Protein 4IBO (pdb70)

Structure (mmCIF, N/CA/C/O backbone):
data_4IBO
#
_entry.id   4IBO
#
_cell.length_a   135.783
_cell.length_b   135.783
_cell.length_c   126.165
_cell.angle_alpha   90.000
_cell.angle_beta   90.000
_cell.angle_gamma   120.000
#
_symmetry.space_group_name_H-M   'P 32 2 1'
#
loop_
_entity.id
_entity.type
_entity.pdbx_description
1 polymer 'Gluconate dehydrogenase'
2 non-polymer 'MAGNESIUM ION'
3 non-polymer 'CHLORIDE ION'
4 water water
#
loop_
_atom_site.group_PDB
_atom_site.id
_atom_site.type_symbol
_atom_site.label_atom_id
_atom_site.label_alt_id
_atom_site.label_comp_id
_atom_site.label_asym_id
_atom_site.label_entity_id
_atom_site.label_seq_id
_atom_site.pdbx_PDB_ins_code
_atom_site.Cartn_x
_atom_site.Cartn_y
_atom_site.Cartn_z
_atom_site.occupancy
_atom_site.B_iso_or_equiv
_atom_site.auth_seq_id
_atom_site.auth_comp_id
_atom_site.auth_asym_id
_atom_site.auth_atom_id
_atom_site.pdbx_PDB_model_num
ATOM 1 N N . ASN A 1 18 ? -72.466 32.388 55.775 1.00 55.33 3 ASN A N 1
ATOM 2 C CA . ASN A 1 18 ? -72.121 31.058 55.282 1.00 53.09 3 ASN A CA 1
ATOM 3 C C . ASN A 1 18 ? -72.002 30.022 56.401 1.00 52.73 3 ASN A C 1
ATOM 4 O O . ASN A 1 18 ? -72.276 30.319 57.564 1.00 57.21 3 ASN A O 1
ATOM 9 N N . GLN A 1 19 ? -71.600 28.805 56.040 1.00 42.70 4 GLN A N 1
ATOM 10 C CA . GLN A 1 19 ? -71.226 27.804 57.030 1.00 34.00 4 GLN A CA 1
ATOM 11 C C . GLN A 1 19 ? -69.702 27.716 57.000 1.00 26.40 4 GLN A C 1
ATOM 12 O O . GLN A 1 19 ? -69.110 27.195 56.050 1.00 19.23 4 GLN A O 1
ATOM 18 N N . ILE A 1 20 ? -69.053 28.236 58.030 1.00 21.22 5 ILE A N 1
ATOM 19 C CA . ILE A 1 20 ? -67.618 28.486 57.912 1.00 24.97 5 ILE A CA 1
ATOM 20 C C . ILE A 1 20 ? -66.746 27.237 57.712 1.00 23.48 5 ILE A C 1
ATOM 21 O O . ILE A 1 20 ? -65.708 27.310 57.051 1.00 18.77 5 ILE A O 1
ATOM 26 N N . ILE A 1 21 ? -67.163 26.085 58.237 1.00 20.15 6 ILE A N 1
ATOM 27 C CA . ILE A 1 21 ? -66.309 24.892 58.111 1.00 19.96 6 ILE A CA 1
ATOM 28 C C . ILE A 1 21 ? -66.286 24.319 56.699 1.00 18.79 6 ILE A C 1
ATOM 29 O O . ILE A 1 21 ? -65.425 23.487 56.375 1.00 21.38 6 ILE A O 1
ATOM 34 N N . PHE A 1 22 ? -67.232 24.748 55.863 1.00 17.35 7 PHE A N 1
ATOM 35 C CA . PHE A 1 22 ? -67.222 24.347 54.458 1.00 16.36 7 PHE A CA 1
ATOM 36 C C . PHE A 1 22 ? -66.719 25.448 53.521 1.00 20.06 7 PHE A C 1
ATOM 37 O O . PHE A 1 22 ? -66.661 25.252 52.305 1.00 18.65 7 PHE A O 1
ATOM 45 N N . ASP A 1 23 ? -66.327 26.584 54.091 1.00 16.64 8 ASP A N 1
ATOM 46 C CA . ASP A 1 23 ? -65.807 27.726 53.303 1.00 16.55 8 ASP A CA 1
ATOM 47 C C . ASP A 1 23 ? -64.348 27.529 52.879 1.00 17.90 8 ASP A C 1
ATOM 48 O O . ASP A 1 23 ? -63.520 27.078 53.683 1.00 20.97 8 ASP A O 1
ATOM 53 N N . LEU A 1 24 ? -64.032 27.853 51.625 1.00 20.00 9 LEU A N 1
ATOM 54 C CA . LEU A 1 24 ? -62.665 27.721 51.121 1.00 19.36 9 LEU A CA 1
ATOM 55 C C . LEU A 1 24 ? -62.031 29.075 50.816 1.00 22.63 9 LEU A C 1
ATOM 56 O O . LEU A 1 24 ? -60.987 29.139 50.166 1.00 21.64 9 LEU A O 1
ATOM 61 N N . GLY A 1 25 ? -62.664 30.155 51.260 1.00 22.65 10 GLY A N 1
ATOM 62 C CA . GLY A 1 25 ? -62.132 31.487 51.014 1.00 26.96 10 GLY A CA 1
ATOM 63 C C . GLY A 1 25 ? -60.699 31.613 51.490 1.00 25.44 10 GLY A C 1
ATOM 64 O O . GLY A 1 25 ? -60.365 31.150 52.582 1.00 25.67 10 GLY A O 1
ATOM 65 N N . GLY A 1 26 ? -59.841 32.209 50.663 1.00 27.04 11 GLY A N 1
ATOM 66 C CA . GLY A 1 26 ? -58.444 32.365 51.028 1.00 28.42 11 GLY A CA 1
ATOM 67 C C . GLY A 1 26 ? -57.546 31.197 50.637 1.00 26.32 11 GLY A C 1
ATOM 68 O O . GLY A 1 26 ? -56.315 31.296 50.708 1.00 26.96 11 GLY A O 1
ATOM 69 N N A ARG A 1 27 ? -58.160 30.084 50.239 0.24 19.39 12 ARG A N 1
ATOM 70 N N B ARG A 1 27 ? -58.155 30.101 50.197 0.76 17.92 12 ARG A N 1
ATOM 71 C CA A ARG A 1 27 ? -57.416 28.885 49.863 0.24 17.78 12 ARG A CA 1
ATOM 72 C CA B ARG A 1 27 ? -57.395 28.912 49.846 0.76 17.48 12 ARG A CA 1
ATOM 73 C C A ARG A 1 27 ? -57.365 28.750 48.345 0.24 16.69 12 ARG A C 1
ATOM 74 C C B ARG A 1 27 ? -57.356 28.764 48.340 0.76 15.43 12 ARG A C 1
ATOM 75 O O A ARG A 1 27 ? -58.274 29.198 47.648 0.24 17.46 12 ARG A O 1
ATOM 76 O O B ARG A 1 27 ? -58.251 29.232 47.645 0.76 18.29 12 ARG A O 1
ATOM 91 N N . THR A 1 28 ? -56.299 28.132 47.836 1.00 18.74 13 THR A N 1
ATOM 92 C CA . THR A 1 28 ? -56.108 27.967 46.398 1.00 16.73 13 THR A CA 1
ATOM 93 C C . THR A 1 28 ? -56.073 26.483 46.032 1.00 16.53 13 THR A C 1
ATOM 94 O O . THR A 1 28 ? -55.352 25.710 46.667 1.00 17.61 13 THR A O 1
ATOM 98 N N . ALA A 1 29 ? -56.866 26.084 45.033 1.00 13.30 14 ALA A N 1
ATOM 99 C CA . ALA A 1 29 ? -56.971 24.677 44.656 1.00 15.76 14 ALA A CA 1
ATOM 100 C C . ALA A 1 29 ? -56.450 24.458 43.253 1.00 16.83 14 ALA A C 1
ATOM 101 O O . ALA A 1 29 ? -56.845 25.172 42.320 1.00 17.46 14 ALA A O 1
ATOM 103 N N . LEU A 1 30 ? -55.564 23.480 43.097 1.00 14.72 15 LEU A N 1
ATOM 104 C CA . LEU A 1 30 ? -55.185 23.010 41.761 1.00 12.95 15 LEU A CA 1
ATOM 105 C C . LEU A 1 30 ? -56.031 21.780 41.446 1.00 13.39 15 LEU A C 1
ATOM 106 O O . LEU A 1 30 ? -56.047 20.807 42.208 1.00 16.05 15 LEU A O 1
ATOM 111 N N . VAL A 1 31 ? -56.774 21.835 40.348 1.00 13.72 16 VAL A N 1
ATOM 112 C CA . VAL A 1 31 ? -57.535 20.674 39.911 1.00 13.14 16 VAL A CA 1
ATOM 113 C C . VAL A 1 31 ? -57.025 20.237 38.537 1.00 17.38 16 VAL A C 1
ATOM 114 O O . VAL A 1 31 ? -57.202 20.946 37.546 1.00 16.80 16 VAL A O 1
ATOM 118 N N . THR A 1 32 ? -56.388 19.078 38.464 1.00 14.92 17 THR A N 1
ATOM 119 C CA . THR A 1 32 ? -55.859 18.643 37.182 1.00 18.74 17 THR A CA 1
ATOM 120 C C . THR A 1 32 ? -57.002 18.196 36.283 1.00 22.00 17 THR A C 1
ATOM 121 O O . THR A 1 32 ? -58.012 17.682 36.768 1.00 20.74 17 THR A O 1
ATOM 125 N N . GLY A 1 33 ? -56.854 18.410 34.980 1.00 19.54 18 GLY A N 1
ATOM 126 C CA . GLY A 1 33 ? -57.887 18.025 34.028 1.00 21.00 18 GLY A CA 1
ATOM 127 C C . GLY A 1 33 ? -59.189 18.753 34.313 1.00 26.45 18 GLY A C 1
ATOM 128 O O . GLY A 1 33 ? -60.260 18.150 34.276 1.00 25.30 18 GLY A O 1
ATOM 129 N N . SER A 1 34 ? -59.100 20.046 34.621 1.00 21.94 19 SER A N 1
ATOM 130 C CA . SER A 1 34 ? -60.292 20.829 34.926 1.00 22.03 19 SER A CA 1
ATOM 131 C C . SER A 1 34 ? -60.678 21.802 33.811 1.00 22.99 19 SER A C 1
ATOM 132 O O . SER A 1 34 ? -61.542 22.657 34.005 1.00 20.84 19 SER A O 1
ATOM 135 N N . SER A 1 35 ? -60.052 21.694 32.641 1.00 18.67 20 SER A N 1
ATOM 136 C CA . SER A 1 35 ? -60.478 22.571 31.553 1.00 28.07 20 SER A CA 1
ATOM 137 C C . SER A 1 35 ? -61.868 22.151 31.058 1.00 31.08 20 SER A C 1
ATOM 138 O O . SER A 1 35 ? -62.583 22.953 30.446 1.00 30.07 20 SER A O 1
ATOM 141 N N . ARG A 1 36 ? -62.254 20.905 31.341 1.00 30.29 21 ARG A N 1
ATOM 142 C CA . ARG A 1 36 ? -63.592 20.419 30.991 1.00 29.31 21 ARG A CA 1
ATOM 143 C C . ARG A 1 36 ? -64.007 19.185 31.799 1.00 30.88 21 ARG A C 1
ATOM 144 O O . ARG A 1 36 ? -63.245 18.701 32.638 1.00 28.19 21 ARG A O 1
ATOM 152 N N . GLY A 1 37 ? -65.221 18.689 31.552 1.00 28.57 22 GLY A N 1
ATOM 153 C CA . GLY A 1 37 ? -65.696 17.452 32.166 1.00 25.76 22 GLY A CA 1
ATOM 154 C C . GLY A 1 37 ? -65.864 17.513 33.675 1.00 26.72 22 GLY A C 1
ATOM 155 O O . GLY A 1 37 ? -66.090 18.592 34.228 1.00 30.86 22 GLY A O 1
ATOM 156 N N . LEU A 1 38 ? -65.748 16.362 34.344 1.00 29.21 23 LEU A N 1
ATOM 157 C CA . LEU A 1 38 ? -65.890 16.292 35.801 1.00 30.50 23 LEU A CA 1
ATOM 158 C C . LEU A 1 38 ? -64.927 17.220 36.535 1.00 25.83 23 LEU A C 1
ATOM 159 O O . LEU A 1 38 ? -65.275 17.793 37.570 1.00 23.64 23 LEU A O 1
ATOM 164 N N . GLY A 1 39 ? -63.712 17.344 36.008 1.00 24.01 24 GLY A N 1
ATOM 165 C CA . GLY A 1 39 ? -62.705 18.181 36.634 1.00 23.22 24 GLY A CA 1
ATOM 166 C C . GLY A 1 39 ? -63.187 19.615 36.676 1.00 21.90 24 GLY A C 1
ATOM 167 O O . GLY A 1 39 ? -63.023 20.307 37.687 1.00 19.69 24 GLY A O 1
ATOM 168 N N . ARG A 1 40 ? -63.792 20.061 35.577 1.00 21.12 25 ARG A N 1
ATOM 169 C CA . ARG A 1 40 ? -64.334 21.419 35.518 1.00 26.52 25 ARG A CA 1
ATOM 170 C C . ARG A 1 40 ? -65.485 21.593 36.510 1.00 24.78 25 ARG A C 1
ATOM 171 O O . ARG A 1 40 ? -65.555 22.604 37.212 1.00 21.91 25 ARG A O 1
ATOM 179 N N . ALA A 1 41 ? -66.379 20.607 36.576 1.00 21.01 26 ALA A N 1
ATOM 180 C CA . ALA A 1 41 ? -67.504 20.672 37.511 1.00 22.38 26 ALA A CA 1
ATOM 181 C C . ALA A 1 41 ? -67.026 20.756 38.959 1.00 22.74 26 ALA A C 1
ATOM 182 O O . ALA A 1 41 ? -67.558 21.531 39.761 1.00 23.88 26 ALA A O 1
ATOM 184 N N . MET A 1 42 ? -66.018 19.964 39.308 1.00 20.54 27 MET A N 1
ATOM 185 C CA . MET A 1 42 ? -65.482 20.048 40.656 1.00 17.80 27 MET A CA 1
ATOM 186 C C . MET A 1 42 ? -64.762 21.372 40.915 1.00 19.76 27 MET A C 1
ATOM 187 O O . MET A 1 42 ? -64.923 21.952 41.987 1.00 17.25 27 MET A O 1
ATOM 192 N N . ALA A 1 43 ? -63.982 21.855 39.942 1.00 23.41 28 ALA A N 1
ATOM 193 C CA . ALA A 1 43 ? -63.263 23.124 40.101 1.00 23.47 28 ALA A CA 1
ATOM 194 C C . ALA A 1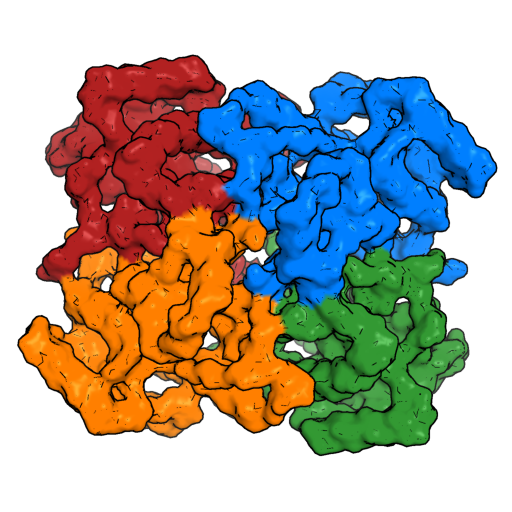 43 ? -64.263 24.242 40.330 1.00 20.02 28 ALA A C 1
ATOM 195 O O . ALA A 1 43 ? -64.051 25.144 41.145 1.00 16.89 28 ALA A O 1
ATOM 197 N N . GLU A 1 44 ? -65.363 24.179 39.595 1.00 17.60 29 GLU A N 1
ATOM 198 C CA . GLU A 1 44 ? -66.426 25.162 39.726 1.00 25.48 29 GLU A CA 1
ATOM 199 C C . GLU A 1 44 ? -67.066 25.103 41.116 1.00 20.32 29 GLU A C 1
ATOM 200 O O . GLU A 1 44 ? -67.345 26.141 41.735 1.00 22.35 29 GLU A O 1
ATOM 206 N N . GLY A 1 45 ? -67.297 23.888 41.605 1.00 20.06 30 GLY A N 1
ATOM 207 C CA . GLY A 1 45 ? -67.800 23.710 42.954 1.00 22.71 30 GLY A CA 1
ATOM 208 C C . GLY A 1 45 ? -66.875 24.288 44.012 1.00 19.87 30 GLY A C 1
ATOM 209 O O . GLY A 1 45 ? -67.336 24.963 44.930 1.00 22.18 30 GLY A O 1
ATOM 210 N N . LEU A 1 46 ? -65.575 24.036 43.883 1.00 14.85 31 LEU A N 1
ATOM 211 C CA . LEU A 1 46 ? -64.592 24.602 44.817 1.00 12.92 31 LEU A CA 1
ATOM 212 C C . LEU A 1 46 ? -64.604 26.126 44.748 1.00 17.65 31 LEU A C 1
ATOM 213 O O . LEU A 1 46 ? -64.451 26.807 45.767 1.00 19.32 31 LEU A O 1
ATOM 218 N N . ALA A 1 47 ? -64.804 26.666 43.547 1.00 16.70 32 ALA A N 1
ATOM 219 C CA . ALA A 1 47 ? -64.844 28.120 43.377 1.00 15.51 32 ALA A CA 1
ATOM 220 C C . ALA A 1 47 ? -66.072 28.681 44.076 1.00 17.92 32 ALA A C 1
ATOM 221 O O . ALA A 1 47 ? -66.000 29.709 44.745 1.00 21.88 32 ALA A O 1
ATOM 223 N N . VAL A 1 48 ? -67.205 27.999 43.928 1.00 16.03 33 VAL A N 1
ATOM 224 C CA . VAL A 1 48 ? -68.432 28.462 44.573 1.00 19.78 33 VAL A CA 1
ATOM 225 C C . VAL A 1 48 ? -68.233 28.464 46.086 1.00 19.87 33 VAL A C 1
ATOM 226 O O . VAL A 1 48 ? -68.726 29.338 46.786 1.00 19.94 33 VAL A O 1
ATOM 230 N N . ALA A 1 49 ? -67.478 27.486 46.573 1.00 19.29 34 ALA A N 1
ATOM 231 C CA . ALA A 1 49 ? -67.169 27.356 47.995 1.00 21.20 34 ALA A CA 1
ATOM 232 C C . ALA A 1 49 ? -66.176 28.424 48.437 1.00 20.70 34 ALA A C 1
ATOM 233 O O . ALA A 1 49 ? -65.958 28.609 49.639 1.00 23.50 34 ALA A O 1
ATOM 235 N N . GLY A 1 50 ? -65.555 29.106 47.471 1.00 20.48 35 GLY A N 1
ATOM 236 C CA . GLY A 1 50 ? -64.691 30.240 47.770 1.00 20.34 35 GLY A CA 1
ATOM 237 C C . GLY A 1 50 ? -63.227 30.134 47.356 1.00 18.84 35 GLY A C 1
ATOM 238 O O . GLY A 1 50 ? -62.474 31.103 47.493 1.00 18.78 35 GLY A O 1
ATOM 239 N N . ALA A 1 51 ? -62.810 28.973 46.856 1.00 15.18 36 ALA A N 1
ATOM 240 C CA . ALA A 1 51 ? -61.388 28.765 46.527 1.00 17.99 36 ALA A CA 1
ATOM 241 C C . ALA A 1 51 ? -60.989 29.538 45.276 1.00 19.98 36 ALA A C 1
ATOM 242 O O . ALA A 1 51 ? -61.792 29.672 44.353 1.00 23.24 36 ALA A O 1
ATOM 244 N N . ARG A 1 52 ? -59.758 30.043 45.236 1.00 18.64 37 ARG A N 1
ATOM 245 C CA . ARG A 1 52 ? -59.185 30.430 43.956 1.00 18.15 37 ARG A CA 1
ATOM 246 C C . ARG A 1 52 ? -58.796 29.133 43.255 1.00 19.67 37 ARG A C 1
ATOM 247 O O . ARG A 1 52 ? -58.266 28.219 43.897 1.00 17.02 37 ARG A O 1
ATOM 255 N N . ILE A 1 53 ? -59.065 29.042 41.954 1.00 15.48 38 ILE A N 1
ATOM 256 C CA . ILE A 1 53 ? -58.877 27.791 41.226 1.00 15.38 38 ILE A CA 1
ATOM 257 C C . ILE A 1 53 ? -57.728 27.892 40.213 1.00 18.91 38 ILE A C 1
ATOM 258 O O . ILE A 1 53 ? -57.670 28.824 39.424 1.00 17.83 38 ILE A O 1
ATOM 263 N N . LEU A 1 54 ? -56.830 26.921 40.229 1.00 15.06 39 LEU A N 1
ATOM 264 C CA . LEU A 1 54 ? -55.825 26.800 39.190 1.00 14.88 39 LEU A CA 1
ATOM 265 C C . LEU A 1 54 ? -56.347 25.751 38.213 1.00 17.60 39 LEU A C 1
ATOM 266 O O . LEU A 1 54 ? -56.454 24.575 38.555 1.00 16.10 39 LEU A O 1
ATOM 271 N N . ILE A 1 55 ? -56.724 26.206 37.021 1.00 14.96 40 ILE A N 1
ATOM 272 C CA . ILE A 1 55 ? -57.300 25.348 36.006 1.00 15.23 40 ILE A CA 1
ATOM 273 C C . ILE A 1 55 ? -56.162 24.672 35.256 1.00 18.67 40 ILE A C 1
ATOM 274 O O . ILE A 1 55 ? -55.182 25.323 34.884 1.00 19.99 40 ILE A O 1
ATOM 279 N N . ASN A 1 56 ? -56.288 23.369 35.032 1.00 18.13 41 ASN A N 1
ATOM 280 C CA . ASN A 1 56 ? -55.239 22.630 34.353 1.00 16.40 41 ASN A CA 1
ATOM 281 C C . ASN A 1 56 ? -55.769 21.755 33.225 1.00 19.09 41 ASN A C 1
ATOM 282 O O . ASN A 1 56 ? -56.860 21.201 33.313 1.00 23.75 41 ASN A O 1
ATOM 287 N N . GLY A 1 57 ? -54.978 21.635 32.168 1.00 22.81 42 GLY A N 1
ATOM 288 C CA . GLY A 1 57 ? -55.288 20.751 31.061 1.00 21.88 42 GLY A CA 1
ATOM 289 C C . GLY A 1 57 ? -54.071 20.788 30.161 1.00 27.37 42 GLY A C 1
ATOM 290 O O . GLY A 1 57 ? -53.117 21.520 30.435 1.00 22.94 42 GLY A O 1
ATOM 291 N N . THR A 1 58 ? -54.090 20.017 29.085 1.00 30.74 43 THR A N 1
ATOM 292 C CA . THR A 1 58 ? -52.942 19.988 28.192 1.00 32.38 43 THR A CA 1
ATOM 293 C C . THR A 1 58 ? -52.952 21.144 27.199 1.00 37.45 43 THR A C 1
ATOM 294 O O . THR A 1 58 ? -51.896 21.640 26.804 1.00 41.03 43 THR A O 1
ATOM 298 N N . ASP A 1 59 ? -54.141 21.574 26.792 1.00 39.40 44 ASP A N 1
ATOM 299 C CA . ASP A 1 59 ? -54.256 22.641 25.798 1.00 34.92 44 ASP A CA 1
ATOM 300 C C . ASP A 1 59 ? -54.373 24.015 26.468 1.00 31.27 44 ASP A C 1
ATOM 301 O O . ASP A 1 59 ? -55.389 24.314 27.092 1.00 29.03 44 ASP A O 1
ATOM 306 N N . PRO A 1 60 ? -53.334 24.856 26.323 1.00 35.45 45 PRO A N 1
ATOM 307 C CA . PRO A 1 60 ? -53.287 26.186 26.944 1.00 34.40 45 PRO A CA 1
ATOM 308 C C . PRO A 1 60 ? -54.470 27.067 26.548 1.00 34.91 45 PRO A C 1
ATOM 309 O O . PRO A 1 60 ? -54.917 27.872 27.373 1.00 29.12 45 PRO A O 1
ATOM 313 N N . SER A 1 61 ? -54.952 26.921 25.314 1.00 33.41 46 SER A N 1
ATOM 314 C CA . SER A 1 61 ? -56.084 27.705 24.816 1.00 30.87 46 SER A CA 1
ATOM 315 C C . SER A 1 61 ? -57.389 27.293 25.485 1.00 28.15 46 SER A C 1
ATOM 316 O O . SER A 1 61 ? -58.187 28.142 25.892 1.00 29.13 46 SER A O 1
ATOM 319 N N . ARG A 1 62 ? -57.606 25.989 25.595 1.00 28.15 47 ARG A N 1
ATOM 320 C CA . ARG A 1 62 ? -58.789 25.484 26.276 1.00 28.14 47 ARG A CA 1
ATOM 321 C C . ARG A 1 62 ? -58.734 25.893 27.751 1.00 24.85 47 ARG A C 1
ATOM 322 O O . ARG A 1 62 ? -59.725 26.356 28.314 1.00 23.32 47 ARG A O 1
ATOM 330 N N . VAL A 1 63 ? -57.569 25.734 28.371 1.00 22.46 48 VAL A N 1
ATOM 331 C CA . VAL A 1 63 ? -57.385 26.147 29.760 1.00 19.78 48 VAL A CA 1
ATOM 332 C C . VAL A 1 63 ? -57.714 27.634 29.949 1.00 20.68 48 VAL A C 1
ATOM 333 O O . VAL A 1 63 ? -58.449 27.996 30.853 1.00 19.48 48 VAL A O 1
ATOM 337 N N . ALA A 1 64 ? -57.181 28.489 29.084 1.00 19.87 49 ALA A N 1
ATOM 338 C CA . ALA A 1 64 ? -57.403 29.923 29.215 1.00 23.65 49 ALA A CA 1
ATOM 339 C C . ALA A 1 64 ? -58.876 30.286 29.032 1.00 23.09 49 ALA A C 1
ATOM 340 O O . ALA A 1 64 ? -59.393 31.151 29.735 1.00 21.42 49 ALA A O 1
ATOM 342 N N . GLN A 1 65 ? -59.547 29.644 28.083 1.00 22.12 50 GLN A N 1
ATOM 343 C CA . GLN A 1 65 ? -60.977 29.879 27.883 1.00 24.50 50 GLN A CA 1
ATOM 344 C C . GLN A 1 65 ? -61.808 29.516 29.121 1.00 27.25 50 GLN A C 1
ATOM 345 O O . GLN A 1 65 ? -62.742 30.237 29.500 1.00 26.68 50 GLN A O 1
ATOM 351 N N . THR A 1 66 ? -61.482 28.393 29.749 1.00 24.66 51 THR A N 1
ATOM 352 C CA . THR A 1 66 ? -62.173 28.008 30.981 1.00 20.26 51 THR A CA 1
ATOM 353 C C . THR A 1 66 ? -61.888 29.007 32.109 1.00 21.82 51 THR A C 1
ATOM 354 O O . THR A 1 66 ? -62.790 29.384 32.868 1.00 20.37 51 THR A O 1
ATOM 358 N N . VAL A 1 67 ? -60.637 29.439 32.219 1.00 19.69 52 VAL A N 1
ATOM 359 C CA . VAL A 1 67 ? -60.282 30.471 33.191 1.00 20.82 52 VAL A CA 1
ATOM 360 C C . VAL A 1 67 ? -61.110 31.754 32.994 1.00 21.89 52 VAL A C 1
ATOM 361 O O . VAL A 1 67 ? -61.637 32.325 33.956 1.00 20.04 52 VAL A O 1
ATOM 365 N N . GLN A 1 68 ? -61.233 32.210 31.752 1.00 20.05 53 GLN A N 1
ATOM 366 C CA . GLN A 1 68 ? -61.998 33.427 31.501 1.00 24.20 53 GLN A CA 1
ATOM 367 C C . GLN A 1 68 ? -63.494 33.240 31.799 1.00 24.21 53 GLN A C 1
ATOM 368 O O . GLN A 1 68 ? -64.135 34.141 32.337 1.00 24.52 53 GLN A O 1
ATOM 374 N N . GLU A 1 69 ? -64.045 32.077 31.473 1.00 20.81 54 GLU A N 1
ATOM 375 C CA . GLU A 1 69 ? -65.435 31.800 31.838 1.00 29.96 54 GLU A CA 1
ATOM 376 C C . GLU A 1 69 ? -65.644 31.804 33.355 1.00 25.04 54 GLU A C 1
ATOM 377 O O . GLU A 1 69 ? -66.613 32.386 33.838 1.00 24.97 54 GLU A O 1
ATOM 383 N N . PHE A 1 70 ? -64.741 31.168 34.106 1.00 19.95 55 PHE A N 1
ATOM 384 C CA . PHE A 1 70 ? -64.777 31.261 35.572 1.00 17.97 55 PHE A CA 1
ATOM 385 C C . PHE A 1 70 ? -64.770 32.715 36.027 1.00 18.75 55 PHE A C 1
ATOM 386 O O . PHE A 1 70 ? -65.609 33.128 36.836 1.00 22.02 55 PHE A O 1
ATOM 394 N N . ARG A 1 71 ? -63.838 33.505 35.502 1.00 19.97 56 ARG A N 1
ATOM 395 C CA . ARG A 1 71 ? -63.731 34.893 35.940 1.00 22.94 56 ARG A CA 1
ATOM 396 C C . ARG A 1 71 ? -64.936 35.742 35.569 1.00 26.82 56 ARG A C 1
ATOM 397 O O . ARG A 1 71 ? -65.277 36.676 36.289 1.00 22.49 56 ARG A O 1
ATOM 405 N N . ASN A 1 72 ? -65.580 35.434 34.450 1.00 23.05 57 ASN A N 1
ATOM 406 C CA . ASN A 1 72 ? -66.707 36.259 34.018 1.00 24.86 57 ASN A CA 1
ATOM 407 C C . ASN A 1 72 ? -67.944 36.097 34.905 1.00 24.50 57 ASN A C 1
ATOM 408 O O . ASN A 1 72 ? -68.841 36.922 34.856 1.00 28.69 57 ASN A O 1
ATOM 413 N N . VAL A 1 73 ? -67.982 35.051 35.727 1.00 26.26 58 VAL A N 1
ATOM 414 C CA . VAL A 1 73 ? -69.086 34.906 36.673 1.00 32.16 58 VAL A CA 1
ATOM 415 C C . VAL A 1 73 ? -68.633 35.142 38.112 1.00 30.32 58 VAL A C 1
ATOM 416 O O . VAL A 1 73 ? -69.360 34.848 39.050 1.00 34.37 58 VAL A O 1
ATOM 420 N N . GLY A 1 74 ? -67.432 35.686 38.281 1.00 23.99 59 GLY A N 1
ATOM 421 C CA . GLY A 1 74 ? -67.002 36.147 39.592 1.00 25.85 59 GLY A CA 1
ATOM 422 C C . GLY A 1 74 ? -66.049 35.250 40.368 1.00 28.78 59 GLY A C 1
ATOM 423 O O . GLY A 1 74 ? -65.685 35.575 41.493 1.00 36.87 59 GLY A O 1
ATOM 424 N N . HIS A 1 75 ? -65.648 34.121 39.791 1.00 22.47 60 HIS A N 1
ATOM 425 C CA . HIS A 1 75 ? -64.683 33.253 40.462 1.00 24.31 60 HIS A CA 1
ATOM 426 C C . HIS A 1 75 ? -63.276 33.752 40.154 1.00 32.56 60 HIS A C 1
ATOM 427 O O . HIS A 1 75 ? -63.056 34.384 39.124 1.00 39.39 60 HIS A O 1
ATOM 434 N N . ASP A 1 76 ? -62.324 33.499 41.046 1.00 26.08 61 ASP A N 1
ATOM 435 C CA . ASP A 1 76 ? -60.937 33.811 40.729 1.00 21.83 61 ASP A CA 1
ATOM 436 C C . ASP A 1 76 ? -60.283 32.542 40.193 1.00 22.09 61 ASP A C 1
ATOM 437 O O . ASP A 1 76 ? -60.451 31.467 40.764 1.00 30.20 61 ASP A O 1
ATOM 442 N N . ALA A 1 77 ? -59.568 32.651 39.083 1.00 20.25 62 ALA A N 1
ATOM 443 C CA . ALA A 1 77 ? -59.006 31.465 38.458 1.00 19.88 62 ALA A CA 1
ATOM 444 C C . ALA A 1 77 ? -57.755 31.823 37.683 1.00 22.06 62 ALA A C 1
ATOM 445 O O . ALA A 1 77 ? -57.656 32.929 37.141 1.00 17.53 62 ALA A O 1
ATOM 447 N N . GLU A 1 78 ? -56.797 30.894 37.647 1.00 20.44 63 GLU A N 1
ATOM 448 C CA . GLU A 1 78 ? -55.532 31.106 36.936 1.00 20.12 63 GLU A CA 1
ATOM 449 C C . GLU A 1 78 ? -55.278 29.935 35.992 1.00 17.32 63 GLU A C 1
ATOM 450 O O . GLU A 1 78 ? -55.683 28.807 36.275 1.00 17.87 63 GLU A O 1
ATOM 456 N N . ALA A 1 79 ? -54.617 30.209 34.869 1.00 16.33 64 ALA A N 1
ATOM 457 C CA . ALA A 1 79 ? -54.322 29.167 33.886 1.00 20.38 64 ALA A CA 1
ATOM 458 C C . ALA A 1 79 ? -53.022 28.466 34.230 1.00 19.20 64 ALA A C 1
ATOM 459 O O . ALA A 1 79 ? -51.953 29.081 34.177 1.00 18.63 64 ALA A O 1
ATOM 461 N N . VAL A 1 80 ? -53.103 27.177 34.555 1.00 19.19 65 VAL A N 1
ATOM 462 C CA . VAL A 1 80 ? -51.903 26.390 34.845 1.00 17.53 65 VAL A CA 1
ATOM 463 C C . VAL A 1 80 ? -51.902 25.119 34.004 1.00 19.76 65 VAL A C 1
ATOM 464 O O . VAL A 1 80 ? -52.124 24.010 34.508 1.00 18.02 65 VAL A O 1
ATOM 468 N N . ALA A 1 81 ? -51.668 25.294 32.709 1.00 18.36 66 ALA A N 1
ATOM 469 C CA . ALA A 1 81 ? -51.619 24.171 31.782 1.00 24.19 66 ALA A CA 1
ATOM 470 C C . ALA A 1 81 ? -50.308 23.409 31.938 1.00 25.45 66 ALA A C 1
ATOM 471 O O . ALA A 1 81 ? -49.245 24.018 32.099 1.00 21.44 66 ALA A O 1
ATOM 473 N N . PHE A 1 82 ? -50.398 22.082 31.897 1.00 23.08 67 PHE A N 1
ATOM 474 C CA . PHE A 1 82 ? -49.229 21.199 31.803 1.00 23.59 67 PHE A CA 1
ATOM 475 C C . PHE A 1 82 ? -49.676 19.760 31.566 1.00 24.69 67 PHE A C 1
ATOM 476 O O . PHE A 1 82 ? -50.791 19.396 31.912 1.00 24.84 67 PHE A O 1
ATOM 484 N N . ASP A 1 83 ? -48.809 18.960 30.954 1.00 24.46 68 ASP A N 1
ATOM 485 C CA . ASP A 1 83 ? -49.074 17.539 30.738 1.00 28.86 68 ASP A CA 1
ATOM 486 C C . ASP A 1 83 ? -48.862 16.812 32.064 1.00 25.41 68 ASP A C 1
ATOM 487 O O . ASP A 1 83 ? -47.757 16.839 32.617 1.00 25.40 68 ASP A O 1
ATOM 492 N N . VAL A 1 84 ? -49.899 16.158 32.579 1.00 21.27 69 VAL A N 1
ATOM 493 C CA . VAL A 1 84 ? -49.781 15.507 33.887 1.00 26.11 69 VAL A CA 1
ATOM 494 C C . VAL A 1 84 ? -48.865 14.283 33.879 1.00 27.06 69 VAL A C 1
ATOM 495 O O . VAL A 1 84 ? -48.525 13.760 34.940 1.00 29.48 69 VAL A O 1
ATOM 499 N N . THR A 1 85 ? -48.481 13.817 32.691 1.00 23.56 70 THR A N 1
ATOM 500 C CA . THR A 1 85 ? -47.554 12.693 32.592 1.00 28.53 70 THR A CA 1
ATOM 501 C C . THR A 1 85 ? -46.116 13.174 32.412 1.00 33.98 70 THR A C 1
ATOM 502 O O . THR A 1 85 ? -45.190 12.362 32.325 1.00 35.51 70 THR A O 1
ATOM 506 N N . SER A 1 86 ? -45.921 14.491 32.355 1.00 29.28 71 SER A N 1
ATOM 507 C CA . SER A 1 86 ? -44.571 15.026 32.195 1.00 29.08 71 SER A CA 1
ATOM 508 C C . SER A 1 86 ? -43.995 15.584 33.497 1.00 28.03 71 SER A C 1
ATOM 509 O O . SER A 1 86 ? -44.415 16.643 33.976 1.00 26.61 71 SER A O 1
ATOM 512 N N . GLU A 1 87 ? -43.007 14.895 34.055 1.00 29.27 72 GLU A N 1
ATOM 513 C CA . GLU A 1 87 ? -42.413 15.350 35.305 1.00 30.27 72 GLU A CA 1
ATOM 514 C C . GLU A 1 87 ? -41.765 16.731 35.188 1.00 31.00 72 GLU A C 1
ATOM 515 O O . GLU A 1 87 ? -41.909 17.568 36.082 1.00 26.84 72 GLU A O 1
ATOM 521 N N . SER A 1 88 ? -41.051 16.969 34.091 1.00 23.97 73 SER A N 1
ATOM 522 C CA . SER A 1 88 ? -40.408 18.256 33.907 1.00 33.49 73 SER A CA 1
ATOM 523 C C . SER A 1 88 ? -41.433 19.387 33.819 1.00 28.89 73 SER A C 1
ATOM 524 O O . SER A 1 88 ? -41.194 20.464 34.359 1.00 27.75 73 SER A O 1
ATOM 527 N N . GLU A 1 89 ? -42.576 19.147 33.172 1.00 25.74 74 GLU A N 1
ATOM 528 C CA . GLU A 1 89 ? -43.617 20.182 33.079 1.00 24.39 74 GLU A CA 1
ATOM 529 C C . GLU A 1 89 ? -44.328 20.436 34.419 1.00 26.41 74 GLU A C 1
ATOM 530 O O . GLU A 1 89 ? -44.711 21.568 34.722 1.00 22.88 74 GLU A O 1
ATOM 536 N N . ILE A 1 90 ? -44.540 19.371 35.189 1.00 23.28 75 ILE A N 1
ATOM 537 C CA . ILE A 1 90 ? -45.083 19.474 36.542 1.00 24.16 75 ILE A CA 1
ATOM 538 C C . ILE A 1 90 ? -44.162 20.323 37.421 1.00 25.81 75 ILE A C 1
ATOM 539 O O . ILE A 1 90 ? -44.609 21.256 38.080 1.00 26.32 75 ILE A O 1
ATOM 544 N N . ILE A 1 91 ? -42.873 19.997 37.418 1.00 21.92 76 ILE A N 1
ATOM 545 C CA . ILE A 1 91 ? -41.886 20.725 38.213 1.00 23.79 76 ILE A CA 1
ATOM 546 C C . ILE A 1 91 ? -41.779 22.187 37.770 1.00 29.20 76 ILE A C 1
ATOM 547 O O . ILE A 1 91 ? -41.719 23.112 38.596 1.00 26.44 76 ILE A O 1
ATOM 552 N N . GLU A 1 92 ? -41.770 22.397 36.460 1.00 21.34 77 GLU A N 1
ATOM 553 C CA . GLU A 1 92 ? -41.749 23.747 35.903 1.00 28.10 77 GLU A CA 1
ATOM 554 C C . GLU A 1 92 ? -42.980 24.555 36.343 1.00 29.16 77 GLU A C 1
ATOM 555 O O . GLU A 1 92 ? -42.868 25.745 36.653 1.00 23.48 77 GLU A O 1
ATOM 561 N N . ALA A 1 93 ? -44.147 23.913 36.376 1.00 20.62 78 ALA A N 1
ATOM 562 C CA . ALA A 1 93 ? -45.388 24.616 36.717 1.00 21.98 78 ALA A CA 1
ATOM 563 C C . ALA A 1 93 ? -45.379 25.048 38.181 1.00 20.73 78 ALA A C 1
ATOM 564 O O . ALA A 1 93 ? -45.725 26.185 38.504 1.00 19.87 78 ALA A O 1
ATOM 566 N N . PHE A 1 94 ? -44.984 24.146 39.074 1.00 18.06 79 PHE A N 1
ATOM 567 C CA . PHE A 1 94 ? -44.890 24.500 40.498 1.00 20.32 79 PHE A CA 1
ATOM 568 C C . PHE A 1 94 ? -43.840 25.580 40.765 1.00 23.96 79 PHE A C 1
ATOM 569 O O . PHE A 1 94 ? -44.016 26.412 41.661 1.00 23.18 79 PHE A O 1
ATOM 577 N N . ALA A 1 95 ? -42.759 25.571 39.982 1.00 21.86 80 ALA A N 1
ATOM 578 C CA . ALA A 1 95 ? -41.710 26.583 40.104 1.00 26.48 80 ALA A CA 1
ATOM 579 C C . ALA A 1 95 ? -42.260 27.961 39.751 1.00 25.37 80 ALA A C 1
ATOM 580 O O . ALA A 1 95 ? -41.955 28.952 40.423 1.00 27.20 80 ALA A O 1
ATOM 582 N N . ARG A 1 96 ? -43.071 28.019 38.697 1.00 25.63 81 ARG A N 1
ATOM 583 C CA . ARG A 1 96 ? -43.791 29.241 38.339 1.00 22.52 81 ARG A CA 1
ATOM 584 C C . ARG A 1 96 ? -44.699 29.697 39.476 1.00 21.28 81 ARG A C 1
ATOM 585 O O . ARG A 1 96 ? -44.743 30.889 39.796 1.00 21.77 81 ARG A O 1
ATOM 593 N N . LEU A 1 97 ? -45.455 28.764 40.060 1.00 17.97 82 LEU A N 1
ATOM 594 C CA . LEU A 1 97 ? -46.389 29.115 41.143 1.00 19.81 82 LEU A CA 1
ATOM 595 C C . LEU A 1 97 ? -45.637 29.652 42.352 1.00 22.02 82 LEU A C 1
ATOM 596 O O . LEU A 1 97 ? -46.044 30.668 42.934 1.00 18.62 82 LEU A O 1
ATOM 601 N N . ASP A 1 98 ? -44.532 28.991 42.708 1.00 20.54 83 ASP A N 1
ATOM 602 C CA . ASP A 1 98 ? -43.693 29.442 43.815 1.00 25.04 83 ASP A CA 1
ATOM 603 C C . ASP A 1 98 ? -43.250 30.884 43.586 1.00 25.98 83 ASP A C 1
ATOM 604 O O . ASP A 1 98 ? -43.370 31.723 44.475 1.00 26.22 83 ASP A O 1
ATOM 609 N N . GLU A 1 99 ? -42.730 31.155 42.391 1.00 20.81 84 GLU A N 1
ATOM 610 C CA . GLU A 1 99 ? -42.192 32.474 42.068 1.00 22.90 84 GLU A CA 1
ATOM 611 C C . GLU A 1 99 ? -43.243 33.554 42.151 1.00 21.75 84 GLU A C 1
ATOM 612 O O . GLU A 1 99 ? -42.941 34.679 42.516 1.00 23.05 84 GLU A O 1
ATOM 618 N N . GLN A 1 100 ? -44.482 33.213 41.817 1.00 21.05 85 GLN A N 1
ATOM 619 C CA . GLN A 1 100 ? -45.564 34.181 41.924 1.00 27.19 85 GLN A CA 1
ATOM 620 C C . GLN A 1 100 ? -46.036 34.320 43.367 1.00 25.72 85 GLN A C 1
ATOM 621 O O . GLN A 1 100 ? -46.818 35.216 43.684 1.00 26.70 85 GLN A O 1
ATOM 627 N N . GLY A 1 101 ? -45.611 33.407 44.235 1.00 20.50 86 GLY A N 1
ATOM 628 C CA . GLY A 1 101 ? -46.128 33.394 45.591 1.00 23.27 86 GLY A CA 1
ATOM 629 C C . GLY A 1 101 ? -47.488 32.716 45.708 1.00 27.68 86 GLY A C 1
ATOM 630 O O . GLY A 1 101 ? -48.210 32.936 46.680 1.00 20.87 86 GLY A O 1
ATOM 631 N N . ILE A 1 102 ? -47.845 31.878 44.734 1.00 21.62 87 ILE A N 1
ATOM 632 C CA . ILE A 1 102 ? -49.137 31.177 44.796 1.00 19.32 87 ILE A CA 1
ATOM 633 C C . ILE A 1 102 ? -48.979 29.835 45.512 1.00 18.01 87 ILE A C 1
ATOM 634 O O . ILE A 1 102 ? -48.242 28.969 45.043 1.00 23.33 87 ILE A O 1
ATOM 639 N N . ASP A 1 103 ? -49.659 29.657 46.647 1.00 16.93 88 ASP A N 1
ATOM 640 C CA . ASP A 1 103 ? -49.613 28.381 47.360 1.00 16.47 88 ASP A CA 1
ATOM 641 C C . ASP A 1 103 ? -50.665 27.444 46.761 1.00 23.97 88 ASP A C 1
ATOM 642 O O . ASP A 1 103 ? -51.770 27.876 46.429 1.00 21.48 88 ASP A O 1
ATOM 647 N N . VAL A 1 104 ? -50.341 26.164 46.628 1.00 18.26 89 VAL A N 1
ATOM 648 C CA . VAL A 1 104 ? -51.370 25.179 46.312 1.00 18.84 89 VAL A CA 1
ATOM 649 C C . VAL A 1 104 ? -51.794 24.514 47.632 1.00 19.54 89 VAL A C 1
ATOM 650 O O . VAL A 1 104 ? -51.060 23.683 48.175 1.00 15.82 89 VAL A O 1
ATOM 654 N N . ASP A 1 105 ? -52.946 24.928 48.167 1.00 15.26 90 ASP A N 1
ATOM 655 C CA . ASP A 1 105 ? -53.463 24.405 49.443 1.00 17.70 90 ASP A CA 1
ATOM 656 C C . ASP A 1 105 ? -54.276 23.137 49.255 1.00 17.72 90 ASP A C 1
ATOM 657 O O . ASP A 1 105 ? -54.433 22.322 50.182 1.00 17.35 90 ASP A O 1
ATOM 662 N N . ILE A 1 106 ? -54.841 23.002 48.061 1.00 13.35 91 ILE A N 1
ATOM 663 C CA . ILE A 1 106 ? -55.727 21.895 47.756 1.00 14.50 91 ILE A CA 1
ATOM 664 C C . ILE A 1 106 ? -55.335 21.350 46.397 1.00 16.57 91 ILE A C 1
ATOM 665 O O . ILE A 1 106 ? -55.221 22.108 45.422 1.00 18.39 91 ILE A O 1
ATOM 670 N N . LEU A 1 107 ? -55.116 20.044 46.324 1.00 14.75 92 LEU A N 1
ATOM 671 C CA . LEU A 1 107 ? -54.835 19.416 45.037 1.00 12.39 92 LEU A CA 1
ATOM 672 C C . LEU A 1 107 ? -55.916 18.396 44.768 1.00 15.25 92 LEU A C 1
ATOM 673 O O . LEU A 1 107 ? -56.126 17.498 45.583 1.00 15.23 92 LEU A O 1
ATOM 678 N N . VAL A 1 108 ? -56.626 18.542 43.648 1.00 18.54 93 VAL A N 1
ATOM 679 C CA . VAL A 1 108 ? -57.544 17.496 43.203 1.00 19.14 93 VAL A CA 1
ATOM 680 C C . VAL A 1 108 ? -56.924 16.786 41.997 1.00 22.81 93 VAL A C 1
ATOM 681 O O . VAL A 1 108 ? -56.800 17.383 40.913 1.00 19.18 93 VAL A O 1
ATOM 685 N N . ASN A 1 109 ? -56.505 15.531 42.189 1.00 16.59 94 ASN A N 1
ATOM 686 C CA . ASN A 1 109 ? -55.950 14.724 41.097 1.00 16.71 94 ASN A CA 1
ATOM 687 C C . ASN A 1 109 ? -57.057 14.054 40.313 1.00 19.58 94 ASN A C 1
ATOM 688 O O . ASN A 1 109 ? -57.469 12.934 40.620 1.00 21.66 94 ASN A O 1
ATOM 693 N N . ASN A 1 110 ? -57.555 14.752 39.310 1.00 17.20 95 ASN A N 1
ATOM 694 C CA . ASN A 1 110 ? -58.705 14.280 38.572 1.00 18.96 95 ASN A CA 1
ATOM 695 C C . ASN A 1 110 ? -58.298 13.742 37.214 1.00 21.69 95 ASN A C 1
ATOM 696 O O . ASN A 1 110 ? -59.021 12.967 36.592 1.00 29.78 95 ASN A O 1
ATOM 701 N N . ALA A 1 111 ? -57.129 14.159 36.754 1.00 24.50 96 ALA A N 1
ATOM 702 C CA . ALA A 1 111 ? -56.661 13.760 35.432 1.00 31.84 96 ALA A CA 1
ATOM 703 C C . ALA A 1 111 ? -56.532 12.240 35.365 1.00 35.14 96 ALA A C 1
ATOM 704 O O . ALA A 1 111 ? -56.351 11.579 36.396 1.00 32.04 96 ALA A O 1
ATOM 706 N N . GLY A 1 112 ? -56.654 11.695 34.157 1.00 32.78 97 GLY A N 1
ATOM 707 C CA . GLY A 1 112 ? -56.581 10.260 33.942 1.00 34.02 97 GLY A CA 1
ATOM 708 C C . GLY A 1 112 ? -57.543 9.804 32.862 1.00 36.35 97 GLY A C 1
ATOM 709 O O . GLY A 1 112 ? -58.676 10.276 32.798 1.00 46.56 97 GLY A O 1
ATOM 710 N N . ILE A 1 113 ? -57.104 8.884 32.010 1.00 34.27 98 ILE A N 1
ATOM 711 C CA . ILE A 1 113 ? -57.955 8.406 30.922 1.00 31.80 98 ILE A CA 1
ATOM 712 C C . ILE A 1 113 ? -58.590 7.046 31.200 1.00 37.06 98 ILE A C 1
ATOM 713 O O . ILE A 1 113 ? -58.158 6.297 32.091 1.00 31.46 98 ILE A O 1
ATOM 718 N N . GLN A 1 114 ? -59.624 6.744 30.420 1.00 38.18 99 GLN A N 1
ATOM 719 C CA . GLN A 1 114 ? -60.293 5.452 30.454 1.00 38.97 99 GLN A CA 1
ATOM 720 C C . GLN A 1 114 ? -59.882 4.713 29.184 1.00 43.91 99 GLN A C 1
ATOM 721 O O . GLN A 1 114 ? -59.575 5.340 28.168 1.00 39.46 99 GLN A O 1
ATOM 727 N N . PHE A 1 115 ? -59.848 3.389 29.238 1.00 40.72 100 PHE A N 1
ATOM 728 C CA . PHE A 1 115 ? -59.589 2.603 28.042 1.00 43.68 100 PHE A CA 1
ATOM 729 C C . PHE A 1 115 ? -60.205 1.222 28.211 1.00 42.52 100 PHE A C 1
ATOM 730 O O . PHE A 1 115 ? -59.778 0.453 29.068 1.00 37.70 100 PHE A O 1
ATOM 738 N N . ARG A 1 116 ? -61.212 0.914 27.398 1.00 42.04 101 ARG A N 1
ATOM 739 C CA . ARG A 1 116 ? -61.952 -0.332 27.561 1.00 42.14 101 ARG A CA 1
ATOM 740 C C . ARG A 1 116 ? -61.521 -1.367 26.539 1.00 39.76 101 ARG A C 1
ATOM 741 O O . ARG A 1 116 ? -61.605 -1.138 25.332 1.00 40.77 101 ARG A O 1
ATOM 749 N N . LYS A 1 117 ? -61.057 -2.509 27.038 1.00 34.40 102 LYS A N 1
ATOM 750 C CA . LYS A 1 117 ? -60.568 -3.598 26.190 1.00 39.55 102 LYS A CA 1
ATOM 751 C C . LYS A 1 117 ? -60.360 -4.806 27.088 1.00 36.05 102 LYS A C 1
ATOM 752 O O . LYS A 1 117 ? -59.767 -4.670 28.160 1.00 34.81 102 LYS A O 1
ATOM 758 N N . PRO A 1 118 ? -60.861 -5.985 26.673 1.00 37.73 103 PRO A N 1
ATOM 759 C CA . PRO A 1 118 ? -60.590 -7.212 27.435 1.00 41.00 103 PRO A CA 1
ATOM 760 C C . PRO A 1 118 ? -59.081 -7.365 27.621 1.00 46.34 103 PRO A C 1
ATOM 761 O O . PRO A 1 118 ? -58.327 -6.970 26.721 1.00 42.53 103 PRO A O 1
ATOM 765 N N . MET A 1 119 ? -58.644 -7.910 28.754 1.00 42.73 104 MET A N 1
ATOM 766 C CA . MET A 1 119 ? -57.213 -8.026 29.030 1.00 38.18 104 MET A CA 1
ATOM 767 C C . MET A 1 119 ? -56.436 -8.872 28.023 1.00 37.95 104 MET A C 1
ATOM 768 O O . MET A 1 119 ? -55.284 -8.558 27.717 1.00 44.95 104 MET A O 1
ATOM 773 N N . ILE A 1 120 ? -57.056 -9.929 27.500 1.00 39.65 105 ILE A N 1
ATOM 774 C CA . ILE A 1 120 ? -56.394 -10.734 26.472 1.00 41.20 105 ILE A CA 1
ATOM 775 C C . ILE A 1 120 ? -56.229 -9.994 25.138 1.00 41.52 105 ILE A C 1
ATOM 776 O O . ILE A 1 120 ? -55.517 -10.470 24.251 1.00 49.53 105 ILE A O 1
ATOM 781 N N . GLU A 1 121 ? -56.888 -8.847 24.985 1.00 40.62 106 GLU A N 1
ATOM 782 C CA . GLU A 1 121 ? -56.762 -8.057 23.756 1.00 42.77 106 GLU A CA 1
ATOM 783 C C . GLU A 1 121 ? -56.000 -6.767 24.043 1.00 42.68 106 GLU A C 1
ATOM 784 O O . GLU A 1 121 ? -55.859 -5.911 23.169 1.00 46.15 106 GLU A O 1
ATOM 790 N N . LEU A 1 122 ? -55.518 -6.629 25.274 1.00 37.83 107 LEU A N 1
ATOM 791 C CA . LEU A 1 122 ? -54.974 -5.357 25.735 1.00 36.13 107 LEU A CA 1
ATOM 792 C C . LEU A 1 122 ? -53.470 -5.225 25.493 1.00 40.80 107 LEU A C 1
ATOM 793 O O . LEU A 1 122 ? -52.667 -5.974 26.058 1.00 36.43 107 LEU A O 1
ATOM 798 N N . GLU A 1 123 ? -53.099 -4.265 24.651 1.00 38.26 108 GLU A N 1
ATOM 799 C CA . GLU A 1 123 ? -51.695 -3.941 24.422 1.00 42.14 108 GLU A CA 1
ATOM 800 C C . GLU A 1 123 ? -51.093 -3.300 25.673 1.00 36.00 108 GLU A C 1
ATOM 801 O O . GLU A 1 123 ? -51.740 -2.481 26.334 1.00 33.24 108 GLU A O 1
ATOM 807 N N . THR A 1 124 ? -49.858 -3.673 25.998 1.00 34.26 109 THR A N 1
ATOM 808 C CA . THR A 1 124 ? -49.184 -3.162 27.197 1.00 37.95 109 THR A CA 1
ATOM 809 C C . THR A 1 124 ? -49.063 -1.636 27.188 1.00 39.56 109 THR A C 1
ATOM 810 O O . THR A 1 124 ? -49.144 -0.988 28.236 1.00 40.20 109 THR A O 1
ATOM 814 N N . ALA A 1 125 ? -48.908 -1.064 25.996 1.00 32.29 110 ALA A N 1
ATOM 815 C CA . ALA A 1 125 ? -48.801 0.382 25.843 1.00 33.79 110 ALA A CA 1
ATOM 816 C C . ALA A 1 125 ? -50.091 1.089 26.272 1.00 32.07 110 ALA A C 1
ATOM 817 O O . ALA A 1 125 ? -50.057 2.192 26.817 1.00 35.69 110 ALA A O 1
ATOM 819 N N . ASP A 1 126 ? -51.233 0.454 26.031 1.00 35.54 111 ASP A N 1
ATOM 820 C CA . ASP A 1 126 ? -52.504 1.042 26.452 1.00 33.48 111 ASP A CA 1
ATOM 821 C C . ASP A 1 126 ? -52.686 0.904 27.964 1.00 29.75 111 ASP A C 1
ATOM 822 O O . ASP A 1 126 ? -53.104 1.850 28.631 1.00 31.56 111 ASP A O 1
ATOM 827 N N . TRP A 1 127 ? -52.367 -0.276 28.498 1.00 31.88 112 TRP A N 1
ATOM 828 C CA . TRP A 1 127 ? -52.288 -0.478 29.948 1.00 30.76 112 TRP A CA 1
ATOM 829 C C . TRP A 1 127 ? -51.435 0.627 30.578 1.00 35.37 112 TRP A C 1
ATOM 830 O O . TRP A 1 127 ? -51.858 1.293 31.528 1.00 29.61 112 TRP A O 1
ATOM 841 N N . GLN A 1 128 ? -50.244 0.839 30.025 1.00 30.06 113 GLN A N 1
ATOM 842 C CA . GLN A 1 128 ? -49.297 1.790 30.604 1.00 26.56 113 GLN A CA 1
ATOM 843 C C . GLN A 1 128 ? -49.813 3.224 30.584 1.00 28.65 113 GLN A C 1
ATOM 844 O O . GLN A 1 128 ? -49.569 4.003 31.509 1.00 28.17 113 GLN A O 1
ATOM 850 N N . ARG A 1 129 ? -50.523 3.578 29.522 1.00 26.07 114 ARG A N 1
ATOM 851 C CA . ARG A 1 129 ? -51.043 4.933 29.397 1.00 34.98 114 ARG A CA 1
ATOM 852 C C . ARG A 1 129 ? -52.105 5.169 30.461 1.00 31.48 114 ARG A C 1
ATOM 853 O O . ARG A 1 129 ? -52.187 6.254 31.033 1.00 33.52 114 ARG A O 1
ATOM 861 N N . VAL A 1 130 ? -52.910 4.147 30.744 1.00 29.80 115 VAL A N 1
ATOM 862 C CA . VAL A 1 130 ? -53.880 4.264 31.829 1.00 28.66 115 VAL A CA 1
ATOM 863 C C . VAL A 1 130 ? -53.172 4.431 33.171 1.00 26.08 115 VAL A C 1
ATOM 864 O O . VAL A 1 130 ? -53.552 5.288 33.974 1.00 24.23 115 VAL A O 1
ATOM 868 N N . ILE A 1 131 ? -52.148 3.613 33.421 1.00 27.57 116 ILE A N 1
ATOM 869 C CA . ILE A 1 131 ? -51.398 3.719 34.673 1.00 28.91 116 ILE A CA 1
ATOM 870 C C . ILE A 1 131 ? -50.748 5.106 34.826 1.00 27.47 116 ILE A C 1
ATOM 871 O O . ILE A 1 131 ? -50.860 5.747 35.881 1.00 26.15 116 ILE A O 1
ATOM 876 N N . ASP A 1 132 ? -50.057 5.562 33.780 1.00 25.51 117 ASP A N 1
ATOM 877 C CA . ASP A 1 132 ? -49.359 6.851 33.834 1.00 28.37 117 ASP A CA 1
ATOM 878 C C . ASP A 1 132 ? -50.294 8.025 34.038 1.00 27.82 117 ASP A C 1
ATOM 879 O O . ASP A 1 132 ? -50.021 8.904 34.861 1.00 27.00 117 ASP A O 1
ATOM 884 N N . THR A 1 133 ? -51.376 8.075 33.261 1.00 24.64 118 THR A N 1
ATOM 885 C CA . THR A 1 133 ? -52.234 9.259 33.302 1.00 24.05 118 THR A CA 1
ATOM 886 C C . THR A 1 133 ? -53.021 9.306 34.602 1.00 30.99 118 THR A C 1
ATOM 887 O O . THR A 1 133 ? -53.314 10.391 35.109 1.00 33.41 118 THR A O 1
ATOM 891 N N . ASN A 1 134 ? -53.337 8.134 35.156 1.00 26.90 119 ASN A N 1
ATOM 892 C CA . ASN A 1 134 ? -54.155 8.071 36.372 1.00 25.30 119 ASN A CA 1
ATOM 893 C C . ASN A 1 134 ? -53.373 8.039 37.668 1.00 30.87 119 ASN A C 1
ATOM 894 O O . ASN A 1 134 ? -53.669 8.785 38.603 1.00 31.78 119 ASN A O 1
ATOM 899 N N . LEU A 1 135 ? -52.370 7.171 37.717 1.00 25.05 120 LEU A N 1
ATOM 900 C CA . LEU A 1 135 ? -51.714 6.818 38.974 1.00 24.56 120 LEU A CA 1
ATOM 901 C C . LEU A 1 135 ? -50.381 7.539 39.177 1.00 23.14 120 LEU A C 1
ATOM 902 O O . LEU A 1 135 ? -50.178 8.227 40.177 1.00 24.94 120 LEU A O 1
ATOM 907 N N . THR A 1 136 ? -49.472 7.373 38.223 1.00 20.58 121 THR A N 1
ATOM 908 C CA . THR A 1 136 ? -48.175 8.035 38.287 1.00 25.04 121 THR A CA 1
ATOM 909 C C . THR A 1 136 ? -48.300 9.557 38.312 1.00 23.15 121 THR A C 1
ATOM 910 O O . THR A 1 136 ? -47.568 10.236 39.033 1.00 22.72 121 TH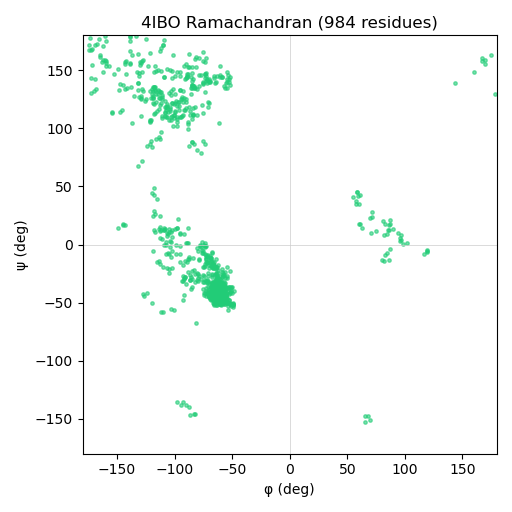R A O 1
ATOM 914 N N . SER A 1 137 ? -49.234 10.094 37.540 1.00 19.72 122 SER A N 1
ATOM 915 C CA . SER A 1 137 ? -49.474 11.528 37.555 1.00 22.27 122 SER A CA 1
ATOM 916 C C . SER A 1 137 ? -49.848 11.996 38.957 1.00 24.41 122 SER A C 1
ATOM 917 O O . SER A 1 137 ? -49.333 13.008 39.431 1.00 22.00 122 SER A O 1
ATOM 920 N N . ALA A 1 138 ? -50.736 11.256 39.623 1.00 18.30 123 ALA A N 1
ATOM 921 C CA . ALA A 1 138 ? -51.199 11.648 40.957 1.00 19.03 123 ALA A CA 1
ATOM 922 C C . ALA A 1 138 ? -50.055 11.573 41.969 1.00 19.45 123 ALA A C 1
ATOM 923 O O . ALA A 1 138 ? -49.955 12.396 42.884 1.00 21.82 123 ALA A O 1
ATOM 925 N N . PHE A 1 139 ? -49.185 10.589 41.809 1.00 18.99 124 PHE A N 1
ATOM 926 C CA . PHE A 1 139 ? -48.010 10.502 42.675 1.00 20.33 124 PHE A CA 1
ATOM 927 C C . PHE A 1 139 ? -47.082 11.709 42.494 1.00 22.76 124 PHE A C 1
ATOM 928 O O . PHE A 1 139 ? -46.673 12.344 43.473 1.00 24.38 124 PHE A O 1
ATOM 936 N N . MET A 1 140 ? -46.745 12.017 41.242 1.00 21.34 125 MET A N 1
ATOM 937 C CA . MET A 1 140 ? -45.785 13.079 40.946 1.00 24.98 125 MET A CA 1
ATOM 938 C C . MET A 1 140 ? -46.315 14.429 41.385 1.00 21.73 125 MET A C 1
ATOM 939 O O . MET A 1 140 ? -45.606 15.212 42.015 1.00 21.58 125 MET A O 1
ATOM 944 N N . ILE A 1 141 ? -47.566 14.708 41.047 1.00 20.79 126 ILE A N 1
ATOM 945 C CA . ILE A 1 141 ? -48.154 15.990 41.404 1.00 18.34 126 ILE A CA 1
ATOM 946 C C . ILE A 1 141 ? -48.424 16.111 42.911 1.00 20.07 126 ILE A C 1
ATOM 947 O O . ILE A 1 141 ? -48.189 17.175 43.503 1.00 21.50 126 ILE A O 1
ATOM 952 N N . GLY A 1 142 ? -48.912 15.030 43.527 1.00 16.17 127 GLY A N 1
ATOM 953 C CA . GLY A 1 142 ? -49.113 14.975 44.972 1.00 16.65 127 GLY A CA 1
ATOM 954 C C . GLY A 1 142 ? -47.804 15.204 45.719 1.00 18.07 127 GLY A C 1
ATOM 955 O O . GLY A 1 142 ? -47.763 15.942 46.700 1.00 20.86 127 GLY A O 1
ATOM 956 N N . ARG A 1 143 ? -46.733 14.577 45.244 1.00 18.72 128 ARG A N 1
ATOM 957 C CA . ARG A 1 143 ? -45.404 14.764 45.825 1.00 21.53 128 ARG A CA 1
ATOM 958 C C . ARG A 1 143 ? -44.928 16.226 45.771 1.00 22.64 128 ARG A C 1
ATOM 959 O O . ARG A 1 143 ? -44.464 16.773 46.773 1.00 24.50 128 ARG A O 1
ATOM 967 N N . GLU A 1 144 ? -45.035 16.858 44.608 1.00 22.31 129 GLU A N 1
ATOM 968 C CA . GLU A 1 144 ? -44.654 18.270 44.478 1.00 21.09 129 GLU A CA 1
ATOM 969 C C . GLU A 1 144 ? -45.488 19.192 45.363 1.00 23.67 129 GLU A C 1
ATOM 970 O O . GLU A 1 144 ? -44.969 20.146 45.950 1.00 24.84 129 GLU A O 1
ATOM 976 N N . ALA A 1 145 ? -46.782 18.911 45.455 1.00 16.62 130 ALA A N 1
ATOM 977 C CA . ALA A 1 145 ? -47.669 19.730 46.262 1.00 21.41 130 ALA A CA 1
ATOM 978 C C . ALA A 1 145 ? -47.372 19.554 47.742 1.00 21.40 130 ALA A C 1
ATOM 979 O O . ALA A 1 145 ? -47.378 20.524 48.502 1.00 21.03 130 ALA A O 1
ATOM 981 N N . ALA A 1 146 ? -47.147 18.305 48.147 1.00 18.65 131 ALA A N 1
ATOM 982 C CA . ALA A 1 146 ? -46.939 17.963 49.548 1.00 17.79 131 ALA A CA 1
ATOM 983 C C . ALA A 1 146 ? -45.686 18.617 50.098 1.00 23.65 131 ALA A C 1
ATOM 984 O O . ALA A 1 146 ? -45.650 19.020 51.261 1.00 26.26 131 ALA A O 1
ATOM 986 N N . LYS A 1 147 ? -44.637 18.720 49.292 1.00 21.23 132 LYS A N 1
ATOM 987 C CA . LYS A 1 147 ? -43.433 19.293 49.875 1.00 27.85 132 LYS A CA 1
ATOM 988 C C . LYS A 1 147 ? -43.519 20.789 50.131 1.00 22.61 132 LYS A C 1
ATOM 989 O O . LYS A 1 147 ? -42.726 21.314 50.900 1.00 23.28 132 LYS A O 1
ATOM 995 N N . ARG A 1 148 ? -44.500 21.458 49.530 1.00 18.73 133 ARG A N 1
ATOM 996 C CA . ARG A 1 148 ? -44.781 22.852 49.884 1.00 22.49 133 ARG A CA 1
ATOM 997 C C . ARG A 1 148 ? -45.826 22.967 50.992 1.00 22.40 133 ARG A C 1
ATOM 998 O O . ARG A 1 148 ? -45.802 23.914 51.790 1.00 18.60 133 ARG A O 1
ATOM 1006 N N . MET A 1 149 ? -46.739 22.002 51.056 1.00 20.00 134 MET A N 1
ATOM 1007 C CA . MET A 1 149 ? -47.728 21.990 52.129 1.00 20.58 134 MET A CA 1
ATOM 1008 C C . MET A 1 149 ? -47.054 21.711 53.467 1.00 21.14 134 MET A C 1
ATOM 1009 O O . MET A 1 149 ? -47.440 22.264 54.492 1.00 18.39 134 MET A O 1
ATOM 1014 N N . ILE A 1 150 ? -46.063 20.831 53.463 1.00 18.91 135 ILE A N 1
ATOM 1015 C CA . ILE A 1 150 ? -45.488 20.380 54.731 1.00 21.57 135 ILE A CA 1
ATOM 1016 C C . ILE A 1 150 ? -44.975 21.536 55.616 1.00 24.48 135 ILE A C 1
ATOM 1017 O O . ILE A 1 150 ? -45.373 21.626 56.771 1.00 24.52 135 ILE A O 1
ATOM 1022 N N . PRO A 1 151 ? -44.140 22.448 55.069 1.00 23.01 136 PRO A N 1
ATOM 1023 C CA . PRO A 1 151 ? -43.683 23.547 55.932 1.00 25.48 136 PRO A CA 1
ATOM 1024 C C . PRO A 1 151 ? -44.804 24.491 56.342 1.00 26.99 136 PRO A C 1
ATOM 1025 O O . PRO A 1 151 ? -44.639 25.195 57.334 1.00 29.82 136 PRO A O 1
ATOM 1029 N N . ARG A 1 152 ? -45.922 24.509 55.619 1.00 25.55 137 ARG A N 1
ATOM 1030 C CA . ARG A 1 152 ? -47.052 25.337 56.042 1.00 24.21 137 ARG A CA 1
ATOM 1031 C C . ARG A 1 152 ? -47.841 24.666 57.164 1.00 22.37 137 ARG A C 1
ATOM 1032 O O . ARG A 1 152 ? -48.467 25.340 57.988 1.00 23.69 137 ARG A O 1
ATOM 1040 N N . GLY A 1 153 ? -47.809 23.339 57.211 1.00 25.47 138 GLY A N 1
ATOM 1041 C CA . GLY A 1 153 ? -48.489 22.618 58.278 1.00 20.90 138 GLY A CA 1
ATOM 1042 C C . GLY A 1 153 ? -49.962 22.355 58.011 1.00 20.55 138 GLY A C 1
ATOM 1043 O O . GLY A 1 153 ? -50.705 21.968 58.919 1.00 23.52 138 GLY A O 1
ATOM 1044 N N . TYR A 1 154 ? -50.396 22.560 56.768 1.00 20.00 139 TYR A N 1
ATOM 1045 C CA . TYR A 1 154 ? -51.771 22.227 56.381 1.00 20.26 139 TYR A CA 1
ATOM 1046 C C . TYR A 1 154 ? -51.876 21.996 54.872 1.00 20.28 139 TYR A C 1
ATOM 1047 O O . TYR A 1 154 ? -51.094 22.545 54.087 1.00 17.66 139 TYR A O 1
ATOM 1056 N N . GLY A 1 155 ? -52.850 21.190 54.465 1.00 17.41 140 GLY A N 1
ATOM 1057 C CA . GLY A 1 155 ? -53.069 20.942 53.051 1.00 16.40 140 GLY A CA 1
ATOM 1058 C C . GLY A 1 155 ? -54.060 19.813 52.804 1.00 15.21 140 GLY A C 1
ATOM 1059 O O . GLY A 1 155 ? -54.300 18.975 53.685 1.00 16.81 140 GLY A O 1
ATOM 1060 N N . LYS A 1 156 ? -54.642 19.804 51.604 1.00 13.14 141 LYS A N 1
ATOM 1061 C CA . LYS A 1 156 ? -55.615 18.789 51.213 1.00 12.55 141 LYS A CA 1
ATOM 1062 C C . LYS A 1 156 ? -55.176 18.174 49.901 1.00 21.29 141 LYS A C 1
ATOM 1063 O O . LYS A 1 156 ? -54.836 18.884 48.950 1.00 15.69 141 LYS A O 1
ATOM 1069 N N . ILE A 1 157 ? -55.186 16.851 49.853 1.00 18.25 142 ILE A N 1
ATOM 1070 C CA . ILE A 1 157 ? -55.046 16.147 48.594 1.00 19.36 142 ILE A CA 1
ATOM 1071 C C . ILE A 1 157 ? -56.293 15.294 48.399 1.00 20.67 142 ILE A C 1
ATOM 1072 O O . ILE A 1 157 ? -56.687 14.536 49.288 1.00 21.04 142 ILE A O 1
ATOM 1077 N N . VAL A 1 158 ? -56.950 15.468 47.259 1.00 16.21 143 VAL A N 1
ATOM 1078 C CA . VAL A 1 158 ? -58.159 14.717 46.957 1.00 15.71 143 VAL A CA 1
ATOM 1079 C C . VAL A 1 158 ? -57.907 13.956 45.664 1.00 22.64 143 VAL A C 1
ATOM 1080 O O . VAL A 1 158 ? -57.868 14.544 44.575 1.00 16.29 143 VAL A O 1
ATOM 1084 N N . ASN A 1 159 ? -57.706 12.652 45.777 1.00 18.39 144 ASN A N 1
ATOM 1085 C CA . ASN A 1 159 ? -57.469 11.847 44.587 1.00 20.36 144 ASN A CA 1
ATOM 1086 C C . ASN A 1 159 ? -58.813 11.389 44.060 1.00 23.18 144 ASN A C 1
ATOM 1087 O O . ASN A 1 159 ? -59.753 11.192 44.828 1.00 25.35 144 ASN A O 1
ATOM 1092 N N . ILE A 1 160 ? -58.933 11.259 42.748 1.00 23.90 145 ILE A N 1
ATOM 1093 C CA . ILE A 1 160 ? -60.175 10.749 42.199 1.00 24.66 145 ILE A CA 1
ATOM 1094 C C . ILE A 1 160 ? -59.989 9.272 41.858 1.00 34.19 145 ILE A C 1
ATOM 1095 O O . ILE A 1 160 ? -59.220 8.917 40.949 1.00 26.26 145 ILE A O 1
ATOM 1100 N N . GLY A 1 161 ? -60.672 8.417 42.617 1.00 26.90 146 GLY A N 1
ATOM 1101 C CA . GLY A 1 161 ? -60.674 6.990 42.362 1.00 26.92 146 GLY A CA 1
ATOM 1102 C C . GLY A 1 161 ? -61.815 6.634 41.425 1.00 28.45 146 GLY A C 1
ATOM 1103 O O . GLY A 1 161 ? -62.078 7.348 40.449 1.00 29.44 146 GLY A O 1
ATOM 1104 N N . SER A 1 162 ? -62.490 5.527 41.727 1.00 27.31 147 SER A N 1
ATOM 1105 C CA . SER A 1 162 ? -63.632 5.067 40.945 1.00 24.78 147 SER A CA 1
ATOM 1106 C C . SER A 1 162 ? -64.331 4.030 41.805 1.00 27.80 147 SER A C 1
ATOM 1107 O O . SER A 1 162 ? -63.741 3.522 42.761 1.00 29.62 147 SER A O 1
ATOM 1110 N N . LEU A 1 163 ? -65.577 3.690 41.499 1.00 28.23 148 LEU A N 1
ATOM 1111 C CA . LEU A 1 163 ? -66.163 2.570 42.222 1.00 33.03 148 LEU A CA 1
ATOM 1112 C C . LEU A 1 163 ? -65.396 1.290 41.854 1.00 35.13 148 LEU A C 1
ATOM 1113 O O . LEU A 1 163 ? -65.454 0.288 42.577 1.00 28.53 148 LEU A O 1
ATOM 1118 N N . THR A 1 164 ? -64.652 1.340 40.744 1.00 31.22 149 THR A N 1
ATOM 1119 C CA . THR A 1 164 ? -63.769 0.231 40.370 1.00 36.95 149 THR A CA 1
ATOM 1120 C C . THR A 1 164 ? -62.471 0.195 41.198 1.00 34.39 149 THR A C 1
ATOM 1121 O O . THR A 1 164 ? -61.643 -0.703 41.015 1.00 39.38 149 THR A O 1
ATOM 1125 N N . SER A 1 165 ? -62.296 1.168 42.099 1.00 32.65 150 SER A N 1
ATOM 1126 C CA . SER A 1 165 ? -61.259 1.081 43.137 1.00 25.24 150 SER A CA 1
ATOM 1127 C C . SER A 1 165 ? -61.541 -0.099 44.064 1.00 30.10 150 SER A C 1
ATOM 1128 O O . SER A 1 165 ? -60.649 -0.570 44.770 1.00 34.83 150 SER A O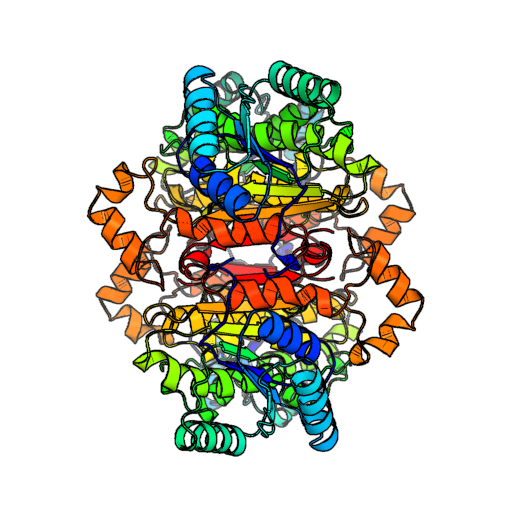 1
ATOM 1131 N N . GLU A 1 166 ? -62.786 -0.572 44.061 1.00 30.00 151 GLU A N 1
ATOM 1132 C CA . GLU A 1 166 ? -63.226 -1.607 44.998 1.00 29.42 151 GLU A CA 1
ATOM 1133 C C . GLU A 1 166 ? -63.701 -2.862 44.277 1.00 36.34 151 GLU A C 1
ATOM 1134 O O . GLU A 1 166 ? -63.282 -3.984 44.600 1.00 32.81 151 GLU A O 1
ATOM 1140 N N . LEU A 1 167 ? -64.581 -2.666 43.297 1.00 35.46 152 LEU A N 1
ATOM 1141 C CA . LEU A 1 167 ? -65.187 -3.778 42.573 1.00 42.31 152 LEU A CA 1
ATOM 1142 C C . LEU A 1 167 ? -64.807 -3.724 41.090 1.00 44.19 152 LEU A C 1
ATOM 1143 O O . LEU A 1 167 ? -64.845 -2.662 40.471 1.00 38.55 152 LEU A O 1
ATOM 1148 N N . ALA A 1 168 ? -64.441 -4.868 40.522 1.00 39.32 153 ALA A N 1
ATOM 1149 C CA . ALA A 1 168 ? -63.954 -4.896 39.146 1.00 35.44 153 ALA A CA 1
ATOM 1150 C C . ALA A 1 168 ? -65.098 -5.033 38.142 1.00 37.31 153 ALA A C 1
ATOM 1151 O O . ALA A 1 168 ? -66.218 -5.406 38.510 1.00 35.50 153 ALA A O 1
ATOM 1153 N N . ARG A 1 169 ? -64.812 -4.733 36.876 1.00 38.16 154 ARG A N 1
ATOM 1154 C CA . ARG A 1 169 ? -65.749 -5.010 35.787 1.00 43.58 154 ARG A CA 1
ATOM 1155 C C . ARG A 1 169 ? -64.993 -5.400 34.521 1.00 33.80 154 ARG A C 1
ATOM 1156 O O . ARG A 1 169 ? -63.977 -4.781 34.179 1.00 33.16 154 ARG A O 1
ATOM 1164 N N . ALA A 1 170 ? -65.485 -6.424 33.834 1.00 35.54 155 ALA A N 1
ATOM 1165 C CA . ALA A 1 170 ? -64.857 -6.884 32.602 1.00 40.34 155 ALA A CA 1
ATOM 1166 C C . ALA A 1 170 ? -64.676 -5.722 31.609 1.00 43.14 155 ALA A C 1
ATOM 1167 O O . ALA A 1 170 ? -65.525 -4.831 31.532 1.00 42.77 155 ALA A O 1
ATOM 1169 N N . THR A 1 171 ? -63.550 -5.747 30.892 1.00 41.61 156 THR A N 1
ATOM 1170 C CA . THR A 1 171 ? -63.121 -4.735 29.902 1.00 38.39 156 THR A CA 1
ATOM 1171 C C . THR A 1 171 ? -62.488 -3.463 30.479 1.00 38.78 156 THR A C 1
ATOM 1172 O O . THR A 1 171 ? -61.882 -2.691 29.732 1.00 37.26 156 THR A O 1
ATOM 1176 N N . VAL A 1 172 ? -62.607 -3.230 31.786 1.00 32.34 157 VAL A N 1
ATOM 1177 C CA . VAL A 1 172 ? -61.956 -2.047 32.367 1.00 34.90 157 VAL A CA 1
ATOM 1178 C C . VAL A 1 172 ? -60.843 -2.354 33.378 1.00 37.48 157 VAL A C 1
ATOM 1179 O O . VAL A 1 172 ? -60.690 -1.649 34.381 1.00 29.65 157 VAL A O 1
ATOM 1183 N N . ALA A 1 173 ? -60.046 -3.379 33.087 1.00 35.12 158 ALA A N 1
ATOM 1184 C CA . ALA A 1 173 ? -58.973 -3.793 33.999 1.00 34.62 158 ALA A CA 1
ATOM 1185 C C . ALA A 1 173 ? -57.916 -2.727 34.315 1.00 31.49 158 ALA A C 1
ATOM 1186 O O . ALA A 1 173 ? -57.620 -2.489 35.502 1.00 27.19 158 ALA A O 1
ATOM 1188 N N . PRO A 1 174 ? -57.333 -2.084 33.275 1.00 32.87 159 PRO A N 1
ATOM 1189 C CA . PRO A 1 174 ? -56.281 -1.118 33.619 1.00 26.86 159 PRO A CA 1
ATOM 1190 C C . PRO A 1 174 ? -56.815 0.057 34.422 1.00 29.93 159 PRO A C 1
ATOM 1191 O O . PRO A 1 174 ? -56.096 0.578 35.286 1.00 31.41 159 PRO A O 1
ATOM 1195 N N . TYR A 1 175 ? -58.050 0.476 34.149 1.00 31.33 160 TYR A N 1
ATOM 1196 C CA . TYR A 1 175 ? -58.655 1.579 34.906 1.00 33.69 160 TYR A CA 1
ATOM 1197 C C . TYR A 1 175 ? -58.933 1.110 36.333 1.00 31.40 160 TYR A C 1
ATOM 1198 O O . TYR A 1 175 ? -58.615 1.804 37.300 1.00 28.69 160 TYR A O 1
ATOM 1207 N N . THR A 1 176 ? -59.5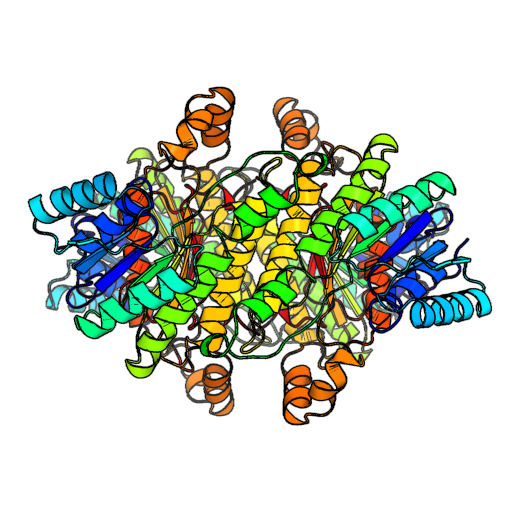23 -0.079 36.447 1.00 34.36 161 THR A N 1
ATOM 1208 C CA . THR A 1 176 ? -59.776 -0.707 37.743 1.00 30.87 161 THR A CA 1
ATOM 1209 C C . THR A 1 176 ? -58.482 -0.809 38.560 1.00 29.89 161 THR A C 1
ATOM 1210 O O . THR A 1 176 ? -58.432 -0.405 39.724 1.00 28.61 161 THR A O 1
ATOM 1214 N N . VAL A 1 177 ? -57.430 -1.330 37.937 1.00 29.76 162 VAL A N 1
ATOM 1215 C CA . VAL A 1 177 ? -56.136 -1.456 38.604 1.00 29.52 162 VAL A CA 1
ATOM 1216 C C . VAL A 1 177 ? -55.565 -0.093 39.011 1.00 25.64 162 VAL A C 1
ATOM 1217 O O . VAL A 1 177 ? -55.144 0.093 40.149 1.00 30.97 162 VAL A O 1
ATOM 1221 N N . ALA A 1 178 ? -55.567 0.861 38.084 1.00 27.03 163 ALA A N 1
ATOM 1222 C CA . ALA A 1 178 ? -55.061 2.205 38.360 1.00 28.44 163 ALA A CA 1
ATOM 1223 C C . ALA A 1 178 ? -55.839 2.888 39.481 1.00 28.93 163 ALA A C 1
ATOM 1224 O O . ALA A 1 178 ? -55.249 3.524 40.369 1.00 30.78 163 ALA A O 1
ATOM 1226 N N . LYS A 1 179 ? -57.163 2.777 39.435 1.00 27.62 164 LYS A N 1
ATOM 1227 C CA . LYS A 1 179 ? -57.989 3.391 40.472 1.00 28.55 164 LYS A CA 1
ATOM 1228 C C . LYS A 1 179 ? -57.844 2.645 41.807 1.00 31.25 164 LYS A C 1
ATOM 1229 O O . LYS A 1 179 ? -57.912 3.254 42.875 1.00 30.68 164 LYS A O 1
ATOM 1235 N N . GLY A 1 180 ? -57.633 1.332 41.745 1.00 27.56 165 GLY A N 1
ATOM 1236 C CA . GLY A 1 180 ? -57.323 0.559 42.942 1.00 24.76 165 GLY A CA 1
ATOM 1237 C C . GLY A 1 180 ? -55.984 1.035 43.488 1.00 28.63 165 GLY A C 1
ATOM 1238 O O . GLY A 1 180 ? -55.776 1.103 44.706 1.00 29.24 165 GLY A O 1
ATOM 1239 N N . GLY A 1 181 ? -55.073 1.387 42.581 1.00 24.90 166 GLY A N 1
ATOM 1240 C CA . GLY A 1 181 ? -53.812 1.975 42.985 1.00 21.48 166 GLY A CA 1
ATOM 1241 C C . G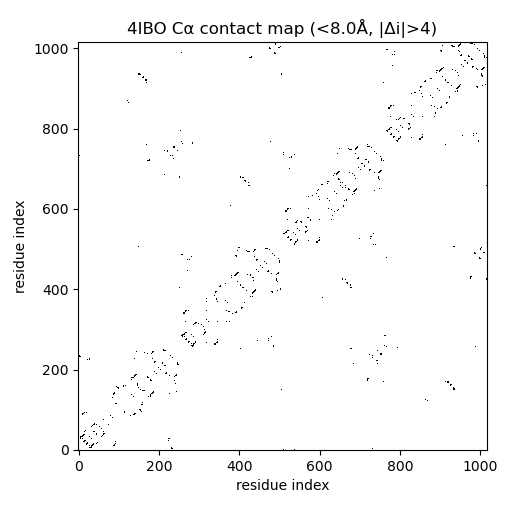LY A 1 181 ? -54.021 3.331 43.636 1.00 21.58 166 GLY A C 1
ATOM 1242 O O . GLY A 1 181 ? -53.334 3.688 44.600 1.00 22.99 166 GLY A O 1
ATOM 1243 N N . ILE A 1 182 ? -54.968 4.096 43.102 1.00 24.24 167 ILE A N 1
ATOM 1244 C CA . ILE A 1 182 ? -55.267 5.430 43.628 1.00 22.08 167 ILE A CA 1
ATOM 1245 C C . ILE A 1 182 ? -55.768 5.344 45.071 1.00 21.55 167 ILE A C 1
ATOM 1246 O O . ILE A 1 182 ? -55.372 6.139 45.934 1.00 26.82 167 ILE A O 1
ATOM 1251 N N . LYS A 1 183 ? -56.636 4.377 45.335 1.00 19.66 168 LYS A N 1
ATOM 1252 C CA . LYS A 1 183 ? -57.100 4.130 46.701 1.00 21.90 168 LYS A CA 1
ATOM 1253 C C . LYS A 1 183 ? -55.929 3.897 47.656 1.00 21.11 168 LYS A C 1
ATOM 1254 O O . LYS A 1 183 ? -55.852 4.522 48.703 1.00 21.28 168 LYS A O 1
ATOM 1260 N N . MET A 1 184 ? -55.007 3.014 47.283 1.00 19.06 169 MET A N 1
ATOM 1261 C CA . MET A 1 184 ? -53.839 2.739 48.130 1.00 20.62 169 MET A CA 1
ATOM 1262 C C . MET A 1 184 ? -52.834 3.900 48.160 1.00 24.21 169 MET A C 1
ATOM 1263 O O . MET A 1 184 ? -52.183 4.143 49.186 1.00 19.12 169 MET A O 1
ATOM 1268 N N . LEU A 1 185 ? -52.714 4.633 47.055 1.00 19.35 170 LEU A N 1
ATOM 1269 C CA . LEU A 1 185 ? -51.867 5.821 47.058 1.00 20.22 170 LEU A CA 1
ATOM 1270 C C . LEU A 1 185 ? -52.378 6.834 48.072 1.00 21.06 170 LEU A C 1
ATOM 1271 O O . LEU A 1 185 ? -51.595 7.459 48.790 1.00 20.52 170 LEU A O 1
ATOM 1276 N N . THR A 1 186 ? -53.696 6.987 48.123 1.00 20.85 171 THR A N 1
ATOM 1277 C CA . THR A 1 186 ? -54.339 7.877 49.078 1.00 20.32 171 THR A CA 1
ATOM 1278 C C . THR A 1 186 ? -53.957 7.479 50.500 1.00 18.71 171 THR A C 1
ATOM 1279 O O . THR A 1 186 ? -53.604 8.320 51.322 1.00 18.36 171 THR A O 1
ATOM 1283 N N . ARG A 1 187 ? -54.019 6.188 50.789 1.00 22.61 172 ARG A N 1
ATOM 1284 C CA . ARG A 1 187 ? -53.643 5.710 52.115 1.00 20.95 172 ARG A CA 1
ATOM 1285 C C . ARG A 1 187 ? -52.155 5.891 52.398 1.00 19.74 172 ARG A C 1
ATOM 1286 O O . ARG A 1 187 ? -51.768 6.171 53.539 1.00 19.60 172 ARG A O 1
ATOM 1294 N N . ALA A 1 188 ? -51.327 5.746 51.364 1.00 22.23 173 ALA A N 1
ATOM 1295 C CA . ALA A 1 188 ? -49.880 5.946 51.507 1.00 23.75 173 ALA A CA 1
ATOM 1296 C C . ALA A 1 188 ? -49.569 7.412 51.788 1.00 23.91 173 ALA A C 1
ATOM 1297 O O . ALA A 1 188 ? -48.629 7.738 52.527 1.00 24.47 173 ALA A O 1
ATOM 1299 N N . MET A 1 189 ? -50.359 8.302 51.204 1.00 21.20 174 MET A N 1
ATOM 1300 C CA . MET A 1 189 ? -50.147 9.731 51.423 1.00 18.37 174 MET A CA 1
ATOM 1301 C C . MET A 1 189 ? -50.527 10.096 52.853 1.00 20.34 174 MET A C 1
ATOM 1302 O O . MET A 1 189 ? -49.812 10.844 53.526 1.00 19.89 174 MET A O 1
ATOM 1307 N N . ALA A 1 190 ? -51.646 9.552 53.321 1.00 18.21 175 ALA A N 1
ATOM 1308 C CA . ALA A 1 190 ? -52.057 9.748 54.703 1.00 21.35 175 ALA A CA 1
ATOM 1309 C C . ALA A 1 190 ? -50.975 9.232 55.644 1.00 24.51 175 ALA A C 1
ATOM 1310 O O . ALA A 1 190 ? -50.641 9.885 56.630 1.00 25.00 175 ALA A O 1
ATOM 1312 N N . ALA A 1 191 ? -50.423 8.064 55.329 1.00 20.98 176 ALA A N 1
ATOM 1313 C CA . ALA A 1 191 ? -49.444 7.435 56.214 1.00 24.55 176 ALA A CA 1
ATOM 1314 C C . ALA A 1 191 ? -48.233 8.335 56.393 1.00 29.65 176 ALA A C 1
ATOM 1315 O O . ALA A 1 191 ? -47.721 8.476 57.501 1.00 30.50 176 ALA A O 1
ATOM 1317 N N . GLU A 1 192 ? -47.770 8.939 55.304 1.00 20.44 177 GLU A N 1
ATOM 1318 C CA . GLU A 1 192 ? -46.585 9.775 55.384 1.00 22.09 177 GLU A CA 1
ATOM 1319 C C . GLU A 1 192 ? -46.851 11.215 55.774 1.00 22.87 177 GLU A C 1
ATOM 1320 O O . GLU A 1 192 ? -46.001 11.836 56.399 1.00 24.26 177 GLU A O 1
ATOM 1326 N N . TRP A 1 193 ? -48.018 11.757 55.417 1.00 20.32 178 TRP A N 1
ATOM 1327 C CA . TRP A 1 193 ? -48.193 13.209 55.516 1.00 19.24 178 TRP A CA 1
ATOM 1328 C C . TRP A 1 193 ? -49.213 13.694 56.545 1.00 24.28 178 TRP A C 1
ATOM 1329 O O . TRP A 1 193 ? -49.224 14.875 56.861 1.00 19.06 178 TRP A O 1
ATOM 1340 N N . ALA A 1 194 ? -50.062 12.810 57.068 1.00 18.45 179 ALA A N 1
ATOM 1341 C CA . ALA A 1 194 ? -51.047 13.252 58.060 1.00 20.86 179 ALA A CA 1
ATOM 1342 C C . ALA A 1 194 ? -50.368 13.919 59.240 1.00 22.43 179 ALA A C 1
ATOM 1343 O O . ALA A 1 194 ? -50.930 14.827 59.841 1.00 21.38 179 ALA A O 1
ATOM 1345 N N . GLN A 1 195 ? -49.165 13.458 59.583 1.00 16.84 180 GLN A N 1
ATOM 1346 C CA . GLN A 1 195 ? -48.492 13.974 60.776 1.00 24.74 180 GLN A CA 1
ATOM 1347 C C . GLN A 1 195 ? -48.126 15.432 60.571 1.00 25.30 180 GLN A C 1
ATOM 1348 O O . GLN A 1 195 ? -47.903 16.163 61.529 1.00 26.77 180 GLN A O 1
ATOM 1354 N N . TYR A 1 196 ? -48.070 15.858 59.315 1.00 21.89 181 TYR A N 1
ATOM 1355 C CA . TYR A 1 196 ? -47.706 17.235 59.023 1.00 20.48 181 TYR A CA 1
ATOM 1356 C C . TYR A 1 196 ? -48.925 18.117 58.839 1.00 21.30 181 TYR A C 1
ATOM 1357 O O . TYR A 1 196 ? -48.798 19.266 58.422 1.00 23.59 181 TYR A O 1
ATOM 1366 N N . GLY A 1 197 ? -50.107 17.585 59.150 1.00 22.41 182 GLY A N 1
ATOM 1367 C CA . GLY A 1 197 ? -51.334 18.362 59.021 1.00 21.76 182 GLY A CA 1
ATOM 1368 C C . GLY A 1 197 ? -51.960 18.337 57.631 1.00 21.47 182 GLY A C 1
ATOM 1369 O O . GLY A 1 197 ? -52.813 19.156 57.306 1.00 23.26 182 GLY A O 1
ATOM 1370 N N . ILE A 1 198 ? -51.552 17.378 56.809 1.00 23.33 183 ILE A N 1
ATOM 1371 C CA . ILE A 1 198 ? -52.120 17.233 55.472 1.00 21.11 183 ILE A CA 1
ATOM 1372 C C . ILE A 1 198 ? -53.151 16.099 55.460 1.00 19.47 183 ILE A C 1
ATOM 1373 O O . ILE A 1 198 ? -52.888 15.025 55.997 1.00 20.84 183 ILE A O 1
ATOM 1378 N N . GLN A 1 199 ? -54.322 16.325 54.865 1.00 20.40 184 GLN A N 1
ATOM 1379 C CA . GLN A 1 199 ? -55.303 15.233 54.721 1.00 17.99 184 GLN A CA 1
ATOM 1380 C C . GLN A 1 199 ? -55.374 14.807 53.272 1.00 21.05 184 GLN A C 1
ATOM 1381 O O . GLN A 1 199 ? -55.618 15.628 52.368 1.00 23.79 184 GLN A O 1
ATOM 1387 N N . ALA A 1 200 ? -55.139 13.525 53.052 1.00 17.73 185 ALA A N 1
ATOM 1388 C CA . ALA A 1 200 ? -55.235 12.938 51.726 1.00 17.07 185 ALA A CA 1
ATOM 1389 C C . ALA A 1 200 ? -56.413 11.975 51.723 1.00 20.52 185 ALA A C 1
ATOM 1390 O O . ALA A 1 200 ? -56.450 11.010 52.511 1.00 16.06 185 ALA A O 1
ATOM 1392 N N . ASN A 1 201 ? -57.379 12.236 50.849 1.00 17.34 186 ASN A N 1
ATOM 1393 C CA . ASN A 1 201 ? -58.564 11.400 50.768 1.00 14.38 186 ASN A CA 1
ATOM 1394 C C . ASN A 1 201 ? -58.906 11.194 49.300 1.00 19.29 186 ASN A C 1
ATOM 1395 O O . ASN A 1 201 ? -58.248 11.754 48.422 1.00 18.67 186 ASN A O 1
ATOM 1400 N N . ALA A 1 202 ? -59.913 10.376 49.020 1.00 17.41 187 ALA A N 1
ATOM 1401 C CA . ALA A 1 202 ? -60.262 10.091 47.630 1.00 20.35 187 ALA A CA 1
ATOM 1402 C C . ALA A 1 202 ? -61.767 10.064 47.396 1.00 22.77 187 ALA A C 1
ATOM 1403 O O . ALA A 1 202 ? -62.562 9.831 48.323 1.00 16.59 187 ALA A O 1
ATOM 1405 N N . ILE A 1 203 ? -62.155 10.326 46.156 1.00 19.42 188 ILE A N 1
ATOM 1406 C CA . ILE A 1 203 ? -63.553 10.196 45.775 1.00 22.16 188 ILE A CA 1
ATOM 1407 C C . ILE A 1 203 ? -63.651 9.055 44.778 1.00 24.49 188 ILE A C 1
ATOM 1408 O O . ILE A 1 203 ? -62.867 8.994 43.830 1.00 20.73 188 ILE A O 1
ATOM 1413 N N . GLY A 1 204 ? -64.600 8.145 44.978 1.00 24.45 189 GLY A N 1
ATOM 1414 C CA . GLY A 1 204 ? -64.815 7.092 43.998 1.00 23.94 189 GLY A CA 1
ATOM 1415 C C . GLY A 1 204 ? -66.174 7.279 43.347 1.00 25.67 189 GLY A C 1
ATOM 1416 O O . GLY A 1 204 ? -67.187 6.802 43.874 1.00 23.00 189 GLY A O 1
ATOM 1417 N N . PRO A 1 205 ? -66.216 7.999 42.213 1.00 23.98 190 PRO A N 1
ATOM 1418 C CA . PRO A 1 205 ? -67.496 8.191 41.521 1.00 28.68 190 PRO A CA 1
ATOM 1419 C C . PRO A 1 205 ? -68.039 6.875 40.978 1.00 27.74 190 PRO A C 1
ATOM 1420 O O . PRO A 1 205 ? -67.272 5.991 40.559 1.00 23.46 190 PRO A O 1
ATOM 1424 N N . GLY A 1 206 ? -69.360 6.736 41.000 1.00 25.10 191 GLY A N 1
ATOM 1425 C CA . GLY A 1 206 ? -69.983 5.612 40.331 1.00 24.52 191 GLY A CA 1
ATOM 1426 C C . GLY A 1 206 ? -70.227 6.012 38.890 1.00 31.95 191 GLY A C 1
ATOM 1427 O O . GLY A 1 206 ? -69.404 6.699 38.282 1.00 33.15 191 GLY A O 1
ATOM 1428 N N . TYR A 1 207 ? -71.374 5.624 38.348 1.00 27.03 192 TYR A N 1
ATOM 1429 C CA . TYR A 1 207 ? -71.680 5.938 36.956 1.00 31.13 192 TYR A CA 1
ATOM 1430 C C . TYR A 1 207 ? -72.324 7.316 36.814 1.00 33.21 192 TYR A C 1
ATOM 1431 O O . TYR A 1 207 ? -73.455 7.539 37.259 1.00 29.99 192 TYR A O 1
ATOM 1440 N N . MET A 1 208 ? -71.575 8.239 36.212 1.00 33.97 193 MET A N 1
ATOM 1441 C CA . MET A 1 208 ? -71.978 9.647 36.151 1.00 36.72 193 MET A CA 1
ATOM 1442 C C . MET A 1 208 ? -72.385 10.060 34.738 1.00 36.56 193 MET A C 1
ATOM 1443 O O . MET A 1 208 ? -71.798 9.594 33.743 1.00 34.99 193 MET A O 1
ATOM 1448 N N . LEU A 1 209 ? -73.389 10.933 34.656 1.00 31.95 194 LEU A N 1
ATOM 1449 C CA . LEU A 1 209 ? -73.872 11.434 33.378 1.00 36.38 194 LEU A CA 1
ATOM 1450 C C . LEU A 1 209 ? -72.910 12.499 32.848 1.00 46.68 194 LEU A C 1
ATOM 1451 O O . LEU A 1 209 ? -73.162 13.698 32.959 1.00 51.43 194 LEU A O 1
ATOM 1456 N N . THR A 1 210 ? -71.797 12.040 32.284 1.00 49.36 195 THR A N 1
ATOM 1457 C CA . THR A 1 210 ? -70.765 12.917 31.751 1.00 55.69 195 THR A CA 1
ATOM 1458 C C . THR A 1 210 ? -70.523 12.529 30.307 1.00 62.56 195 THR A C 1
ATOM 1459 O O . THR A 1 210 ? -71.113 11.568 29.810 1.00 62.48 195 THR A O 1
ATOM 1463 N N . ASP A 1 211 ? -69.649 13.263 29.632 1.00 66.67 196 ASP A N 1
ATOM 1464 C CA . ASP A 1 211 ? -69.428 13.022 28.213 1.00 73.32 196 ASP A CA 1
ATOM 1465 C C . ASP A 1 211 ? -68.433 11.887 27.942 1.00 67.92 196 ASP A C 1
ATOM 1466 O O . ASP A 1 211 ? -68.462 11.279 26.873 1.00 70.32 196 ASP A O 1
ATOM 1471 N N . MET A 1 212 ? -67.583 11.585 28.922 1.00 60.56 197 MET A N 1
ATOM 1472 C CA . MET A 1 212 ? -66.632 10.477 28.807 1.00 66.08 197 MET A CA 1
ATOM 1473 C C . MET A 1 212 ? -67.296 9.114 29.040 1.00 68.85 197 MET A C 1
ATOM 1474 O O . MET A 1 212 ? -66.639 8.070 28.968 1.00 67.21 197 MET A O 1
ATOM 1479 N N . ASN A 1 213 ? -68.594 9.134 29.335 1.00 65.75 198 ASN A N 1
ATOM 1480 C CA . ASN A 1 213 ? -69.372 7.909 29.487 1.00 57.72 198 ASN A CA 1
ATOM 1481 C C . ASN A 1 213 ? -70.493 7.829 28.451 1.00 50.64 198 ASN A C 1
ATOM 1482 O O . ASN A 1 213 ? -71.391 6.988 28.567 1.00 43.51 198 ASN A O 1
ATOM 1487 N N . GLN A 1 214 ? -70.434 8.703 27.445 1.00 45.38 199 GLN A N 1
ATOM 1488 C CA . GLN A 1 214 ? -71.517 8.838 26.472 1.00 48.63 199 GLN A CA 1
ATOM 1489 C C . GLN A 1 214 ? -71.892 7.510 25.815 1.00 47.58 199 GLN A C 1
ATOM 1490 O O . GLN A 1 214 ? -73.066 7.253 25.562 1.00 52.33 199 GLN A O 1
ATOM 1496 N N . ALA A 1 215 ? -70.895 6.670 25.548 1.00 46.74 200 ALA A N 1
ATOM 1497 C CA . ALA A 1 215 ? -71.138 5.374 24.910 1.00 57.67 200 ALA A CA 1
ATOM 1498 C C . ALA A 1 215 ? -71.985 4.473 25.812 1.00 60.13 200 ALA A C 1
ATOM 1499 O O . ALA A 1 215 ? -73.000 3.919 25.376 1.00 62.71 200 ALA A O 1
ATOM 1501 N N . LEU A 1 216 ? -71.545 4.328 27.060 1.00 56.40 201 LEU A N 1
ATOM 1502 C CA . LEU A 1 216 ? -72.290 3.612 28.094 1.00 52.84 201 LEU A CA 1
ATOM 1503 C C . LEU A 1 216 ? -73.727 4.134 28.202 1.00 50.27 201 LEU A C 1
ATOM 1504 O O . LEU A 1 216 ? -74.693 3.359 28.159 1.00 49.42 201 LEU A O 1
ATOM 1509 N N . ILE A 1 217 ? -73.846 5.455 28.334 1.00 45.93 202 ILE A N 1
ATOM 1510 C CA . ILE A 1 217 ? -75.131 6.146 28.427 1.00 44.81 202 ILE A CA 1
ATOM 1511 C C . ILE A 1 217 ? -76.054 5.864 27.233 1.00 47.74 202 ILE A C 1
ATOM 1512 O O . ILE A 1 217 ? -77.250 5.624 27.419 1.00 52.40 202 ILE A O 1
ATOM 1517 N N . ASP A 1 218 ? -75.496 5.876 26.022 1.00 46.91 203 ASP A N 1
ATOM 1518 C CA . ASP A 1 218 ? -76.271 5.662 24.793 1.00 56.09 203 ASP A CA 1
ATOM 1519 C C . ASP A 1 218 ? -76.552 4.186 24.498 1.00 60.43 203 ASP A C 1
ATOM 1520 O O . ASP A 1 218 ? -77.227 3.857 23.521 1.00 68.32 203 ASP A O 1
ATOM 1525 N N . ASN A 1 219 ? -76.019 3.301 25.334 1.00 57.62 204 ASN A N 1
ATOM 1526 C CA . ASN A 1 219 ? -76.266 1.872 25.197 1.00 55.08 204 ASN A CA 1
ATOM 1527 C C . ASN A 1 219 ? -77.429 1.475 26.116 1.00 51.43 204 ASN A C 1
ATOM 1528 O O . ASN A 1 219 ? -77.283 1.485 27.345 1.00 46.17 204 ASN A O 1
ATOM 1533 N N . PRO A 1 220 ? -78.594 1.142 25.524 1.00 51.43 205 PRO A N 1
ATOM 1534 C CA . PRO A 1 220 ? -79.789 0.809 26.316 1.00 48.11 205 PRO A CA 1
ATOM 1535 C C . PRO A 1 220 ? -79.580 -0.327 27.321 1.00 46.75 205 PRO A C 1
ATOM 1536 O O . PRO A 1 220 ? -80.074 -0.231 28.447 1.00 45.17 205 PRO A O 1
ATOM 1540 N N . GLU A 1 221 ? -78.842 -1.364 26.939 1.00 52.34 206 GLU A N 1
ATOM 1541 C CA . GLU A 1 221 ? -78.556 -2.468 27.854 1.00 55.64 206 GLU A CA 1
ATOM 1542 C C . GLU A 1 221 ? -77.742 -1.995 29.065 1.00 53.32 206 GLU A C 1
ATOM 1543 O O . GLU A 1 221 ? -78.033 -2.368 30.206 1.00 45.35 206 GLU A O 1
ATOM 1549 N N . PHE A 1 222 ? -76.730 -1.167 28.818 1.00 42.98 207 PHE A N 1
ATOM 1550 C CA . PHE A 1 222 ? -75.903 -0.657 29.902 1.00 40.56 207 PHE A CA 1
ATOM 1551 C C . PHE A 1 222 ? -76.688 0.316 30.786 1.00 39.38 207 PHE A C 1
ATOM 1552 O O . PHE A 1 222 ? -76.583 0.272 32.016 1.00 38.37 207 PHE A O 1
ATOM 1560 N N . ASP A 1 223 ? -77.464 1.195 30.154 1.00 40.98 208 ASP A N 1
ATOM 1561 C CA . ASP A 1 223 ? -78.307 2.146 30.880 1.00 43.08 208 ASP A CA 1
ATOM 1562 C C . ASP A 1 223 ? -79.268 1.413 31.823 1.00 39.77 208 ASP A C 1
ATOM 1563 O O . ASP A 1 223 ? -79.378 1.752 33.003 1.00 41.56 208 ASP A O 1
ATOM 1568 N N . ALA A 1 224 ? -79.948 0.404 31.290 1.00 40.42 209 ALA A N 1
ATOM 1569 C CA . ALA A 1 224 ? -80.851 -0.425 32.080 1.00 45.42 209 ALA A CA 1
ATOM 1570 C C . ALA A 1 224 ? -80.121 -1.139 33.222 1.00 44.65 209 ALA A C 1
ATOM 1571 O O . ALA A 1 224 ? -80.658 -1.263 34.326 1.00 40.78 209 ALA A O 1
ATOM 1573 N N . TRP A 1 225 ? -78.904 -1.611 32.958 1.00 42.84 210 TRP A N 1
ATOM 1574 C CA . TRP A 1 225 ? -78.117 -2.281 33.988 1.00 41.27 210 TRP A CA 1
ATOM 1575 C C . TRP A 1 225 ? -77.783 -1.327 35.138 1.00 39.19 210 TRP A C 1
ATOM 1576 O O . TRP A 1 225 ? -77.983 -1.673 36.300 1.00 38.96 210 TRP A O 1
ATOM 1587 N N . VAL A 1 226 ? -77.289 -0.131 34.819 1.00 34.23 211 VAL A N 1
ATOM 1588 C CA . VAL A 1 226 ? -76.995 0.865 35.848 1.00 36.12 211 VAL A CA 1
ATOM 1589 C C . VAL A 1 226 ? -78.219 1.113 36.742 1.00 37.88 211 VAL A C 1
ATOM 1590 O O . VAL A 1 226 ? -78.126 1.069 37.970 1.00 35.37 211 VAL A O 1
ATOM 1594 N N . LYS A 1 227 ? -79.365 1.353 36.111 1.00 40.42 212 LYS A N 1
ATOM 1595 C CA . LYS A 1 227 ? -80.600 1.657 36.831 1.00 43.63 212 LYS A CA 1
ATOM 1596 C C . LYS A 1 227 ? -81.098 0.498 37.699 1.00 45.02 212 LYS A C 1
ATOM 1597 O O . LYS A 1 227 ? -81.705 0.724 38.743 1.00 44.85 212 LYS A O 1
ATOM 1603 N N . ALA A 1 228 ? -80.843 -0.735 37.265 1.00 41.50 213 ALA A N 1
ATOM 1604 C CA . ALA A 1 228 ? -81.243 -1.921 38.029 1.00 40.34 213 ALA A CA 1
ATOM 1605 C C . ALA A 1 228 ? -80.217 -2.317 39.102 1.00 39.50 213 ALA A C 1
ATOM 1606 O O . ALA A 1 228 ? -80.577 -2.870 40.142 1.00 38.67 213 ALA A O 1
ATOM 1608 N N . ARG A 1 229 ? -78.945 -2.026 38.846 1.00 35.72 214 ARG A N 1
ATOM 1609 C CA . ARG A 1 229 ? -77.849 -2.456 39.714 1.00 36.03 214 ARG A CA 1
ATOM 1610 C C . ARG A 1 229 ? -77.635 -1.483 40.872 1.00 32.82 214 ARG A C 1
ATOM 1611 O O . ARG A 1 229 ? -77.081 -1.842 41.911 1.00 30.88 214 ARG A O 1
ATOM 1619 N N . THR A 1 230 ? -78.086 -0.248 40.682 1.00 30.11 215 THR A N 1
ATOM 1620 C CA . THR A 1 230 ? -77.953 0.798 41.687 1.00 29.07 215 THR A CA 1
ATOM 1621 C C . THR A 1 230 ? -79.208 0.864 42.555 1.00 27.40 215 THR A C 1
ATOM 1622 O O . THR A 1 230 ? -80.317 0.985 42.037 1.00 28.59 215 THR A O 1
ATOM 1626 N N . PRO A 1 231 ? -79.039 0.769 43.880 1.00 32.19 216 PRO A N 1
ATOM 1627 C CA . PRO A 1 231 ? -80.146 0.939 44.832 1.00 35.45 216 PRO A CA 1
ATOM 1628 C C . PRO A 1 231 ? -80.946 2.218 44.586 1.00 28.56 216 PRO A C 1
ATOM 1629 O O . PRO A 1 231 ? -82.171 2.196 44.693 1.00 34.88 216 PRO A O 1
ATOM 1633 N N . ALA A 1 232 ? -80.264 3.311 44.254 1.00 28.28 217 ALA A N 1
ATOM 1634 C CA . ALA A 1 232 ? -80.930 4.590 43.954 1.00 29.26 217 ALA A CA 1
ATOM 1635 C C . ALA A 1 232 ? -81.654 4.589 42.603 1.00 31.26 217 ALA A C 1
ATOM 1636 O O . ALA A 1 232 ? -82.378 5.542 42.284 1.00 31.00 217 ALA A O 1
ATOM 1638 N N . LYS A 1 233 ? -81.429 3.534 41.815 1.00 32.36 218 LYS A N 1
ATOM 1639 C CA . LYS A 1 233 ? -82.071 3.342 40.506 1.00 30.30 218 LYS A CA 1
ATOM 1640 C C . LYS A 1 233 ? -81.883 4.509 39.524 1.00 31.14 218 LYS A C 1
ATOM 1641 O O . LYS A 1 233 ? -82.809 4.880 38.793 1.00 32.05 218 LYS A O 1
ATOM 1647 N N . ARG A 1 234 ? -80.678 5.074 39.499 1.00 29.52 219 ARG A N 1
ATOM 1648 C CA . ARG A 1 234 ? -80.382 6.173 38.591 1.00 34.21 219 ARG A CA 1
ATOM 1649 C C . ARG A 1 234 ? -78.879 6.379 38.488 1.00 32.83 219 ARG A C 1
ATOM 1650 O O . ARG A 1 234 ? -78.117 5.919 39.354 1.00 29.59 219 ARG A O 1
ATOM 1658 N N . TRP A 1 235 ? -78.462 7.066 37.424 1.00 29.83 220 TRP A N 1
ATOM 1659 C CA . TRP A 1 235 ? -77.080 7.509 37.267 1.00 31.42 220 TRP A CA 1
ATOM 1660 C C . TRP A 1 235 ? -76.837 8.705 38.180 1.00 33.09 220 TRP A C 1
ATOM 1661 O O . TRP A 1 235 ? -77.787 9.311 38.677 1.00 33.20 220 TRP A O 1
ATOM 1672 N N . GLY A 1 236 ? -75.569 9.053 38.394 1.00 32.49 221 GLY A N 1
ATOM 1673 C CA . GLY A 1 236 ? -75.226 10.259 39.134 1.00 30.23 221 GLY A CA 1
ATOM 1674 C C . GLY A 1 236 ? -75.053 11.440 38.185 1.00 37.32 221 GLY A C 1
ATOM 1675 O O . GLY A 1 236 ? -74.741 11.260 37.003 1.00 37.60 221 GLY A O 1
ATOM 1676 N N . LYS A 1 237 ? -75.275 12.649 38.687 1.00 32.97 222 LYS A N 1
ATOM 1677 C CA . LYS A 1 237 ? -75.012 13.848 37.898 1.00 37.93 222 LYS A CA 1
ATOM 1678 C C . LYS A 1 237 ? -73.638 14.398 38.287 1.00 33.49 222 LYS A C 1
ATOM 1679 O O . LYS A 1 237 ? -73.211 14.237 39.437 1.00 32.49 222 LYS A O 1
ATOM 1685 N N . PRO A 1 238 ? -72.931 15.027 37.329 1.00 38.25 223 PRO A N 1
ATOM 1686 C CA . PRO A 1 238 ? -71.582 15.535 37.604 1.00 36.44 223 PRO A CA 1
ATOM 1687 C C . PRO A 1 238 ? -71.563 16.420 38.844 1.00 38.21 223 PRO A C 1
ATOM 1688 O O . PRO A 1 238 ? -70.672 16.271 39.688 1.00 35.59 223 PRO A O 1
ATOM 1692 N N . GLN A 1 239 ? -72.560 17.289 38.980 1.00 34.18 224 GLN A N 1
ATOM 1693 C CA . GLN A 1 239 ? -72.645 18.165 40.144 1.00 40.87 224 GLN A CA 1
ATOM 1694 C C . GLN A 1 239 ? -72.714 17.370 41.457 1.00 33.40 224 GLN A C 1
ATOM 1695 O O . GLN A 1 239 ? -72.331 17.882 42.513 1.00 31.03 224 GLN A O 1
ATOM 1701 N N . GLU A 1 240 ? -73.171 16.117 41.402 1.00 27.00 225 GLU A N 1
ATOM 1702 C CA . GLU A 1 240 ? -73.292 15.325 42.632 1.00 25.40 225 GLU A CA 1
ATOM 1703 C C . GLU A 1 240 ? -71.952 14.845 43.221 1.00 21.63 225 GLU A C 1
ATOM 1704 O O . GLU A 1 240 ? -71.930 14.195 44.267 1.00 20.68 225 GLU A O 1
ATOM 1710 N N . LEU A 1 241 ? -70.844 15.170 42.556 1.00 20.13 226 LEU A N 1
ATOM 1711 C CA . LEU A 1 241 ? -69.516 14.939 43.118 1.00 25.06 226 LEU A CA 1
ATOM 1712 C C . LEU A 1 241 ? -69.018 16.162 43.868 1.00 22.25 226 LEU A C 1
ATOM 1713 O O . LEU A 1 241 ? -68.076 16.072 44.656 1.00 23.04 226 LEU A O 1
ATOM 1718 N N . VAL A 1 242 ? -69.630 17.310 43.601 1.00 22.59 227 VAL A N 1
ATOM 1719 C CA . VAL A 1 242 ? -69.110 18.575 44.111 1.00 25.98 227 VAL A CA 1
ATOM 1720 C C . VAL A 1 242 ? -69.057 18.623 45.632 1.00 21.37 227 VAL A C 1
ATOM 1721 O O . VAL A 1 242 ? -68.038 19.004 46.208 1.00 20.54 227 VAL A O 1
ATOM 1725 N N . GLY A 1 243 ? -70.149 18.230 46.283 1.00 18.95 228 GLY A N 1
ATOM 1726 C CA . GLY A 1 243 ? -70.205 18.253 47.738 1.00 18.81 228 GLY A CA 1
ATOM 1727 C C . GLY A 1 243 ? -69.080 17.463 48.378 1.00 19.17 228 GLY A C 1
ATOM 1728 O O . GLY A 1 243 ? -68.482 17.912 49.364 1.00 18.08 228 GLY A O 1
ATOM 1729 N N . THR A 1 244 ? -68.778 16.290 47.820 1.00 19.30 229 THR A N 1
ATOM 1730 C CA . THR A 1 244 ? -67.711 15.450 48.375 1.00 19.07 229 THR A CA 1
ATOM 1731 C C . THR A 1 244 ? -66.363 16.135 48.181 1.00 18.60 229 THR A C 1
ATOM 1732 O O . THR A 1 244 ? -65.520 16.137 49.087 1.00 14.84 229 THR A O 1
ATOM 1736 N N . ALA A 1 245 ? -66.169 16.747 47.015 1.00 15.97 230 ALA A N 1
ATOM 1737 C CA . ALA A 1 245 ? -64.909 17.431 46.729 1.00 16.23 230 ALA A CA 1
ATOM 1738 C C . ALA A 1 245 ? -64.684 18.619 47.670 1.00 19.58 230 ALA A C 1
ATOM 1739 O O . ALA A 1 245 ? -63.568 18.823 48.170 1.00 19.60 230 ALA A O 1
ATOM 1741 N N . VAL A 1 246 ? -65.725 19.411 47.902 1.00 18.86 231 VAL A N 1
ATOM 1742 C CA . VAL A 1 246 ? -65.617 20.547 48.832 1.00 16.63 231 VAL A CA 1
ATOM 1743 C C . VAL A 1 246 ? -65.374 20.066 50.276 1.00 15.47 231 VAL A C 1
ATOM 1744 O O . VAL A 1 246 ? -64.503 20.583 50.970 1.00 21.62 231 VAL A O 1
ATOM 1748 N N . PHE A 1 247 ? -66.165 19.092 50.717 1.00 14.89 232 PHE A N 1
ATOM 1749 C CA . PHE A 1 247 ? -66.012 18.475 52.030 1.00 14.40 232 PHE A CA 1
ATOM 1750 C C . PHE A 1 247 ? -64.570 18.057 52.270 1.00 16.98 232 PHE A C 1
ATOM 1751 O O . PHE A 1 247 ? -63.958 18.407 53.298 1.00 17.12 232 PHE A O 1
ATOM 1759 N N . LEU A 1 248 ? -64.009 17.330 51.308 1.00 14.03 233 LEU A N 1
ATOM 1760 C CA . LEU A 1 248 ? -62.649 16.812 51.467 1.00 16.71 233 LEU A CA 1
ATOM 1761 C C . LEU A 1 248 ? -61.575 17.886 51.260 1.00 16.65 233 LEU A C 1
ATOM 1762 O O . LEU A 1 248 ? -60.386 17.635 51.497 1.00 16.83 233 LEU A O 1
ATOM 1767 N N . SER A 1 249 ? -61.990 19.076 50.827 1.00 16.47 234 SER A N 1
ATOM 1768 C CA . SER A 1 249 ? -61.058 20.184 50.614 1.00 16.81 234 SER A CA 1
ATOM 1769 C C . SER A 1 249 ? -61.109 21.200 51.756 1.00 22.93 234 SER A C 1
ATOM 1770 O O . SER A 1 249 ? -60.322 22.152 51.782 1.00 16.68 234 SER A O 1
ATOM 1773 N N . ALA A 1 250 ? -62.039 21.007 52.687 1.00 14.31 235 ALA A N 1
ATOM 1774 C CA . ALA A 1 250 ? -62.376 22.051 53.658 1.00 17.15 235 ALA A CA 1
ATOM 1775 C C . ALA A 1 250 ? -61.959 21.687 55.078 1.00 16.88 235 ALA A C 1
ATOM 1776 O O . ALA A 1 250 ? -61.626 20.534 55.352 1.00 17.14 235 ALA A O 1
ATOM 1778 N N . SER A 1 251 ? -62.022 22.662 55.992 1.00 14.57 236 SER A N 1
ATOM 1779 C CA . SER A 1 251 ? -61.751 22.408 57.414 1.00 19.42 236 SER A CA 1
ATOM 1780 C C . SER A 1 251 ? -62.660 21.330 57.987 1.00 17.61 236 SER A C 1
ATOM 1781 O O . SER A 1 251 ? -62.312 20.639 58.961 1.00 15.31 236 SER A O 1
ATOM 1784 N N . ALA A 1 252 ? -63.830 21.191 57.374 1.00 15.53 237 ALA A N 1
ATOM 1785 C CA . ALA A 1 252 ? -64.804 20.172 57.763 1.00 18.59 237 ALA A CA 1
ATOM 1786 C C . ALA A 1 252 ? -64.227 18.755 57.780 1.00 16.55 237 ALA A C 1
ATOM 1787 O O . ALA A 1 252 ? -64.805 17.862 58.395 1.00 18.11 237 ALA A O 1
ATOM 1789 N N . SER A 1 253 ? -63.113 18.531 57.091 1.00 16.66 238 SER A N 1
ATOM 1790 C CA . SER A 1 253 ? -62.547 17.177 57.025 1.00 15.26 238 SER A CA 1
ATOM 1791 C C . SER A 1 253 ? -61.147 17.089 57.621 1.00 15.21 238 SER A C 1
ATOM 1792 O O . SER A 1 253 ? -60.389 16.198 57.254 1.00 16.63 238 SER A O 1
ATOM 1795 N N . ASP A 1 254 ? -60.790 17.990 58.538 1.00 15.91 239 ASP A N 1
ATOM 1796 C CA . ASP A 1 254 ? -59.418 17.985 59.068 1.00 13.86 239 ASP A CA 1
ATOM 1797 C C . ASP A 1 254 ? -58.970 16.697 59.787 1.00 16.54 239 ASP A C 1
ATOM 1798 O O . ASP A 1 254 ? -57.767 16.401 59.818 1.00 15.48 239 ASP A O 1
ATOM 1803 N N . TYR A 1 255 ? -59.902 15.935 60.368 1.00 14.75 240 TYR A N 1
ATOM 1804 C CA . TYR A 1 255 ? -59.521 14.657 60.999 1.00 15.95 240 TYR A CA 1
ATOM 1805 C C . TYR A 1 255 ? -59.871 13.446 60.116 1.00 20.72 240 TYR A C 1
ATOM 1806 O O . TYR A 1 255 ? -59.827 12.294 60.565 1.00 19.49 240 TYR A O 1
ATOM 1815 N N . VAL A 1 256 ? -60.211 13.706 58.861 1.00 17.78 241 VAL A N 1
ATOM 1816 C CA . VAL A 1 256 ? -60.520 12.629 57.914 1.00 17.92 241 VAL A CA 1
ATOM 1817 C C . VAL A 1 256 ? -59.294 12.382 57.053 1.00 15.50 241 VAL A C 1
ATOM 1818 O O . VAL A 1 256 ? -58.804 13.292 56.375 1.00 17.74 241 VAL A O 1
ATOM 1822 N N . ASN A 1 257 ? -58.775 11.163 57.071 1.00 16.34 242 ASN A N 1
ATOM 1823 C CA . ASN A 1 257 ? -57.534 10.903 56.346 1.00 21.37 242 ASN A CA 1
ATOM 1824 C C . ASN A 1 257 ? -57.509 9.486 55.811 1.00 19.82 242 ASN A C 1
ATOM 1825 O O . ASN A 1 257 ? -57.910 8.559 56.508 1.00 22.28 242 ASN A O 1
ATOM 1830 N N . GLY A 1 258 ? -57.035 9.318 54.583 1.00 18.46 243 GLY A N 1
ATOM 1831 C CA . GLY A 1 258 ? -56.897 7.997 54.000 1.00 20.80 243 GLY A CA 1
ATOM 1832 C C . GLY A 1 258 ? -58.222 7.388 53.565 1.00 18.85 243 GLY A C 1
ATOM 1833 O O . GLY A 1 258 ? -58.279 6.209 53.232 1.00 23.10 243 GLY A O 1
ATOM 1834 N N . GLN A 1 259 ? -59.284 8.186 53.546 1.00 17.40 244 GLN A N 1
ATOM 1835 C CA . GLN A 1 259 ? -60.617 7.656 53.225 1.00 20.25 244 GLN A CA 1
ATOM 1836 C C . GLN A 1 259 ? -60.904 7.700 51.736 1.00 22.55 244 GLN A C 1
ATOM 1837 O O . GLN A 1 259 ? -60.511 8.643 51.059 1.00 21.36 244 GLN A O 1
ATOM 1843 N N . ILE A 1 260 ? -61.610 6.702 51.221 1.00 18.95 245 ILE A N 1
ATOM 1844 C CA . ILE A 1 260 ? -62.219 6.878 49.907 1.00 21.73 245 ILE A CA 1
ATOM 1845 C C . ILE A 1 260 ? -63.735 6.914 50.041 1.00 22.42 245 ILE A C 1
ATOM 1846 O O . ILE A 1 260 ? -64.341 6.021 50.636 1.00 16.89 245 ILE A O 1
ATOM 1851 N N . ILE A 1 261 ? -64.349 7.962 49.507 1.00 20.07 246 ILE A N 1
ATOM 1852 C CA . ILE A 1 261 ? -65.799 8.114 49.610 1.00 23.38 246 ILE A CA 1
ATOM 1853 C C . ILE A 1 261 ? -66.407 7.767 48.258 1.00 23.37 246 ILE A C 1
ATOM 1854 O O . ILE A 1 261 ? -66.146 8.439 47.257 1.00 19.39 246 ILE A O 1
ATOM 1859 N N . TYR A 1 262 ? -67.189 6.693 48.224 1.00 21.17 247 TYR A N 1
ATOM 1860 C CA . TYR A 1 262 ? -67.838 6.263 46.992 1.00 19.07 247 TYR A CA 1
ATOM 1861 C C . TYR A 1 262 ? -69.162 7.008 46.803 1.00 21.49 247 TYR A C 1
ATOM 1862 O O . TYR A 1 262 ? -69.984 7.091 47.714 1.00 22.81 247 TYR A O 1
ATOM 1871 N N . VAL A 1 263 ? -69.347 7.573 45.621 1.00 19.85 248 VAL A N 1
ATOM 1872 C CA . VAL A 1 263 ? -70.529 8.367 45.315 1.00 18.44 248 VAL A CA 1
ATOM 1873 C C . VAL A 1 263 ? -71.168 7.642 44.143 1.00 23.55 248 VAL A C 1
ATOM 1874 O O . VAL A 1 263 ? -70.856 7.907 42.974 1.00 22.74 248 VAL A O 1
ATOM 1878 N N . ASP A 1 264 ? -72.041 6.693 44.453 1.00 20.68 249 ASP A N 1
ATOM 1879 C CA . ASP A 1 264 ? -72.375 5.679 43.458 1.00 21.56 249 ASP A CA 1
ATOM 1880 C C . ASP A 1 264 ? -73.798 5.154 43.584 1.00 26.57 249 ASP A C 1
ATOM 1881 O O . ASP A 1 264 ? -74.129 4.110 43.011 1.00 27.85 249 ASP A O 1
ATOM 1886 N N . GLY A 1 265 ? -74.630 5.858 44.348 1.00 22.40 250 GLY A N 1
ATOM 1887 C CA . GLY A 1 265 ? -76.031 5.478 44.469 1.00 24.63 250 GLY A CA 1
ATOM 1888 C C . GLY A 1 265 ? -76.244 4.199 45.262 1.00 23.82 250 GLY A C 1
ATOM 1889 O O . GLY A 1 265 ? -77.349 3.657 45.288 1.00 28.54 250 GLY A O 1
ATOM 1890 N N . GLY A 1 266 ? -75.187 3.712 45.908 1.00 27.99 251 GLY A N 1
ATOM 1891 C CA . GLY A 1 266 ? -75.293 2.518 46.728 1.00 26.40 251 GLY A CA 1
ATOM 1892 C C . GLY A 1 266 ? -74.862 1.260 46.011 1.00 27.52 251 GLY A C 1
ATOM 1893 O O . GLY A 1 266 ? -75.028 0.154 46.531 1.00 30.53 251 GLY A O 1
ATOM 1894 N N . MET A 1 267 ? -74.299 1.420 44.818 1.00 30.45 252 MET A N 1
ATOM 1895 C CA . MET A 1 267 ? -73.948 0.265 43.992 1.00 31.47 252 MET A CA 1
ATOM 1896 C C . MET A 1 267 ? -72.976 -0.693 44.698 1.00 27.97 252 MET A C 1
ATOM 1897 O O . MET A 1 267 ? -73.194 -1.909 44.713 1.00 32.98 252 MET A O 1
ATOM 1902 N N . LEU A 1 268 ? -71.923 -0.143 45.297 1.00 26.71 253 LEU A N 1
ATOM 1903 C CA . LEU A 1 268 ? -70.889 -0.962 45.930 1.00 33.17 253 LEU A CA 1
ATOM 1904 C C . LEU A 1 268 ? -71.371 -1.669 47.181 1.00 37.47 253 LEU A C 1
ATOM 1905 O O . LEU A 1 268 ? -70.712 -2.587 47.660 1.00 42.33 253 LEU A O 1
ATOM 1910 N N . SER A 1 269 ? -72.511 -1.240 47.715 1.00 34.33 254 SER A N 1
ATOM 1911 C CA . SER A 1 269 ? -72.938 -1.698 49.036 1.00 31.70 254 SER A CA 1
ATOM 1912 C C . SER A 1 269 ? -73.965 -2.832 48.975 1.00 29.03 254 SER A C 1
ATOM 1913 O O . SER A 1 269 ? -74.288 -3.440 50.004 1.00 33.07 254 SER A O 1
ATOM 1916 N N . VAL A 1 270 ? -74.465 -3.132 47.774 1.00 24.74 255 VAL A N 1
ATOM 1917 C CA . VAL A 1 270 ? -75.438 -4.214 47.622 1.00 28.36 255 VAL A CA 1
ATOM 1918 C C . VAL A 1 270 ? -75.051 -5.204 46.527 1.00 31.88 255 VAL A C 1
ATOM 1919 O O . VAL A 1 270 ? -74.286 -4.886 45.612 1.00 33.63 255 VAL A O 1
ATOM 1923 N N . LEU A 1 271 ? -75.576 -6.417 46.652 1.00 30.03 256 LEU A N 1
ATOM 1924 C CA . LEU A 1 271 ? -75.507 -7.398 45.590 1.00 35.42 256 LEU A CA 1
ATOM 1925 C C . LEU A 1 271 ? -76.176 -6.849 44.330 1.00 44.27 256 LEU A C 1
ATOM 1926 O O . LEU A 1 271 ? -75.691 -7.047 43.205 1.00 40.38 256 LEU A O 1
ATOM 1932 N N . GLN B 1 19 ? -50.753 -35.524 51.782 1.00 53.53 4 GLN B N 1
ATOM 1933 C CA . GLN B 1 19 ? -50.320 -34.246 52.326 1.00 48.40 4 GLN B CA 1
ATOM 1934 C C . GLN B 1 19 ? -50.812 -34.074 53.753 1.00 49.73 4 GLN B C 1
ATOM 1935 O O . GLN B 1 19 ? -52.010 -33.830 54.005 1.00 43.20 4 GLN B O 1
ATOM 1941 N N . ILE B 1 20 ? -49.875 -34.178 54.688 1.00 39.76 5 ILE B N 1
ATOM 1942 C CA . ILE B 1 20 ? -50.217 -34.084 56.097 1.00 38.13 5 ILE B CA 1
ATOM 1943 C C . ILE B 1 20 ? -50.803 -32.714 56.462 1.00 26.03 5 ILE B C 1
ATOM 1944 O O . ILE B 1 20 ? -51.619 -32.628 57.374 1.00 27.18 5 ILE B O 1
ATOM 1949 N N . ILE B 1 21 ? -50.421 -31.652 55.745 1.00 22.52 6 ILE B N 1
ATOM 1950 C CA . ILE B 1 21 ? -50.878 -30.311 56.133 1.00 27.71 6 ILE B CA 1
ATOM 1951 C C . ILE B 1 21 ? -52.385 -30.109 55.970 1.00 25.18 6 ILE B C 1
ATOM 1952 O O . ILE B 1 21 ? -52.945 -29.164 56.522 1.00 22.71 6 ILE B O 1
ATOM 1957 N N . PHE B 1 22 ? -53.041 -30.984 55.213 1.00 18.85 7 PHE B N 1
ATOM 1958 C CA . PHE B 1 22 ? -54.493 -30.914 55.093 1.00 23.46 7 PHE B CA 1
ATOM 1959 C C . PHE B 1 22 ? -55.179 -32.041 55.850 1.00 21.24 7 PHE B C 1
ATOM 1960 O O . PHE B 1 22 ? -56.400 -32.150 55.835 1.00 23.24 7 PHE B O 1
ATOM 1968 N N . ASP B 1 23 ? -54.396 -32.867 56.530 1.00 20.50 8 ASP B N 1
ATOM 1969 C CA . ASP B 1 23 ? -54.962 -34.018 57.230 1.00 20.93 8 ASP B CA 1
ATOM 1970 C C . ASP B 1 23 ? -55.512 -33.633 58.602 1.00 24.00 8 ASP B C 1
ATOM 1971 O O . ASP B 1 23 ? -54.864 -32.903 59.353 1.00 24.93 8 ASP B O 1
ATOM 1976 N N . LEU B 1 24 ? -56.692 -34.149 58.940 1.00 21.46 9 LEU B N 1
ATOM 1977 C CA . LEU B 1 24 ? -57.337 -33.797 60.201 1.00 24.37 9 LEU B CA 1
ATOM 1978 C C . LEU B 1 24 ? -57.408 -34.987 61.146 1.00 23.65 9 LEU B C 1
ATOM 1979 O O . LEU B 1 24 ? -58.167 -34.968 62.115 1.00 24.08 9 LEU B O 1
ATOM 1984 N N . GLY B 1 25 ? -56.638 -36.030 60.855 1.00 19.13 10 GLY B N 1
ATOM 1985 C CA . GLY B 1 25 ? -56.613 -37.205 61.714 1.00 19.16 10 GLY B CA 1
ATOM 1986 C C . GLY B 1 25 ? -56.241 -36.824 63.136 1.00 26.01 10 GLY B C 1
ATOM 1987 O O . GLY B 1 25 ? -55.312 -36.041 63.347 1.00 24.70 10 GLY B O 1
ATOM 1988 N N . GLY B 1 26 ? -56.976 -37.353 64.111 1.00 25.94 11 GLY B N 1
ATOM 1989 C CA . GLY B 1 26 ? -56.677 -37.084 65.508 1.00 23.99 11 GLY B CA 1
ATOM 1990 C C . GLY B 1 26 ? -57.359 -35.822 66.010 1.00 23.79 11 GLY B C 1
ATOM 1991 O O . GLY B 1 26 ? -57.261 -35.485 67.189 1.00 27.18 11 GLY B O 1
ATOM 1992 N N . ARG B 1 27 ? -58.052 -35.120 65.117 1.00 23.47 12 ARG B N 1
ATOM 1993 C CA . ARG B 1 27 ? -58.799 -33.927 65.503 1.00 22.88 12 ARG B CA 1
ATOM 1994 C C . ARG B 1 27 ? -60.295 -34.232 65.572 1.00 24.43 12 ARG B C 1
ATOM 1995 O O . ARG B 1 27 ? -60.792 -35.101 64.849 1.00 21.89 12 ARG B O 1
ATOM 2003 N N . THR B 1 28 ? -61.011 -33.530 66.446 1.00 22.55 13 THR B N 1
ATOM 2004 C CA . THR B 1 28 ? -62.465 -33.674 66.529 1.00 19.43 13 THR B CA 1
ATOM 2005 C C . THR B 1 28 ? -63.135 -32.342 66.210 1.00 22.13 13 THR B C 1
ATOM 2006 O O . THR B 1 28 ? -62.784 -31.316 66.793 1.00 19.70 13 THR B O 1
ATOM 2010 N N . ALA B 1 29 ? -64.083 -32.358 65.273 1.00 17.55 14 ALA B N 1
ATOM 2011 C CA . ALA B 1 29 ? -64.786 -31.143 64.856 1.00 16.68 14 ALA B CA 1
ATOM 2012 C C . ALA B 1 29 ? -66.238 -31.164 65.309 1.00 16.67 14 ALA B C 1
ATOM 2013 O O . ALA B 1 29 ? -66.948 -32.133 65.058 1.00 18.88 14 ALA B O 1
ATOM 2015 N N . LEU B 1 30 ? -66.678 -30.096 65.969 1.00 16.55 15 LEU B N 1
ATOM 2016 C CA . LEU B 1 30 ? -68.105 -29.894 66.222 1.00 16.12 15 LEU B CA 1
ATOM 2017 C C . LEU B 1 30 ? -68.613 -28.959 65.140 1.00 17.56 15 LEU B C 1
ATOM 2018 O O . LEU B 1 30 ? -68.088 -27.857 64.971 1.00 17.93 15 LEU B O 1
ATOM 2023 N N . VAL B 1 31 ? -69.613 -29.396 64.383 1.00 17.01 16 VAL B N 1
ATOM 2024 C CA . VAL B 1 31 ? -70.194 -28.546 63.353 1.00 15.24 16 VAL B CA 1
ATOM 2025 C C . VAL B 1 31 ? -71.655 -28.302 63.737 1.00 20.23 16 VAL B C 1
ATOM 2026 O O . VAL B 1 31 ? -72.460 -29.234 63.755 1.00 17.29 16 VAL B O 1
ATOM 2030 N N . THR B 1 32 ? -72.003 -27.066 64.080 1.00 18.20 17 THR B N 1
ATOM 2031 C CA . THR B 1 32 ? -73.387 -26.807 64.477 1.00 16.20 17 THR B CA 1
ATOM 2032 C C . THR B 1 32 ? -74.286 -26.833 63.241 1.00 19.55 17 THR B C 1
ATOM 2033 O O . THR B 1 32 ? -73.856 -26.479 62.137 1.00 21.34 17 THR B O 1
ATOM 2037 N N . GLY B 1 33 ? -75.519 -27.294 63.418 1.00 19.60 18 GLY B N 1
ATOM 2038 C CA . GLY B 1 33 ? -76.436 -27.422 62.296 1.00 23.36 18 GLY B CA 1
ATOM 2039 C C . GLY B 1 33 ? -75.877 -28.331 61.211 1.00 22.28 18 GLY B C 1
ATOM 2040 O O . GLY B 1 33 ? -75.920 -27.995 60.034 1.00 22.21 18 GLY B O 1
ATOM 2041 N N . SER B 1 34 ? -75.322 -29.473 61.600 1.00 19.68 19 SER B N 1
ATOM 2042 C CA . SER B 1 34 ? -74.755 -30.387 60.614 1.00 22.35 19 SER B CA 1
ATOM 2043 C C . SER B 1 34 ? -75.672 -31.569 60.344 1.00 22.79 19 SER B C 1
ATOM 2044 O O . SER B 1 34 ? -75.256 -32.531 59.705 1.00 19.67 19 SER B O 1
ATOM 2047 N N . SER B 1 35 ? -76.914 -31.530 60.820 1.00 18.53 20 SER B N 1
ATOM 2048 C CA . SER B 1 35 ? -77.791 -32.676 60.551 1.00 22.60 20 SER B CA 1
ATOM 2049 C C . SER B 1 35 ? -78.250 -32.685 59.094 1.00 22.98 20 SER B C 1
ATOM 2050 O O . SER B 1 35 ? -78.706 -33.712 58.587 1.00 25.50 20 SER B O 1
ATOM 2053 N N . ARG B 1 36 ? -78.111 -31.548 58.414 1.00 25.53 21 ARG B N 1
ATOM 2054 C CA . ARG B 1 36 ? -78.491 -31.446 57.002 1.00 25.73 21 ARG B CA 1
ATOM 2055 C C . ARG B 1 36 ? -77.911 -30.180 56.374 1.00 24.02 21 ARG B C 1
ATOM 2056 O O . ARG B 1 36 ? -77.280 -29.370 57.062 1.00 23.78 21 ARG B O 1
ATOM 2064 N N . GLY B 1 37 ? -78.127 -30.008 55.074 1.00 24.08 22 GLY B N 1
ATOM 2065 C CA . GLY B 1 37 ? -77.739 -28.779 54.399 1.00 27.39 22 GLY B CA 1
ATOM 2066 C C . GLY B 1 37 ? -76.232 -28.615 54.277 1.00 23.07 22 GLY B C 1
ATOM 2067 O O . GLY B 1 37 ? -75.504 -29.602 54.224 1.00 23.01 22 GLY B O 1
ATOM 2068 N N . LEU B 1 38 ? -75.771 -27.369 54.239 1.00 23.45 23 LEU B N 1
ATOM 2069 C CA . LEU B 1 38 ? -74.352 -27.067 54.057 1.00 25.97 23 LEU B CA 1
ATOM 2070 C C . LEU B 1 38 ? -73.512 -27.553 55.221 1.00 22.80 23 LEU B C 1
ATOM 2071 O O . LEU B 1 38 ? -72.368 -27.968 55.033 1.00 20.37 23 LEU B O 1
ATOM 2076 N N . GLY B 1 39 ? -74.073 -27.496 56.427 1.00 19.71 24 GLY B N 1
ATOM 2077 C CA . GLY B 1 39 ? -73.344 -27.929 57.607 1.00 19.82 24 GLY B CA 1
ATOM 2078 C C . GLY B 1 39 ? -72.985 -29.398 57.489 1.00 18.43 24 GLY B C 1
ATOM 2079 O O . GLY B 1 39 ? -71.881 -29.809 57.852 1.00 18.09 24 GLY B O 1
ATOM 2080 N N A ARG B 1 40 ? -73.917 -30.187 56.968 0.49 16.77 25 ARG B N 1
ATOM 2081 N N B ARG B 1 40 ? -73.918 -30.196 56.978 0.51 16.69 25 ARG B N 1
ATOM 2082 C CA A ARG B 1 40 ? -73.705 -31.613 56.804 0.49 19.04 25 ARG B CA 1
ATOM 2083 C CA B ARG B 1 40 ? -73.677 -31.620 56.817 0.51 18.74 25 ARG B CA 1
ATOM 2084 C C A ARG B 1 40 ? -72.652 -31.885 55.735 0.49 21.18 25 ARG B C 1
ATOM 2085 C C B ARG B 1 40 ? -72.630 -31.878 55.739 0.51 21.17 25 ARG B C 1
ATOM 2086 O O A ARG B 1 40 ? -71.831 -32.789 55.881 0.49 21.89 25 ARG B O 1
ATOM 2087 O O B ARG B 1 40 ? -71.790 -32.767 55.882 0.51 21.98 25 ARG B O 1
ATOM 2102 N N . ALA B 1 41 ? -72.686 -31.105 54.657 1.00 19.03 26 ALA B N 1
ATOM 2103 C CA . ALA B 1 41 ? -71.723 -31.270 53.567 1.00 23.89 26 ALA B CA 1
ATOM 2104 C C . ALA B 1 41 ? -70.317 -30.934 54.059 1.00 22.77 26 ALA B C 1
ATOM 2105 O O . ALA B 1 41 ? -69.348 -31.615 53.724 1.00 22.15 26 ALA B O 1
ATOM 2107 N N . MET B 1 42 ? -70.204 -29.887 54.868 1.00 18.45 27 MET B N 1
ATOM 2108 C CA . MET B 1 42 ? -68.918 -29.558 55.458 1.00 17.22 27 MET B CA 1
ATOM 2109 C C . MET B 1 42 ? -68.464 -30.628 56.460 1.00 18.85 27 MET B C 1
ATOM 2110 O O . MET B 1 42 ? -67.299 -31.024 56.454 1.00 20.41 27 MET B O 1
ATOM 2115 N N . ALA B 1 43 ? -69.379 -31.125 57.294 1.00 15.74 28 ALA B N 1
ATOM 2116 C CA . ALA B 1 43 ? -69.017 -32.175 58.257 1.00 13.49 28 ALA B CA 1
ATOM 2117 C C . ALA B 1 43 ? -68.522 -33.408 57.531 1.00 19.45 28 ALA B C 1
ATOM 2118 O O . ALA B 1 43 ? -67.559 -34.059 57.953 1.00 19.16 28 ALA B O 1
ATOM 2120 N N . GLU B 1 44 ? -69.185 -33.739 56.427 1.00 14.52 29 GLU B N 1
ATOM 2121 C CA . GLU B 1 44 ? -68.794 -34.908 55.652 1.00 22.89 29 GLU B CA 1
ATOM 2122 C C . GLU B 1 44 ? -67.381 -34.738 55.086 1.00 19.19 29 GLU B C 1
ATOM 2123 O O . GLU B 1 44 ? -66.573 -35.675 55.120 1.00 24.60 29 GLU B O 1
ATOM 2129 N N . GLY B 1 45 ? -67.087 -33.545 54.568 1.00 18.58 30 GLY B N 1
ATOM 2130 C CA . GLY B 1 45 ? -65.776 -33.273 53.999 1.00 18.83 30 GLY B CA 1
ATOM 2131 C C . GLY B 1 45 ? -64.693 -33.281 55.064 1.00 19.83 30 GLY B C 1
ATOM 2132 O O . GLY B 1 45 ? -63.595 -33.792 54.825 1.00 17.73 30 GLY B O 1
ATOM 2133 N N . LEU B 1 46 ? -65.001 -32.728 56.238 1.00 16.90 31 LEU B N 1
ATOM 2134 C CA . LEU B 1 46 ? -64.071 -32.769 57.368 1.00 19.04 31 LEU B CA 1
ATOM 2135 C C . LEU B 1 46 ? -63.787 -34.212 57.792 1.00 18.24 31 LEU B C 1
ATOM 2136 O O . LEU B 1 46 ? -62.652 -34.562 58.138 1.00 17.23 31 LEU B O 1
ATOM 2141 N N . ALA B 1 47 ? -64.822 -35.047 57.793 1.00 16.69 32 ALA B N 1
ATOM 2142 C CA . ALA B 1 47 ? -64.658 -36.475 58.109 1.00 20.04 32 ALA B CA 1
ATOM 2143 C C . ALA B 1 47 ? -63.758 -37.194 57.090 1.00 20.67 32 ALA B C 1
ATOM 2144 O O . ALA B 1 47 ? -62.926 -38.048 57.451 1.00 21.20 32 ALA B O 1
ATOM 2146 N N . VAL B 1 48 ? -63.933 -36.880 55.808 1.00 19.21 33 VAL B N 1
ATOM 2147 C CA . VAL B 1 48 ? -63.079 -37.501 54.791 1.00 17.29 33 VAL B CA 1
ATOM 2148 C C . VAL B 1 48 ? -61.623 -37.050 54.990 1.00 23.37 33 VAL B C 1
ATOM 2149 O O . VAL B 1 48 ? -60.695 -37.810 54.773 1.00 21.17 33 VAL B O 1
ATOM 2153 N N . ALA B 1 49 ? -61.423 -35.826 55.464 1.00 19.37 34 ALA B N 1
ATOM 2154 C CA . ALA B 1 49 ? -60.058 -35.345 55.734 1.00 18.71 34 ALA B CA 1
ATOM 2155 C C . ALA B 1 49 ? -59.491 -35.952 57.018 1.00 22.33 34 ALA B C 1
ATOM 2156 O O . ALA B 1 49 ? -58.331 -35.707 57.365 1.00 24.02 34 ALA B O 1
ATOM 2158 N N . GLY B 1 50 ? -60.314 -36.721 57.733 1.00 23.78 35 GLY B N 1
ATOM 2159 C CA . GLY B 1 50 ? -59.847 -37.474 58.888 1.00 17.52 35 GLY B CA 1
ATOM 2160 C C . GLY B 1 50 ? -60.431 -37.108 60.251 1.00 19.05 35 GLY B C 1
ATOM 2161 O O . GLY B 1 50 ? -60.171 -37.797 61.230 1.00 22.95 35 GLY B O 1
ATOM 2162 N N . ALA B 1 51 ? -61.203 -36.029 60.336 1.00 22.34 36 ALA B N 1
ATOM 2163 C CA . ALA B 1 51 ? -61.731 -35.597 61.634 1.00 17.77 36 ALA B CA 1
ATOM 2164 C C . ALA B 1 51 ? -62.822 -36.521 62.159 1.00 19.43 36 ALA B C 1
ATOM 2165 O O . ALA B 1 51 ? -63.658 -36.994 61.389 1.00 15.60 36 ALA B O 1
ATOM 2167 N N . ARG B 1 52 ? -62.824 -36.758 63.468 1.00 18.43 37 ARG B N 1
ATOM 2168 C CA . ARG B 1 52 ? -64.023 -37.253 64.126 1.00 21.12 37 ARG B CA 1
ATOM 2169 C C . ARG B 1 52 ? -65.050 -36.123 64.127 1.00 23.58 37 ARG B C 1
ATOM 2170 O O . ARG B 1 52 ? -64.691 -34.952 64.281 1.00 19.65 37 ARG B O 1
ATOM 2178 N N . ILE B 1 53 ? -66.325 -36.457 63.939 1.00 19.37 38 ILE B N 1
ATOM 2179 C CA . ILE B 1 53 ? -67.347 -35.426 63.778 1.00 14.14 38 ILE B CA 1
ATOM 2180 C C . ILE B 1 53 ? -68.377 -35.470 64.896 1.00 21.74 38 ILE B C 1
ATOM 2181 O O . ILE B 1 53 ? -68.869 -36.543 65.252 1.00 23.19 38 ILE B O 1
ATOM 2186 N N . LEU B 1 54 ? -68.724 -34.306 65.431 1.00 15.92 39 LEU B N 1
ATOM 2187 C CA . LEU B 1 54 ? -69.826 -34.216 66.375 1.00 17.15 39 LEU B CA 1
ATOM 2188 C C . LEU B 1 54 ? -70.955 -33.534 65.621 1.00 18.42 39 LEU B C 1
ATOM 2189 O O . LEU B 1 54 ? -70.857 -32.359 65.291 1.00 21.89 39 LEU B O 1
ATOM 2194 N N . ILE B 1 55 ? -72.003 -34.294 65.309 1.00 21.61 40 ILE B N 1
ATOM 2195 C CA . ILE B 1 55 ? -73.155 -33.778 64.569 1.00 14.88 40 ILE B CA 1
ATOM 2196 C C . ILE B 1 55 ? -74.078 -33.036 65.529 1.00 17.64 40 ILE B C 1
ATOM 2197 O O . ILE B 1 55 ? -74.369 -33.530 66.615 1.00 16.80 40 ILE B O 1
ATOM 2202 N N . ASN B 1 56 ? -74.524 -31.846 65.133 1.00 17.84 41 ASN B N 1
ATOM 2203 C CA . ASN B 1 56 ? -75.425 -31.037 65.960 1.00 16.99 41 ASN B CA 1
ATOM 2204 C C . ASN B 1 56 ? -76.610 -30.555 65.144 1.00 19.23 41 ASN B C 1
ATOM 2205 O O . ASN B 1 56 ? -76.499 -30.303 63.940 1.00 17.80 41 ASN B O 1
ATOM 2210 N N . GLY B 1 57 ? -77.746 -30.432 65.812 1.00 18.48 42 GLY B N 1
ATOM 2211 C CA . GLY B 1 57 ? -78.967 -29.942 65.203 1.00 20.81 42 GLY B CA 1
ATOM 2212 C C . GLY B 1 57 ? -79.955 -29.824 66.342 1.00 21.17 42 GLY B C 1
ATOM 2213 O O . GLY B 1 57 ? -79.666 -30.256 67.457 1.00 22.04 42 GLY B O 1
ATOM 2214 N N . THR B 1 58 ? -81.108 -29.234 66.079 1.00 23.27 43 THR B N 1
ATOM 2215 C CA . THR B 1 58 ? -82.093 -29.023 67.129 1.00 31.34 43 THR B CA 1
ATOM 2216 C C . THR B 1 58 ? -82.906 -30.287 67.407 1.00 33.01 43 THR B C 1
ATOM 2217 O O . THR B 1 58 ? -83.359 -30.502 68.533 1.00 30.47 43 THR B O 1
ATOM 2221 N N . ASP B 1 59 ? -83.096 -31.108 66.375 1.00 24.47 44 ASP B N 1
ATOM 2222 C CA . ASP B 1 59 ? -83.933 -32.312 66.459 1.00 21.29 44 ASP B CA 1
ATOM 2223 C C . ASP B 1 59 ? -83.072 -33.540 66.800 1.00 23.32 44 ASP B C 1
ATOM 2224 O O . ASP B 1 59 ? -82.289 -33.988 65.966 1.00 26.04 44 ASP B O 1
ATOM 2229 N N . PRO B 1 60 ? -83.217 -34.091 68.020 1.00 23.46 45 PRO B N 1
ATOM 2230 C CA . PRO B 1 60 ? -82.378 -35.225 68.438 1.00 26.98 45 PRO B CA 1
ATOM 2231 C C . PRO B 1 60 ? -82.472 -36.445 67.515 1.00 26.07 45 PRO B C 1
ATOM 2232 O O . PRO B 1 60 ? -81.456 -37.098 67.274 1.00 20.66 45 PRO B O 1
ATOM 2236 N N . SER B 1 61 ? -83.665 -36.739 67.010 1.00 23.52 46 SER B N 1
ATOM 2237 C CA . SER B 1 61 ? -83.853 -37.875 66.110 1.00 25.13 46 SER B CA 1
ATOM 2238 C C . SER B 1 61 ? -83.202 -37.671 64.746 1.00 23.90 46 SER B C 1
ATOM 2239 O O . SER B 1 61 ? -82.677 -38.612 64.144 1.00 21.84 46 SER B O 1
ATOM 2242 N N . ARG B 1 62 ? -83.244 -36.442 64.257 1.00 19.35 47 ARG B N 1
ATOM 2243 C CA . ARG B 1 62 ? -82.627 -36.118 62.987 1.00 24.45 47 ARG B CA 1
ATOM 2244 C C . ARG B 1 62 ? -81.111 -36.148 63.145 1.00 23.62 47 ARG B C 1
ATOM 2245 O O . ARG B 1 62 ? -80.401 -36.633 62.268 1.00 20.07 47 ARG B O 1
ATOM 2253 N N . VAL B 1 63 ? -80.614 -35.634 64.267 1.00 23.23 48 VAL B N 1
ATOM 2254 C CA . VAL B 1 63 ? -79.190 -35.737 64.564 1.00 24.78 48 VAL B CA 1
ATOM 2255 C C . VAL B 1 63 ? -78.765 -37.208 64.597 1.00 26.75 48 VAL B C 1
ATOM 2256 O O . VAL B 1 63 ? -77.806 -37.584 63.929 1.00 22.36 48 VAL B O 1
ATOM 2260 N N . ALA B 1 64 ? -79.498 -38.045 65.331 1.00 17.49 49 ALA B N 1
ATOM 2261 C CA . ALA B 1 64 ? -79.153 -39.460 65.435 1.00 21.46 49 ALA B CA 1
ATOM 2262 C C . ALA B 1 64 ? -79.122 -40.148 64.068 1.00 24.52 49 ALA B C 1
ATOM 2263 O O . ALA B 1 64 ? -78.246 -40.982 63.795 1.00 19.05 49 ALA B O 1
ATOM 2265 N N . GLN B 1 65 ? -80.074 -39.809 63.205 1.00 22.38 50 GLN B N 1
ATOM 2266 C CA . GLN B 1 65 ? -80.110 -40.414 61.870 1.00 22.13 50 GLN B CA 1
ATOM 2267 C C . GLN B 1 65 ? -78.856 -40.046 61.059 1.00 23.65 50 GLN B C 1
ATOM 2268 O O . GLN B 1 65 ? -78.243 -40.896 60.416 1.00 22.45 50 GLN B O 1
ATOM 2274 N N . THR B 1 66 ? -78.482 -38.773 61.095 1.00 19.04 51 THR B N 1
ATOM 2275 C CA . THR B 1 66 ? -77.284 -38.318 60.399 1.00 22.49 51 THR B CA 1
ATOM 2276 C C . THR B 1 66 ? -76.023 -38.984 60.968 1.00 20.38 51 THR B C 1
ATOM 2277 O O . THR B 1 66 ? -75.135 -39.402 60.219 1.00 20.94 51 THR B O 1
ATOM 2281 N N . VAL B 1 67 ? -75.945 -39.119 62.283 1.00 16.77 52 VAL B N 1
ATOM 2282 C CA . VAL B 1 67 ? -74.807 -39.841 62.872 1.00 18.97 52 VAL B CA 1
ATOM 2283 C C . VAL B 1 67 ? -74.699 -41.292 62.357 1.00 23.61 52 VAL B C 1
ATOM 2284 O O . VAL B 1 67 ? -73.607 -41.769 62.037 1.00 21.59 52 VAL B O 1
ATOM 2288 N N . GLN B 1 68 ? -75.826 -41.994 62.266 1.00 20.36 53 GLN B N 1
ATOM 2289 C CA . GLN B 1 68 ? -75.784 -43.363 61.768 1.00 21.75 53 GLN B CA 1
ATOM 2290 C C . GLN B 1 68 ? -75.297 -43.414 60.316 1.00 22.51 53 GLN B C 1
ATOM 2291 O O . GLN B 1 68 ? -74.571 -44.330 59.934 1.00 23.15 53 GLN B O 1
ATOM 2297 N N . GLU B 1 69 ? -75.698 -42.436 59.512 1.00 21.38 54 GLU B N 1
ATOM 2298 C CA . GLU B 1 69 ? -75.265 -42.401 58.120 1.00 26.22 54 GLU B CA 1
ATOM 2299 C C . GLU B 1 69 ? -73.767 -42.126 58.018 1.00 24.40 54 GLU B C 1
ATOM 2300 O O . GLU B 1 69 ? -73.098 -42.686 57.153 1.00 25.45 54 GLU B O 1
ATOM 2306 N N . PHE B 1 70 ? -73.241 -41.266 58.889 1.00 18.36 55 PHE B N 1
ATOM 2307 C CA . PHE B 1 70 ? -71.804 -41.033 58.930 1.00 20.11 55 PHE B CA 1
ATOM 2308 C C . PHE B 1 70 ? -71.101 -42.315 59.345 1.00 21.74 55 PHE B C 1
ATOM 2309 O O . PHE B 1 70 ? -70.097 -42.698 58.748 1.00 23.76 55 PHE B O 1
ATOM 2317 N N . ARG B 1 71 ? -71.631 -42.991 60.360 1.00 19.10 56 ARG B N 1
ATOM 2318 C CA . ARG B 1 71 ? -71.014 -44.246 60.802 1.00 26.41 56 ARG B CA 1
ATOM 2319 C C . ARG B 1 71 ? -71.057 -45.326 59.721 1.00 27.89 56 ARG B C 1
ATOM 2320 O O . ARG B 1 71 ? -70.102 -46.099 59.561 1.00 23.88 56 ARG B O 1
ATOM 2328 N N . ASN B 1 72 ? -72.157 -45.372 58.970 1.00 25.80 57 ASN B N 1
ATOM 2329 C CA . ASN B 1 72 ? -72.304 -46.356 57.901 1.00 25.60 57 ASN B CA 1
ATOM 2330 C C . ASN B 1 72 ? -71.246 -46.225 56.806 1.00 29.66 57 ASN B C 1
ATOM 2331 O O . ASN B 1 72 ? -70.871 -47.221 56.185 1.00 36.76 57 ASN B O 1
ATOM 2336 N N . VAL B 1 73 ? -70.776 -45.006 56.552 1.00 24.05 58 VAL B N 1
ATOM 2337 C CA . VAL B 1 73 ? -69.703 -44.837 55.576 1.00 26.92 58 VAL B CA 1
ATOM 2338 C C . VAL B 1 73 ? -68.315 -44.747 56.229 1.00 27.90 58 VAL B C 1
ATOM 2339 O O . VAL B 1 73 ? -67.375 -44.217 55.631 1.00 26.62 58 VAL B O 1
ATOM 2343 N N . GLY B 1 74 ? -68.194 -45.261 57.454 1.00 27.91 59 GLY B N 1
ATOM 2344 C CA . GLY B 1 74 ? -66.895 -45.404 58.102 1.00 23.41 59 GLY B CA 1
ATOM 2345 C C . GLY B 1 74 ? -66.329 -44.194 58.835 1.00 23.62 59 GLY B C 1
ATOM 2346 O O . GLY B 1 74 ? -65.170 -44.208 59.256 1.00 26.91 59 GLY B O 1
ATOM 2347 N N . HIS B 1 75 ? -67.130 -43.144 58.994 1.00 18.95 60 HIS B N 1
ATOM 2348 C CA . HIS B 1 75 ? -66.701 -41.985 59.765 1.00 24.05 60 HIS B CA 1
ATOM 2349 C C . HIS B 1 75 ? -66.883 -42.231 61.265 1.00 22.24 60 HIS B C 1
ATOM 2350 O O . HIS B 1 75 ? -67.733 -43.027 61.681 1.00 23.54 60 HIS B O 1
ATOM 2357 N N . ASP B 1 76 ? -66.066 -41.566 62.077 1.00 22.16 61 ASP B N 1
ATOM 2358 C CA . ASP B 1 76 ? -66.258 -41.579 63.525 1.00 25.55 61 ASP B CA 1
ATOM 2359 C C . ASP B 1 76 ? -67.140 -40.366 63.844 1.00 24.11 61 ASP B C 1
ATOM 2360 O O . ASP B 1 76 ? -66.743 -39.222 63.603 1.00 21.55 61 ASP B O 1
ATOM 2365 N N . ALA B 1 77 ? -68.349 -40.615 64.347 1.00 19.08 62 ALA B N 1
ATOM 2366 C CA . ALA B 1 77 ? -69.300 -39.531 64.600 1.00 20.03 62 ALA B CA 1
ATOM 2367 C C . ALA B 1 77 ? -70.108 -39.760 65.872 1.00 21.86 62 ALA B C 1
ATOM 2368 O O . ALA B 1 77 ? -70.421 -40.905 66.216 1.00 22.83 62 ALA B O 1
ATOM 2370 N N . GLU B 1 78 ? -70.442 -38.667 66.559 1.00 18.71 63 GLU B N 1
ATOM 2371 C CA . GLU B 1 78 ? -71.241 -38.721 67.781 1.00 20.61 63 GLU B CA 1
ATOM 2372 C C . GLU B 1 78 ? -72.368 -37.721 67.650 1.00 20.64 63 GLU B C 1
ATOM 2373 O O . GLU B 1 78 ? -72.244 -36.735 66.921 1.00 17.29 63 GLU B O 1
ATOM 2379 N N . ALA B 1 79 ? -73.461 -37.967 68.368 1.00 23.33 64 ALA B N 1
ATOM 2380 C CA . ALA B 1 79 ? -74.612 -37.066 68.367 1.00 21.10 64 ALA B CA 1
ATOM 2381 C C . ALA B 1 79 ? -74.450 -36.033 69.476 1.00 21.41 64 ALA B C 1
ATOM 2382 O O . ALA B 1 79 ? -74.315 -36.401 70.633 1.00 19.37 64 ALA B O 1
ATOM 2384 N N . VAL B 1 80 ? -74.473 -34.748 69.127 1.00 20.74 65 VAL B N 1
ATOM 2385 C CA . VAL B 1 80 ? -74.434 -33.674 70.126 1.00 22.31 65 VAL B CA 1
ATOM 2386 C C . VAL B 1 80 ? -75.542 -32.665 69.797 1.00 20.71 65 VAL B C 1
ATOM 2387 O O . VAL B 1 80 ? -75.285 -31.537 69.365 1.00 18.68 65 VAL B O 1
ATOM 2391 N N . ALA B 1 81 ? -76.786 -33.105 69.956 1.00 20.81 66 ALA B N 1
ATOM 2392 C CA . ALA B 1 81 ? -77.932 -32.233 69.738 1.00 21.30 66 ALA B CA 1
ATOM 2393 C C . ALA B 1 81 ? -78.054 -31.249 70.896 1.00 22.45 66 ALA B C 1
ATOM 2394 O O . ALA B 1 81 ? -77.998 -31.640 72.060 1.00 29.15 66 ALA B O 1
ATOM 2396 N N . PHE B 1 82 ? -78.202 -29.971 70.562 1.00 19.23 67 PHE B N 1
ATOM 2397 C CA . PHE B 1 82 ? -78.579 -28.948 71.532 1.00 23.53 67 PHE B CA 1
ATOM 2398 C C . PHE B 1 82 ? -79.066 -27.727 70.783 1.00 23.14 67 PHE B C 1
ATOM 2399 O O . PHE B 1 82 ? -78.731 -27.534 69.612 1.00 21.83 67 PHE B O 1
ATOM 2407 N N . ASP B 1 83 ? -79.873 -26.923 71.470 1.00 17.70 68 ASP B N 1
ATOM 2408 C CA . ASP B 1 83 ? -80.388 -25.664 70.956 1.00 18.32 68 ASP B CA 1
ATOM 2409 C C . ASP B 1 83 ? -79.279 -24.628 71.002 1.00 17.64 68 ASP B C 1
ATOM 2410 O O . ASP B 1 83 ? -78.880 -24.217 72.094 1.00 20.47 68 ASP B O 1
ATOM 2415 N N . VAL B 1 84 ? -78.809 -24.168 69.840 1.00 17.59 69 VAL B N 1
ATOM 2416 C CA . VAL B 1 84 ? -77.689 -23.221 69.804 1.00 16.38 69 VAL B CA 1
ATOM 2417 C C . VAL B 1 84 ? -78.024 -21.848 70.376 1.00 19.56 69 VAL B C 1
ATOM 2418 O O . VAL B 1 84 ? -77.141 -21.013 70.478 1.00 19.61 69 VAL B O 1
ATOM 2422 N N . THR B 1 85 ? -79.294 -21.593 70.700 1.00 17.52 70 THR B N 1
ATOM 2423 C CA . THR B 1 85 ? -79.664 -20.322 71.317 1.00 17.93 70 THR B CA 1
ATOM 2424 C C . THR B 1 85 ? -79.797 -20.475 72.825 1.00 21.82 70 THR B C 1
ATOM 2425 O O . THR B 1 85 ? -80.133 -19.520 73.513 1.00 20.93 70 THR B O 1
ATOM 2429 N N . SER B 1 86 ? -79.571 -21.683 73.335 1.00 20.82 71 SER B N 1
ATOM 2430 C CA . SER B 1 86 ? -79.686 -21.923 74.773 1.00 27.58 71 SER B CA 1
ATOM 2431 C C . SER B 1 86 ? -78.313 -22.006 75.426 1.00 23.92 71 SER B C 1
ATOM 2432 O O . SER B 1 86 ? -77.591 -22.988 75.250 1.00 23.17 71 SER B O 1
ATOM 2435 N N . GLU B 1 87 ? -77.949 -20.974 76.175 1.00 18.06 72 GLU B N 1
ATOM 2436 C CA . GLU B 1 87 ? -76.678 -20.981 76.876 1.00 25.06 72 GLU B CA 1
ATOM 2437 C C . GLU B 1 87 ? -76.543 -22.215 77.775 1.00 23.71 72 GLU B C 1
ATOM 2438 O O . GLU B 1 87 ? -75.475 -22.829 77.827 1.00 20.63 72 GLU B O 1
ATOM 2444 N N . SER B 1 88 ? -77.616 -22.568 78.485 1.00 24.06 73 SER B N 1
ATOM 2445 C CA . SER B 1 88 ? -77.555 -23.697 79.412 1.00 24.02 73 SER B CA 1
ATOM 2446 C C . SER B 1 88 ? -77.304 -25.012 78.672 1.00 23.46 73 SER B C 1
ATOM 2447 O O . SER B 1 88 ? -76.491 -25.829 79.106 1.00 20.09 73 SER B O 1
ATOM 2450 N N . GLU B 1 89 ? -77.964 -25.208 77.537 1.00 17.96 74 GLU B N 1
ATOM 2451 C CA . GLU B 1 89 ? -77.723 -26.422 76.760 1.00 20.88 74 GLU B CA 1
ATOM 2452 C C . GLU B 1 89 ? -76.326 -26.469 76.158 1.00 21.68 74 GLU B C 1
ATOM 2453 O O . GLU B 1 89 ? -75.731 -27.547 76.059 1.00 17.99 74 GLU B O 1
ATOM 2459 N N . ILE B 1 90 ? -75.792 -25.303 75.791 1.00 15.43 75 ILE B N 1
ATOM 2460 C CA . ILE B 1 90 ? -74.441 -25.221 75.252 1.00 15.81 75 ILE B CA 1
ATOM 2461 C C . ILE B 1 90 ? -73.421 -25.583 76.333 1.00 16.46 75 ILE B C 1
ATOM 2462 O O . ILE B 1 90 ? -72.514 -26.391 76.117 1.00 20.24 75 ILE B O 1
ATOM 2467 N N . ILE B 1 91 ? -73.582 -24.988 77.507 1.00 18.88 76 ILE B N 1
ATOM 2468 C CA . ILE B 1 91 ? -72.729 -25.315 78.643 1.00 21.45 76 ILE B CA 1
ATOM 2469 C C . ILE B 1 91 ? -72.818 -26.804 79.016 1.00 25.58 76 ILE B C 1
ATOM 2470 O O . ILE B 1 91 ? -71.800 -27.458 79.264 1.00 22.04 76 ILE B O 1
ATOM 2475 N N . GLU B 1 92 ? -74.027 -27.349 79.064 1.00 22.68 77 GLU B N 1
ATOM 2476 C CA . GLU B 1 92 ? -74.175 -28.753 79.431 1.00 24.14 77 GLU B CA 1
ATOM 2477 C C . GLU B 1 92 ? -73.588 -29.693 78.376 1.00 18.59 77 GLU B C 1
ATOM 2478 O O . GLU B 1 92 ? -73.028 -30.733 78.716 1.00 21.74 77 GLU B O 1
ATOM 2484 N N . ALA B 1 93 ? -73.705 -29.328 77.104 1.00 17.45 78 ALA B N 1
ATOM 2485 C CA . ALA B 1 93 ? -73.147 -30.148 76.024 1.00 27.23 78 ALA B CA 1
ATOM 2486 C C . ALA B 1 93 ? -71.627 -30.226 76.136 1.00 22.82 78 ALA B C 1
ATOM 2487 O O . ALA B 1 93 ? -71.047 -31.309 76.069 1.00 22.85 78 ALA B O 1
ATOM 2489 N N . PHE B 1 94 ? -70.974 -29.087 76.322 1.00 16.44 79 PHE B N 1
ATOM 2490 C CA . PHE B 1 94 ? -69.517 -29.112 76.489 1.00 19.74 79 PHE B CA 1
ATOM 2491 C C . PHE B 1 94 ? -69.084 -29.855 77.755 1.00 22.41 79 PHE B C 1
ATOM 2492 O O . PHE B 1 94 ? -68.066 -30.539 77.751 1.00 23.59 79 PHE B O 1
ATOM 2500 N N . ALA B 1 95 ? -69.860 -29.736 78.830 1.00 21.54 80 ALA B N 1
ATOM 2501 C CA . ALA B 1 95 ? -69.551 -30.464 80.058 1.00 23.52 80 ALA B CA 1
ATOM 2502 C C . ALA B 1 95 ? -69.636 -31.969 79.816 1.00 28.00 80 ALA B C 1
ATOM 2503 O O . ALA B 1 95 ? -68.792 -32.734 80.280 1.00 26.59 80 ALA B O 1
ATOM 2505 N N . ARG B 1 96 ? -70.667 -32.389 79.089 1.00 24.35 81 ARG B N 1
ATOM 2506 C CA . ARG B 1 96 ? -70.835 -33.794 78.738 1.00 24.67 81 ARG B CA 1
ATOM 2507 C C . ARG B 1 96 ? -69.638 -34.273 77.903 1.00 23.20 81 ARG B C 1
ATOM 2508 O O . ARG B 1 96 ? -69.114 -35.367 78.113 1.00 24.15 81 ARG B O 1
ATOM 2516 N N . LEU B 1 97 ? -69.196 -33.451 76.962 1.00 20.05 82 LEU B N 1
ATOM 2517 C CA . LEU B 1 97 ? -68.033 -33.813 76.153 1.00 29.41 82 LEU B CA 1
ATOM 2518 C C . LEU B 1 97 ? -66.762 -33.915 77.007 1.00 27.05 82 LEU B C 1
ATOM 2519 O O . LEU B 1 97 ? -65.984 -34.864 76.850 1.00 25.48 82 LEU B O 1
ATOM 2524 N N . ASP B 1 98 ? -66.549 -32.946 77.903 1.00 23.73 83 ASP B N 1
ATOM 2525 C CA . ASP B 1 98 ? -65.415 -33.015 78.831 1.00 24.01 83 ASP B CA 1
ATOM 2526 C C . ASP B 1 98 ? -65.426 -34.345 79.560 1.00 30.55 83 ASP B C 1
ATOM 2527 O O . ASP B 1 98 ? -64.401 -35.027 79.645 1.00 31.34 83 ASP B O 1
ATOM 2532 N N . GLU B 1 99 ? -66.595 -34.709 80.083 1.00 28.53 84 GLU B N 1
ATOM 2533 C CA . GLU B 1 99 ? -66.718 -35.910 80.915 1.00 34.91 84 GLU B CA 1
ATOM 2534 C C . GLU B 1 99 ? -66.386 -37.177 80.125 1.00 34.94 84 GLU B C 1
ATOM 2535 O O . GLU B 1 99 ? -65.897 -38.144 80.686 1.00 30.01 84 GLU B O 1
ATOM 2541 N N . GLN B 1 100 ? -66.642 -37.163 78.819 1.00 33.16 85 GLN B N 1
ATOM 2542 C CA . GLN B 1 100 ? -66.364 -38.323 77.970 1.00 31.92 85 GLN B CA 1
ATOM 2543 C C . GLN B 1 100 ? -64.957 -38.252 77.405 1.00 30.67 85 GLN B C 1
ATOM 2544 O O . GLN B 1 100 ? -64.554 -39.116 76.630 1.00 32.65 85 GLN B O 1
ATOM 2550 N N . GLY B 1 101 ? -64.222 -37.207 77.783 1.00 32.37 86 GLY B N 1
ATOM 2551 C CA . GLY B 1 101 ? -62.849 -37.036 77.344 1.00 29.18 86 GLY B CA 1
ATOM 2552 C C . GLY B 1 101 ? -62.742 -36.658 75.881 1.00 28.07 86 GLY B C 1
ATOM 2553 O O . GLY B 1 101 ? -61.736 -36.949 75.228 1.00 29.80 86 GLY B O 1
ATOM 2554 N N . ILE B 1 102 ? -63.775 -35.997 75.364 1.00 27.09 87 ILE B N 1
ATOM 2555 C CA . ILE B 1 102 ? -63.776 -35.562 73.971 1.00 25.24 87 ILE B CA 1
ATOM 2556 C C . ILE B 1 102 ? -63.397 -34.085 73.856 1.00 22.04 87 ILE B C 1
ATOM 2557 O O . ILE B 1 102 ? -64.123 -33.204 74.337 1.00 26.62 87 ILE B O 1
ATOM 2562 N N . ASP B 1 103 ? -62.241 -33.827 73.242 1.00 23.76 88 ASP B N 1
ATOM 2563 C CA . ASP B 1 103 ? -61.755 -32.470 73.012 1.00 24.06 88 ASP B CA 1
ATOM 2564 C C . ASP B 1 103 ? -62.375 -31.939 71.741 1.00 28.45 88 ASP B C 1
ATOM 2565 O O . ASP B 1 103 ? -62.428 -32.644 70.734 1.00 27.69 88 ASP B O 1
ATOM 2570 N N . VAL B 1 104 ? -62.827 -30.696 71.771 1.00 22.66 89 VAL B N 1
ATOM 2571 C CA . VAL B 1 104 ? -63.296 -30.071 70.546 1.00 19.63 89 VAL B CA 1
ATOM 2572 C C . VAL B 1 104 ? -62.161 -29.207 69.994 1.00 22.38 89 VAL B C 1
ATOM 2573 O O . VAL B 1 104 ? -61.846 -28.147 70.549 1.00 17.90 89 VAL B O 1
ATOM 2577 N N . ASP B 1 105 ? -61.527 -29.689 68.927 1.00 19.03 90 ASP B N 1
ATOM 2578 C CA . ASP B 1 105 ? -60.356 -29.034 68.347 1.00 15.41 90 ASP B CA 1
ATOM 2579 C C . ASP B 1 105 ? -60.767 -28.082 67.244 1.00 18.65 90 ASP B C 1
ATOM 2580 O O . ASP B 1 105 ? -60.068 -27.118 66.945 1.00 23.65 90 ASP B O 1
ATOM 2585 N N . ILE B 1 106 ? -61.901 -28.382 66.619 1.00 15.37 91 ILE B N 1
ATOM 2586 C CA . ILE B 1 106 ? -62.406 -27.584 65.510 1.00 14.48 91 ILE B CA 1
ATOM 2587 C C . ILE B 1 106 ? -63.873 -27.292 65.786 1.00 16.70 91 ILE B C 1
ATOM 2588 O O . ILE B 1 106 ? -64.663 -28.212 66.055 1.00 18.40 91 ILE B O 1
ATOM 2593 N N . LEU B 1 107 ? -64.231 -26.017 65.740 1.00 15.95 92 LEU B N 1
ATOM 2594 C CA . LEU B 1 107 ? -65.621 -25.612 65.854 1.00 16.91 92 LEU B CA 1
ATOM 2595 C C . LEU B 1 107 ? -66.028 -24.942 64.550 1.00 17.29 92 LEU B C 1
ATOM 2596 O O . LEU B 1 107 ? -65.394 -23.965 64.119 1.00 20.47 92 LEU B O 1
ATOM 2601 N N . VAL B 1 108 ? -67.070 -25.464 63.907 1.00 15.25 93 VAL B N 1
ATOM 2602 C CA . VAL B 1 108 ? -67.660 -24.769 62.763 1.00 19.69 93 VAL B CA 1
ATOM 2603 C C . VAL B 1 108 ? -69.017 -24.218 63.201 1.00 20.56 93 VAL B C 1
ATOM 2604 O O . VAL B 1 108 ? -69.935 -24.983 63.502 1.00 18.12 93 VAL B O 1
ATOM 2608 N N . ASN B 1 109 ? -69.135 -22.894 63.267 1.00 17.63 94 ASN B N 1
ATOM 2609 C CA . ASN B 1 109 ? -70.385 -22.257 63.663 1.00 16.25 94 ASN B CA 1
ATOM 2610 C C . ASN B 1 109 ? -71.263 -22.060 62.432 1.00 20.55 94 ASN B C 1
ATOM 2611 O O . ASN B 1 109 ? -71.243 -21.001 61.807 1.00 22.13 94 ASN B O 1
ATOM 2616 N N . ASN B 1 110 ? -72.014 -23.094 62.074 1.00 21.81 95 ASN B N 1
ATOM 2617 C CA . ASN B 1 110 ? -72.791 -23.072 60.855 1.00 19.57 95 ASN B CA 1
ATOM 2618 C C . ASN B 1 110 ? -74.276 -22.812 61.094 1.00 22.90 95 ASN B C 1
ATOM 2619 O O . ASN B 1 110 ? -74.995 -22.402 60.181 1.00 23.83 95 ASN B O 1
ATOM 2624 N N . ALA B 1 111 ? -74.734 -23.050 62.320 1.00 22.21 96 ALA B N 1
ATOM 2625 C CA . ALA B 1 111 ? -76.155 -22.922 62.628 1.00 30.92 96 ALA B CA 1
ATOM 2626 C C . ALA B 1 111 ? -76.626 -21.492 62.378 1.00 29.55 96 ALA B C 1
ATOM 2627 O O . ALA B 1 111 ? -75.882 -20.527 62.600 1.00 26.92 96 ALA B O 1
ATOM 2629 N N . GLY B 1 112 ? -77.857 -21.361 61.897 1.00 29.28 97 GLY B N 1
ATOM 2630 C CA . GLY B 1 112 ? -78.425 -20.054 61.602 1.00 27.87 97 GLY B CA 1
ATOM 2631 C C . GLY B 1 112 ? -79.726 -20.215 60.840 1.00 27.07 97 GLY B C 1
ATOM 2632 O O . GLY B 1 112 ? -79.949 -21.239 60.188 1.00 34.36 97 GLY B O 1
ATOM 2633 N N . ILE B 1 113 ? -80.600 -19.221 60.931 1.00 23.52 98 ILE B N 1
ATOM 2634 C CA . ILE B 1 113 ? -81.854 -19.270 60.193 1.00 26.59 98 ILE B CA 1
ATOM 2635 C C . ILE B 1 113 ? -81.925 -18.071 59.278 1.00 23.77 98 ILE B C 1
ATOM 2636 O O . ILE B 1 113 ? -81.175 -17.111 59.443 1.00 22.51 98 ILE B O 1
ATOM 2641 N N . GLN B 1 114 ? -82.841 -18.132 58.322 1.00 26.37 99 GLN B N 1
ATOM 2642 C CA . GLN B 1 114 ? -83.072 -17.025 57.408 1.00 35.72 99 GLN B CA 1
ATOM 2643 C C . GLN B 1 114 ? -84.503 -16.570 57.646 1.00 34.64 99 GLN B C 1
ATOM 2644 O O . GLN B 1 114 ? -85.360 -17.380 58.019 1.00 31.65 99 GLN B O 1
ATOM 2650 N N . PHE B 1 115 ? -84.761 -15.281 57.458 1.00 31.70 100 PHE B N 1
ATOM 2651 C CA . PHE B 1 115 ? -86.125 -14.770 57.548 1.00 34.28 100 PHE B CA 1
ATOM 2652 C C . PHE B 1 115 ? -86.307 -13.603 56.586 1.00 32.36 100 PHE B C 1
ATOM 2653 O O . PHE B 1 115 ? -85.701 -12.545 56.753 1.00 33.02 100 PHE B O 1
ATOM 2661 N N . ARG B 1 116 ? -87.152 -13.802 55.582 1.00 32.29 101 ARG B N 1
ATOM 2662 C CA . ARG B 1 116 ? -87.290 -12.840 54.498 1.00 42.57 101 ARG B CA 1
ATOM 2663 C C . ARG B 1 116 ? -88.459 -11.915 54.749 1.00 39.51 101 ARG B C 1
ATOM 2664 O O . ARG B 1 116 ? -89.608 -12.353 54.783 1.00 39.01 101 ARG B O 1
ATOM 2672 N N . LYS B 1 117 ? -88.160 -10.633 54.926 1.00 33.06 102 LYS B N 1
ATOM 2673 C CA . LYS B 1 117 ? -89.187 -9.628 55.151 1.00 35.37 102 LYS B CA 1
ATOM 2674 C C . LYS B 1 117 ? -88.529 -8.258 55.021 1.00 36.48 102 LYS B C 1
ATOM 2675 O O . LYS B 1 117 ? -87.446 -8.040 55.565 1.00 29.51 102 LYS B O 1
ATOM 2681 N N . PRO B 1 118 ? -89.168 -7.338 54.285 1.00 32.55 103 PRO B N 1
ATOM 2682 C CA . PRO B 1 118 ? -88.677 -5.953 54.233 1.00 34.84 103 PRO B CA 1
ATOM 2683 C C . PRO B 1 118 ? -88.639 -5.331 55.637 1.00 35.74 103 PRO B C 1
ATOM 2684 O O . PRO B 1 118 ? -89.533 -5.618 56.448 1.00 30.83 103 PRO B O 1
ATOM 2688 N N . MET B 1 119 ? -87.644 -4.487 55.911 1.00 33.20 104 MET B N 1
ATOM 2689 C CA . MET B 1 119 ? -87.466 -3.926 57.254 1.00 30.07 104 MET B CA 1
ATOM 2690 C C . MET B 1 119 ? -88.681 -3.177 57.801 1.00 29.86 104 MET B C 1
ATOM 2691 O O . MET B 1 119 ? -88.985 -3.293 58.989 1.00 39.05 104 MET B O 1
ATOM 2696 N N . ILE B 1 120 ? -89.394 -2.436 56.956 1.00 28.26 105 ILE B N 1
ATOM 2697 C CA . ILE B 1 120 ? -90.550 -1.693 57.459 1.00 30.07 105 ILE B CA 1
ATOM 2698 C C . ILE B 1 120 ? -91.691 -2.614 57.900 1.00 33.15 105 ILE B C 1
ATOM 2699 O O . ILE B 1 120 ? -92.614 -2.173 58.583 1.00 39.39 105 ILE B O 1
ATOM 2704 N N . GLU B 1 121 ? -91.615 -3.889 57.517 1.00 32.50 106 GLU B N 1
ATOM 2705 C CA . GLU B 1 121 ? -92.619 -4.889 57.900 1.00 37.40 106 GLU B CA 1
ATOM 2706 C C . GLU B 1 121 ? -92.062 -5.856 58.935 1.00 37.67 106 GLU B C 1
ATOM 2707 O O . GLU B 1 121 ? -92.758 -6.767 59.374 1.00 37.36 106 GLU B O 1
ATOM 2713 N N . LEU B 1 122 ? -90.801 -5.670 59.309 1.00 34.00 107 LEU B N 1
ATOM 2714 C CA . LEU B 1 122 ? -90.119 -6.635 60.160 1.00 33.87 107 LEU B CA 1
ATOM 2715 C C . LEU B 1 122 ? -90.435 -6.430 61.634 1.00 32.51 107 LEU B C 1
ATOM 2716 O O . LEU B 1 122 ? -90.132 -5.377 62.207 1.00 35.69 107 LEU B O 1
ATOM 2721 N N . GLU B 1 123 ? -91.036 -7.441 62.252 1.00 29.58 108 GLU B N 1
ATOM 2722 C CA . GLU B 1 123 ? -91.268 -7.407 63.695 1.00 31.21 108 GLU B CA 1
ATOM 2723 C C . GLU B 1 123 ? -89.954 -7.593 64.444 1.00 30.99 108 GLU B C 1
ATOM 2724 O O . GLU B 1 123 ? -89.113 -8.416 64.057 1.00 29.35 108 GLU B O 1
ATOM 2730 N N . THR B 1 124 ? -89.772 -6.822 65.511 1.00 27.08 109 THR B N 1
ATOM 2731 C CA . THR B 1 124 ? -88.526 -6.866 66.276 1.00 29.63 109 THR B CA 1
ATOM 2732 C C . THR B 1 124 ? -88.220 -8.275 66.788 1.00 32.20 109 THR B C 1
ATOM 2733 O O . THR B 1 124 ? -87.053 -8.672 66.885 1.00 30.42 109 THR B O 1
ATOM 2737 N N . ALA B 1 125 ? -89.265 -9.046 67.082 1.00 26.62 110 ALA B N 1
ATOM 2738 C CA . ALA B 1 125 ? -89.070 -10.403 67.581 1.00 27.26 110 ALA B CA 1
ATOM 2739 C C . ALA B 1 125 ? -88.398 -11.281 66.527 1.00 28.19 110 ALA B C 1
ATOM 2740 O O . ALA B 1 125 ? -87.590 -12.145 66.854 1.00 25.87 110 ALA B O 1
ATOM 2742 N N . ASP B 1 126 ? -88.736 -11.071 65.260 1.00 30.60 111 ASP B N 1
ATOM 2743 C CA . ASP B 1 126 ? -88.117 -11.855 64.190 1.00 28.62 111 ASP B CA 1
ATOM 2744 C C . ASP B 1 126 ? -86.666 -11.436 63.958 1.00 29.22 111 ASP B C 1
ATOM 2745 O O . ASP B 1 126 ? -85.781 -12.286 63.796 1.00 27.06 111 ASP B O 1
ATOM 2750 N N . TRP B 1 127 ? -86.437 -10.124 63.935 1.00 24.59 112 TRP B N 1
ATOM 2751 C CA . TRP B 1 127 ? -85.088 -9.558 63.906 1.00 22.28 112 TRP B CA 1
ATOM 2752 C C . TRP B 1 127 ? -84.246 -10.209 65.006 1.00 28.87 112 TRP B C 1
ATOM 2753 O O . TRP B 1 127 ? -83.151 -10.729 64.759 1.00 22.30 112 TRP B O 1
ATOM 2764 N N . GLN B 1 128 ? -84.774 -10.185 66.226 1.00 22.47 113 GLN B N 1
ATOM 2765 C CA . GLN B 1 128 ? -84.071 -10.746 67.375 1.00 23.65 113 GLN B CA 1
ATOM 2766 C C . GLN B 1 128 ? -83.776 -12.241 67.215 1.00 28.57 113 GLN B C 1
ATOM 2767 O O . GLN B 1 128 ? -82.696 -12.721 67.590 1.00 21.98 113 GLN B O 1
ATOM 2773 N N . ARG B 1 129 ? -84.730 -12.989 66.667 1.00 23.50 114 ARG B N 1
ATOM 2774 C CA . ARG B 1 129 ? -84.510 -14.424 66.505 1.00 27.06 114 ARG B CA 1
ATOM 2775 C C . ARG B 1 129 ? -83.362 -14.696 65.533 1.00 26.24 114 ARG B C 1
ATOM 2776 O O . ARG B 1 129 ? -82.566 -15.608 65.745 1.00 25.92 114 ARG B O 1
ATOM 2784 N N . VAL B 1 130 ? -83.275 -13.899 64.474 1.00 26.37 115 VAL B N 1
ATOM 2785 C CA . VAL B 1 130 ? -82.206 -14.053 63.494 1.00 26.21 115 VAL B CA 1
ATOM 2786 C C . VAL B 1 130 ? -80.857 -13.685 64.109 1.00 21.42 115 VAL B C 1
ATOM 2787 O O . VAL B 1 130 ? -79.867 -14.375 63.894 1.00 22.49 115 VAL B O 1
ATOM 2791 N N . ILE B 1 131 ? -80.819 -12.605 64.883 1.00 22.82 116 ILE B N 1
ATOM 2792 C CA . ILE B 1 131 ? -79.591 -12.235 65.585 1.00 20.61 116 ILE B CA 1
ATOM 2793 C C . ILE B 1 131 ? -79.146 -13.348 66.554 1.00 23.47 116 ILE B C 1
ATOM 2794 O O . ILE B 1 131 ? -77.988 -13.767 66.539 1.00 26.99 116 ILE B O 1
ATOM 2799 N N . ASP B 1 132 ? -80.067 -13.829 67.383 1.00 22.47 117 ASP B N 1
ATOM 2800 C CA . ASP B 1 132 ? -79.748 -14.866 68.370 1.00 25.26 117 ASP B CA 1
ATOM 2801 C C . ASP B 1 132 ? -79.232 -16.157 67.748 1.00 28.22 117 ASP B C 1
ATOM 2802 O O . ASP B 1 132 ? -78.230 -16.708 68.196 1.00 22.83 117 ASP B O 1
ATOM 2807 N N A THR B 1 133 ? -79.918 -16.618 66.708 0.54 26.38 118 THR B N 1
ATOM 2808 N N B THR B 1 133 ? -79.918 -16.656 66.720 0.46 26.42 118 THR B N 1
ATOM 2809 C CA A THR B 1 133 ? -79.618 -17.907 66.105 0.54 25.93 118 THR B CA 1
ATOM 2810 C CA B THR B 1 133 ? -79.550 -17.950 66.142 0.46 26.31 118 THR B CA 1
ATOM 2811 C C A THR B 1 133 ? -78.335 -17.872 65.272 0.54 26.67 118 THR B C 1
ATOM 2812 C C B THR B 1 133 ? -78.296 -17.878 65.280 0.46 26.78 118 THR B C 1
ATOM 2813 O O A THR B 1 133 ? -77.618 -18.868 65.181 0.54 27.80 118 THR B O 1
ATOM 2814 O O B THR B 1 133 ? -77.578 -18.866 65.149 0.46 27.90 118 THR B O 1
ATOM 2821 N N . ASN B 1 134 ? -78.037 -16.717 64.685 1.00 23.17 119 ASN B N 1
ATOM 2822 C CA . ASN B 1 134 ? -76.886 -16.575 63.794 1.00 26.46 119 ASN B CA 1
ATOM 2823 C C . ASN B 1 134 ? -75.634 -16.013 64.451 1.00 30.13 119 ASN B C 1
ATOM 2824 O O . ASN B 1 134 ? -74.520 -16.410 64.121 1.00 38.11 119 ASN B O 1
ATOM 2829 N N . LEU B 1 135 ? -75.815 -15.087 65.382 1.00 21.75 120 LEU B N 1
ATOM 2830 C CA . LEU B 1 135 ? -74.686 -14.331 65.903 1.00 17.58 120 LEU B CA 1
ATOM 2831 C C . LEU B 1 135 ? -74.401 -14.678 67.353 1.00 23.47 120 LEU B C 1
ATOM 2832 O O . LEU B 1 135 ? -73.298 -15.107 67.695 1.00 19.97 120 LEU B O 1
ATOM 2837 N N . THR B 1 136 ? -75.390 -14.484 68.216 1.00 23.99 121 THR B N 1
ATOM 2838 C CA . THR B 1 136 ? -75.194 -14.769 69.636 1.00 20.20 121 THR B CA 1
ATOM 2839 C C . THR B 1 136 ? -74.805 -16.223 69.862 1.00 20.91 121 THR B C 1
ATOM 2840 O O . THR B 1 136 ? -73.960 -16.514 70.707 1.00 19.68 121 THR B O 1
ATOM 2844 N N . SER B 1 137 ? -75.395 -17.131 69.087 1.00 18.19 122 SER B N 1
ATOM 2845 C CA . SER B 1 137 ? -75.016 -18.551 69.139 1.00 17.84 122 SER B CA 1
ATOM 2846 C C . SER B 1 137 ? -73.522 -18.765 68.896 1.00 18.29 122 SER B C 1
ATOM 2847 O O . SER B 1 137 ? -72.856 -19.485 69.641 1.00 18.51 122 SER B O 1
ATOM 2850 N N . ALA B 1 138 ? -72.992 -18.152 67.841 1.00 16.97 123 ALA B N 1
ATOM 2851 C CA . ALA B 1 138 ? -71.572 -18.303 67.521 1.00 17.24 123 ALA B CA 1
ATOM 2852 C C . ALA B 1 138 ? -70.685 -17.788 68.638 1.00 19.39 123 ALA B C 1
ATOM 2853 O O . ALA B 1 138 ? -69.615 -18.350 68.905 1.00 18.65 123 ALA B O 1
ATOM 2855 N N . PHE B 1 139 ? -71.113 -16.708 69.282 1.00 18.27 124 PHE B N 1
ATOM 2856 C CA . PHE B 1 139 ? -70.353 -16.164 70.402 1.00 19.91 124 PHE B CA 1
ATOM 2857 C C . PHE B 1 139 ? -70.351 -17.138 71.576 1.00 16.45 124 PHE B C 1
ATOM 2858 O O . PHE B 1 139 ? -69.293 -17.469 72.116 1.00 20.22 124 PHE B O 1
ATOM 2866 N N . MET B 1 140 ? -71.534 -17.601 71.974 1.00 17.39 125 MET B N 1
ATOM 2867 C CA . MET B 1 140 ? -71.635 -18.484 73.141 1.00 20.02 125 MET B CA 1
ATOM 2868 C C . MET B 1 140 ? -70.894 -19.792 72.912 1.00 16.84 125 MET B C 1
ATOM 2869 O O . MET B 1 140 ? -70.146 -20.255 73.777 1.00 20.60 125 MET B O 1
ATOM 2874 N N . ILE B 1 141 ? -71.106 -20.400 71.751 1.00 17.23 126 ILE B N 1
ATOM 2875 C CA . ILE B 1 141 ? -70.466 -21.687 71.455 1.00 16.75 126 ILE B CA 1
ATOM 2876 C C . ILE B 1 141 ? -68.952 -21.511 71.237 1.00 19.78 126 ILE B C 1
ATOM 2877 O O . ILE B 1 141 ? -68.148 -22.320 71.717 1.00 16.85 126 ILE B O 1
ATOM 2882 N N . GLY B 1 142 ? -68.564 -20.450 70.528 1.00 16.21 127 GLY B N 1
ATOM 2883 C CA . GLY B 1 142 ? -67.156 -20.124 70.359 1.00 16.90 127 GLY B CA 1
ATOM 2884 C C . GLY B 1 142 ? -66.437 -19.911 71.685 1.00 20.50 127 GLY B C 1
ATOM 2885 O O . GLY B 1 142 ? -65.340 -20.439 71.891 1.00 17.43 127 GLY B O 1
ATOM 2886 N N . ARG B 1 143 ? -67.051 -19.144 72.586 1.00 17.20 128 ARG B N 1
ATOM 2887 C CA . ARG B 1 143 ? -66.486 -18.908 73.919 1.00 23.22 128 ARG B CA 1
ATOM 2888 C C . ARG B 1 143 ? -66.314 -20.208 74.721 1.00 24.61 128 ARG B C 1
ATOM 2889 O O . ARG B 1 143 ? -65.300 -20.394 75.408 1.00 20.18 128 ARG B O 1
ATOM 2897 N N . GLU B 1 144 ? -67.304 -21.098 74.657 1.00 21.15 129 GLU B N 1
ATOM 2898 C CA . GLU B 1 144 ? -67.202 -22.374 75.371 1.00 21.12 129 GLU B CA 1
ATOM 2899 C C . GLU B 1 144 ? -66.104 -23.253 74.783 1.00 21.31 129 GLU B C 1
ATOM 2900 O O . GLU B 1 144 ? -65.385 -23.922 75.518 1.00 20.18 129 GLU B O 1
ATOM 2906 N N . ALA B 1 145 ? -65.979 -23.269 73.462 1.00 17.61 130 ALA B N 1
ATOM 2907 C CA . ALA B 1 145 ? -64.930 -24.076 72.835 1.00 18.16 130 ALA B CA 1
ATOM 2908 C C . ALA B 1 145 ? -63.551 -23.516 73.183 1.00 23.56 130 ALA B C 1
ATOM 2909 O O . ALA B 1 145 ? -62.612 -24.270 73.493 1.00 18.91 130 ALA B O 1
ATOM 2911 N N . ALA B 1 146 ? -63.434 -22.192 73.127 1.00 18.39 131 ALA B N 1
ATOM 2912 C CA . ALA B 1 146 ? -62.140 -21.540 73.327 1.00 18.77 131 ALA B CA 1
ATOM 2913 C C . ALA B 1 146 ? -61.623 -21.723 74.751 1.00 21.41 131 ALA B C 1
ATOM 2914 O O . ALA B 1 146 ? -60.412 -21.831 74.959 1.00 25.79 131 ALA B O 1
ATOM 2916 N N . LYS B 1 147 ? -62.535 -21.745 75.722 1.00 25.13 132 LYS B N 1
ATOM 2917 C CA . LYS B 1 147 ? -62.171 -21.989 77.119 1.00 28.40 132 LYS B CA 1
ATOM 2918 C C . LYS B 1 147 ? -61.323 -23.239 77.260 1.00 25.04 132 LYS B C 1
ATOM 2919 O O . LYS B 1 147 ? -60.423 -23.282 78.096 1.00 27.52 132 LYS B O 1
ATOM 2925 N N . ARG B 1 148 ? -61.626 -24.260 76.460 1.00 21.00 133 ARG B N 1
ATOM 2926 C CA . ARG B 1 148 ? -60.885 -25.527 76.511 1.00 22.54 133 ARG B CA 1
ATOM 2927 C C . ARG B 1 148 ? -59.706 -25.558 75.547 1.00 26.07 133 ARG B C 1
ATOM 2928 O O . ARG B 1 148 ? -58.736 -26.268 75.788 1.00 23.90 133 ARG B O 1
ATOM 2936 N N . MET B 1 149 ? -59.786 -24.812 74.448 1.00 20.07 134 MET B N 1
ATOM 2937 C CA . MET B 1 149 ? -58.694 -24.821 73.472 1.00 21.23 134 MET B CA 1
ATOM 2938 C C . MET B 1 149 ? -57.486 -24.061 74.017 1.00 23.33 134 MET B C 1
ATOM 2939 O O . MET B 1 149 ? -56.346 -24.462 73.810 1.00 26.41 134 MET B O 1
ATOM 2944 N N . ILE B 1 150 ? -57.751 -22.947 74.689 1.00 22.38 135 ILE B N 1
ATOM 2945 C CA . ILE B 1 150 ? -56.692 -22.093 75.236 1.00 23.73 135 ILE B CA 1
ATOM 2946 C C . ILE B 1 150 ? -55.650 -22.853 76.086 1.00 26.22 135 ILE B C 1
ATOM 2947 O O . ILE B 1 150 ? -54.461 -22.755 75.808 1.00 29.28 135 ILE B O 1
ATOM 2952 N N . PRO B 1 151 ? -56.084 -23.636 77.099 1.00 29.71 136 PRO B N 1
ATOM 2953 C CA . PRO B 1 151 ? -55.055 -24.370 77.849 1.00 32.38 136 PRO B CA 1
ATOM 2954 C C . PRO B 1 151 ? -54.319 -25.407 76.996 1.00 35.16 136 PRO B C 1
ATOM 2955 O O . PRO B 1 151 ? -53.177 -25.732 77.303 1.00 33.28 136 PRO B O 1
ATOM 2959 N N . ARG B 1 152 ? -54.952 -25.922 75.946 1.00 28.50 137 ARG B N 1
ATOM 2960 C CA . ARG B 1 152 ? -54.281 -26.887 75.082 1.00 24.07 137 ARG B CA 1
ATOM 2961 C C . ARG B 1 152 ? -53.259 -26.229 74.150 1.00 28.78 137 ARG B C 1
ATOM 2962 O O . ARG B 1 152 ? -52.308 -26.879 73.712 1.00 29.84 137 ARG B O 1
ATOM 2970 N N . GLY B 1 153 ? -53.462 -24.948 73.837 1.00 25.09 138 GLY B N 1
ATOM 2971 C CA . GLY B 1 153 ? -52.531 -24.219 72.988 1.00 26.56 138 GLY B CA 1
ATOM 2972 C C . GLY B 1 153 ? -52.773 -24.344 71.494 1.00 27.90 138 GLY B C 1
ATOM 2973 O O . GLY B 1 153 ? -51.922 -23.955 70.691 1.00 27.19 138 GLY B O 1
ATOM 2974 N N . TYR B 1 154 ? -53.929 -24.884 71.113 1.00 25.88 139 TYR B N 1
ATOM 2975 C CA . TYR B 1 154 ? -54.280 -25.020 69.699 1.00 23.88 139 TYR B CA 1
ATOM 2976 C C . TYR B 1 154 ? -55.784 -25.186 69.532 1.00 24.08 139 TYR B C 1
ATOM 2977 O O . TYR B 1 154 ? -56.472 -25.671 70.434 1.00 22.85 139 TYR B O 1
ATOM 2986 N N . GLY B 1 155 ? -56.290 -24.793 68.371 1.00 17.13 140 GLY B N 1
ATOM 2987 C CA . GLY B 1 155 ? -57.703 -24.963 68.074 1.00 22.05 140 GLY B CA 1
ATOM 2988 C C . GLY B 1 155 ? -58.072 -24.164 66.845 1.00 22.00 140 GLY B C 1
ATOM 2989 O O . GLY B 1 155 ? -57.345 -23.233 66.459 1.00 21.62 140 GLY B O 1
ATOM 2990 N N . LYS B 1 156 ? -59.199 -24.524 66.235 1.00 18.63 141 LYS B N 1
ATOM 2991 C CA . LYS B 1 156 ? -59.670 -23.859 65.023 1.00 19.34 141 LYS B CA 1
ATOM 2992 C C . LYS B 1 156 ? -61.101 -23.451 65.243 1.00 19.91 141 LYS B C 1
ATOM 2993 O O . LYS B 1 156 ? -61.911 -24.255 65.725 1.00 19.23 141 LYS B O 1
ATOM 2999 N N . ILE B 1 157 ? -61.424 -22.218 64.882 1.00 17.05 142 ILE B N 1
ATOM 3000 C CA . ILE B 1 157 ? -62.814 -21.780 64.876 1.00 18.31 142 ILE B CA 1
ATOM 3001 C C . ILE B 1 157 ? -63.128 -21.226 63.495 1.00 21.73 142 ILE B C 1
ATOM 3002 O O . ILE B 1 157 ? -62.430 -20.345 62.989 1.00 21.69 142 ILE B O 1
ATOM 3007 N N . VAL B 1 158 ? -64.145 -21.802 62.867 1.00 18.31 143 VAL B N 1
ATOM 3008 C CA . VAL B 1 158 ? -64.547 -21.437 61.518 1.00 17.99 143 VAL B CA 1
ATOM 3009 C C . VAL B 1 158 ? -65.996 -20.965 61.601 1.00 21.36 143 VAL B C 1
ATOM 3010 O O . VAL B 1 158 ? -66.906 -21.772 61.809 1.00 18.75 143 VAL B O 1
ATOM 3014 N N . ASN B 1 159 ? -66.212 -19.659 61.473 1.00 19.16 144 ASN B N 1
ATOM 3015 C CA . ASN B 1 159 ? -67.564 -19.121 61.491 1.00 19.61 144 ASN B CA 1
ATOM 3016 C C . ASN B 1 159 ? -68.135 -19.101 60.087 1.00 20.88 144 ASN B C 1
ATOM 3017 O O . ASN B 1 159 ? -67.414 -18.862 59.119 1.00 25.83 144 ASN B O 1
ATOM 3022 N N . ILE B 1 160 ? -69.425 -19.363 59.954 1.00 19.43 145 ILE B N 1
ATOM 3023 C CA . ILE B 1 160 ? -70.022 -19.318 58.628 1.00 19.55 145 ILE B CA 1
ATOM 3024 C C . ILE B 1 160 ? -70.738 -17.994 58.464 1.00 28.07 145 ILE B C 1
ATOM 3025 O O . ILE B 1 160 ? -71.690 -17.689 59.190 1.00 25.02 145 ILE B O 1
ATOM 3030 N N . GLY B 1 161 ? -70.236 -17.181 57.541 1.00 28.16 146 GLY B N 1
ATOM 3031 C CA . GLY B 1 161 ? -70.849 -15.903 57.248 1.00 26.40 146 GLY B CA 1
ATOM 3032 C C . GLY B 1 161 ? -71.730 -16.068 56.033 1.00 24.53 146 GLY B C 1
ATOM 3033 O O . GLY B 1 161 ? -72.466 -17.062 55.916 1.00 29.14 146 GLY B O 1
ATOM 3034 N N . SER B 1 162 ? -71.631 -15.109 55.117 1.00 26.54 147 SER B N 1
ATOM 3035 C CA . SER B 1 162 ? -72.449 -15.094 53.912 1.00 27.75 147 SER B CA 1
ATOM 3036 C C . SER B 1 162 ? -71.946 -13.971 53.006 1.00 28.97 147 SER B C 1
ATOM 3037 O O . SER B 1 162 ? -71.171 -13.110 53.449 1.00 29.25 147 SER B O 1
ATOM 3040 N N . LEU B 1 163 ? -72.388 -13.958 51.750 1.00 26.11 148 LEU B N 1
ATOM 3041 C CA . LEU B 1 163 ? -72.126 -12.815 50.874 1.00 31.25 148 LEU B CA 1
ATOM 3042 C C . LEU B 1 163 ? -72.628 -11.546 51.543 1.00 37.55 148 LEU B C 1
ATOM 3043 O O . LEU B 1 163 ? -72.097 -10.445 51.313 1.00 33.40 148 LEU B O 1
ATOM 3048 N N . THR B 1 164 ? -73.656 -11.707 52.374 1.00 30.48 149 THR B N 1
ATOM 3049 C CA . THR B 1 164 ? -74.244 -10.574 53.073 1.00 31.15 149 THR B CA 1
ATOM 3050 C C . THR B 1 164 ? -73.424 -10.115 54.282 1.00 28.67 149 THR B C 1
ATOM 3051 O O . THR B 1 164 ? -73.801 -9.139 54.940 1.00 31.16 149 THR B O 1
ATOM 3055 N N . SER B 1 165 ? -72.304 -10.793 54.563 1.00 26.05 150 SER B N 1
ATOM 3056 C CA . SER B 1 165 ? -71.340 -10.284 55.542 1.00 21.87 150 SER B CA 1
ATOM 3057 C C . SER B 1 165 ? -70.741 -8.972 55.026 1.00 27.86 150 SER B C 1
ATOM 3058 O O . SER B 1 165 ? -70.215 -8.168 55.802 1.00 28.76 150 SER B O 1
ATOM 3061 N N . GLU B 1 166 ? -70.847 -8.760 53.717 1.00 25.00 151 GLU B N 1
ATOM 3062 C CA . GLU B 1 166 ? -70.213 -7.634 53.042 1.00 27.97 151 GLU B CA 1
ATOM 3063 C C . GLU B 1 166 ? -71.183 -6.800 52.186 1.00 31.12 151 GLU B C 1
ATOM 3064 O O . GLU B 1 166 ? -71.116 -5.563 52.188 1.00 27.63 151 GLU B O 1
ATOM 3070 N N . LEU B 1 167 ? -72.067 -7.472 51.445 1.00 28.60 152 LEU B N 1
ATOM 3071 C CA . LEU B 1 167 ? -72.998 -6.797 50.531 1.00 31.74 152 LEU B CA 1
ATOM 3072 C C . LEU B 1 167 ? -74.449 -7.080 50.926 1.00 37.20 152 LEU B C 1
ATOM 3073 O O . LEU B 1 167 ? -74.840 -8.234 51.126 1.00 33.03 152 LEU B O 1
ATOM 3078 N N . ALA B 1 168 ? -75.253 -6.031 51.038 1.00 31.82 153 ALA B N 1
ATOM 3079 C CA . ALA B 1 168 ? -76.617 -6.205 51.530 1.00 36.27 153 ALA B CA 1
ATOM 3080 C C . ALA B 1 168 ? -77.553 -6.657 50.407 1.00 33.10 153 ALA B C 1
ATOM 3081 O O . ALA B 1 168 ? -77.242 -6.494 49.224 1.00 28.60 153 ALA B O 1
ATOM 3083 N N . ARG B 1 169 ? -78.686 -7.246 50.774 1.00 29.03 154 ARG B N 1
ATOM 3084 C CA . ARG B 1 169 ? -79.739 -7.498 49.790 1.00 36.33 154 ARG B CA 1
ATOM 3085 C C . ARG B 1 169 ? -81.105 -7.173 50.385 1.00 28.30 154 ARG B C 1
ATOM 3086 O O . ARG B 1 169 ? -81.391 -7.541 51.532 1.00 28.02 154 ARG B O 1
ATOM 3094 N N . ALA B 1 170 ? -81.944 -6.492 49.612 1.00 29.39 155 ALA B N 1
ATOM 3095 C CA . ALA B 1 170 ? -83.299 -6.172 50.062 1.00 29.49 155 ALA B CA 1
ATOM 3096 C C . ALA B 1 170 ? -84.054 -7.415 50.570 1.00 35.27 155 ALA B C 1
ATOM 3097 O O . ALA B 1 170 ? -83.964 -8.489 49.971 1.00 35.86 155 ALA B O 1
ATOM 3099 N N . THR B 1 171 ? -84.769 -7.241 51.689 1.00 28.51 156 THR B N 1
ATOM 3100 C CA . THR B 1 171 ? -85.575 -8.270 52.378 1.00 30.20 156 THR B CA 1
ATOM 3101 C C . THR B 1 171 ? -84.814 -9.215 53.316 1.00 29.36 156 THR B C 1
ATOM 3102 O O . THR B 1 171 ? -85.443 -9.975 54.054 1.00 30.27 156 THR B O 1
ATOM 3106 N N . VAL B 1 172 ? -83.484 -9.182 53.310 1.00 28.76 157 VAL B N 1
ATOM 3107 C CA . VAL B 1 172 ? -82.748 -10.009 54.275 1.00 28.99 157 VAL B CA 1
ATOM 3108 C C . VAL B 1 172 ? -81.845 -9.217 55.232 1.00 36.04 157 VAL B C 1
ATOM 3109 O O . VAL B 1 172 ? -80.708 -9.615 55.509 1.00 31.77 157 VAL B O 1
ATOM 3113 N N . ALA B 1 173 ? -82.382 -8.119 55.761 1.00 34.09 158 ALA B N 1
ATOM 3114 C CA . ALA B 1 173 ? -81.635 -7.247 56.665 1.00 28.11 158 ALA B CA 1
ATOM 3115 C C . ALA B 1 173 ? -81.126 -7.889 57.970 1.00 25.86 158 ALA B C 1
ATOM 3116 O O . ALA B 1 173 ? -79.938 -7.765 58.285 1.00 28.93 158 ALA B O 1
ATOM 3118 N N . PRO B 1 174 ? -82.011 -8.565 58.739 1.00 28.83 159 PRO B N 1
ATOM 3119 C CA . PRO B 1 174 ? -81.495 -9.099 60.004 1.00 27.49 159 PRO B CA 1
ATOM 3120 C C . PRO B 1 174 ? -80.427 -10.166 59.759 1.00 27.31 159 PRO B C 1
ATOM 3121 O O . PRO B 1 174 ? -79.456 -10.240 60.519 1.00 23.96 159 PRO B O 1
ATOM 3125 N N . TYR B 1 175 ? -80.596 -10.963 58.704 1.00 26.21 160 TYR B N 1
ATOM 3126 C CA . TYR B 1 175 ? -79.594 -11.964 58.340 1.00 26.14 160 TYR B CA 1
ATOM 3127 C C . TYR B 1 175 ? -78.303 -11.265 57.940 1.00 25.56 160 TYR B C 1
ATOM 3128 O O . TYR B 1 175 ? -77.209 -11.644 58.376 1.00 26.57 160 TYR B O 1
ATOM 3137 N N . THR B 1 176 ? -78.441 -10.239 57.103 1.00 27.21 161 THR B N 1
ATOM 3138 C CA . THR B 1 176 ? -77.296 -9.463 56.646 1.00 22.19 161 THR B CA 1
ATOM 3139 C C . THR B 1 176 ? -76.534 -8.901 57.846 1.00 26.85 161 THR B C 1
ATOM 3140 O O . THR B 1 176 ? -75.312 -9.042 57.941 1.00 25.72 161 THR B O 1
ATOM 3144 N N . VAL B 1 177 ? -77.266 -8.276 58.768 1.00 22.71 162 VAL B N 1
ATOM 3145 C CA . VAL B 1 177 ? -76.651 -7.666 59.945 1.00 24.28 162 VAL B CA 1
ATOM 3146 C C . VAL B 1 177 ? -75.955 -8.720 60.810 1.00 24.38 162 VAL B C 1
ATOM 3147 O O . VAL B 1 177 ? -74.828 -8.506 61.256 1.00 24.69 162 VAL B O 1
ATOM 3151 N N . ALA B 1 178 ? -76.624 -9.854 61.034 1.00 26.19 163 ALA B N 1
ATOM 3152 C CA . ALA B 1 178 ? -76.041 -10.954 61.813 1.00 25.96 163 ALA B CA 1
ATOM 3153 C C . ALA B 1 178 ? -74.754 -11.483 61.175 1.00 26.51 163 ALA B C 1
ATOM 3154 O O . ALA B 1 178 ? -73.767 -11.756 61.867 1.00 24.79 163 ALA B O 1
ATOM 3156 N N . LYS B 1 179 ? -74.761 -11.630 59.852 1.00 24.22 164 LYS B N 1
ATOM 3157 C CA . LYS B 1 179 ? -73.577 -12.126 59.158 1.00 27.66 164 LYS B CA 1
ATOM 3158 C C . LYS B 1 179 ? -72.461 -11.079 59.103 1.00 27.99 164 LYS B C 1
ATOM 3159 O O . LYS B 1 179 ? -71.278 -11.430 59.104 1.00 26.49 164 LYS B O 1
ATOM 3165 N N . GLY B 1 180 ? -72.829 -9.801 59.054 1.00 24.04 165 GLY B N 1
ATOM 3166 C CA . GLY B 1 180 ? -71.833 -8.740 59.173 1.00 23.85 165 GLY B CA 1
ATOM 3167 C C . GLY B 1 180 ? -71.224 -8.803 60.567 1.00 24.21 165 GLY B C 1
ATOM 3168 O O . GLY B 1 180 ? -70.018 -8.581 60.764 1.00 25.68 165 GLY B O 1
ATOM 3169 N N . GLY B 1 181 ? -72.069 -9.116 61.545 1.00 18.94 166 GLY B N 1
ATOM 3170 C CA . GLY B 1 181 ? -71.602 -9.297 62.909 1.00 21.35 166 GLY B CA 1
ATOM 3171 C C . GLY B 1 181 ? -70.650 -10.481 63.021 1.00 20.31 166 GLY B C 1
ATOM 3172 O O . GLY B 1 181 ? -69.676 -10.432 63.777 1.00 23.17 166 GLY B O 1
ATOM 3173 N N . ILE B 1 182 ? -70.933 -11.537 62.262 1.00 21.12 167 ILE B N 1
ATOM 3174 C CA . ILE B 1 182 ? -70.135 -12.760 62.281 1.00 22.68 167 ILE B CA 1
ATOM 3175 C C . ILE B 1 182 ? -68.732 -12.495 61.742 1.00 21.64 167 ILE B C 1
ATOM 3176 O O . ILE B 1 182 ? -67.728 -12.991 62.278 1.00 21.84 167 ILE B O 1
ATOM 3181 N N . LYS B 1 183 ? -68.664 -11.712 60.675 1.00 21.24 168 LYS B N 1
ATOM 3182 C CA . LYS B 1 183 ? -67.381 -11.290 60.148 1.00 21.27 168 LYS B CA 1
ATOM 3183 C C . LYS B 1 183 ? -66.559 -10.588 61.223 1.00 21.19 168 LYS B C 1
ATOM 3184 O O . LYS B 1 183 ? -65.385 -10.903 61.406 1.00 22.63 168 LYS B O 1
ATOM 3190 N N . MET B 1 184 ? -67.175 -9.667 61.964 1.00 21.17 169 MET B N 1
ATOM 3191 C CA . MET B 1 184 ? -66.431 -8.955 63.010 1.00 18.32 169 MET B CA 1
ATOM 3192 C C . MET B 1 184 ? -66.223 -9.811 64.260 1.00 18.08 169 MET B C 1
ATOM 3193 O O . MET B 1 184 ? -65.232 -9.657 64.969 1.00 20.50 169 MET B O 1
ATOM 3198 N N . LEU B 1 185 ? -67.142 -10.728 64.530 1.00 17.42 170 LEU B N 1
ATOM 3199 C CA . LEU B 1 185 ? -66.922 -11.667 65.630 1.00 18.27 170 LEU B CA 1
ATOM 3200 C C . LEU B 1 185 ? -65.657 -12.491 65.363 1.00 18.61 170 LEU B C 1
ATOM 3201 O O . LEU B 1 185 ? -64.880 -12.788 66.273 1.00 20.15 170 LEU B O 1
ATOM 3206 N N . THR B 1 186 ? -65.445 -12.836 64.098 1.00 17.17 171 THR B N 1
ATOM 3207 C CA . THR B 1 186 ? -64.287 -13.624 63.704 1.00 21.08 171 THR B CA 1
ATOM 3208 C C . THR B 1 186 ? -63.015 -12.854 64.030 1.00 22.71 171 THR B C 1
ATOM 3209 O O . THR B 1 186 ? -62.057 -13.401 64.594 1.00 17.25 171 THR B O 1
ATOM 3213 N N . ARG B 1 187 ? -63.012 -11.575 63.679 1.00 18.98 172 ARG B N 1
ATOM 3214 C CA . ARG B 1 187 ? -61.858 -10.733 63.947 1.00 19.30 172 ARG B CA 1
ATOM 3215 C C . ARG B 1 187 ? -61.643 -10.503 65.435 1.00 22.77 172 ARG B C 1
ATOM 3216 O O . ARG B 1 187 ? -60.502 -10.417 65.887 1.00 22.58 172 ARG B O 1
ATOM 3224 N N . ALA B 1 188 ? -62.736 -10.415 66.192 1.00 19.52 173 ALA B N 1
ATOM 3225 C CA . ALA B 1 188 ? -62.647 -10.263 67.641 1.00 20.92 173 ALA B CA 1
ATOM 3226 C C . ALA B 1 188 ? -62.056 -11.525 68.271 1.00 21.83 173 ALA B C 1
ATOM 3227 O O . ALA B 1 188 ? -61.252 -11.453 69.207 1.00 21.91 173 ALA B O 1
ATOM 3229 N N . MET B 1 189 ? -62.464 -12.681 67.762 1.00 19.06 174 MET B N 1
ATOM 3230 C CA . MET B 1 189 ? -61.909 -13.949 68.226 1.00 22.37 174 MET B CA 1
ATOM 3231 C C . MET B 1 189 ? -60.405 -14.031 67.953 1.00 20.02 174 MET B C 1
ATOM 3232 O O . MET B 1 189 ? -59.634 -14.412 68.828 1.00 21.91 174 MET B O 1
ATOM 3237 N N . ALA B 1 190 ? -59.981 -13.660 66.750 1.00 21.63 175 ALA B N 1
ATOM 3238 C CA . ALA B 1 190 ? -58.544 -13.631 66.463 1.00 17.42 175 ALA B CA 1
ATOM 3239 C C . ALA B 1 190 ? -57.825 -12.653 67.385 1.00 27.73 175 ALA B C 1
ATOM 3240 O O . ALA B 1 190 ? -56.755 -12.965 67.900 1.00 30.79 175 ALA B O 1
ATOM 3242 N N . ALA B 1 191 ? -58.408 -11.471 67.588 1.00 24.48 176 ALA B N 1
ATOM 3243 C CA . ALA B 1 191 ? -57.767 -10.449 68.419 1.00 23.15 176 ALA B CA 1
ATOM 3244 C C . ALA B 1 191 ? -57.448 -10.979 69.819 1.00 28.04 176 ALA B C 1
ATOM 3245 O O . ALA B 1 191 ? -56.386 -10.692 70.372 1.00 27.05 176 ALA B O 1
ATOM 3247 N N . GLU B 1 192 ? -58.366 -11.756 70.387 1.00 21.78 177 GLU B N 1
ATOM 3248 C CA . GLU B 1 192 ? -58.198 -12.241 71.754 1.00 29.16 177 GLU B CA 1
ATOM 3249 C C . GLU B 1 192 ? -57.517 -13.596 71.873 1.00 25.72 177 GLU B C 1
ATOM 3250 O O . GLU B 1 192 ? -56.864 -13.872 72.880 1.00 24.85 177 GLU B O 1
ATOM 3256 N N . TRP B 1 193 ? -57.667 -14.448 70.861 1.00 20.73 178 TRP B N 1
ATOM 3257 C CA . TRP B 1 193 ? -57.296 -15.853 71.036 1.00 18.19 178 TRP B CA 1
ATOM 3258 C C . TRP B 1 193 ? -56.134 -16.324 70.172 1.00 22.77 178 TRP B C 1
ATOM 3259 O O . TRP B 1 193 ? -55.559 -17.375 70.440 1.00 21.92 178 TRP B O 1
ATOM 3270 N N . ALA B 1 194 ? -55.782 -15.553 69.150 1.00 19.98 179 ALA B N 1
ATOM 3271 C CA . ALA B 1 194 ? -54.675 -15.942 68.276 1.00 24.71 179 ALA B CA 1
ATOM 3272 C C . ALA B 1 194 ? -53.379 -16.177 69.054 1.00 24.97 179 ALA B C 1
ATOM 3273 O O . ALA B 1 194 ? -52.596 -17.063 68.714 1.00 23.91 179 ALA B O 1
ATOM 3275 N N . GLN B 1 195 ? -53.165 -15.379 70.095 1.00 22.61 180 GLN B N 1
ATOM 3276 C CA . GLN B 1 195 ? -51.955 -15.464 70.907 1.00 23.39 180 GLN B CA 1
ATOM 3277 C C . GLN B 1 195 ? -51.873 -16.800 71.639 1.00 26.18 180 GLN B C 1
ATOM 3278 O O . GLN B 1 195 ? -50.800 -17.201 72.068 1.00 27.08 180 GLN B O 1
ATOM 3284 N N . TYR B 1 196 ? -53.004 -17.490 71.777 1.00 23.47 181 TYR B N 1
ATOM 3285 C CA . TYR B 1 196 ? -53.019 -18.798 72.427 1.00 24.36 181 TYR B CA 1
ATOM 3286 C C . TYR B 1 196 ? -52.987 -19.959 71.439 1.00 25.29 181 TYR B C 1
ATOM 3287 O O . TYR B 1 196 ? -53.263 -21.093 71.822 1.00 29.02 181 TYR B O 1
ATOM 3296 N N . GLY B 1 197 ? -52.663 -19.683 70.176 1.00 27.91 182 GLY B N 1
ATOM 3297 C CA . GLY B 1 197 ? -52.523 -20.740 69.179 1.00 25.63 182 GLY B CA 1
ATOM 3298 C C . GLY B 1 197 ? -53.827 -21.201 68.543 1.00 25.75 182 GLY B C 1
ATOM 3299 O O . GLY B 1 197 ? -53.896 -22.281 67.940 1.00 28.35 182 GLY B O 1
ATOM 3300 N N . ILE B 1 198 ? -54.862 -20.376 68.679 1.00 22.24 183 ILE B N 1
ATOM 3301 C CA . ILE B 1 198 ? -56.184 -20.648 68.101 1.00 21.83 183 ILE B CA 1
ATOM 3302 C C . ILE B 1 198 ? -56.381 -19.800 66.842 1.00 24.66 183 ILE B C 1
ATOM 3303 O O . ILE B 1 198 ? -56.102 -18.605 66.853 1.00 24.59 183 ILE B O 1
ATOM 3308 N N . GLN B 1 199 ? -56.833 -20.402 65.747 1.00 21.44 184 GLN B N 1
ATOM 3309 C CA . GLN B 1 199 ? -57.106 -19.605 64.555 1.00 17.61 184 GLN B CA 1
ATOM 3310 C C . GLN B 1 199 ? -58.603 -19.503 64.341 1.00 19.80 184 GLN B C 1
ATOM 3311 O O . GLN B 1 199 ? -59.292 -20.516 64.161 1.00 21.75 184 GLN B O 1
ATOM 3317 N N . ALA B 1 200 ? -59.112 -18.282 64.375 1.00 17.40 185 ALA B N 1
ATOM 3318 C CA . ALA B 1 200 ? -60.522 -18.058 64.095 1.00 21.32 185 ALA B CA 1
ATOM 3319 C C . ALA B 1 200 ? -60.645 -17.412 62.722 1.00 21.66 185 ALA B C 1
ATOM 3320 O O . ALA B 1 200 ? -60.083 -16.343 62.481 1.00 19.41 185 ALA B O 1
ATOM 3322 N N . ASN B 1 201 ? -61.363 -18.074 61.820 1.00 17.31 186 ASN B N 1
ATOM 3323 C CA . ASN B 1 201 ? -61.563 -17.563 60.466 1.00 18.95 186 ASN B CA 1
ATOM 3324 C C . ASN B 1 201 ? -63.010 -17.809 60.070 1.00 21.58 186 ASN B C 1
ATOM 3325 O O . ASN B 1 201 ? -63.776 -18.383 60.853 1.00 22.21 186 ASN B O 1
ATOM 3330 N N . ALA B 1 202 ? -63.388 -17.370 58.868 1.00 18.33 187 ALA B N 1
ATOM 3331 C CA . ALA B 1 202 ? -64.770 -17.528 58.410 1.00 17.80 187 ALA B CA 1
ATOM 3332 C C . ALA B 1 202 ? -64.862 -17.934 56.948 1.00 19.62 187 ALA B C 1
ATOM 3333 O O . ALA B 1 202 ? -63.939 -17.686 56.161 1.00 22.57 187 ALA B O 1
ATOM 3335 N N . ILE B 1 203 ? -65.983 -18.554 56.591 1.00 23.36 188 ILE B N 1
ATOM 3336 C CA . ILE B 1 203 ? -66.290 -18.872 55.199 1.00 16.79 188 ILE B CA 1
ATOM 3337 C C . ILE B 1 203 ? -67.552 -18.083 54.840 1.00 21.35 188 ILE B C 1
ATOM 3338 O O . ILE B 1 203 ? -68.532 -18.063 55.610 1.00 22.71 188 ILE B O 1
ATOM 3343 N N . GLY B 1 204 ? -67.540 -17.419 53.692 1.00 17.84 189 GLY B N 1
ATOM 3344 C CA . GLY B 1 204 ? -68.749 -16.762 53.213 1.00 18.71 189 GLY B CA 1
ATOM 3345 C C . GLY B 1 204 ? -69.255 -17.471 51.968 1.00 19.24 189 GLY B C 1
ATOM 3346 O O . GLY B 1 204 ? -68.749 -17.231 50.873 1.00 25.79 189 GLY B O 1
ATOM 3347 N N . PRO B 1 205 ? -70.228 -18.380 52.131 1.00 27.03 190 PRO B N 1
ATOM 3348 C CA . PRO B 1 205 ? -70.771 -19.094 50.970 1.00 24.66 190 PRO B CA 1
ATOM 3349 C C . PRO B 1 205 ? -71.566 -18.145 50.094 1.00 27.55 190 PRO B C 1
ATOM 3350 O O . PRO B 1 205 ? -72.266 -17.263 50.603 1.00 26.34 190 PRO B O 1
ATOM 3354 N N . GLY B 1 206 ? -71.439 -18.307 48.782 1.00 29.29 191 GLY B N 1
ATOM 3355 C CA . GLY B 1 206 ? -72.285 -17.587 47.852 1.00 24.87 191 GLY B CA 1
ATOM 3356 C C . GLY B 1 206 ? -73.597 -18.325 47.709 1.00 30.88 191 GLY B C 1
ATOM 3357 O O . GLY B 1 206 ? -74.093 -18.936 48.675 1.00 25.14 191 GLY B O 1
ATOM 3358 N N . TYR B 1 207 ? -74.172 -18.277 46.511 1.00 26.18 192 TYR B N 1
ATOM 3359 C CA . TYR B 1 207 ? -75.435 -18.962 46.277 1.00 26.89 192 TYR B CA 1
ATOM 3360 C C . TYR B 1 207 ? -75.182 -20.420 45.939 1.00 38.66 192 TYR B C 1
ATOM 3361 O O . TYR B 1 207 ? -74.623 -20.743 44.882 1.00 35.53 192 TYR B O 1
ATOM 3370 N N . MET B 1 208 ? -75.593 -21.292 46.853 1.00 36.74 193 MET B N 1
ATOM 3371 C CA . MET B 1 208 ? -75.299 -22.713 46.763 1.00 35.94 193 MET B CA 1
ATOM 3372 C C . MET B 1 208 ? -76.557 -23.516 46.443 1.00 35.01 193 MET B C 1
ATOM 3373 O O . MET B 1 208 ? -77.659 -23.178 46.894 1.00 35.27 193 MET B O 1
ATOM 3378 N N . LEU B 1 209 ? -76.393 -24.576 45.658 1.00 29.53 194 LEU B N 1
ATOM 3379 C CA . LEU B 1 209 ? -77.498 -25.477 45.364 1.00 45.33 194 LEU B CA 1
ATOM 3380 C C . LEU B 1 209 ? -77.806 -26.331 46.590 1.00 49.02 194 LEU B C 1
ATOM 3381 O O . LEU B 1 209 ? -77.298 -27.443 46.728 1.00 46.22 194 LEU B O 1
ATOM 3386 N N . THR B 1 210 ? -78.644 -25.795 47.474 1.00 53.61 195 THR B N 1
ATOM 3387 C CA . THR B 1 210 ? -78.968 -26.442 48.740 1.00 54.49 195 THR B CA 1
ATOM 3388 C C . THR B 1 210 ? -80.447 -26.205 49.058 1.00 59.24 195 THR B C 1
ATOM 3389 O O . THR B 1 210 ? -81.051 -25.265 48.533 1.00 58.03 195 THR B O 1
ATOM 3393 N N . ASP B 1 211 ? -81.033 -27.056 49.899 1.00 57.94 196 ASP B N 1
ATOM 3394 C CA . ASP B 1 211 ? -82.488 -27.045 50.108 1.00 62.20 196 ASP B CA 1
ATOM 3395 C C . ASP B 1 211 ? -83.054 -25.728 50.661 1.00 59.42 196 ASP B C 1
ATOM 3396 O O . ASP B 1 211 ? -84.185 -25.355 50.342 1.00 59.55 196 ASP B O 1
ATOM 3401 N N . MET B 1 212 ? -82.266 -25.028 51.475 1.00 61.54 197 MET B N 1
ATOM 3402 C CA . MET B 1 212 ? -82.672 -23.732 52.025 1.00 67.20 197 MET B CA 1
ATOM 3403 C C . MET B 1 212 ? -82.886 -22.687 50.927 1.00 70.61 197 MET B C 1
ATOM 3404 O O . MET B 1 212 ? -83.597 -21.699 51.123 1.00 73.27 197 MET B O 1
ATOM 3409 N N . ASN B 1 213 ? -82.270 -22.921 49.772 1.00 67.94 198 ASN B N 1
ATOM 3410 C CA . ASN B 1 213 ? -82.336 -22.000 48.641 1.00 62.47 198 ASN B CA 1
ATOM 3411 C C . ASN B 1 213 ? -83.265 -22.476 47.531 1.00 61.25 198 ASN B C 1
ATOM 3412 O O . ASN B 1 213 ? -83.372 -21.822 46.495 1.00 64.27 198 ASN B O 1
ATOM 3417 N N . GLN B 1 214 ? -83.932 -23.608 47.746 1.00 60.36 199 GLN B N 1
ATOM 3418 C CA . GLN B 1 214 ? -84.763 -24.224 46.707 1.00 60.99 199 GLN B CA 1
ATOM 3419 C C . GLN B 1 214 ? -85.786 -23.261 46.102 1.00 57.91 199 GLN B C 1
ATOM 3420 O O . GLN B 1 214 ? -86.062 -23.313 44.902 1.00 57.25 199 GLN B O 1
ATOM 3426 N N . ALA B 1 215 ? -86.339 -22.385 46.938 1.00 53.68 200 ALA B N 1
ATOM 3427 C CA . ALA B 1 215 ? -87.309 -21.389 46.487 1.00 57.32 200 ALA B CA 1
ATOM 3428 C C . ALA B 1 215 ? -86.679 -20.408 45.489 1.00 58.31 200 ALA B C 1
ATOM 3429 O O . ALA B 1 215 ? -87.283 -20.063 44.473 1.00 54.31 200 ALA B O 1
ATOM 3431 N N . LEU B 1 216 ? -85.462 -19.963 45.793 1.00 60.34 201 LEU B N 1
ATOM 3432 C CA . LEU B 1 216 ? -84.702 -19.097 44.895 1.00 59.18 201 LEU B CA 1
ATOM 3433 C C . LEU B 1 216 ? -84.321 -19.837 43.607 1.00 59.31 201 LEU B C 1
ATOM 3434 O O . LEU B 1 216 ? -84.490 -19.311 42.499 1.00 61.17 201 LEU B O 1
ATOM 3439 N N . ILE B 1 217 ? -83.800 -21.054 43.773 1.00 52.27 202 ILE B N 1
ATOM 3440 C CA . ILE B 1 217 ? -83.396 -21.916 42.663 1.00 54.20 202 ILE B CA 1
ATOM 3441 C C . ILE B 1 217 ? -84.563 -22.176 41.707 1.00 56.72 202 ILE B C 1
ATOM 3442 O O . ILE B 1 217 ? -84.373 -22.253 40.488 1.00 57.24 202 ILE B O 1
ATOM 3447 N N . ASP B 1 218 ? -85.767 -22.302 42.268 1.00 58.05 203 ASP B N 1
ATOM 3448 C CA . ASP B 1 218 ? -86.977 -22.533 41.472 1.00 66.85 203 ASP B CA 1
ATOM 3449 C C . ASP B 1 218 ? -87.468 -21.284 40.738 1.00 64.26 203 ASP B C 1
ATOM 3450 O O . ASP B 1 218 ? -88.246 -21.387 39.789 1.00 65.60 203 ASP B O 1
ATOM 3455 N N . ASN B 1 219 ? -87.026 -20.109 41.183 1.00 59.20 204 ASN B N 1
ATOM 3456 C CA . ASN B 1 219 ? -87.410 -18.862 40.524 1.00 65.36 204 ASN B CA 1
ATOM 3457 C C . ASN B 1 219 ? -86.501 -18.588 39.327 1.00 59.95 204 ASN B C 1
ATOM 3458 O O . ASN B 1 219 ? -85.312 -18.300 39.498 1.00 51.65 204 ASN B O 1
ATOM 3463 N N . PRO B 1 220 ? -87.065 -18.679 38.110 1.00 62.57 205 PRO B N 1
ATOM 3464 C CA . PRO B 1 220 ? -86.320 -18.550 36.852 1.00 60.43 205 PRO B CA 1
ATOM 3465 C C . PRO B 1 220 ? -85.609 -17.205 36.759 1.00 59.07 205 PRO B C 1
ATOM 3466 O O . PRO B 1 220 ? -84.496 -17.125 36.233 1.00 63.57 205 PRO B O 1
ATOM 3470 N N . GLU B 1 221 ? -86.252 -16.162 37.273 1.00 52.69 206 GLU B N 1
ATOM 3471 C CA . GLU B 1 221 ? -85.677 -14.825 37.259 1.00 55.53 206 GLU B CA 1
ATOM 3472 C C . GLU B 1 221 ? -84.519 -14.717 38.259 1.00 47.66 206 GLU B C 1
ATOM 3473 O O . GLU B 1 221 ? -83.481 -14.127 37.959 1.00 43.83 206 GLU B O 1
ATOM 3479 N N . PHE B 1 222 ? -84.694 -15.289 39.445 1.00 46.30 207 PHE B N 1
ATOM 3480 C CA . PHE B 1 222 ? -83.624 -15.272 40.431 1.00 47.62 207 PHE B CA 1
ATOM 3481 C C . PHE B 1 222 ? -82.461 -16.132 39.946 1.00 46.73 207 PHE B C 1
ATOM 3482 O O . PHE B 1 222 ? -81.288 -15.757 40.092 1.00 39.45 207 PHE B O 1
ATOM 3490 N N . ASP B 1 223 ? -82.799 -17.283 39.368 1.00 44.77 208 ASP B N 1
ATOM 3491 C CA . ASP B 1 223 ? -81.811 -18.175 38.778 1.00 43.04 208 ASP B CA 1
ATOM 3492 C C . ASP B 1 223 ? -80.987 -17.447 37.721 1.00 42.39 208 ASP B C 1
ATOM 3493 O O . ASP B 1 223 ? -79.756 -17.493 37.745 1.00 44.36 208 ASP B O 1
ATOM 3498 N N . ALA B 1 224 ? -81.670 -16.763 36.806 1.00 42.25 209 ALA B N 1
ATOM 3499 C CA . ALA B 1 224 ? -80.994 -16.000 35.764 1.00 46.07 209 ALA B CA 1
ATOM 3500 C C . ALA B 1 224 ? -80.102 -14.909 36.358 1.00 44.67 209 ALA B C 1
ATOM 3501 O O . ALA B 1 224 ? -79.003 -14.671 35.866 1.00 48.16 209 ALA B O 1
ATOM 3503 N N . TRP B 1 225 ? -80.576 -14.242 37.407 1.00 45.04 210 TRP B N 1
ATOM 3504 C CA . TRP B 1 225 ? -79.788 -13.193 38.055 1.00 45.03 210 TRP B CA 1
ATOM 3505 C C . TRP B 1 225 ? -78.502 -13.759 38.664 1.00 44.81 210 TRP B C 1
ATOM 3506 O O . TRP B 1 225 ? -77.422 -13.223 38.432 1.00 35.20 210 TRP B O 1
ATOM 3517 N N . VAL B 1 226 ? -78.609 -14.845 39.424 1.00 37.55 211 VAL B N 1
ATOM 3518 C CA . VAL B 1 226 ? -77.415 -15.480 39.980 1.00 40.65 211 VAL B CA 1
ATOM 3519 C C . VAL B 1 226 ? -76.365 -15.735 38.895 1.00 42.27 211 VAL B C 1
ATOM 3520 O O . VAL B 1 226 ? -75.206 -15.336 39.037 1.00 36.25 211 VAL B O 1
ATOM 3524 N N . LYS B 1 227 ? -76.786 -16.377 37.807 1.00 37.97 212 LYS B N 1
ATOM 3525 C CA . LYS B 1 227 ? -75.878 -16.739 36.722 1.00 40.65 212 LYS B CA 1
ATOM 3526 C C . LYS B 1 227 ? -75.276 -15.527 36.010 1.00 43.11 212 LYS B C 1
ATOM 3527 O O . LYS B 1 227 ? -74.133 -15.580 35.560 1.00 44.70 212 LYS B O 1
ATOM 3533 N N . ALA B 1 228 ? -76.038 -14.441 35.907 1.00 38.83 213 ALA B N 1
ATOM 3534 C CA . ALA B 1 228 ? -75.524 -13.215 35.290 1.00 36.25 213 ALA B CA 1
ATOM 3535 C C . ALA B 1 228 ? -74.684 -12.365 36.254 1.00 40.63 213 ALA B C 1
ATOM 3536 O O . ALA B 1 228 ? -73.820 -11.600 35.818 1.00 38.81 213 ALA B O 1
ATOM 3538 N N . ARG B 1 229 ? -74.930 -12.504 37.557 1.00 33.47 214 ARG B N 1
ATOM 3539 C CA . ARG B 1 229 ? -74.284 -11.655 38.565 1.00 33.01 214 ARG B CA 1
ATOM 3540 C C . ARG B 1 229 ? -72.948 -12.251 39.019 1.00 34.76 214 ARG B C 1
ATOM 3541 O O . ARG B 1 229 ? -72.058 -11.535 39.489 1.00 36.13 214 ARG B O 1
ATOM 3549 N N . THR B 1 230 ? -72.821 -13.566 38.861 1.00 30.21 215 THR B N 1
ATOM 3550 C CA . THR B 1 230 ? -71.635 -14.314 39.267 1.00 28.81 215 THR B CA 1
ATOM 3551 C C . THR B 1 230 ? -70.698 -14.463 38.073 1.00 29.73 215 THR B C 1
ATOM 3552 O O . THR B 1 230 ? -71.110 -14.955 37.019 1.00 30.53 215 THR B O 1
ATOM 3556 N N . PRO B 1 231 ? -69.433 -14.039 38.230 1.00 31.79 216 PRO B N 1
ATOM 3557 C CA . PRO B 1 231 ? -68.447 -14.154 37.146 1.00 35.94 216 PRO B CA 1
ATOM 3558 C C . PRO B 1 231 ? -68.288 -15.599 36.658 1.00 33.84 216 PRO B C 1
ATOM 3559 O O . PRO B 1 231 ? -68.086 -15.823 35.464 1.00 31.73 216 PRO B O 1
ATOM 3563 N N . ALA B 1 232 ? -68.393 -16.566 37.568 1.00 31.14 217 ALA B N 1
ATOM 3564 C CA . ALA B 1 232 ? -68.285 -17.976 37.189 1.00 28.70 217 ALA B CA 1
ATOM 3565 C C . ALA B 1 232 ? -69.526 -18.438 36.427 1.00 30.28 217 ALA B C 1
ATOM 3566 O O . ALA B 1 232 ? -69.553 -19.545 35.888 1.00 33.35 217 ALA B O 1
ATOM 3568 N N . LYS B 1 233 ? -70.552 -17.587 36.406 1.00 30.86 218 LYS B N 1
ATOM 3569 C CA . LYS B 1 233 ? -71.811 -17.873 35.707 1.00 33.67 218 LYS B CA 1
ATOM 3570 C C . LYS B 1 233 ? -72.524 -19.159 36.152 1.00 37.33 218 LYS B C 1
ATOM 3571 O O . LYS B 1 233 ? -73.157 -19.834 35.340 1.00 36.17 218 LYS B O 1
ATOM 3577 N N . ARG B 1 234 ? -72.442 -19.483 37.439 1.00 34.89 219 ARG B N 1
ATOM 3578 C CA . ARG B 1 234 ? -73.094 -20.685 37.952 1.00 36.03 219 ARG B CA 1
ATOM 3579 C C . ARG B 1 234 ? -73.281 -20.610 39.466 1.00 36.45 219 ARG B C 1
ATOM 3580 O O . ARG B 1 234 ? -72.587 -19.853 40.155 1.00 31.18 219 ARG B O 1
ATOM 3588 N N . TRP B 1 235 ? -74.217 -21.405 39.977 1.00 30.93 220 TRP B N 1
ATOM 3589 C CA . TRP B 1 235 ? -74.352 -21.609 41.415 1.00 31.78 220 TRP B CA 1
ATOM 3590 C C . TRP B 1 235 ? -73.213 -22.502 41.900 1.00 31.82 220 TRP B C 1
ATOM 3591 O O . TRP B 1 235 ? -72.648 -23.280 41.123 1.00 31.99 220 TRP B O 1
ATOM 3602 N N . GLY B 1 236 ? -72.888 -22.414 43.186 1.00 27.73 221 GLY B N 1
ATOM 3603 C CA . GLY B 1 236 ? -71.938 -23.338 43.781 1.00 30.27 221 GLY B CA 1
ATOM 3604 C C . GLY B 1 236 ? -72.637 -24.600 44.275 1.00 34.08 221 GLY B C 1
ATOM 3605 O O . GLY B 1 236 ? -73.833 -24.577 44.598 1.00 35.29 221 GLY B O 1
ATOM 3606 N N . LYS B 1 237 ? -71.903 -25.708 44.322 1.00 29.80 222 LYS B N 1
ATOM 3607 C CA . LYS B 1 237 ? -72.427 -26.937 44.915 1.00 34.43 222 LYS B CA 1
ATOM 3608 C C . LYS B 1 237 ? -71.958 -26.994 46.365 1.00 28.49 222 LYS B C 1
ATOM 3609 O O . LYS B 1 237 ? -70.882 -26.489 46.678 1.00 26.14 222 LYS B O 1
ATOM 3615 N N . PRO B 1 238 ? -72.758 -27.603 47.255 1.00 27.77 223 PRO B N 1
ATOM 3616 C CA . PRO B 1 238 ? -72.386 -27.641 48.676 1.00 30.18 223 PRO B CA 1
ATOM 3617 C C . PRO B 1 238 ? -70.996 -28.220 48.922 1.00 30.50 223 PRO B C 1
ATOM 3618 O O . PRO B 1 238 ? -70.278 -27.727 49.794 1.00 22.71 223 PRO B O 1
ATOM 3622 N N . GLN B 1 239 ? -70.614 -29.240 48.158 1.00 26.23 224 GLN B N 1
ATOM 3623 C CA . GLN B 1 239 ? -69.303 -29.855 48.347 1.00 29.94 224 GLN B CA 1
ATOM 3624 C C . GLN B 1 239 ? -68.161 -28.907 47.986 1.00 25.29 224 GLN B C 1
ATOM 3625 O O . GLN B 1 239 ? -67.018 -29.136 48.383 1.00 26.68 224 GLN B O 1
ATOM 3631 N N . GLU B 1 240 ? -68.465 -27.834 47.260 1.00 23.76 225 GLU B N 1
ATOM 3632 C CA . GLU B 1 240 ? -67.440 -26.837 46.948 1.00 24.39 225 GLU B CA 1
ATOM 3633 C C . GLU B 1 240 ? -67.050 -25.953 48.142 1.00 25.33 225 GLU B C 1
ATOM 3634 O O . GLU B 1 240 ? -66.167 -25.102 48.020 1.00 20.99 225 GLU B O 1
ATOM 3640 N N . LEU B 1 241 ? -67.696 -26.162 49.291 1.00 23.01 226 LEU B N 1
ATOM 3641 C CA . LEU B 1 241 ? -67.282 -25.498 50.532 1.00 20.96 226 LEU B CA 1
ATOM 3642 C C . LEU B 1 241 ? -66.243 -26.327 51.282 1.00 19.70 226 LEU B C 1
ATOM 3643 O O . LEU B 1 241 ? -65.583 -25.829 52.195 1.00 23.93 226 LEU B O 1
ATOM 3648 N N . VAL B 1 242 ? -66.106 -27.597 50.901 1.00 20.82 227 VAL B N 1
ATOM 3649 C CA . VAL B 1 242 ? -65.294 -28.537 51.676 1.00 22.53 227 VAL B CA 1
ATOM 3650 C C . VAL B 1 242 ? -63.799 -28.193 51.705 1.00 22.63 227 VAL B C 1
ATOM 3651 O O . VAL B 1 242 ? -63.171 -28.234 52.765 1.00 22.05 227 VAL B O 1
ATOM 3655 N N . GLY B 1 243 ? -63.226 -27.861 50.550 1.00 21.35 228 GLY B N 1
ATOM 3656 C CA . GLY B 1 243 ? -61.825 -27.471 50.503 1.00 18.50 228 GLY B CA 1
ATOM 3657 C C . GLY B 1 243 ? -61.529 -26.332 51.460 1.00 21.59 228 GLY B C 1
ATOM 3658 O O . GLY B 1 243 ? -60.546 -26.380 52.210 1.00 18.67 228 GLY B O 1
ATOM 3659 N N . THR B 1 244 ? -62.381 -25.307 51.448 1.00 17.38 229 THR B N 1
ATOM 3660 C CA . THR B 1 244 ? -62.165 -24.145 52.305 1.00 18.98 229 THR B CA 1
ATOM 3661 C C . THR B 1 244 ? -62.304 -24.535 53.784 1.00 22.64 229 THR B C 1
ATOM 3662 O O . THR B 1 244 ? -61.486 -24.140 54.622 1.00 21.04 229 THR B O 1
ATOM 3666 N N . ALA B 1 245 ? -63.328 -25.324 54.095 1.00 17.07 230 ALA B N 1
ATOM 3667 C CA . ALA B 1 245 ? -63.542 -25.794 55.461 1.00 20.47 230 ALA B CA 1
ATOM 3668 C C . ALA B 1 245 ? -62.359 -26.644 55.960 1.00 18.80 230 ALA B C 1
ATOM 3669 O O . ALA B 1 245 ? -61.899 -26.471 57.096 1.00 17.61 230 ALA B O 1
ATOM 3671 N N . VAL B 1 246 ? -61.850 -27.539 55.112 1.00 18.69 231 VAL B N 1
ATOM 3672 C CA . VAL B 1 246 ? -60.693 -28.355 55.499 1.00 19.04 231 VAL B CA 1
ATOM 3673 C C . VAL B 1 246 ? -59.433 -27.493 55.684 1.00 24.66 231 VAL B C 1
ATOM 3674 O O . VAL B 1 246 ? -58.732 -27.615 56.699 1.00 19.75 231 VAL B O 1
ATOM 3678 N N . PHE B 1 247 ? -59.165 -26.621 54.712 1.00 16.36 232 PHE B N 1
ATOM 3679 C CA . PHE B 1 247 ? -58.063 -25.662 54.781 1.00 19.63 232 PHE B CA 1
ATOM 3680 C C . PHE B 1 247 ? -58.070 -24.909 56.111 1.00 20.19 232 PHE B C 1
ATOM 3681 O O . PHE B 1 247 ? -57.067 -24.881 56.821 1.00 23.08 232 PHE B O 1
ATOM 3689 N N . LEU B 1 248 ? -59.217 -24.339 56.469 1.00 17.71 233 LEU B N 1
ATOM 3690 C CA . LEU B 1 248 ? -59.316 -23.532 57.682 1.00 22.12 233 LEU B CA 1
ATOM 3691 C C . LEU B 1 248 ? -59.336 -24.360 58.981 1.00 23.93 233 LEU B C 1
ATOM 3692 O O . LEU B 1 248 ? -59.268 -23.797 60.081 1.00 21.77 233 LEU B O 1
ATOM 3697 N N . SER B 1 249 ? -59.412 -25.684 58.859 1.00 17.67 234 SER B N 1
ATOM 3698 C CA . SER B 1 249 ? -59.419 -26.561 60.034 1.00 18.39 234 SER B CA 1
ATOM 3699 C C . SER B 1 249 ? -58.078 -27.272 60.245 1.00 21.05 234 SER B C 1
ATOM 3700 O O . SER B 1 249 ? -57.867 -27.925 61.271 1.00 20.61 234 SER B O 1
ATOM 3703 N N . ALA B 1 250 ? -57.182 -27.139 59.274 1.00 16.76 235 ALA B N 1
ATOM 3704 C CA . ALA B 1 250 ? -55.963 -27.937 59.222 1.00 19.55 235 ALA B CA 1
ATOM 3705 C C . ALA B 1 250 ? -54.723 -27.086 59.507 1.00 22.92 235 ALA B C 1
ATOM 3706 O O . ALA B 1 250 ? -54.801 -25.857 59.565 1.00 20.39 235 ALA B O 1
ATOM 3708 N N . SER B 1 251 ? -53.572 -27.737 59.663 1.00 23.23 236 SER B N 1
ATOM 3709 C CA . SER B 1 251 ? -52.329 -27.000 59.933 1.00 27.89 236 SER B CA 1
ATOM 3710 C C . SER B 1 251 ? -51.940 -26.081 58.772 1.00 27.11 236 SER B C 1
ATOM 3711 O O . SER B 1 251 ? -51.193 -25.120 58.956 1.00 27.07 236 SER B O 1
ATOM 3714 N N . ALA B 1 252 ? -52.465 -26.372 57.583 1.00 25.85 237 ALA B N 1
ATOM 3715 C CA . ALA B 1 252 ? -52.272 -25.530 56.398 1.00 24.82 237 ALA B CA 1
ATOM 3716 C C . ALA B 1 252 ? -52.621 -24.053 56.618 1.00 18.80 237 ALA B C 1
ATOM 3717 O O . ALA B 1 252 ? -52.163 -23.184 55.874 1.00 24.03 237 ALA B O 1
ATOM 3719 N N . SER B 1 253 ? -53.456 -23.770 57.617 1.00 18.69 238 SER B N 1
ATOM 3720 C CA . SER B 1 253 ? -53.872 -22.401 57.887 1.00 20.62 238 SER B CA 1
ATOM 3721 C C . SER B 1 253 ? -53.424 -21.926 59.268 1.00 16.55 238 SER B C 1
ATOM 3722 O O . SER B 1 253 ? -54.031 -21.028 59.838 1.00 21.73 238 SER B O 1
ATOM 3725 N N . ASP B 1 254 ? -52.351 -22.502 59.799 1.00 20.81 239 ASP B N 1
ATOM 3726 C CA . ASP B 1 254 ? -51.891 -22.120 61.141 1.00 22.39 239 ASP B CA 1
ATOM 3727 C C . ASP B 1 254 ? -51.548 -20.628 61.346 1.00 22.30 239 ASP B C 1
ATOM 3728 O O . ASP B 1 254 ? -51.636 -20.125 62.468 1.00 24.68 239 ASP B O 1
ATOM 3733 N N . TYR B 1 255 ? -51.170 -19.919 60.283 1.00 26.42 240 TYR B N 1
ATOM 3734 C CA . TYR B 1 255 ? -50.867 -18.483 60.405 1.00 19.63 240 TYR B CA 1
ATOM 3735 C C . TYR B 1 255 ? -51.954 -17.640 59.730 1.00 23.12 240 TYR B C 1
ATOM 3736 O O . TYR B 1 255 ? -51.781 -16.446 59.483 1.00 22.19 240 TYR B O 1
ATOM 3745 N N . VAL B 1 256 ? -53.084 -18.270 59.434 1.00 20.16 241 VAL B N 1
ATOM 3746 C CA . VAL B 1 256 ? -54.220 -17.546 58.891 1.00 16.88 241 VAL B CA 1
ATOM 3747 C C . VAL B 1 256 ? -55.150 -17.237 60.075 1.00 22.15 241 VAL B C 1
ATOM 3748 O O . VAL B 1 256 ? -55.558 -18.147 60.801 1.00 21.86 241 VAL B O 1
ATOM 3752 N N A ASN B 1 257 ? -55.493 -15.967 60.262 0.56 20.75 242 ASN B N 1
ATOM 3753 N N B ASN B 1 257 ? -55.433 -15.953 60.302 0.44 21.24 242 ASN B N 1
ATOM 3754 C CA A ASN B 1 257 ? -56.330 -15.587 61.399 0.56 22.41 242 ASN B CA 1
ATOM 3755 C CA B ASN B 1 257 ? -56.265 -15.525 61.436 0.44 21.99 242 ASN B CA 1
ATOM 3756 C C A ASN B 1 257 ? -57.160 -14.368 61.074 0.56 22.33 242 ASN B C 1
ATOM 3757 C C B ASN B 1 257 ? -57.169 -14.372 61.029 0.44 22.14 242 ASN B C 1
ATOM 3758 O O A ASN B 1 257 ? -56.643 -13.382 60.548 0.56 21.87 242 ASN B O 1
ATOM 3759 O O B ASN B 1 257 ? -56.707 -13.425 60.393 0.44 22.38 242 ASN B O 1
ATOM 3768 N N . GLY B 1 258 ? -58.443 -14.431 61.412 1.00 20.01 243 GLY B N 1
ATOM 3769 C CA . GLY B 1 258 ? -59.344 -13.302 61.228 1.00 26.34 243 GLY B CA 1
ATOM 3770 C C . GLY B 1 258 ? -59.803 -13.080 59.796 1.00 23.50 243 GLY B C 1
ATOM 3771 O O . GLY B 1 258 ? -60.366 -12.034 59.474 1.00 27.35 243 GLY B O 1
ATOM 3772 N N . GLN B 1 259 ? -59.563 -14.061 58.935 1.00 19.25 244 GLN B N 1
ATOM 3773 C CA . GLN B 1 259 ? -59.912 -13.931 57.523 1.00 17.71 244 GLN B CA 1
ATOM 3774 C C . GLN B 1 259 ? -61.324 -14.415 57.269 1.00 23.79 244 GLN B C 1
ATOM 3775 O O . GLN B 1 259 ? -61.770 -15.369 57.898 1.00 19.29 244 GLN B O 1
ATOM 3781 N N . ILE B 1 260 ? -62.032 -13.778 56.344 1.00 19.47 245 ILE B N 1
ATOM 3782 C CA . ILE B 1 260 ? -63.223 -14.420 55.788 1.00 19.12 245 ILE B CA 1
ATOM 3783 C C . ILE B 1 260 ? -62.986 -14.731 54.318 1.00 22.17 245 ILE B C 1
ATOM 3784 O O . ILE B 1 260 ? -62.612 -13.856 53.542 1.00 18.99 245 ILE B O 1
ATOM 3789 N N . ILE B 1 261 ? -63.185 -15.991 53.946 1.00 17.63 246 ILE B N 1
ATOM 3790 C CA . ILE B 1 261 ? -62.935 -16.434 52.582 1.00 23.45 246 ILE B CA 1
ATOM 3791 C C . ILE B 1 261 ? -64.278 -16.680 51.908 1.00 25.93 246 ILE B C 1
ATOM 3792 O O . ILE B 1 261 ? -65.039 -17.564 52.325 1.00 19.92 246 ILE B O 1
ATOM 3797 N N . TYR B 1 262 ? -64.575 -15.895 50.876 1.00 22.03 247 TYR B N 1
ATOM 3798 C CA . TYR B 1 262 ? -65.845 -16.023 50.175 1.00 18.91 247 TYR B CA 1
ATOM 3799 C C . TYR B 1 262 ? -65.732 -17.093 49.116 1.00 23.90 247 TYR B C 1
ATOM 3800 O O . TYR B 1 262 ? -64.740 -17.147 48.388 1.00 23.19 247 TYR B O 1
ATOM 3809 N N . VAL B 1 263 ? -66.746 -17.952 49.050 1.00 23.17 248 VAL B N 1
ATOM 3810 C CA . VAL B 1 263 ? -66.766 -19.056 48.107 1.00 19.43 248 VAL B CA 1
ATOM 3811 C C . VAL B 1 263 ? -67.997 -18.819 47.243 1.00 25.90 248 VAL B C 1
ATOM 3812 O O . VAL B 1 263 ? -69.076 -19.353 47.510 1.00 25.40 248 VAL B O 1
ATOM 3816 N N . ASP B 1 264 ? -67.827 -17.986 46.218 1.00 22.36 249 ASP B N 1
ATOM 3817 C CA . ASP B 1 264 ? -68.971 -17.360 45.575 1.00 27.34 249 ASP B CA 1
ATOM 3818 C C . ASP B 1 264 ? -68.818 -17.178 44.077 1.00 24.39 249 ASP B C 1
ATOM 3819 O O . ASP B 1 264 ? -69.538 -16.382 43.484 1.00 28.41 249 ASP B O 1
ATOM 3824 N N . GLY B 1 265 ? -67.880 -17.899 43.469 1.00 26.31 250 GLY B N 1
ATOM 3825 C CA . GLY B 1 265 ? -67.660 -17.784 42.035 1.00 27.10 250 GLY B CA 1
ATOM 3826 C C . GLY B 1 265 ? -67.254 -16.394 41.575 1.00 27.51 250 GLY B C 1
ATOM 3827 O O . GLY B 1 265 ? -67.351 -16.080 40.374 1.00 29.21 250 GLY B O 1
ATOM 3828 N N . GLY B 1 266 ? -66.803 -15.558 42.517 1.00 23.19 251 GLY B N 1
ATOM 3829 C CA . GLY B 1 266 ? -66.333 -14.213 42.188 1.00 23.44 251 GLY B CA 1
ATOM 3830 C C . GLY B 1 266 ? -67.346 -13.104 42.415 1.00 30.61 251 GLY B C 1
ATOM 3831 O O . GLY B 1 266 ? -67.072 -11.918 42.174 1.00 30.03 251 GLY B O 1
ATOM 3832 N N . MET B 1 267 ? -68.524 -13.479 42.894 1.00 27.13 252 MET B N 1
ATOM 3833 C CA . MET B 1 267 ? -69.639 -12.544 42.946 1.00 30.61 252 MET B CA 1
ATOM 3834 C C . MET B 1 267 ? -69.334 -11.245 43.714 1.00 31.30 252 MET B C 1
ATOM 3835 O O . MET B 1 267 ? -69.670 -10.146 43.251 1.00 30.68 252 MET B O 1
ATOM 3840 N N . LEU B 1 268 ? -68.687 -11.371 44.870 1.00 32.55 253 LEU B N 1
ATOM 3841 C CA . LEU B 1 268 ? -68.391 -10.210 45.719 1.00 36.45 253 LEU B CA 1
ATOM 3842 C C . LEU B 1 268 ? -67.300 -9.325 45.135 1.00 35.86 253 LEU B C 1
ATOM 3843 O O . LEU B 1 268 ? -67.119 -8.181 45.562 1.00 36.84 253 LEU B O 1
ATOM 3848 N N . SER B 1 269 ? -66.572 -9.857 44.157 1.00 29.90 254 SER B N 1
ATOM 3849 C CA . SER B 1 269 ? -65.407 -9.166 43.611 1.00 29.09 254 SER B CA 1
ATOM 3850 C C . SER B 1 269 ? -65.722 -8.215 42.470 1.00 27.99 254 SER B C 1
ATOM 3851 O O . SER B 1 269 ? -64.863 -7.416 42.072 1.00 31.47 254 SER B O 1
ATOM 3854 N N . VAL B 1 270 ? -66.940 -8.304 41.935 1.00 25.81 255 VAL B N 1
ATOM 3855 C CA . VAL B 1 270 ? -67.276 -7.581 40.705 1.00 30.02 255 VAL B CA 1
ATOM 3856 C C . VAL B 1 270 ? -68.575 -6.788 40.818 1.00 32.05 255 VAL B C 1
ATOM 3857 O O . VAL B 1 270 ? -69.438 -7.094 41.644 1.00 38.92 255 VAL B O 1
ATOM 3861 N N . LEU B 1 271 ? -68.717 -5.765 39.985 1.00 29.37 256 LEU B N 1
ATOM 3862 C CA . LEU B 1 271 ? -69.995 -5.082 39.893 1.00 39.39 256 LEU B CA 1
ATOM 3863 C C . LEU B 1 271 ? -71.034 -6.052 39.324 1.00 45.26 256 LEU B C 1
ATOM 3864 O O . LEU B 1 271 ? -72.215 -6.033 39.696 1.00 45.75 256 LEU B O 1
ATOM 3870 N N . GLN C 1 19 ? -72.984 27.555 51.886 1.00 57.38 4 GLN C N 1
ATOM 3871 C CA . GLN C 1 19 ? -73.355 27.124 50.537 1.00 54.71 4 GLN C CA 1
ATOM 3872 C C . GLN C 1 19 ? -74.559 26.188 50.546 1.00 44.27 4 GLN C C 1
ATOM 3873 O O . GLN C 1 19 ? -74.754 25.394 51.492 1.00 28.38 4 GLN C O 1
ATOM 3879 N N . ILE C 1 20 ? -75.343 26.258 49.471 1.00 30.97 5 ILE C N 1
ATOM 3880 C CA . ILE C 1 20 ? -76.634 25.583 49.434 1.00 27.52 5 ILE C CA 1
ATOM 3881 C C . ILE C 1 20 ? -76.525 24.070 49.577 1.00 21.15 5 ILE C C 1
ATOM 3882 O O . ILE C 1 20 ? -77.394 23.442 50.181 1.00 25.41 5 ILE C O 1
ATOM 3887 N N . ILE C 1 21 ? -75.457 23.469 49.057 1.00 19.59 6 ILE C N 1
ATOM 3888 C CA . ILE C 1 21 ? -75.363 22.004 49.130 1.00 19.88 6 ILE C CA 1
ATOM 3889 C C . ILE C 1 21 ? -75.062 21.484 50.531 1.00 20.14 6 ILE C C 1
ATOM 3890 O O . ILE C 1 21 ? -75.130 20.278 50.765 1.00 24.16 6 ILE C O 1
ATOM 3895 N N . PHE C 1 22 ? -74.708 22.367 51.466 1.00 19.91 7 PHE C N 1
ATOM 3896 C CA . PHE C 1 22 ? -74.482 21.908 52.846 1.00 14.82 7 PHE C CA 1
ATOM 3897 C C . PHE C 1 22 ? -75.526 22.449 53.812 1.00 22.14 7 PHE C C 1
ATOM 3898 O O . PHE C 1 22 ? -75.431 22.228 55.024 1.00 20.64 7 PHE C O 1
ATOM 3906 N N . ASP C 1 23 ? -76.533 23.133 53.272 1.00 19.60 8 ASP C N 1
ATOM 3907 C CA . ASP C 1 23 ? -77.535 23.790 54.110 1.00 20.94 8 ASP C CA 1
ATOM 3908 C C . ASP C 1 23 ? -78.642 22.817 54.511 1.00 21.43 8 ASP C C 1
ATOM 3909 O O . ASP C 1 23 ? -79.118 22.043 53.686 1.00 20.64 8 ASP C O 1
ATOM 3914 N N . LEU C 1 24 ? -79.053 22.862 55.776 1.00 17.29 9 LEU C N 1
ATOM 3915 C CA . LEU C 1 24 ? -80.085 21.956 56.272 1.00 18.25 9 LEU C CA 1
ATOM 3916 C C . LEU C 1 24 ? -81.363 22.708 56.646 1.00 19.48 9 LEU C C 1
ATOM 3917 O O . LEU C 1 24 ? -82.233 22.163 57.320 1.00 20.20 9 LEU C O 1
ATOM 3922 N N . GLY C 1 25 ? -81.469 23.964 56.225 1.00 18.77 10 GLY C N 1
ATOM 3923 C CA . GLY C 1 25 ? -82.663 24.739 56.503 1.00 17.49 10 GLY C CA 1
ATOM 3924 C C . GLY C 1 25 ? -83.872 24.014 55.945 1.00 21.34 10 GLY C C 1
ATOM 3925 O O . GLY C 1 25 ? -83.819 23.467 54.838 1.00 23.09 10 GLY C O 1
ATOM 3926 N N . GLY C 1 26 ? -84.949 23.965 56.721 1.00 25.03 11 GLY C N 1
ATOM 3927 C CA . GLY C 1 26 ? -86.156 23.307 56.263 1.00 23.15 11 GLY C CA 1
ATOM 3928 C C . GLY C 1 26 ? -86.153 21.815 56.542 1.00 25.67 11 GLY C C 1
ATOM 3929 O O . GLY C 1 26 ? -87.035 21.083 56.077 1.00 27.81 11 GLY C O 1
ATOM 3930 N N A ARG C 1 27 ? -85.146 21.357 57.280 0.60 18.99 12 ARG C N 1
ATOM 3931 N N B ARG C 1 27 ? -85.172 21.362 57.311 0.40 20.00 12 ARG C N 1
ATOM 3932 C CA A ARG C 1 27 ? -85.057 19.951 57.688 0.60 23.11 12 ARG C CA 1
ATOM 3933 C CA B ARG C 1 27 ? -85.100 19.956 57.688 0.40 22.29 12 ARG C CA 1
ATOM 3934 C C A ARG C 1 27 ? -85.014 19.851 59.204 0.60 20.45 12 ARG C C 1
ATOM 3935 C C B ARG C 1 27 ? -84.983 19.837 59.200 0.40 20.77 12 ARG C C 1
ATOM 3936 O O A ARG C 1 27 ? -84.623 20.809 59.886 0.60 22.35 12 ARG C O 1
ATOM 3937 O O B ARG C 1 27 ? -84.526 20.769 59.873 0.40 21.47 12 ARG C O 1
ATOM 3952 N N . THR C 1 28 ? -85.388 18.686 59.728 1.00 19.26 13 THR C N 1
ATOM 3953 C CA . THR C 1 28 ? -85.348 18.425 61.165 1.00 20.53 13 THR C CA 1
ATOM 3954 C C . THR C 1 28 ? -84.536 17.163 61.439 1.00 22.44 13 THR C C 1
ATOM 3955 O O . THR C 1 28 ? -84.745 16.134 60.786 1.00 18.65 13 THR C O 1
ATOM 3959 N N . ALA C 1 29 ? -83.597 17.242 62.383 1.00 16.66 14 ALA C N 1
ATOM 3960 C CA . ALA C 1 29 ? -82.735 16.108 62.686 1.00 18.66 14 ALA C CA 1
ATOM 3961 C C . ALA C 1 29 ? -82.990 15.587 64.096 1.00 23.80 14 ALA C C 1
ATOM 3962 O O . ALA C 1 29 ? -83.056 16.365 65.050 1.00 21.08 14 ALA C O 1
ATOM 3964 N N . LEU C 1 30 ? -83.125 14.271 64.216 1.00 19.77 15 LEU C N 1
ATOM 3965 C CA . LEU C 1 30 ? -83.189 13.609 65.514 1.00 17.85 15 LEU C CA 1
ATOM 3966 C C . LEU C 1 30 ? -81.847 12.951 65.753 1.00 19.28 15 LEU C C 1
ATOM 3967 O O . LEU C 1 30 ? -81.423 12.087 64.975 1.00 15.73 15 LEU C O 1
ATOM 3972 N N . VAL C 1 31 ? -81.154 13.363 66.808 1.00 16.89 16 VAL C N 1
ATOM 3973 C CA . VAL C 1 31 ? -79.891 12.715 67.150 1.00 14.89 16 VAL C CA 1
ATOM 3974 C C . VAL C 1 31 ? -80.060 11.993 68.483 1.00 21.64 16 VAL C C 1
ATOM 3975 O O . VAL C 1 31 ? -80.330 12.628 69.501 1.00 18.64 16 VAL C O 1
ATOM 3979 N N . THR C 1 32 ? -79.934 10.668 68.486 1.00 19.35 17 THR C N 1
ATOM 3980 C CA . THR C 1 32 ? -80.065 9.943 69.748 1.00 18.58 17 THR C CA 1
ATOM 3981 C C . THR C 1 32 ? -78.793 10.096 70.577 1.00 21.38 17 THR C C 1
ATOM 3982 O O . THR C 1 32 ? -77.694 10.208 70.025 1.00 20.14 17 THR C O 1
ATOM 3986 N N . GLY C 1 33 ? -78.953 10.136 71.898 1.00 18.52 18 GLY C N 1
ATOM 3987 C CA . GLY C 1 33 ? -77.832 10.307 72.804 1.00 27.47 18 GLY C CA 1
ATOM 3988 C C . GLY C 1 33 ? -77.102 11.600 72.503 1.00 27.35 18 GLY C C 1
ATOM 3989 O O . GLY C 1 33 ? -75.871 11.619 72.419 1.00 24.30 18 GLY C O 1
ATOM 3990 N N . SER C 1 34 ? -77.857 12.677 72.302 1.00 19.93 19 SER C N 1
ATOM 3991 C CA . SER C 1 34 ? -77.258 13.962 71.942 1.00 21.70 19 SER C CA 1
ATOM 3992 C C . SER C 1 34 ? -77.231 14.949 73.105 1.00 21.84 19 SER C C 1
ATOM 3993 O O . SER C 1 34 ? -76.971 16.131 72.895 1.00 20.98 19 SER C O 1
ATOM 3996 N N . SER C 1 35 ? -77.483 14.483 74.327 1.00 19.26 20 SER C N 1
ATOM 3997 C CA . SER C 1 35 ? -77.436 15.400 75.469 1.00 22.08 20 SER C CA 1
ATOM 3998 C C . SER C 1 35 ? -75.997 15.749 75.817 1.00 25.45 20 SER C C 1
ATOM 3999 O O . SER C 1 35 ? -75.748 16.758 76.471 1.00 27.26 20 SER C O 1
ATOM 4002 N N . ARG C 1 36 ? -75.052 14.925 75.368 1.00 21.95 21 ARG C N 1
ATOM 4003 C CA . ARG C 1 36 ? -73.644 15.130 75.695 1.00 26.20 21 ARG C CA 1
ATOM 4004 C C . ARG C 1 36 ? -72.760 14.400 74.677 1.00 25.79 21 ARG C C 1
ATOM 4005 O O . ARG C 1 36 ? -73.262 13.688 73.803 1.00 22.03 21 ARG C O 1
ATOM 4013 N N . GLY C 1 37 ? -71.443 14.571 74.791 1.00 29.37 22 GLY C N 1
ATOM 4014 C CA . GLY C 1 37 ? -70.492 13.792 74.006 1.00 23.47 22 GLY C CA 1
ATOM 4015 C C . GLY C 1 37 ? -70.526 14.014 72.500 1.00 20.47 22 GLY C C 1
ATOM 4016 O O . GLY C 1 37 ? -70.804 15.116 72.030 1.00 22.59 22 GLY C O 1
ATOM 4017 N N . LEU C 1 38 ? -70.238 12.961 71.738 1.00 19.79 23 LEU C N 1
ATOM 4018 C CA . LEU C 1 38 ? -70.220 13.049 70.284 1.00 19.79 23 LEU C CA 1
ATOM 4019 C C . LEU C 1 38 ? -71.584 13.443 69.740 1.00 17.15 23 LEU C C 1
ATOM 4020 O O . LEU C 1 38 ? -71.682 14.231 68.791 1.00 19.17 23 LEU C O 1
ATOM 4025 N N . GLY C 1 39 ? -72.643 12.891 70.327 1.00 17.85 24 GLY C N 1
ATOM 4026 C CA . GLY C 1 39 ? -73.979 13.146 69.816 1.00 14.69 24 GLY C CA 1
ATOM 4027 C C . GLY C 1 39 ? -74.308 14.622 69.919 1.00 17.57 24 GLY C C 1
ATOM 4028 O O . GLY C 1 39 ? -74.844 15.228 68.991 1.00 16.39 24 GLY C O 1
ATOM 4029 N N . ARG C 1 40 ? -73.977 15.210 71.062 1.00 18.56 25 ARG C N 1
ATOM 4030 C CA . ARG C 1 40 ? -74.212 16.623 71.258 1.00 14.43 25 ARG C CA 1
ATOM 4031 C C . ARG C 1 40 ? -73.414 17.470 70.259 1.00 17.99 25 ARG C C 1
ATOM 4032 O O . ARG C 1 40 ? -73.925 18.454 69.738 1.00 17.12 25 ARG C O 1
ATOM 4040 N N . ALA C 1 41 ? -72.157 17.100 70.022 1.00 18.08 26 ALA C N 1
ATOM 4041 C CA . ALA C 1 41 ? -71.307 17.840 69.094 1.00 20.08 26 ALA C CA 1
ATOM 4042 C C . ALA C 1 41 ? -71.881 17.799 67.674 1.00 19.51 26 ALA C C 1
ATOM 4043 O O . ALA C 1 41 ? -71.909 18.810 66.967 1.00 20.11 26 ALA C O 1
ATOM 4045 N N . MET C 1 42 ? -72.348 16.630 67.256 1.00 14.30 27 MET C N 1
ATOM 4046 C CA . MET C 1 42 ? -72.944 16.514 65.930 1.00 16.94 27 MET C CA 1
ATOM 4047 C C . MET C 1 42 ? -74.239 17.290 65.834 1.00 17.63 27 MET C C 1
ATOM 4048 O O . MET C 1 42 ? -74.468 17.976 64.842 1.00 20.13 27 MET C O 1
ATOM 4053 N N . ALA C 1 43 ? -75.076 17.204 66.870 1.00 15.79 28 ALA C N 1
ATOM 4054 C CA . ALA C 1 43 ? -76.356 17.918 66.874 1.00 15.52 28 ALA C CA 1
ATOM 4055 C C . ALA C 1 43 ? -76.115 19.412 66.721 1.00 17.38 28 ALA C C 1
ATOM 4056 O O . ALA C 1 43 ? -76.838 20.100 66.006 1.00 17.03 28 ALA C O 1
ATOM 4058 N N . GLU C 1 44 ? -75.097 19.914 67.407 1.00 18.88 29 GLU C N 1
ATOM 4059 C CA . GLU C 1 44 ? -74.772 21.337 67.316 1.00 19.20 29 GLU C CA 1
ATOM 4060 C C . GLU C 1 44 ? -74.337 21.738 65.900 1.00 17.22 29 GLU C C 1
ATOM 4061 O O . GLU C 1 44 ? -74.761 22.775 65.383 1.00 19.93 29 GLU C O 1
ATOM 4067 N N . GLY C 1 45 ? -73.491 20.927 65.273 1.00 14.88 30 GLY C N 1
ATOM 4068 C CA . GLY C 1 45 ? -73.105 21.182 63.895 1.00 16.27 30 GLY C CA 1
ATOM 4069 C C . GLY C 1 45 ? -74.285 21.135 62.937 1.00 15.12 30 GLY C C 1
ATOM 4070 O O . GLY C 1 45 ? -74.381 21.955 62.018 1.00 16.36 30 GLY C O 1
ATOM 4071 N N . LEU C 1 46 ? -75.186 20.178 63.145 1.00 14.22 31 LEU C N 1
ATOM 4072 C CA . LEU C 1 46 ? -76.388 20.096 62.323 1.00 13.73 31 LEU C CA 1
ATOM 4073 C C . LEU C 1 46 ? -77.219 21.361 62.513 1.00 19.07 31 LEU C C 1
ATOM 4074 O O . LEU C 1 46 ? -77.766 21.894 61.554 1.00 17.51 31 LEU C O 1
ATOM 4079 N N . ALA C 1 47 ? -77.290 21.865 63.745 1.00 14.84 32 ALA C N 1
ATOM 4080 C CA . ALA C 1 47 ? -78.057 23.085 63.995 1.00 16.94 32 ALA C CA 1
ATOM 4081 C C . ALA C 1 47 ? -77.396 24.270 63.307 1.00 17.94 32 ALA C C 1
ATOM 4082 O O . ALA C 1 47 ? -78.070 25.121 62.703 1.00 19.45 32 ALA C O 1
ATOM 4084 N N . VAL C 1 48 ? -76.074 24.338 63.389 1.00 16.00 33 VAL C N 1
ATOM 4085 C CA . VAL C 1 48 ? -75.355 25.429 62.730 1.00 18.69 33 VAL C CA 1
ATOM 4086 C C . VAL C 1 48 ? -75.622 25.394 61.218 1.00 20.03 33 VAL C C 1
ATOM 4087 O O . VAL C 1 48 ? -75.744 26.424 60.585 1.00 17.29 33 VAL C O 1
ATOM 4091 N N . ALA C 1 49 ? -75.768 24.196 60.665 1.00 18.26 34 ALA C N 1
ATOM 4092 C CA . ALA C 1 49 ? -76.055 24.023 59.246 1.00 15.84 34 ALA C CA 1
ATOM 4093 C C . ALA C 1 49 ? -77.486 24.406 58.892 1.00 18.33 34 ALA C C 1
ATOM 4094 O O . ALA C 1 49 ? -77.825 24.511 57.707 1.00 19.93 34 ALA C O 1
ATOM 4096 N N . GLY C 1 50 ? -78.338 24.586 59.899 1.00 19.57 35 GLY C N 1
ATOM 4097 C CA . GLY C 1 50 ? -79.697 25.072 59.650 1.00 13.98 35 GLY C CA 1
ATOM 4098 C C . GLY C 1 50 ? -80.810 24.124 60.077 1.00 20.47 35 GLY C C 1
ATOM 4099 O O . GLY C 1 50 ? -81.993 24.480 60.035 1.00 17.99 35 GLY C O 1
ATOM 4100 N N . ALA C 1 51 ? -80.455 22.913 60.501 1.00 18.85 36 ALA C N 1
ATOM 4101 C CA . ALA C 1 51 ? -81.495 21.948 60.854 1.00 17.03 36 ALA C CA 1
ATOM 4102 C C . ALA C 1 51 ? -82.159 22.299 62.174 1.00 20.97 36 ALA C C 1
ATOM 4103 O O . ALA C 1 51 ? -81.508 22.778 63.111 1.00 22.37 36 ALA C O 1
ATOM 4105 N N . ARG C 1 52 ? -83.463 22.065 62.244 1.00 19.09 37 ARG C N 1
ATOM 4106 C CA . ARG C 1 52 ? -84.137 22.012 63.529 1.00 20.30 37 ARG C CA 1
ATOM 4107 C C . ARG C 1 52 ? -83.666 20.729 64.224 1.00 18.31 37 ARG C C 1
ATOM 4108 O O . ARG C 1 52 ? -83.523 19.693 63.574 1.00 20.79 37 ARG C O 1
ATOM 4116 N N . ILE C 1 53 ? -83.418 20.790 65.529 1.00 15.68 38 ILE C N 1
ATOM 4117 C CA . ILE C 1 53 ? -82.767 19.676 66.225 1.00 14.33 38 ILE C CA 1
ATOM 4118 C C . ILE C 1 53 ? -83.625 19.072 67.325 1.00 20.47 38 ILE C C 1
ATOM 4119 O O . ILE C 1 53 ? -84.176 19.797 68.163 1.00 22.15 38 ILE C O 1
ATOM 4124 N N . LEU C 1 54 ? -83.732 17.742 67.328 1.00 16.44 39 LEU C N 1
ATOM 4125 C CA . LEU C 1 54 ? -84.388 17.039 68.427 1.00 18.40 39 LEU C CA 1
ATOM 4126 C C . LEU C 1 54 ? -83.311 16.349 69.272 1.00 21.11 39 LEU C C 1
ATOM 4127 O O . LEU C 1 54 ? -82.560 15.513 68.774 1.00 20.10 39 LEU C O 1
ATOM 4132 N N . ILE C 1 55 ? -83.231 16.735 70.540 1.00 21.01 40 ILE C N 1
ATOM 4133 C CA . ILE C 1 55 ? -82.206 16.245 71.456 1.00 17.72 40 ILE C CA 1
ATOM 4134 C C . ILE C 1 55 ? -82.751 15.075 72.270 1.00 21.92 40 ILE C C 1
ATOM 4135 O O . ILE C 1 55 ? -83.847 15.158 72.838 1.00 20.39 40 ILE C O 1
ATOM 4140 N N . ASN C 1 56 ? -81.980 13.999 72.359 1.00 21.04 41 ASN C N 1
ATOM 4141 C CA . ASN C 1 56 ? -82.426 12.806 73.072 1.00 21.74 41 ASN C CA 1
ATOM 4142 C C . ASN C 1 56 ? -81.348 12.307 74.024 1.00 23.40 41 ASN C C 1
ATOM 4143 O O . ASN C 1 56 ? -80.163 12.323 73.694 1.00 22.63 41 ASN C O 1
ATOM 4148 N N . GLY C 1 57 ? -81.752 11.883 75.217 1.00 17.22 42 GLY C N 1
ATOM 4149 C CA . GLY C 1 57 ? -80.809 11.348 76.183 1.00 18.74 42 GLY C CA 1
ATOM 4150 C C . GLY C 1 57 ? -81.565 10.770 77.362 1.00 25.21 42 GLY C C 1
ATOM 4151 O O . GLY C 1 57 ? -82.770 11.006 77.501 1.00 25.98 42 GLY C O 1
ATOM 4152 N N . THR C 1 58 ? -80.864 10.027 78.215 1.00 28.69 43 THR C N 1
ATOM 4153 C CA . THR C 1 58 ? -81.497 9.347 79.340 1.00 33.98 43 THR C CA 1
ATOM 4154 C C . THR C 1 58 ? -81.768 10.258 80.545 1.00 40.15 43 THR C C 1
ATOM 4155 O O . THR C 1 58 ? -82.708 10.025 81.305 1.00 44.76 43 THR C O 1
ATOM 4159 N N . ASP C 1 59 ? -80.949 11.291 80.714 1.00 36.66 44 ASP C N 1
ATOM 4160 C CA . ASP C 1 59 ? -81.106 12.232 81.827 1.00 33.75 44 ASP C CA 1
ATOM 4161 C C . ASP C 1 59 ? -81.927 13.434 81.353 1.00 33.29 44 ASP C C 1
ATOM 4162 O O . ASP C 1 59 ? -81.438 14.249 80.574 1.00 30.61 44 ASP C O 1
ATOM 4167 N N . PRO C 1 60 ? -83.178 13.557 81.830 1.00 33.48 45 PRO C N 1
ATOM 4168 C CA . PRO C 1 60 ? -84.063 14.624 81.348 1.00 36.20 45 PRO C CA 1
ATOM 4169 C C . PRO C 1 60 ? -83.547 16.025 81.685 1.00 31.40 45 PRO C C 1
ATOM 4170 O O . PRO C 1 60 ? -83.814 16.980 80.943 1.00 28.28 45 PRO C O 1
ATOM 4174 N N . SER C 1 61 ? -82.810 16.143 82.786 1.00 35.08 46 SER C N 1
ATOM 4175 C CA . SER C 1 61 ? -82.228 17.425 83.168 1.00 33.41 46 SER C CA 1
ATOM 4176 C C . SER C 1 61 ? -81.109 17.821 82.216 1.00 27.97 46 SER C C 1
ATOM 4177 O O . SER C 1 61 ? -81.043 18.967 81.769 1.00 32.89 46 SER C O 1
ATOM 4180 N N . ARG C 1 62 ? -80.242 16.868 81.890 1.00 27.36 47 ARG C N 1
ATOM 4181 C CA . ARG C 1 62 ? -79.156 17.131 80.959 1.00 29.82 47 ARG C CA 1
ATOM 4182 C C . ARG C 1 62 ? -79.687 17.409 79.559 1.00 25.16 47 ARG C C 1
ATOM 4183 O O . ARG C 1 62 ? -79.141 18.233 78.826 1.00 23.81 47 ARG C O 1
ATOM 4191 N N . VAL C 1 63 ? -80.748 16.717 79.172 1.00 22.95 48 VAL C N 1
ATOM 4192 C CA . VAL C 1 63 ? -81.344 16.982 77.872 1.00 21.79 48 VAL C CA 1
ATOM 4193 C C . VAL C 1 63 ? -81.897 18.405 77.843 1.00 21.52 48 VAL C C 1
ATOM 4194 O O . VAL C 1 63 ? -81.657 19.152 76.896 1.00 25.69 48 VAL C O 1
ATOM 4198 N N . ALA C 1 64 ? -82.614 18.784 78.899 1.00 24.09 49 ALA C N 1
ATOM 4199 C CA . ALA C 1 64 ? -83.243 20.107 78.952 1.00 25.81 49 ALA C CA 1
ATOM 4200 C C . ALA C 1 64 ? -82.204 21.220 78.959 1.00 26.73 49 ALA C C 1
ATOM 4201 O O . ALA C 1 64 ? -82.412 22.277 78.344 1.00 23.11 49 ALA C O 1
ATOM 4203 N N . GLN C 1 65 ? -81.086 20.980 79.647 1.00 21.59 50 GLN C N 1
ATOM 4204 C CA . GLN C 1 65 ? -79.996 21.952 79.711 1.00 21.80 50 GLN C CA 1
ATOM 4205 C C . GLN C 1 65 ? -79.304 22.134 78.358 1.00 20.26 50 GLN C C 1
ATOM 4206 O O . GLN C 1 65 ? -78.970 23.249 77.956 1.00 22.88 50 GLN C O 1
ATOM 4212 N N . THR C 1 66 ? -79.102 21.033 77.647 1.00 20.41 51 THR C N 1
ATOM 4213 C CA . THR C 1 66 ? -78.529 21.094 76.312 1.00 19.16 51 THR C CA 1
ATOM 4214 C C . THR C 1 66 ? -79.462 21.824 75.333 1.00 20.98 51 THR C C 1
ATOM 4215 O O . THR C 1 66 ? -79.012 22.643 74.516 1.00 20.84 51 THR C O 1
ATOM 4219 N N . VAL C 1 67 ? -80.760 21.540 75.420 1.00 20.52 52 VAL C N 1
ATOM 4220 C CA . VAL C 1 67 ? -81.746 22.245 74.595 1.00 18.28 52 VAL C CA 1
ATOM 4221 C C . VAL C 1 67 ? -81.651 23.744 74.882 1.00 19.97 52 VAL C C 1
ATOM 4222 O O . VAL C 1 67 ? -81.635 24.567 73.962 1.00 19.23 52 VAL C O 1
ATOM 4226 N N . GLN C 1 68 ? -81.575 24.099 76.160 1.00 18.75 53 GLN C N 1
ATOM 4227 C CA . GLN C 1 68 ? -81.435 25.499 76.528 1.00 19.60 53 GLN C CA 1
ATOM 4228 C C . GLN C 1 68 ? -80.205 26.158 75.881 1.00 20.07 53 GLN C C 1
ATOM 4229 O O . GLN C 1 68 ? -80.298 27.265 75.342 1.00 19.70 53 GLN C O 1
ATOM 4235 N N . GLU C 1 69 ? -79.059 25.483 75.948 1.00 18.89 54 GLU C N 1
ATOM 4236 C CA . GLU C 1 69 ? -77.818 26.038 75.405 1.00 19.94 54 GLU C CA 1
ATOM 4237 C C . GLU C 1 69 ? -77.916 26.255 73.895 1.00 18.97 54 GLU C C 1
ATOM 4238 O O . GLU C 1 69 ? -77.402 27.248 73.377 1.00 21.74 54 GLU C O 1
ATOM 4244 N N . PHE C 1 70 ? -78.588 25.339 73.195 1.00 18.34 55 PHE C N 1
ATOM 4245 C CA . PHE C 1 70 ? -78.837 25.498 71.764 1.00 17.54 55 PHE C CA 1
ATOM 4246 C C . PHE C 1 70 ? -79.731 26.712 71.494 1.00 17.95 55 PHE C C 1
ATOM 4247 O O . PHE C 1 70 ? -79.492 27.482 70.565 1.00 19.87 55 PHE C O 1
ATOM 4255 N N . ARG C 1 71 ? -80.782 26.877 72.288 1.00 17.17 56 ARG C N 1
ATOM 4256 C CA . ARG C 1 71 ? -81.691 27.994 72.075 1.00 18.35 56 ARG C CA 1
ATOM 4257 C C . ARG C 1 71 ? -81.023 29.333 72.376 1.00 22.07 56 ARG C C 1
ATOM 4258 O O . ARG C 1 71 ? -81.401 30.352 71.804 1.00 18.43 56 ARG C O 1
ATOM 4266 N N . ASN C 1 72 ? -80.031 29.323 73.268 1.00 18.63 57 ASN C N 1
ATOM 4267 C CA . ASN C 1 72 ? -79.318 30.546 73.657 1.00 22.36 57 ASN C CA 1
ATOM 4268 C C . ASN C 1 72 ? -78.555 31.152 72.494 1.00 20.09 57 ASN C C 1
ATOM 4269 O O . ASN C 1 72 ? -78.304 32.356 72.471 1.00 23.01 57 ASN C O 1
ATOM 4274 N N . VAL C 1 73 ? -78.187 30.319 71.529 1.00 21.37 58 VAL C N 1
ATOM 4275 C CA . VAL C 1 73 ? -77.472 30.808 70.358 1.00 24.37 58 VAL C CA 1
ATOM 4276 C C . VAL C 1 73 ? -78.392 30.848 69.133 1.00 29.16 58 VAL C C 1
ATOM 4277 O O . VAL C 1 73 ? -77.940 31.089 68.023 1.00 34.24 58 VAL C O 1
ATOM 4281 N N . GLY C 1 74 ? -79.685 30.624 69.342 1.00 25.47 59 GLY C N 1
ATOM 4282 C CA . GLY C 1 74 ? -80.658 30.786 68.271 1.00 23.17 59 GLY C CA 1
ATOM 4283 C C . GLY C 1 74 ? -81.042 29.517 67.521 1.00 22.49 59 GLY C C 1
ATOM 4284 O O . GLY C 1 74 ? -81.806 29.574 66.559 1.00 24.27 59 GLY C O 1
ATOM 4285 N N . HIS C 1 75 ? -80.512 28.370 67.933 1.00 17.73 60 HIS C N 1
ATOM 4286 C CA . HIS C 1 75 ? -80.892 27.114 67.280 1.00 22.09 60 HIS C CA 1
ATOM 4287 C C . HIS C 1 75 ? -82.312 26.734 67.685 1.00 26.19 60 HIS C C 1
ATOM 4288 O O . HIS C 1 75 ? -82.743 27.038 68.802 1.00 24.07 60 HIS C O 1
ATOM 4295 N N . ASP C 1 76 ? -83.046 26.086 66.781 1.00 19.98 61 ASP C N 1
ATOM 4296 C CA . ASP C 1 76 ? -84.365 25.541 67.116 1.00 22.66 61 ASP C CA 1
ATOM 4297 C C . ASP C 1 76 ? -84.135 24.116 67.650 1.00 23.19 61 ASP C C 1
ATOM 4298 O O . ASP C 1 76 ? -83.817 23.201 66.886 1.00 26.50 61 ASP C O 1
ATOM 4303 N N . ALA C 1 77 ? -84.253 23.932 68.960 1.00 22.35 62 ALA C N 1
ATOM 4304 C CA . ALA C 1 77 ? -83.990 22.624 69.559 1.00 22.70 62 ALA C CA 1
ATOM 4305 C C . ALA C 1 77 ? -85.105 22.257 70.517 1.00 19.70 62 ALA C C 1
ATOM 4306 O O . ALA C 1 77 ? -85.690 23.131 71.153 1.00 18.38 62 ALA C O 1
ATOM 4308 N N . GLU C 1 78 ? -85.382 20.960 70.637 1.00 15.37 63 GLU C N 1
ATOM 4309 C CA . GLU C 1 78 ? -86.478 20.495 71.468 1.00 22.36 63 GLU C CA 1
ATOM 4310 C C . GLU C 1 78 ? -86.096 19.120 72.019 1.00 22.98 63 GLU C C 1
ATOM 4311 O O . GLU C 1 78 ? -85.362 18.383 71.376 1.00 19.65 63 GLU C O 1
ATOM 4317 N N . ALA C 1 79 ? -86.606 18.774 73.198 1.00 19.09 64 ALA C N 1
ATOM 4318 C CA . ALA C 1 79 ? -86.341 17.477 73.821 1.00 21.54 64 ALA C CA 1
ATOM 4319 C C . ALA C 1 79 ? -87.267 16.399 73.259 1.00 26.17 64 ALA C C 1
ATOM 4320 O O . ALA C 1 79 ? -88.469 16.617 73.145 1.00 23.74 64 ALA C O 1
ATOM 4322 N N . VAL C 1 80 ? -86.720 15.232 72.934 1.00 19.85 65 VAL C N 1
ATOM 4323 C CA . VAL C 1 80 ? -87.549 14.087 72.555 1.00 25.81 65 VAL C CA 1
ATOM 4324 C C . VAL C 1 80 ? -87.116 12.886 73.380 1.00 27.65 65 VAL C C 1
ATOM 4325 O O . VAL C 1 80 ? -86.028 12.349 73.182 1.00 25.51 65 VAL C O 1
ATOM 4329 N N . ALA C 1 81 ? -87.978 12.462 74.300 1.00 26.71 66 ALA C N 1
ATOM 4330 C CA . ALA C 1 81 ? -87.621 11.433 75.275 1.00 31.78 66 ALA C CA 1
ATOM 4331 C C . ALA C 1 81 ? -88.012 10.039 74.834 1.00 33.31 66 ALA C C 1
ATOM 4332 O O . ALA C 1 81 ? -89.172 9.784 74.485 1.00 32.02 66 ALA C O 1
ATOM 4334 N N . PHE C 1 82 ? -87.031 9.142 74.854 1.00 29.83 67 PHE C N 1
ATOM 4335 C CA . PHE C 1 82 ? -87.294 7.715 74.789 1.00 30.41 67 PHE C CA 1
ATOM 4336 C C . PHE C 1 82 ? -86.028 6.928 75.093 1.00 33.52 67 PHE C C 1
ATOM 4337 O O . PHE C 1 82 ? -84.925 7.336 74.726 1.00 31.31 67 PHE C O 1
ATOM 4345 N N . ASP C 1 83 ? -86.200 5.815 75.798 1.00 30.04 68 ASP C N 1
ATOM 4346 C CA . ASP C 1 83 ? -85.140 4.830 75.963 1.00 30.04 68 ASP C CA 1
ATOM 4347 C C . ASP C 1 83 ? -84.931 4.161 74.600 1.00 30.70 68 ASP C C 1
ATOM 4348 O O . ASP C 1 83 ? -85.867 3.586 74.042 1.00 28.34 68 ASP C O 1
ATOM 4353 N N . VAL C 1 84 ? -83.716 4.234 74.057 1.00 30.63 69 VAL C N 1
ATOM 4354 C CA . VAL C 1 84 ? -83.456 3.672 72.729 1.00 27.91 69 VAL C CA 1
ATOM 4355 C C . VAL C 1 84 ? -83.550 2.149 72.660 1.00 30.51 69 VAL C C 1
ATOM 4356 O O . VAL C 1 84 ? -83.457 1.577 71.579 1.00 31.79 69 VAL C O 1
ATOM 4360 N N . THR C 1 85 ? -83.716 1.486 73.800 1.00 27.84 70 THR C N 1
ATOM 4361 C CA . THR C 1 85 ? -83.865 0.038 73.777 1.00 30.21 70 THR C CA 1
ATOM 4362 C C . THR C 1 85 ? -85.307 -0.382 73.998 1.00 31.20 70 THR C C 1
ATOM 4363 O O . THR C 1 85 ? -85.617 -1.571 73.973 1.00 33.64 70 THR C O 1
ATOM 4367 N N . SER C 1 86 ? -86.187 0.591 74.221 1.00 31.05 71 SER C N 1
ATOM 4368 C CA . SER C 1 86 ? -87.600 0.294 74.427 1.00 30.51 71 SER C CA 1
ATOM 4369 C C . SER C 1 86 ? -88.391 0.551 73.158 1.00 33.68 71 SER C C 1
ATOM 4370 O O . SER C 1 86 ? -88.585 1.705 72.766 1.00 33.74 71 SER C O 1
ATOM 4373 N N . GLU C 1 87 ? -88.854 -0.520 72.520 1.00 26.93 72 GLU C N 1
ATOM 4374 C CA . GLU C 1 87 ? -89.641 -0.384 71.301 1.00 33.54 72 GLU C CA 1
ATOM 4375 C C . GLU C 1 87 ? -90.909 0.450 71.538 1.00 31.88 72 GLU C C 1
ATOM 4376 O O . GLU C 1 87 ? -91.267 1.298 70.716 1.00 30.43 72 GLU C O 1
ATOM 4382 N N . SER C 1 88 ? -91.584 0.211 72.659 1.00 30.73 73 SER C N 1
ATOM 4383 C CA . SER C 1 88 ? -92.840 0.913 72.935 1.00 36.58 73 SER C CA 1
ATOM 4384 C C . SER C 1 88 ? -92.607 2.417 73.124 1.00 33.27 73 SER C C 1
ATOM 4385 O O . SER C 1 88 ? -93.360 3.242 72.598 1.00 37.68 73 SER C O 1
ATOM 4388 N N . GLU C 1 89 ? -91.546 2.780 73.834 1.00 30.13 74 GLU C N 1
ATOM 4389 C CA . GLU C 1 89 ? -91.199 4.189 73.998 1.00 30.20 74 GLU C CA 1
ATOM 4390 C C . GLU C 1 89 ? -90.780 4.855 72.674 1.00 32.94 74 GLU C C 1
ATOM 4391 O O . GLU C 1 89 ? -91.054 6.035 72.442 1.00 28.56 74 GLU C O 1
ATOM 4397 N N . ILE C 1 90 ? -90.097 4.105 71.817 1.00 29.03 75 ILE C N 1
ATOM 4398 C CA . ILE C 1 90 ? -89.720 4.621 70.507 1.00 30.26 75 ILE C CA 1
ATOM 4399 C C . ILE C 1 90 ? -90.980 4.881 69.695 1.00 33.51 75 ILE C C 1
ATOM 4400 O O . ILE C 1 90 ? -91.146 5.951 69.113 1.00 28.53 75 ILE C O 1
ATOM 4405 N N . ILE C 1 91 ? -91.872 3.895 69.668 1.00 32.90 76 ILE C N 1
ATOM 4406 C CA . ILE C 1 91 ? -93.093 4.002 68.889 1.00 31.43 76 ILE C CA 1
ATOM 4407 C C . ILE C 1 91 ? -93.951 5.164 69.389 1.00 33.92 76 ILE C C 1
ATOM 4408 O O . ILE C 1 91 ? -94.444 5.975 68.594 1.00 27.80 76 ILE C O 1
ATOM 4413 N N . GLU C 1 92 ? -94.096 5.267 70.706 1.00 32.29 77 GLU C N 1
ATOM 4414 C CA . GLU C 1 92 ? -94.852 6.365 71.303 1.00 34.35 77 GLU C CA 1
ATOM 4415 C C . GLU C 1 92 ? -94.228 7.738 70.997 1.00 36.49 77 GLU C C 1
ATOM 4416 O O . GLU C 1 92 ? -94.945 8.708 70.725 1.00 37.12 77 GLU C O 1
ATOM 4422 N N . ALA C 1 93 ? -92.898 7.810 71.029 1.00 28.48 78 ALA C N 1
ATOM 4423 C CA . ALA C 1 93 ? -92.198 9.055 70.737 1.00 30.07 78 ALA C CA 1
ATOM 4424 C C . ALA C 1 93 ? -92.491 9.541 69.321 1.00 28.98 78 ALA C C 1
ATOM 4425 O O . ALA C 1 93 ? -92.772 10.724 69.118 1.00 28.43 78 ALA C O 1
ATOM 4427 N N . PHE C 1 94 ? -92.416 8.638 68.343 1.00 27.99 79 PHE C N 1
ATOM 4428 C CA . PHE C 1 94 ? -92.726 9.009 66.956 1.00 30.14 79 PHE C CA 1
ATOM 4429 C C . PHE C 1 94 ? -94.207 9.348 66.762 1.00 34.25 79 PHE C C 1
ATOM 4430 O O . PHE C 1 94 ? -94.553 10.198 65.932 1.00 35.14 79 PHE C O 1
ATOM 4438 N N . ALA C 1 95 ? -95.078 8.695 67.528 1.00 31.85 80 ALA C N 1
ATOM 4439 C CA . ALA C 1 95 ? -96.503 9.039 67.506 1.00 32.98 80 ALA C CA 1
ATOM 4440 C C . ALA C 1 95 ? -96.730 10.462 68.017 1.00 33.51 80 ALA C C 1
ATOM 4441 O O . ALA C 1 95 ? -97.538 11.202 67.461 1.00 39.87 80 ALA C O 1
ATOM 4443 N N . ARG C 1 96 ? -96.031 10.845 69.084 1.00 29.66 81 ARG C N 1
ATOM 4444 C CA . ARG C 1 96 ? -96.139 12.222 69.570 1.00 34.37 81 ARG C CA 1
ATOM 4445 C C . ARG C 1 96 ? -95.609 13.205 68.528 1.00 34.69 81 ARG C C 1
ATOM 4446 O O . ARG C 1 96 ? -96.215 14.259 68.320 1.00 32.29 81 ARG C O 1
ATOM 4454 N N . LEU C 1 97 ? -94.490 12.867 67.882 1.00 31.24 82 LEU C N 1
ATOM 4455 C CA . LEU C 1 97 ? -93.938 13.731 66.830 1.00 29.08 82 LEU C CA 1
ATOM 4456 C C . LEU C 1 97 ? -94.947 13.925 65.695 1.00 32.93 82 LEU C C 1
ATOM 4457 O O . LEU C 1 97 ? -95.166 15.050 65.252 1.00 31.12 82 LEU C O 1
ATOM 4462 N N . ASP C 1 98 ? -95.570 12.834 65.249 1.00 33.20 83 ASP C N 1
ATOM 4463 C CA . ASP C 1 98 ? -96.582 12.898 64.194 1.00 37.54 83 ASP C CA 1
ATOM 4464 C C . ASP C 1 98 ? -97.706 13.846 64.580 1.00 40.23 83 ASP C C 1
ATOM 4465 O O . ASP C 1 98 ? -98.144 14.679 63.785 1.00 40.43 83 ASP C O 1
ATOM 4470 N N . GLU C 1 99 ? -98.171 13.705 65.813 1.00 39.72 84 GLU C N 1
ATOM 4471 C CA . GLU C 1 99 ? -99.308 14.470 66.295 1.00 43.37 84 GLU C CA 1
ATOM 4472 C C . GLU C 1 99 ? -98.976 15.958 66.333 1.00 44.19 84 GLU C C 1
ATOM 4473 O O . GLU C 1 99 ? -99.850 16.800 66.130 1.00 43.51 84 GLU C O 1
ATOM 4479 N N . GLN C 1 100 ? -97.704 16.271 66.576 1.00 45.32 85 GLN C N 1
ATOM 4480 C CA . GLN C 1 100 ? -97.239 17.655 66.651 1.00 41.63 85 GLN C CA 1
ATOM 4481 C C . GLN C 1 100 ? -96.797 18.210 65.300 1.00 38.20 85 GLN C C 1
ATOM 4482 O O . GLN C 1 100 ? -96.346 19.357 65.212 1.00 39.76 85 GLN C O 1
ATOM 4488 N N . GLY C 1 101 ? -96.908 17.399 64.253 1.00 37.61 86 GLY C N 1
ATOM 4489 C CA . GLY C 1 101 ? -96.524 17.837 62.923 1.00 38.64 86 GLY C CA 1
ATOM 4490 C C . GLY C 1 101 ? -95.026 17.978 62.748 1.00 38.52 86 GLY C C 1
ATOM 4491 O O . GLY C 1 101 ? -94.565 18.727 61.888 1.00 36.33 86 GLY C O 1
ATOM 4492 N N . ILE C 1 102 ? -94.261 17.256 63.566 1.00 37.41 87 ILE C N 1
ATOM 4493 C CA . ILE C 1 102 ? -92.809 17.285 63.463 1.00 33.42 87 ILE C CA 1
ATOM 4494 C C . ILE C 1 102 ? -92.307 16.108 62.623 1.00 37.35 87 ILE C C 1
ATOM 4495 O O . ILE C 1 102 ? -92.526 14.944 62.976 1.00 32.65 87 ILE C O 1
ATOM 4500 N N . ASP C 1 103 ? -91.640 16.418 61.512 1.00 31.91 88 ASP C N 1
ATOM 4501 C CA . ASP C 1 103 ? -91.047 15.401 60.652 1.00 30.60 88 ASP C CA 1
ATOM 4502 C C . ASP C 1 103 ? -89.613 15.125 61.087 1.00 29.32 88 ASP C C 1
ATOM 4503 O O . ASP C 1 103 ? -88.892 16.044 61.472 1.00 33.60 88 ASP C O 1
ATOM 4508 N N . VAL C 1 104 ? -89.187 13.867 61.023 1.00 18.91 89 VAL C N 1
ATOM 4509 C CA . VAL C 1 104 ? -87.766 13.551 61.175 1.00 18.80 89 VAL C CA 1
ATOM 4510 C C . VAL C 1 104 ? -87.188 13.297 59.788 1.00 22.91 89 VAL C C 1
ATOM 4511 O O . VAL C 1 104 ? -87.417 12.231 59.203 1.00 21.63 89 VAL C O 1
ATOM 4515 N N . ASP C 1 105 ? -86.475 14.287 59.246 1.00 22.31 90 ASP C N 1
ATOM 4516 C CA . ASP C 1 105 ? -85.871 14.172 57.914 1.00 22.04 90 ASP C CA 1
ATOM 4517 C C . ASP C 1 105 ? -84.507 13.521 57.973 1.00 19.99 90 ASP C C 1
ATOM 4518 O O . ASP C 1 105 ? -84.060 12.875 57.022 1.00 21.07 90 ASP C O 1
ATOM 4523 N N . ILE C 1 106 ? -83.834 13.737 59.094 1.00 19.50 91 ILE C N 1
ATOM 4524 C CA . ILE C 1 106 ? -82.483 13.257 59.308 1.00 18.84 91 ILE C CA 1
ATOM 4525 C C . ILE C 1 106 ? -82.466 12.521 60.646 1.00 23.16 91 ILE C C 1
ATOM 4526 O O . ILE C 1 106 ? -82.874 13.069 61.673 1.00 18.42 91 ILE C O 1
ATOM 4531 N N . LEU C 1 107 ? -81.999 11.281 60.640 1.00 16.46 92 LEU C N 1
ATOM 4532 C CA . LEU C 1 107 ? -81.853 10.538 61.878 1.00 17.56 92 LEU C CA 1
ATOM 4533 C C . LEU C 1 107 ? -80.397 10.193 62.071 1.00 19.46 92 LEU C C 1
ATOM 4534 O O . LEU C 1 107 ? -79.762 9.615 61.1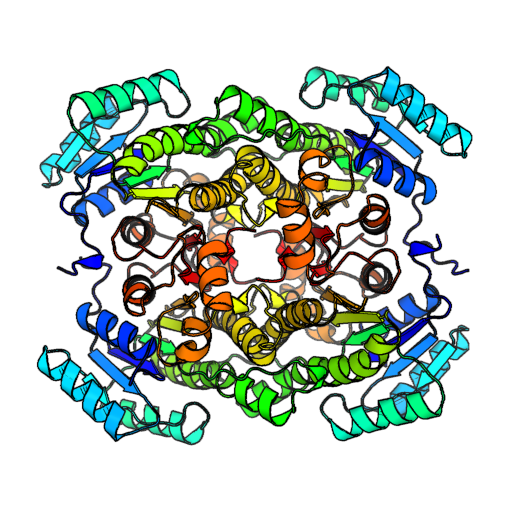78 1.00 17.20 92 LEU C O 1
ATOM 4539 N N . VAL C 1 108 ? -79.852 10.561 63.228 1.00 15.21 93 VAL C N 1
ATOM 4540 C CA . VAL C 1 108 ? -78.503 10.136 63.573 1.00 13.95 93 VAL C CA 1
ATOM 4541 C C . VAL C 1 108 ? -78.594 9.131 64.722 1.00 21.07 93 VAL C C 1
ATOM 4542 O O . VAL C 1 108 ? -78.926 9.506 65.852 1.00 16.36 93 VAL C O 1
ATOM 4546 N N . ASN C 1 109 ? -78.323 7.858 64.426 1.00 19.82 94 ASN C N 1
ATOM 4547 C CA . ASN C 1 109 ? -78.327 6.808 65.440 1.00 20.84 94 ASN C CA 1
ATOM 4548 C C . ASN C 1 109 ? -77.001 6.770 66.179 1.00 17.27 94 ASN C C 1
ATOM 4549 O O . ASN C 1 109 ? -76.091 6.015 65.806 1.00 23.05 94 ASN C O 1
ATOM 4554 N N . ASN C 1 110 ? -76.892 7.588 67.223 1.00 19.39 95 ASN C N 1
ATOM 4555 C CA . ASN C 1 110 ? -75.633 7.764 67.935 1.00 23.51 95 ASN C CA 1
ATOM 4556 C C . ASN C 1 110 ? -75.601 7.048 69.277 1.00 24.73 95 ASN C C 1
ATOM 4557 O O . ASN C 1 110 ? -74.531 6.723 69.790 1.00 24.40 95 ASN C O 1
ATOM 4562 N N . ALA C 1 111 ? -76.776 6.825 69.846 1.00 24.94 96 ALA C N 1
ATOM 4563 C CA . ALA C 1 111 ? -76.883 6.186 71.151 1.00 32.45 96 ALA C CA 1
ATOM 4564 C C . ALA C 1 111 ? -76.145 4.845 71.180 1.00 32.57 96 ALA C C 1
ATOM 4565 O O . ALA C 1 111 ? -76.179 4.082 70.214 1.00 30.25 96 ALA C O 1
ATOM 4567 N N . GLY C 1 112 ? -75.472 4.569 72.292 1.00 36.01 97 GLY C N 1
ATOM 4568 C CA . GLY C 1 112 ? -74.747 3.322 72.447 1.00 33.76 97 GLY C CA 1
ATOM 4569 C C . GLY C 1 112 ? -73.961 3.299 73.741 1.00 33.74 97 GLY C C 1
ATOM 4570 O O . GLY C 1 112 ? -73.739 4.332 74.374 1.00 34.32 97 GLY C O 1
ATOM 4571 N N . ILE C 1 113 ? -73.544 2.108 74.149 1.00 34.05 98 ILE C N 1
ATOM 4572 C CA . ILE C 1 113 ? -72.734 1.978 75.346 1.00 30.23 98 ILE C CA 1
ATOM 4573 C C . ILE C 1 113 ? -71.538 1.091 75.052 1.00 34.31 98 ILE C C 1
ATOM 4574 O O . ILE C 1 113 ? -71.517 0.343 74.062 1.00 32.23 98 ILE C O 1
ATOM 4579 N N . GLN C 1 114 ? -70.554 1.163 75.934 1.00 32.28 99 GLN C N 1
ATOM 4580 C CA . GLN C 1 114 ? -69.348 0.373 75.805 1.00 32.31 99 GLN C CA 1
ATOM 4581 C C . GLN C 1 114 ? -69.286 -0.554 77.013 1.00 32.08 99 GLN C C 1
ATOM 4582 O O . GLN C 1 114 ? -69.863 -0.256 78.066 1.00 31.93 99 GLN C O 1
ATOM 4588 N N . PHE C 1 115 ? -68.624 -1.695 76.862 1.00 30.33 100 PHE C N 1
ATOM 4589 C CA . PHE C 1 115 ? -68.444 -2.620 77.984 1.00 33.63 100 PHE C CA 1
ATOM 4590 C C . PHE C 1 115 ? -67.197 -3.447 77.720 1.00 31.74 100 PHE C C 1
ATOM 4591 O O . PHE C 1 115 ? -67.161 -4.237 76.782 1.00 31.45 100 PHE C O 1
ATOM 4599 N N . ARG C 1 116 ? -66.172 -3.258 78.540 1.00 35.27 101 ARG C N 1
ATOM 4600 C CA . ARG C 1 116 ? -64.892 -3.902 78.286 1.00 39.42 101 ARG C CA 1
ATOM 4601 C C . ARG C 1 116 ? -64.735 -5.140 79.152 1.00 35.02 101 ARG C C 1
ATOM 4602 O O . ARG C 1 116 ? -64.950 -5.092 80.365 1.00 35.32 101 ARG C O 1
ATOM 4610 N N . LYS C 1 117 ? -64.379 -6.248 78.508 1.00 32.59 102 LYS C N 1
ATOM 4611 C CA . LYS C 1 117 ? -64.302 -7.555 79.157 1.00 27.30 102 LYS C CA 1
ATOM 4612 C C . LYS C 1 117 ? -63.914 -8.567 78.078 1.00 27.35 102 LYS C C 1
ATOM 4613 O O . LYS C 1 117 ? -64.542 -8.598 77.008 1.00 26.85 102 LYS C O 1
ATOM 4619 N N . PRO C 1 118 ? -62.885 -9.387 78.344 1.00 28.36 103 PRO C N 1
ATOM 4620 C CA . PRO C 1 118 ? -62.476 -10.442 77.406 1.00 28.60 103 PRO C CA 1
ATOM 4621 C C . PRO C 1 118 ? -63.640 -11.416 77.211 1.00 32.04 103 PRO C C 1
ATOM 4622 O O . PRO C 1 118 ? -64.379 -11.653 78.170 1.00 28.56 103 PRO C O 1
ATOM 4626 N N . MET C 1 119 ? -63.801 -11.971 76.011 1.00 30.18 104 MET C N 1
ATOM 4627 C CA . MET C 1 119 ? -64.908 -12.896 75.726 1.00 27.84 104 MET C CA 1
ATOM 4628 C C . MET C 1 119 ? -65.045 -14.121 76.638 1.00 28.79 104 MET C C 1
ATOM 4629 O O . MET C 1 119 ? -66.167 -14.528 76.936 1.00 32.02 104 MET C O 1
ATOM 4634 N N . ILE C 1 120 ? -63.943 -14.725 77.082 1.00 30.77 105 ILE C N 1
ATOM 4635 C CA . ILE C 1 120 ? -64.077 -15.914 77.934 1.00 30.83 105 ILE C CA 1
ATOM 4636 C C . ILE C 1 120 ? -64.698 -15.575 79.294 1.00 30.95 105 ILE C C 1
ATOM 4637 O O . ILE C 1 120 ? -65.235 -16.447 79.974 1.00 35.58 105 ILE C O 1
ATOM 4642 N N . GLU C 1 121 ? -64.653 -14.303 79.675 1.00 30.83 106 GLU C N 1
ATOM 4643 C CA . GLU C 1 121 ? -65.238 -13.883 80.948 1.00 33.34 106 GLU C CA 1
ATOM 4644 C C . GLU C 1 121 ? -66.544 -13.122 80.718 1.00 31.16 106 GLU C C 1
ATOM 4645 O O . GLU C 1 121 ? -67.254 -12.789 81.665 1.00 32.83 106 GLU C O 1
ATOM 4651 N N . LEU C 1 122 ? -66.859 -12.834 79.462 1.00 29.05 107 LEU C N 1
ATOM 4652 C CA . LEU C 1 122 ? -68.033 -12.019 79.169 1.00 27.59 107 LEU C CA 1
ATOM 4653 C C . LEU C 1 122 ? -69.343 -12.762 79.425 1.00 27.56 107 LEU C C 1
ATOM 4654 O O . LEU C 1 122 ? -69.587 -13.826 78.848 1.00 27.71 107 LEU C O 1
ATOM 4659 N N . GLU C 1 123 ? -70.179 -12.195 80.293 1.00 28.71 108 GLU C N 1
ATOM 4660 C CA . GLU C 1 123 ? -71.513 -12.733 80.550 1.00 31.55 108 GLU C CA 1
ATOM 4661 C C . GLU C 1 123 ? -72.402 -12.437 79.350 1.00 31.86 108 GLU C C 1
ATOM 4662 O O . GLU C 1 123 ? -72.335 -11.351 78.760 1.00 25.74 108 GLU C O 1
ATOM 4668 N N . THR C 1 124 ? -73.242 -13.400 78.999 1.00 27.28 109 THR C N 1
ATOM 4669 C CA . THR C 1 124 ? -74.139 -13.265 77.854 1.00 25.77 109 THR C CA 1
ATOM 4670 C C . THR C 1 124 ? -75.084 -12.070 78.016 1.00 25.16 109 THR C C 1
ATOM 4671 O O . THR C 1 124 ? -75.385 -11.368 77.048 1.00 24.70 109 THR C O 1
ATOM 4675 N N . ALA C 1 125 ? -75.530 -11.819 79.245 1.00 29.01 110 ALA C N 1
ATOM 4676 C CA . ALA C 1 125 ? -76.403 -10.674 79.504 1.00 29.27 110 ALA C CA 1
ATOM 4677 C C . ALA C 1 125 ? -75.723 -9.354 79.152 1.00 26.33 110 ALA C C 1
ATOM 4678 O O . ALA C 1 125 ? -76.373 -8.413 78.683 1.00 27.48 110 ALA C O 1
ATOM 4680 N N . ASP C 1 126 ? -74.417 -9.262 79.383 1.00 26.90 111 ASP C N 1
ATOM 4681 C CA . ASP C 1 126 ? -73.693 -8.035 79.017 1.00 25.35 111 ASP C CA 1
ATOM 4682 C C . ASP C 1 126 ? -73.488 -7.942 77.509 1.00 23.67 111 ASP C C 1
ATOM 4683 O O . ASP C 1 126 ? -73.619 -6.869 76.920 1.00 23.04 111 ASP C O 1
ATOM 4688 N N . TRP C 1 127 ? -73.141 -9.069 76.893 1.00 23.88 112 TRP C N 1
ATOM 4689 C CA . TRP C 1 127 ? -73.076 -9.170 75.434 1.00 23.37 112 TRP C CA 1
ATOM 4690 C C . TRP C 1 127 ? -74.389 -8.669 74.868 1.00 22.76 112 TRP C C 1
ATOM 4691 O O . TRP C 1 127 ? -74.409 -7.819 73.975 1.00 22.15 112 TRP C O 1
ATOM 4702 N N . GLN C 1 128 ? -75.496 -9.187 75.407 1.00 23.00 113 GLN C N 1
ATOM 4703 C CA . GLN C 1 128 ? -76.823 -8.835 74.885 1.00 24.77 113 GLN C CA 1
ATOM 4704 C C . GLN C 1 128 ? -77.185 -7.353 75.060 1.00 28.09 113 GLN C C 1
ATOM 4705 O O . GLN C 1 128 ? -77.786 -6.742 74.176 1.00 22.81 113 GLN C O 1
ATOM 4711 N N . ARG C 1 129 ? -76.807 -6.766 76.190 1.00 24.92 114 ARG C N 1
ATOM 4712 C CA . ARG C 1 129 ? -77.111 -5.356 76.426 1.00 25.66 114 ARG C CA 1
ATOM 4713 C C . ARG C 1 129 ? -76.338 -4.459 75.467 1.00 23.44 114 ARG C C 1
ATOM 4714 O O . ARG C 1 129 ? -76.849 -3.434 74.996 1.00 25.02 114 ARG C O 1
ATOM 4722 N N . VAL C 1 130 ? -75.106 -4.844 75.154 1.00 22.07 115 VAL C N 1
ATOM 4723 C CA . VAL C 1 130 ? -74.330 -4.075 74.183 1.00 22.38 115 VAL C CA 1
ATOM 4724 C C . VAL C 1 130 ? -74.949 -4.200 72.787 1.00 24.37 115 VAL C C 1
ATOM 4725 O O . VAL C 1 130 ? -75.080 -3.206 72.067 1.00 23.27 115 VAL C O 1
ATOM 4729 N N . ILE C 1 131 ? -75.348 -5.413 72.411 1.00 24.44 116 ILE C N 1
ATOM 4730 C CA . ILE C 1 131 ? -76.002 -5.603 71.116 1.00 22.08 116 ILE C CA 1
ATOM 4731 C C . ILE C 1 131 ? -77.288 -4.776 71.037 1.00 22.43 116 ILE C C 1
ATOM 4732 O O . ILE C 1 131 ? -77.504 -4.048 70.062 1.00 27.76 116 ILE C O 1
ATOM 4737 N N . ASP C 1 132 ? -78.146 -4.893 72.051 1.00 24.95 117 ASP C N 1
ATOM 4738 C CA . ASP C 1 132 ? -79.421 -4.172 72.043 1.00 25.66 117 ASP C CA 1
ATOM 4739 C C . ASP C 1 132 ? -79.252 -2.664 71.941 1.00 23.07 117 ASP C C 1
ATOM 4740 O O . ASP C 1 132 ? -79.918 -2.005 71.140 1.00 23.85 117 ASP C O 1
ATOM 4745 N N A THR C 1 133 ? -78.342 -2.130 72.746 0.74 23.81 118 THR C N 1
ATOM 4746 N N B THR C 1 133 ? -78.366 -2.103 72.757 0.26 24.84 118 THR C N 1
ATOM 4747 C CA A THR C 1 133 ? -78.174 -0.689 72.858 0.74 27.87 118 THR C CA 1
ATOM 4748 C CA B THR C 1 133 ? -78.221 -0.649 72.817 0.26 27.06 118 THR C CA 1
ATOM 4749 C C A THR C 1 133 ? -77.525 -0.072 71.624 0.74 27.16 118 THR C C 1
ATOM 4750 C C B THR C 1 133 ? -77.540 -0.062 71.590 0.26 27.11 118 THR C C 1
ATOM 4751 O O A THR C 1 133 ? -77.853 1.047 71.239 0.74 27.11 118 THR C O 1
ATOM 4752 O O B THR C 1 133 ? -77.844 1.060 71.189 0.26 27.09 118 THR C O 1
ATOM 4759 N N . ASN C 1 134 ? -76.609 -0.807 71.004 1.00 26.79 119 ASN C N 1
ATOM 4760 C CA . ASN C 1 134 ? -75.852 -0.288 69.866 1.00 24.82 119 ASN C CA 1
ATOM 4761 C C . ASN C 1 134 ? -76.465 -0.623 68.517 1.00 28.87 119 ASN C C 1
ATOM 4762 O O . ASN C 1 134 ? -76.437 0.192 67.598 1.00 36.33 119 ASN C O 1
ATOM 4767 N N . LEU C 1 135 ? -77.041 -1.813 68.406 1.00 23.47 120 LEU C N 1
ATOM 4768 C CA . LEU C 1 135 ? -77.444 -2.324 67.098 1.00 18.67 120 LEU C CA 1
ATOM 4769 C C . LEU C 1 135 ? -78.959 -2.381 66.911 1.00 21.87 120 LEU C C 1
ATOM 4770 O O . LEU C 1 135 ? -79.502 -1.774 65.996 1.00 21.13 120 LEU C O 1
ATOM 4775 N N . THR C 1 136 ? -79.635 -3.114 67.787 1.00 19.17 121 THR C N 1
ATOM 4776 C CA . THR C 1 136 ? -81.081 -3.273 67.713 1.00 26.24 121 THR C CA 1
ATOM 4777 C C . THR C 1 136 ? -81.789 -1.931 67.832 1.00 24.09 121 THR C C 1
ATOM 4778 O O . THR C 1 136 ? -82.784 -1.674 67.146 1.00 20.23 121 THR C O 1
ATOM 4782 N N . SER C 1 137 ? -81.250 -1.068 68.686 1.00 19.07 122 SER C N 1
ATOM 4783 C CA . SER C 1 137 ? -81.762 0.297 68.832 1.00 23.26 122 SER C CA 1
ATOM 4784 C C . SER C 1 137 ? -81.770 1.011 67.481 1.00 24.45 122 SER C C 1
ATOM 4785 O O . SER C 1 137 ? -82.773 1.606 67.086 1.00 22.66 122 SER C O 1
ATOM 4788 N N . ALA C 1 138 ? -80.652 0.943 66.767 1.00 20.66 123 ALA C N 1
ATOM 4789 C CA . ALA C 1 138 ? -80.548 1.606 65.469 1.00 19.64 123 ALA C CA 1
ATOM 4790 C C . ALA C 1 138 ? -81.519 1.017 64.440 1.00 24.64 123 ALA C C 1
ATOM 4791 O O . ALA C 1 138 ? -82.041 1.732 63.576 1.00 22.13 123 ALA C O 1
ATOM 4793 N N . PHE C 1 139 ? -81.771 -0.282 64.524 1.00 21.23 124 PHE C N 1
ATOM 4794 C CA . PHE C 1 139 ? -82.751 -0.877 63.626 1.00 21.14 124 PHE C CA 1
ATOM 4795 C C . PHE C 1 139 ? -84.178 -0.402 63.934 1.00 22.96 124 PHE C C 1
ATOM 4796 O O . PHE C 1 139 ? -84.924 -0.014 63.031 1.00 23.43 124 PHE C O 1
ATOM 4804 N N . MET C 1 140 ? -84.557 -0.436 65.208 1.00 20.73 125 MET C N 1
ATOM 4805 C CA . MET C 1 140 ? -85.919 -0.080 65.604 1.00 27.31 125 MET C CA 1
ATOM 4806 C C . MET C 1 140 ? -86.219 1.378 65.296 1.00 26.49 125 MET C C 1
ATOM 4807 O O . MET C 1 140 ? -87.279 1.713 64.777 1.00 21.15 125 MET C O 1
ATOM 4812 N N . ILE C 1 141 ? -85.277 2.249 65.617 1.00 26.51 126 ILE C N 1
ATOM 4813 C CA . ILE C 1 141 ? -85.471 3.677 65.411 1.00 23.24 126 ILE C CA 1
ATOM 4814 C C . ILE C 1 141 ? -85.386 4.035 63.924 1.00 23.97 126 ILE C C 1
ATOM 4815 O O . ILE C 1 141 ? -86.183 4.841 63.419 1.00 21.64 126 ILE C O 1
ATOM 4820 N N . GLY C 1 142 ? -84.425 3.438 63.225 1.00 19.24 127 GLY C N 1
ATOM 4821 C CA . GLY C 1 142 ? -84.320 3.614 61.783 1.00 22.89 127 GLY C CA 1
ATOM 4822 C C . GLY C 1 142 ? -85.591 3.164 61.073 1.00 25.46 127 GLY C C 1
ATOM 4823 O O . GLY C 1 142 ? -86.102 3.866 60.193 1.00 27.13 127 GLY C O 1
ATOM 4824 N N . ARG C 1 143 ? -86.109 2.000 61.454 1.00 21.02 128 ARG C N 1
ATOM 4825 C CA . ARG C 1 143 ? -87.360 1.486 60.868 1.00 24.80 128 ARG C CA 1
ATOM 4826 C C . ARG C 1 143 ? -88.519 2.463 61.089 1.00 28.98 128 ARG C C 1
ATOM 4827 O O . ARG C 1 143 ? -89.268 2.768 60.156 1.00 27.48 128 ARG C O 1
ATOM 4835 N N . GLU C 1 144 ? -88.660 2.965 62.316 1.00 25.15 129 GLU C N 1
ATOM 4836 C CA . GLU C 1 144 ? -89.731 3.916 62.616 1.00 26.98 129 GLU C CA 1
ATOM 4837 C C . GLU C 1 144 ? -89.583 5.211 61.814 1.00 27.61 129 GLU C C 1
ATOM 4838 O O . GLU C 1 144 ? -90.576 5.769 61.331 1.00 30.12 129 GLU C O 1
ATOM 4844 N N . ALA C 1 145 ? -88.345 5.676 61.655 1.00 22.65 130 ALA C N 1
ATOM 4845 C CA . ALA C 1 145 ? -88.093 6.910 60.919 1.00 24.55 130 ALA C CA 1
ATOM 4846 C C . ALA C 1 145 ? -88.353 6.721 59.428 1.00 27.80 130 ALA C C 1
ATOM 4847 O O . ALA C 1 145 ? -88.939 7.593 58.764 1.00 23.68 130 ALA C O 1
ATOM 4849 N N . ALA C 1 146 ? -87.891 5.590 58.898 1.00 21.54 131 ALA C N 1
ATOM 4850 C CA . ALA C 1 146 ? -88.042 5.291 57.475 1.00 27.32 131 ALA C CA 1
ATOM 4851 C C . ALA C 1 146 ? -89.507 5.192 57.052 1.00 29.15 131 ALA C C 1
ATOM 4852 O O . ALA C 1 146 ? -89.868 5.595 55.944 1.00 27.06 131 ALA C O 1
ATOM 4854 N N . LYS C 1 147 ? -90.350 4.656 57.929 1.00 29.08 132 LYS C N 1
ATOM 4855 C CA . LYS C 1 147 ? -91.771 4.555 57.627 1.00 31.99 132 LYS C CA 1
ATOM 4856 C C . LYS C 1 147 ? -92.386 5.909 57.297 1.00 32.92 132 LYS C C 1
ATOM 4857 O O . LYS C 1 147 ? -93.352 5.974 56.537 1.00 31.64 132 LYS C O 1
ATOM 4863 N N . ARG C 1 148 ? -91.829 6.987 57.854 1.00 31.54 133 ARG C N 1
ATOM 4864 C CA . ARG C 1 148 ? -92.327 8.338 57.564 1.00 28.23 133 ARG C CA 1
ATOM 4865 C C . ARG C 1 148 ? -91.581 8.995 56.419 1.00 28.12 133 ARG C C 1
ATOM 4866 O O . ARG C 1 148 ? -92.147 9.817 55.697 1.00 29.62 133 ARG C O 1
ATOM 4874 N N . MET C 1 149 ? -90.300 8.665 56.274 1.00 23.20 134 MET C N 1
ATOM 4875 C CA . MET C 1 149 ? -89.492 9.264 55.213 1.00 23.66 134 MET C CA 1
ATOM 4876 C C . MET C 1 149 ? -89.963 8.773 53.845 1.00 28.05 134 MET C C 1
ATOM 4877 O O . MET C 1 149 ? -90.023 9.543 52.891 1.00 29.50 134 MET C O 1
ATOM 4882 N N . ILE C 1 150 ? -90.299 7.491 53.757 1.00 27.59 135 ILE C N 1
ATOM 4883 C CA . ILE C 1 150 ? -90.679 6.896 52.471 1.00 29.66 135 ILE C CA 1
ATOM 4884 C C . ILE C 1 150 ? -91.816 7.644 51.746 1.00 29.34 135 ILE C C 1
ATOM 4885 O O . ILE C 1 150 ? -91.616 8.098 50.622 1.00 32.74 135 ILE C O 1
ATOM 4890 N N . PRO C 1 151 ? -92.984 7.826 52.395 1.00 26.94 136 PRO C N 1
ATOM 4891 C CA . PRO C 1 151 ? -94.032 8.599 51.710 1.00 30.22 136 PRO C CA 1
ATOM 4892 C C . PRO C 1 151 ? -93.589 10.012 51.338 1.00 32.30 136 PRO C C 1
ATOM 4893 O O . PRO C 1 151 ? -94.103 10.564 50.368 1.00 35.26 136 PRO C O 1
ATOM 4897 N N . ARG C 1 152 ? -92.652 10.590 52.088 1.00 30.37 137 ARG C N 1
ATOM 4898 C CA . ARG C 1 152 ? -92.137 11.916 51.756 1.00 27.82 137 ARG C CA 1
ATOM 4899 C C . ARG C 1 152 ? -91.105 11.904 50.624 1.00 31.02 137 ARG C C 1
ATOM 4900 O O . ARG C 1 152 ? -90.769 12.956 50.064 1.00 31.97 137 ARG C O 1
ATOM 4908 N N . GLY C 1 153 ? -90.604 10.720 50.279 1.00 33.02 138 GLY C N 1
ATOM 4909 C CA . GLY C 1 153 ? -89.647 10.607 49.186 1.00 29.39 138 GLY C CA 1
ATOM 4910 C C . GLY C 1 153 ? -88.281 11.216 49.467 1.00 27.68 138 GLY C C 1
ATOM 4911 O O . GLY C 1 153 ? -87.547 11.570 48.533 1.00 31.26 138 GLY C O 1
ATOM 4912 N N A TYR C 1 154 ? -87.926 11.343 50.738 0.47 24.66 139 TYR C N 1
ATOM 4913 N N B TYR C 1 154 ? -87.942 11.322 50.755 0.53 24.47 139 TYR C N 1
ATOM 4914 C CA A TYR C 1 154 ? -86.586 11.792 51.083 0.47 23.99 139 TYR C CA 1
ATOM 4915 C CA B TYR C 1 154 ? -86.722 11.996 51.206 0.53 24.88 139 TYR C CA 1
ATOM 4916 C C A TYR C 1 154 ? -86.308 11.558 52.556 0.47 25.19 139 TYR C C 1
ATOM 4917 C C B TYR C 1 154 ? -86.331 11.550 52.618 0.53 25.56 139 TYR C C 1
ATOM 4918 O O A TYR C 1 154 ? -87.217 11.547 53.391 0.47 25.84 139 TYR C O 1
ATOM 4919 O O B TYR C 1 154 ? -87.192 11.396 53.489 0.53 26.05 139 TYR C O 1
ATOM 4936 N N . GLY C 1 155 ? -85.033 11.372 52.859 1.00 24.24 140 GLY C N 1
ATOM 4937 C CA . GLY C 1 155 ? -84.576 11.132 54.211 1.00 25.59 140 GLY C CA 1
ATOM 4938 C C . GLY C 1 155 ? -83.087 10.875 54.276 1.00 25.31 140 GLY C C 1
ATOM 4939 O O . GLY C 1 155 ? -82.475 10.467 53.288 1.00 22.87 140 GLY C O 1
ATOM 4940 N N . LYS C 1 156 ? -82.505 11.117 55.446 1.00 19.56 141 LYS C N 1
ATOM 4941 C CA . LYS C 1 156 ? -81.097 10.831 55.672 1.00 21.87 141 LYS C CA 1
ATOM 4942 C C . LYS C 1 156 ? -80.996 10.008 56.943 1.00 21.67 141 LYS C C 1
ATOM 4943 O O . LYS C 1 156 ? -81.502 10.412 57.994 1.00 23.13 141 LYS C O 1
ATOM 4949 N N . ILE C 1 157 ? -80.356 8.852 56.862 1.00 17.96 142 ILE C N 1
ATOM 4950 C CA . ILE C 1 157 ? -80.048 8.112 58.077 1.00 19.80 142 ILE C CA 1
ATOM 4951 C C . ILE C 1 157 ? -78.544 7.966 58.209 1.00 19.21 142 ILE C C 1
ATOM 4952 O O . ILE C 1 157 ? -77.856 7.513 57.278 1.00 22.10 142 ILE C O 1
ATOM 4957 N N . VAL C 1 158 ? -78.032 8.388 59.359 1.00 20.88 143 VAL C N 1
ATOM 4958 C CA . VAL C 1 158 ? -76.606 8.338 59.623 1.00 16.76 143 VAL C CA 1
ATOM 4959 C C . VAL C 1 158 ? -76.396 7.480 60.854 1.00 20.50 143 VAL C C 1
ATOM 4960 O O . VAL C 1 158 ? -76.716 7.904 61.968 1.00 18.61 143 VAL C O 1
ATOM 4964 N N . ASN C 1 159 ? -75.898 6.261 60.656 1.00 16.61 144 ASN C N 1
ATOM 4965 C CA . ASN C 1 159 ? -75.607 5.380 61.778 1.00 18.41 144 ASN C CA 1
ATOM 4966 C C . ASN C 1 159 ? -74.212 5.680 62.302 1.00 21.55 144 ASN C C 1
ATOM 4967 O O . ASN C 1 159 ? -73.324 6.045 61.534 1.00 22.10 144 ASN C O 1
ATOM 4972 N N . ILE C 1 160 ? -74.016 5.587 63.610 1.00 17.60 145 ILE C N 1
ATOM 4973 C CA . ILE C 1 160 ? -72.686 5.844 64.151 1.00 17.45 145 ILE C CA 1
ATOM 4974 C C . ILE C 1 160 ? -72.014 4.514 64.421 1.00 26.98 145 ILE C C 1
ATOM 4975 O O . ILE C 1 160 ? -72.441 3.759 65.304 1.00 22.11 145 ILE C O 1
ATOM 4980 N N . GLY C 1 161 ? -70.978 4.228 63.636 1.00 19.59 146 GLY C N 1
ATOM 4981 C CA . GLY C 1 161 ? -70.226 2.995 63.763 1.00 22.65 146 GLY C CA 1
ATOM 4982 C C . GLY C 1 161 ? -69.036 3.254 64.661 1.00 21.68 146 GLY C C 1
ATOM 4983 O O . GLY C 1 161 ? -69.157 3.949 65.666 1.00 22.16 146 GLY C O 1
ATOM 4984 N N . SER C 1 162 ? -67.884 2.711 64.284 1.00 23.89 147 SER C N 1
ATOM 4985 C CA . SER C 1 162 ? -66.668 2.846 65.076 1.00 27.36 147 SER C CA 1
ATOM 4986 C C . SER C 1 162 ? -65.534 2.333 64.210 1.00 23.71 147 SER C C 1
ATOM 4987 O O . SER C 1 162 ? -65.785 1.762 63.146 1.00 23.47 147 SER C O 1
ATOM 4990 N N . LEU C 1 163 ? -64.294 2.507 64.659 1.00 21.44 148 LEU C N 1
ATOM 4991 C CA . LEU C 1 163 ? -63.168 1.837 64.012 1.00 25.94 148 LEU C CA 1
ATOM 4992 C C . LEU C 1 163 ? -63.385 0.336 64.119 1.00 25.72 148 LEU C C 1
ATOM 4993 O O . LEU C 1 163 ? -62.941 -0.438 63.259 1.00 29.74 148 LEU C O 1
ATOM 4998 N N . THR C 1 164 ? -64.065 -0.073 65.192 1.00 23.24 149 THR C N 1
ATOM 4999 C CA . THR C 1 164 ? -64.364 -1.489 65.408 1.00 26.20 149 THR C CA 1
ATOM 5000 C C . THR C 1 164 ? -65.464 -2.039 64.480 1.00 26.43 149 THR C C 1
ATOM 5001 O O . THR C 1 164 ? -65.776 -3.232 64.519 1.00 26.26 149 THR C O 1
ATOM 5005 N N . SER C 1 165 ? -66.032 -1.178 63.634 1.00 26.57 150 SER C N 1
ATOM 5006 C CA . SER C 1 165 ? -66.898 -1.643 62.554 1.00 23.29 150 SER C CA 1
ATOM 5007 C C . SER C 1 165 ? -66.045 -2.395 61.546 1.00 28.84 150 SER C C 1
ATOM 5008 O O . SER C 1 165 ? -66.561 -3.157 60.719 1.00 28.05 150 SER C O 1
ATOM 5011 N N . GLU C 1 166 ? -64.733 -2.178 61.617 1.00 26.76 151 GLU C N 1
ATOM 5012 C CA . GLU C 1 166 ? -63.805 -2.739 60.639 1.00 28.25 151 GLU C CA 1
ATOM 5013 C C . GLU C 1 166 ? -62.662 -3.538 61.279 1.00 25.87 151 GLU C C 1
ATOM 5014 O O . GLU C 1 166 ? -62.311 -4.630 60.815 1.00 24.43 151 GLU C O 1
ATOM 5020 N N . LEU C 1 167 ? -62.072 -3.002 62.344 1.00 22.82 152 LEU C N 1
ATOM 5021 C CA . LEU C 1 167 ? -60.938 -3.681 62.988 1.00 26.38 152 LEU C CA 1
ATOM 5022 C C . LEU C 1 167 ? -61.264 -4.040 64.439 1.00 28.46 152 LEU C C 1
ATOM 5023 O O . LEU C 1 167 ? -61.803 -3.220 65.181 1.00 30.35 152 LEU C O 1
ATOM 5028 N N . ALA C 1 168 ? -60.924 -5.256 64.856 1.00 24.29 153 ALA C N 1
ATOM 5029 C CA . ALA C 1 168 ? -61.255 -5.689 66.207 1.00 24.11 153 ALA C CA 1
ATOM 5030 C C . ALA C 1 168 ? -60.240 -5.153 67.222 1.00 32.55 153 ALA C C 1
ATOM 5031 O O . ALA C 1 168 ? -59.137 -4.726 66.853 1.00 29.55 153 ALA C O 1
ATOM 5033 N N . ARG C 1 169 ? -60.628 -5.157 68.494 1.00 30.54 154 ARG C N 1
ATOM 5034 C CA . ARG C 1 169 ? -59.694 -4.903 69.587 1.00 32.66 154 ARG C CA 1
ATOM 5035 C C . ARG C 1 169 ? -60.062 -5.787 70.772 1.00 27.69 154 ARG C C 1
ATOM 5036 O O . ARG C 1 169 ? -61.239 -5.885 71.137 1.00 26.66 154 ARG C O 1
ATOM 5044 N N . ALA C 1 170 ? -59.061 -6.431 71.366 1.00 30.36 155 ALA C N 1
ATOM 5045 C CA . ALA C 1 170 ? -59.292 -7.281 72.523 1.00 28.71 155 ALA C CA 1
ATOM 5046 C C . ALA C 1 170 ? -60.057 -6.519 73.615 1.00 29.87 155 ALA C C 1
ATOM 5047 O O . ALA C 1 170 ? -59.805 -5.339 73.842 1.00 27.84 155 ALA C O 1
ATOM 5049 N N . THR C 1 171 ? -61.003 -7.219 74.243 1.00 29.01 156 THR C N 1
ATOM 5050 C CA . THR C 1 171 ? -61.827 -6.770 75.375 1.00 30.83 156 THR C CA 1
ATOM 5051 C C . THR C 1 171 ? -63.092 -6.014 74.982 1.00 26.04 156 THR C C 1
ATOM 5052 O O . THR C 1 171 ? -63.970 -5.819 75.823 1.00 32.65 156 THR C O 1
ATOM 5056 N N . VAL C 1 172 ? -63.197 -5.597 73.722 1.00 24.50 157 VAL C N 1
ATOM 5057 C CA . VAL C 1 172 ? -64.414 -4.918 73.277 1.00 28.43 157 VAL C CA 1
ATOM 5058 C C . VAL C 1 172 ? -65.159 -5.670 72.165 1.00 30.64 157 VAL C C 1
ATOM 5059 O O . VAL C 1 172 ? -65.659 -5.064 71.212 1.00 25.12 157 VAL C O 1
ATOM 5063 N N . ALA C 1 173 ? -65.253 -6.991 72.309 1.00 28.00 158 ALA C N 1
ATOM 5064 C CA . ALA C 1 173 ? -65.916 -7.825 71.299 1.00 26.95 158 ALA C CA 1
ATOM 5065 C C . ALA C 1 173 ? -67.410 -7.511 71.033 1.00 24.88 158 ALA C C 1
ATOM 5066 O O . ALA C 1 173 ? -67.798 -7.332 69.875 1.00 29.81 158 ALA C O 1
ATOM 5068 N N . PRO C 1 174 ? -68.251 -7.438 72.090 1.00 25.69 159 PRO C N 1
ATOM 5069 C CA . PRO C 1 174 ? -69.667 -7.194 71.777 1.00 24.73 159 PRO C CA 1
ATOM 5070 C C . PRO C 1 174 ? -69.870 -5.823 71.132 1.00 26.98 159 PRO C C 1
ATOM 5071 O O . PRO C 1 174 ? -70.709 -5.696 70.234 1.00 24.99 159 PRO C O 1
ATOM 5075 N N . TYR C 1 175 ? -69.095 -4.826 71.556 1.00 23.02 160 TYR C N 1
ATOM 5076 C CA . TYR C 1 175 ? -69.108 -3.508 70.911 1.00 24.46 160 TYR C CA 1
ATOM 5077 C C . TYR C 1 175 ? -68.649 -3.639 69.463 1.00 29.16 160 TYR C C 1
ATOM 5078 O O . TYR C 1 175 ? -69.256 -3.074 68.544 1.00 25.76 160 TYR C O 1
ATOM 5087 N N . THR C 1 176 ? -67.565 -4.382 69.262 1.00 27.33 161 THR C N 1
ATOM 5088 C CA . THR C 1 176 ? -67.032 -4.610 67.919 1.00 26.65 161 THR C CA 1
ATOM 5089 C C . THR C 1 176 ? -68.089 -5.254 67.011 1.00 24.69 161 THR C C 1
ATOM 5090 O O . THR C 1 176 ? -68.324 -4.809 65.873 1.00 24.93 161 THR C O 1
ATOM 5094 N N . VAL C 1 177 ? -68.733 -6.297 67.522 1.00 22.19 162 VAL C N 1
ATOM 5095 C CA . VAL C 1 177 ? -69.729 -7.017 66.743 1.00 20.88 162 VAL C CA 1
ATOM 5096 C C . VAL C 1 177 ? -70.924 -6.114 66.446 1.00 21.91 162 VAL C C 1
ATOM 5097 O O . VAL C 1 177 ? -71.430 -6.092 65.327 1.00 23.99 162 VAL C O 1
ATOM 5101 N N . ALA C 1 178 ? -71.362 -5.357 67.448 1.00 20.03 163 ALA C N 1
ATOM 5102 C CA . ALA C 1 178 ? -72.495 -4.451 67.273 1.00 21.61 163 ALA C CA 1
ATOM 5103 C C . ALA C 1 178 ? -72.214 -3.400 66.202 1.00 27.18 163 ALA C C 1
ATOM 5104 O O . ALA C 1 178 ? -73.073 -3.102 65.353 1.00 23.59 163 ALA C O 1
ATOM 5106 N N . LYS C 1 179 ? -71.012 -2.829 66.252 1.00 22.22 164 LYS C N 1
ATOM 5107 C CA . LYS C 1 179 ? -70.606 -1.820 65.275 1.00 21.88 164 LYS C CA 1
ATOM 5108 C C . LYS C 1 179 ? -70.366 -2.402 63.872 1.00 22.24 164 LYS C C 1
ATOM 5109 O O . LYS C 1 179 ? -70.592 -1.725 62.864 1.00 28.41 164 LYS C O 1
ATOM 5115 N N . GLY C 1 180 ? -69.917 -3.652 63.806 1.00 22.13 165 GLY C N 1
ATOM 5116 C CA . GLY C 1 180 ? -69.828 -4.356 62.531 1.00 21.03 165 GLY C CA 1
ATOM 5117 C C . GLY C 1 180 ? -71.238 -4.524 61.996 1.00 27.93 165 GLY C C 1
ATOM 5118 O O . GLY C 1 180 ? -71.499 -4.340 60.801 1.00 24.31 165 GLY C O 1
ATOM 5119 N N . GLY C 1 181 ? -72.158 -4.861 62.898 1.00 28.52 166 GLY C N 1
ATOM 5120 C CA . GLY C 1 181 ? -73.567 -4.932 62.555 1.00 22.94 166 GLY C CA 1
ATOM 5121 C C . GLY C 1 181 ? -74.104 -3.595 62.064 1.00 21.81 166 GLY C C 1
ATOM 5122 O O . GLY C 1 181 ? -74.859 -3.540 61.083 1.00 25.18 166 GLY C O 1
ATOM 5123 N N . ILE C 1 182 ? -73.711 -2.517 62.733 1.00 22.64 167 ILE C N 1
ATOM 5124 C CA . ILE C 1 182 ? -74.103 -1.167 62.305 1.00 19.47 167 ILE C CA 1
ATOM 5125 C C . ILE C 1 182 ? -73.710 -0.894 60.848 1.00 17.65 167 ILE C C 1
ATOM 5126 O O . ILE C 1 182 ? -74.525 -0.405 60.042 1.00 25.31 167 ILE C O 1
ATOM 5131 N N . LYS C 1 183 ? -72.472 -1.220 60.506 1.00 19.93 168 LYS C N 1
ATOM 5132 C CA . LYS C 1 183 ? -72.001 -1.057 59.131 1.00 23.28 168 LYS C CA 1
ATOM 5133 C C . LYS C 1 183 ? -72.892 -1.814 58.129 1.00 23.01 168 LYS C C 1
ATOM 5134 O O . LYS C 1 183 ? -73.294 -1.260 57.099 1.00 24.44 168 LYS C O 1
ATOM 5140 N N . MET C 1 184 ? -73.226 -3.063 58.436 1.00 18.43 169 MET C N 1
ATOM 5141 C CA . MET C 1 184 ? -74.034 -3.859 57.510 1.00 21.71 169 MET C CA 1
ATOM 5142 C C . MET C 1 184 ? -75.506 -3.437 57.527 1.00 23.63 169 MET C C 1
ATOM 5143 O O . MET C 1 184 ? -76.185 -3.496 56.498 1.00 20.42 169 MET C O 1
ATOM 5148 N N . LEU C 1 185 ? -75.982 -2.987 58.686 1.00 22.47 170 LEU C N 1
ATOM 5149 C CA . LEU C 1 185 ? -77.319 -2.417 58.794 1.00 22.31 170 LEU C CA 1
ATOM 5150 C C . LEU C 1 185 ? -77.443 -1.223 57.860 1.00 21.90 170 LEU C C 1
ATOM 5151 O O . LEU C 1 185 ? -78.439 -1.069 57.141 1.00 22.58 170 LEU C O 1
ATOM 5156 N N . THR C 1 186 ? -76.414 -0.385 57.862 1.00 22.00 171 THR C N 1
ATOM 5157 C CA . THR C 1 186 ? -76.383 0.785 56.995 1.00 18.95 171 THR C CA 1
ATOM 5158 C C . THR C 1 186 ? -76.588 0.375 55.529 1.00 20.71 171 THR C C 1
ATOM 5159 O O . THR C 1 186 ? -77.379 0.982 54.800 1.00 21.63 171 THR C O 1
ATOM 5163 N N . ARG C 1 187 ? -75.907 -0.683 55.110 1.00 22.37 172 ARG 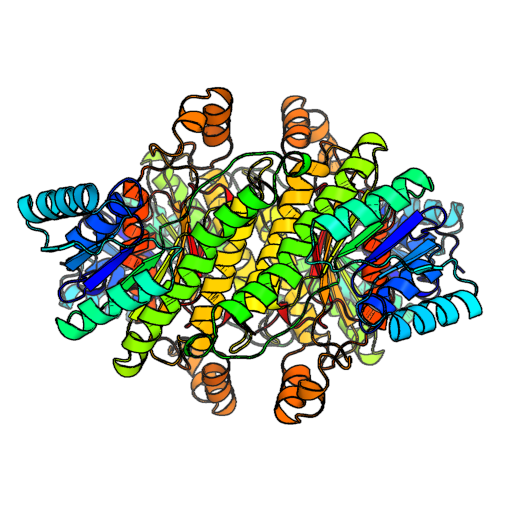C N 1
ATOM 5164 C CA . ARG C 1 187 ? -76.050 -1.166 53.741 1.00 26.98 172 ARG C CA 1
ATOM 5165 C C . ARG C 1 187 ? -77.423 -1.779 53.467 1.00 23.78 172 ARG C C 1
ATOM 5166 O O . ARG C 1 187 ? -77.980 -1.595 52.383 1.00 24.68 172 ARG C O 1
ATOM 5174 N N . ALA C 1 188 ? -77.967 -2.497 54.449 1.00 20.77 173 ALA C N 1
ATOM 5175 C CA . ALA C 1 188 ? -79.293 -3.088 54.310 1.00 22.58 173 ALA C CA 1
ATOM 5176 C C . ALA C 1 188 ? -80.314 -1.980 54.138 1.00 25.88 173 ALA C C 1
ATOM 5177 O O . ALA C 1 188 ? -81.269 -2.115 53.360 1.00 25.09 173 ALA C O 1
ATOM 5179 N N . MET C 1 189 ? -80.119 -0.889 54.879 1.00 19.83 174 MET C N 1
ATOM 5180 C CA . MET C 1 189 ? -80.980 0.274 54.744 1.00 25.88 174 MET C CA 1
ATOM 5181 C C . MET C 1 189 ? -80.901 0.861 53.342 1.00 25.60 174 MET C C 1
ATOM 5182 O O . MET C 1 189 ? -81.933 1.141 52.730 1.00 25.95 174 MET C O 1
ATOM 5187 N N . ALA C 1 190 ? -79.683 1.039 52.831 1.00 24.87 175 ALA C N 1
ATOM 5188 C CA . ALA C 1 190 ? -79.505 1.562 51.478 1.00 22.73 175 ALA C CA 1
ATOM 5189 C C . ALA C 1 190 ? -80.185 0.639 50.483 1.00 26.04 175 ALA C C 1
ATOM 5190 O O . ALA C 1 190 ? -80.878 1.093 49.567 1.00 27.50 175 ALA C O 1
ATOM 5192 N N . ALA C 1 191 ? -80.014 -0.662 50.691 1.00 21.60 176 ALA C N 1
ATOM 5193 C CA . ALA C 1 191 ? -80.584 -1.680 49.795 1.00 26.94 176 ALA C CA 1
ATOM 5194 C C . ALA C 1 191 ? -82.100 -1.572 49.640 1.00 33.07 176 ALA C C 1
ATOM 5195 O O . ALA C 1 191 ? -82.635 -1.715 48.540 1.00 29.78 176 ALA C O 1
ATOM 5197 N N . GLU C 1 192 ? -82.796 -1.342 50.749 1.00 32.81 177 GLU C N 1
ATOM 5198 C CA . GLU C 1 192 ? -84.255 -1.290 50.712 1.00 28.01 177 GLU C CA 1
ATOM 5199 C C . GLU C 1 192 ? -84.816 0.110 50.480 1.00 29.62 177 GLU C C 1
ATOM 5200 O O . GLU C 1 192 ? -85.919 0.258 49.937 1.00 32.31 177 GLU C O 1
ATOM 5206 N N . TRP C 1 193 ? -84.074 1.135 50.897 1.00 23.58 178 TRP C N 1
ATOM 5207 C CA . TRP C 1 193 ? -84.652 2.479 50.959 1.00 26.70 178 TRP C CA 1
ATOM 5208 C C . TRP C 1 193 ? -84.084 3.508 49.984 1.00 26.87 178 TRP C C 1
ATOM 5209 O O . TRP C 1 193 ? -84.722 4.535 49.752 1.00 25.66 178 TRP C O 1
ATOM 5220 N N . ALA C 1 194 ? -82.910 3.244 49.408 1.00 27.15 179 ALA C N 1
ATOM 5221 C CA . ALA C 1 194 ? -82.320 4.178 48.444 1.00 22.93 179 ALA C CA 1
ATOM 5222 C C . ALA C 1 194 ? -83.292 4.532 47.319 1.00 26.66 179 ALA C C 1
ATOM 5223 O O . ALA C 1 194 ? -83.315 5.674 46.856 1.00 28.48 179 ALA C O 1
ATOM 5225 N N . GLN C 1 195 ? -84.086 3.554 46.886 1.00 29.32 180 GLN C N 1
ATOM 5226 C CA . GLN C 1 195 ? -85.000 3.753 45.760 1.00 30.92 180 GLN C CA 1
ATOM 5227 C C . GLN C 1 195 ? -86.124 4.731 46.118 1.00 35.26 180 GLN C C 1
ATOM 5228 O O . GLN C 1 195 ? -86.770 5.301 45.237 1.00 29.70 180 GLN C O 1
ATOM 5234 N N . TYR C 1 196 ? -86.359 4.926 47.413 1.00 33.59 181 TYR C N 1
ATOM 5235 C CA . TYR C 1 196 ? -87.393 5.854 47.844 1.00 33.19 181 TYR C CA 1
ATOM 5236 C C . TYR C 1 196 ? -86.812 7.226 48.150 1.00 31.35 181 TYR C C 1
ATOM 5237 O O . TYR C 1 196 ? -87.496 8.082 48.702 1.00 41.59 181 TYR C O 1
ATOM 5246 N N . GLY C 1 197 ? -85.546 7.434 47.801 1.00 30.12 182 GLY C N 1
ATOM 5247 C CA . GLY C 1 197 ? -84.927 8.739 47.978 1.00 23.06 182 GLY C CA 1
ATOM 5248 C C . GLY C 1 197 ? -84.319 8.962 49.350 1.00 27.99 182 GLY C C 1
ATOM 5249 O O . GLY C 1 197 ? -84.051 10.099 49.752 1.00 31.59 182 GLY C O 1
ATOM 5250 N N . ILE C 1 198 ? -84.098 7.872 50.070 1.00 22.39 183 ILE C N 1
ATOM 5251 C CA . ILE C 1 198 ? -83.460 7.928 51.379 1.00 23.96 183 ILE C CA 1
ATOM 5252 C C . ILE C 1 198 ? -82.014 7.481 51.250 1.00 26.58 183 ILE C C 1
ATOM 5253 O O . ILE C 1 198 ? -81.753 6.417 50.690 1.00 26.80 183 ILE C O 1
ATOM 5258 N N . GLN C 1 199 ? -81.080 8.284 51.762 1.00 26.19 184 GLN C N 1
ATOM 5259 C CA . GLN C 1 199 ? -79.672 7.885 51.812 1.00 24.57 184 GLN C CA 1
ATOM 5260 C C . GLN C 1 199 ? -79.305 7.456 53.214 1.00 24.42 184 GLN C C 1
ATOM 5261 O O . GLN C 1 199 ? -79.462 8.217 54.174 1.00 23.22 184 GLN C O 1
ATOM 5267 N N . ALA C 1 200 ? -78.845 6.222 53.341 1.00 21.58 185 ALA C N 1
ATOM 5268 C CA . ALA C 1 200 ? -78.411 5.714 54.634 1.00 20.93 185 ALA C CA 1
ATOM 5269 C C . ALA C 1 200 ? -76.916 5.506 54.582 1.00 21.74 185 ALA C C 1
ATOM 5270 O O . ALA C 1 200 ? -76.411 4.758 53.732 1.00 19.89 185 ALA C O 1
ATOM 5272 N N . ASN C 1 201 ? -76.212 6.186 55.482 1.00 18.68 186 ASN C N 1
ATOM 5273 C CA . ASN C 1 201 ? -74.763 6.120 55.535 1.00 18.75 186 ASN C CA 1
ATOM 5274 C C . ASN C 1 201 ? -74.314 6.048 56.981 1.00 20.81 186 ASN C C 1
ATOM 5275 O O . ASN C 1 201 ? -75.149 6.034 57.891 1.00 23.54 186 ASN C O 1
ATOM 5280 N N . ALA C 1 202 ? -73.003 5.978 57.200 1.00 18.59 187 ALA C N 1
ATOM 5281 C CA . ALA C 1 202 ? -72.488 5.846 58.557 1.00 19.76 187 ALA C CA 1
ATOM 5282 C C . ALA C 1 202 ? -71.201 6.624 58.785 1.00 18.02 187 ALA C C 1
ATOM 5283 O O . ALA C 1 202 ? -70.453 6.929 57.846 1.00 16.81 187 ALA C O 1
ATOM 5285 N N . ILE C 1 203 ? -70.949 6.935 60.049 1.00 16.63 188 ILE C N 1
ATOM 5286 C CA . ILE C 1 203 ? -69.700 7.574 60.453 1.00 19.42 188 ILE C CA 1
ATOM 5287 C C . ILE C 1 203 ? -68.985 6.664 61.427 1.00 18.05 188 ILE C C 1
ATOM 5288 O O . ILE C 1 203 ? -69.610 6.159 62.370 1.00 21.52 188 ILE C O 1
ATOM 5293 N N . GLY C 1 204 ? -67.682 6.457 61.228 1.00 17.40 189 GLY C N 1
ATOM 5294 C CA . GLY C 1 204 ? -66.910 5.684 62.185 1.00 19.27 189 GLY C CA 1
ATOM 5295 C C . GLY C 1 204 ? -65.896 6.559 62.896 1.00 17.57 189 GLY C C 1
ATOM 5296 O O . GLY C 1 204 ? -64.779 6.711 62.416 1.00 19.88 189 GLY C O 1
ATOM 5297 N N . PRO C 1 205 ? -66.282 7.149 64.042 1.00 21.81 190 PRO C N 1
ATOM 5298 C CA . PRO C 1 205 ? -65.344 8.024 64.749 1.00 21.52 190 PRO C CA 1
ATOM 5299 C C . PRO C 1 205 ? -64.142 7.216 65.196 1.00 26.60 190 PRO C C 1
ATOM 5300 O O . PRO C 1 205 ? -64.302 6.029 65.517 1.00 22.55 190 PRO C O 1
ATOM 5304 N N . GLY C 1 206 ? -62.961 7.834 65.181 1.00 23.04 191 GLY C N 1
ATOM 5305 C CA . GLY C 1 206 ? -61.760 7.200 65.695 1.00 21.70 191 GLY C CA 1
ATOM 5306 C C . GLY C 1 206 ? -61.680 7.461 67.185 1.00 27.98 191 GLY C C 1
ATOM 5307 O O . GLY C 1 206 ? -62.717 7.546 67.849 1.00 28.56 191 GLY C O 1
ATOM 5308 N N . TYR C 1 207 ? -60.468 7.595 67.720 1.00 23.34 192 TYR C N 1
ATOM 5309 C CA . TYR C 1 207 ? -60.331 7.902 69.140 1.00 23.08 192 TYR C CA 1
ATOM 5310 C C . TYR C 1 207 ? -60.538 9.386 69.405 1.00 25.14 192 TYR C C 1
ATOM 5311 O O . TYR C 1 207 ? -59.725 10.223 69.002 1.00 21.10 192 TYR C O 1
ATOM 5320 N N . MET C 1 208 ? -61.650 9.695 70.074 1.00 26.29 193 MET C N 1
ATOM 5321 C CA . MET C 1 208 ? -62.088 11.074 70.264 1.00 28.31 193 MET C CA 1
ATOM 5322 C C . MET C 1 208 ? -61.981 11.456 71.730 1.00 31.85 193 MET C C 1
ATOM 5323 O O . MET C 1 208 ? -62.125 10.613 72.620 1.00 32.36 193 MET C O 1
ATOM 5328 N N . LEU C 1 209 ? -61.733 12.735 71.970 1.00 29.57 194 LEU C N 1
ATOM 5329 C CA . LEU C 1 209 ? -61.601 13.257 73.317 1.00 36.00 194 LEU C CA 1
ATOM 5330 C C . LEU C 1 209 ? -62.982 13.496 73.930 1.00 40.58 194 LEU C C 1
ATOM 5331 O O . LEU C 1 209 ? -63.481 14.624 73.931 1.00 37.30 194 LEU C O 1
ATOM 5336 N N . THR C 1 210 ? -63.593 12.428 74.441 1.00 44.62 195 THR C N 1
ATOM 5337 C CA . THR C 1 210 ? -64.870 12.528 75.145 1.00 51.85 195 THR C CA 1
ATOM 5338 C C . THR C 1 210 ? -64.793 11.974 76.561 1.00 59.83 195 THR C C 1
ATOM 5339 O O . THR C 1 210 ? -63.964 11.104 76.855 1.00 58.46 195 THR C O 1
ATOM 5343 N N . ASP C 1 211 ? -65.670 12.483 77.424 1.00 62.67 196 ASP C N 1
ATOM 5344 C CA . ASP C 1 211 ? -65.786 12.013 78.801 1.00 64.22 196 ASP C CA 1
ATOM 5345 C C . ASP C 1 211 ? -65.900 10.489 78.866 1.00 56.19 196 ASP C C 1
ATOM 5346 O O . ASP C 1 211 ? -65.345 9.862 79.761 1.00 59.25 196 ASP C O 1
ATOM 5351 N N . MET C 1 212 ? -66.592 9.896 77.895 1.00 50.50 197 MET C N 1
ATOM 5352 C CA . MET C 1 212 ? -66.746 8.441 77.821 1.00 53.03 197 MET C CA 1
ATOM 5353 C C . MET C 1 212 ? -65.413 7.707 77.640 1.00 60.08 197 MET C C 1
ATOM 5354 O O . MET C 1 212 ? -65.293 6.527 77.982 1.00 64.75 197 MET C O 1
ATOM 5359 N N . ASN C 1 213 ? -64.420 8.399 77.092 1.00 53.03 198 ASN C N 1
ATOM 5360 C CA . ASN C 1 213 ? -63.125 7.788 76.823 1.00 49.79 198 ASN C CA 1
ATOM 5361 C C . ASN C 1 213 ? -62.089 8.175 77.864 1.00 45.67 198 ASN C C 1
ATOM 5362 O O . ASN C 1 213 ? -60.913 7.837 77.726 1.00 43.35 198 ASN C O 1
ATOM 5367 N N . GLN C 1 214 ? -62.533 8.878 78.903 1.00 49.22 199 GLN C N 1
ATOM 5368 C CA . GLN C 1 214 ? -61.619 9.516 79.850 1.00 57.81 199 GLN C CA 1
ATOM 5369 C C . GLN C 1 214 ? -60.635 8.555 80.544 1.00 49.53 199 GLN C C 1
ATOM 5370 O O . GLN C 1 214 ? -59.540 8.960 80.930 1.00 47.85 199 GLN C O 1
ATOM 5376 N N . ALA C 1 215 ? -61.016 7.289 80.687 1.00 52.49 200 ALA C N 1
ATOM 5377 C CA . ALA C 1 215 ? -60.122 6.298 81.292 1.00 60.31 200 ALA C CA 1
ATOM 5378 C C . ALA C 1 215 ? -58.939 6.001 80.367 1.00 59.18 200 ALA C C 1
ATOM 5379 O O . ALA C 1 215 ? -57.790 5.909 80.813 1.00 55.12 200 ALA C O 1
ATOM 5381 N N . LEU C 1 216 ? -59.233 5.853 79.078 1.00 54.57 201 LEU C N 1
ATOM 5382 C CA . LEU C 1 216 ? -58.205 5.618 78.065 1.00 48.79 201 LEU C CA 1
ATOM 5383 C C . LEU C 1 216 ? -57.283 6.827 77.919 1.00 44.97 201 LEU C C 1
ATOM 5384 O O . LEU C 1 216 ? -56.053 6.696 77.950 1.00 43.75 201 LEU C O 1
ATOM 5389 N N . ILE C 1 217 ? -57.895 7.998 77.758 1.00 40.43 202 ILE C N 1
ATOM 5390 C CA . ILE C 1 217 ? -57.182 9.270 77.682 1.00 39.95 202 ILE C CA 1
ATOM 5391 C C . ILE C 1 217 ? -56.230 9.474 78.856 1.00 45.91 202 ILE C C 1
ATOM 5392 O O . ILE C 1 217 ? -55.112 9.984 78.686 1.00 46.39 202 ILE C O 1
ATOM 5397 N N . ASP C 1 218 ? -56.678 9.073 80.045 1.00 52.70 203 ASP C N 1
ATOM 5398 C CA . ASP C 1 218 ? -55.896 9.257 81.269 1.00 62.12 203 ASP C CA 1
ATOM 5399 C C . ASP C 1 218 ? -54.871 8.140 81.505 1.00 63.60 203 ASP C C 1
ATOM 5400 O O . ASP C 1 218 ? -54.005 8.259 82.369 1.00 67.86 203 ASP C O 1
ATOM 5405 N N . ASN C 1 219 ? -54.972 7.057 80.741 1.00 59.17 204 ASN C N 1
ATOM 5406 C CA . ASN C 1 219 ? -53.944 6.025 80.756 1.00 52.70 204 ASN C CA 1
ATOM 5407 C C . ASN C 1 219 ? -52.822 6.418 79.800 1.00 51.24 204 ASN C C 1
ATOM 5408 O O . ASN C 1 219 ? -53.004 6.378 78.581 1.00 44.46 204 ASN C O 1
ATOM 5413 N N . PRO C 1 220 ? -51.658 6.802 80.349 1.00 51.16 205 PRO C N 1
ATOM 5414 C CA . PRO C 1 220 ? -50.553 7.332 79.539 1.00 51.66 205 PRO C CA 1
ATOM 5415 C C . PRO C 1 220 ? -50.056 6.346 78.475 1.00 53.65 205 PRO C C 1
ATOM 5416 O O . PRO C 1 220 ? -49.594 6.780 77.418 1.00 51.86 205 PRO C O 1
ATOM 5420 N N . GLU C 1 221 ? -50.159 5.047 78.748 1.00 48.68 206 GLU C N 1
ATOM 5421 C CA . GLU C 1 221 ? -49.791 4.028 77.769 1.00 49.79 206 GLU C CA 1
ATOM 5422 C C . GLU C 1 221 ? -50.790 3.991 76.604 1.00 47.65 206 GLU C C 1
ATOM 5423 O O . GLU C 1 221 ? -50.401 3.847 75.439 1.00 41.78 206 GLU C O 1
ATOM 5429 N N . PHE C 1 222 ? -52.078 4.103 76.920 1.00 33.97 207 PHE C N 1
ATOM 5430 C CA . PHE C 1 222 ? -53.097 4.059 75.882 1.00 36.38 207 PHE C CA 1
ATOM 5431 C C . PHE C 1 222 ? -53.054 5.354 75.085 1.00 34.48 207 PHE C C 1
ATOM 5432 O O . PHE C 1 222 ? -53.243 5.351 73.864 1.00 34.61 207 PHE C O 1
ATOM 5440 N N . ASP C 1 223 ? -52.804 6.459 75.778 1.00 30.92 208 ASP C N 1
ATOM 5441 C CA . ASP C 1 223 ? -52.664 7.752 75.118 1.00 33.76 208 ASP C CA 1
ATOM 5442 C C . ASP C 1 223 ? -51.515 7.727 74.114 1.00 34.11 208 ASP C C 1
ATOM 5443 O O . ASP C 1 223 ? -51.689 8.096 72.954 1.00 34.01 208 ASP C O 1
ATOM 5448 N N . ALA C 1 224 ? -50.339 7.295 74.568 1.00 32.19 209 ALA C N 1
ATOM 5449 C CA . ALA C 1 224 ? -49.170 7.214 73.700 1.00 32.71 209 ALA C CA 1
ATOM 5450 C C . ALA C 1 224 ? -49.438 6.277 72.516 1.00 35.87 209 ALA C C 1
ATOM 5451 O O . ALA C 1 224 ? -48.986 6.528 71.401 1.00 37.42 209 ALA C O 1
ATOM 5453 N N . TRP C 1 225 ? -50.181 5.202 72.763 1.00 35.74 210 TRP C N 1
ATOM 5454 C CA . TRP C 1 225 ? -50.512 4.259 71.703 1.00 37.31 210 TRP C CA 1
ATOM 5455 C C . TRP C 1 225 ? -51.371 4.906 70.620 1.00 37.62 210 TRP C C 1
ATOM 5456 O O . TRP C 1 225 ? -51.065 4.789 69.433 1.00 33.37 210 TRP C O 1
ATOM 5467 N N . VAL C 1 226 ? -52.435 5.596 71.026 1.00 35.03 211 VAL C N 1
ATOM 5468 C CA . VAL C 1 226 ? -53.265 6.329 70.072 1.00 31.39 211 VAL C CA 1
ATOM 5469 C C . VAL C 1 226 ? -52.431 7.254 69.186 1.00 34.06 211 VAL C C 1
ATOM 5470 O O . VAL C 1 226 ? -52.542 7.211 67.958 1.00 32.75 211 VAL C O 1
ATOM 5474 N N . LYS C 1 227 ? -51.586 8.074 69.805 1.00 31.57 212 LYS C N 1
ATOM 5475 C CA . LYS C 1 227 ? -50.781 9.034 69.056 1.00 33.94 212 LYS C CA 1
ATOM 5476 C C . LYS C 1 227 ? -49.781 8.364 68.100 1.00 37.12 212 LYS C C 1
ATOM 5477 O O . LYS C 1 227 ? -49.522 8.880 67.016 1.00 37.40 212 LYS C O 1
ATOM 5483 N N . ALA C 1 228 ? -49.226 7.219 68.490 1.00 31.25 213 ALA C N 1
ATOM 5484 C CA . ALA C 1 228 ? -48.290 6.508 67.612 1.00 33.23 213 ALA C CA 1
ATOM 5485 C C . ALA C 1 228 ? -49.023 5.694 66.532 1.00 33.95 213 ALA C C 1
ATOM 5486 O O . ALA C 1 228 ? -48.522 5.509 65.422 1.00 32.10 213 ALA C O 1
ATOM 5488 N N . ARG C 1 229 ? -50.212 5.207 66.862 1.00 29.14 214 ARG C N 1
ATOM 5489 C CA . ARG C 1 229 ? -50.976 4.378 65.935 1.00 29.70 214 ARG C CA 1
ATOM 5490 C C . ARG C 1 229 ? -51.707 5.230 64.877 1.00 35.32 214 ARG C C 1
ATOM 5491 O O . ARG C 1 229 ? -51.985 4.754 63.769 1.00 32.24 214 ARG C O 1
ATOM 5499 N N . THR C 1 230 ? -51.994 6.488 65.215 1.00 27.83 215 THR C N 1
ATOM 5500 C CA . THR C 1 230 ? -52.704 7.395 64.310 1.00 29.58 215 THR C CA 1
ATOM 5501 C C . THR C 1 230 ? -51.720 8.222 63.473 1.00 22.64 215 THR C C 1
ATOM 5502 O O . THR C 1 230 ? -50.868 8.914 64.031 1.00 25.89 215 THR C O 1
ATOM 5506 N N . PRO C 1 231 ? -51.814 8.133 62.135 1.00 22.25 216 PRO C N 1
ATOM 5507 C CA . PRO C 1 231 ? -50.948 8.929 61.244 1.00 22.36 216 PRO C CA 1
ATOM 5508 C C . PRO C 1 231 ? -50.954 10.407 61.618 1.00 22.06 216 PRO C C 1
ATOM 5509 O O . PRO C 1 231 ? -49.906 11.048 61.634 1.00 22.59 216 PRO C O 1
ATOM 5513 N N . ALA C 1 232 ? -52.122 10.937 61.949 1.00 21.29 217 ALA C N 1
ATOM 5514 C CA . ALA C 1 232 ? -52.212 12.331 62.371 1.00 21.17 217 ALA C CA 1
ATOM 5515 C C . ALA C 1 232 ? -51.568 12.573 63.735 1.00 26.66 217 ALA C C 1
ATOM 5516 O O . ALA C 1 232 ? -51.396 13.719 64.136 1.00 22.29 217 ALA C O 1
ATOM 5518 N N . LYS C 1 233 ? -51.214 11.493 64.437 1.00 24.19 218 LYS C N 1
ATOM 5519 C CA . LYS C 1 233 ? -50.554 11.584 65.745 1.00 23.35 218 LYS C CA 1
ATOM 5520 C C . LYS C 1 233 ? -51.358 12.376 66.790 1.00 28.21 218 LYS C C 1
ATOM 5521 O O . LYS C 1 233 ? -50.785 13.098 67.599 1.00 27.63 218 LYS C O 1
ATOM 5527 N N . ARG C 1 234 ? -52.681 12.237 66.788 1.00 25.12 219 ARG C N 1
ATOM 5528 C CA . ARG C 1 234 ? -53.481 12.950 67.779 1.00 29.05 219 ARG C CA 1
ATOM 5529 C C . ARG C 1 234 ? -54.860 12.343 67.906 1.00 27.73 219 ARG C C 1
ATOM 5530 O O . ARG C 1 234 ? -55.319 11.640 67.008 1.00 20.96 219 ARG C O 1
ATOM 5538 N N . TRP C 1 235 ? -55.505 12.601 69.038 1.00 21.67 220 TRP C N 1
ATOM 5539 C CA . TRP C 1 235 ? -56.893 12.215 69.242 1.00 26.56 220 TRP C CA 1
ATOM 5540 C C . TRP C 1 235 ? -57.750 13.176 68.442 1.00 25.26 220 TRP C C 1
ATOM 5541 O O . TRP C 1 235 ? -57.311 14.283 68.137 1.00 20.73 220 TRP C O 1
ATOM 5552 N N . GLY C 1 236 ? -58.975 12.777 68.114 1.00 21.07 221 GLY C N 1
ATOM 5553 C CA . GLY C 1 236 ? -59.898 13.714 67.489 1.00 24.22 221 GLY C CA 1
ATOM 5554 C C . GLY C 1 236 ? -60.693 14.479 68.538 1.00 26.73 221 GLY C C 1
ATOM 5555 O O . GLY C 1 236 ? -60.924 13.980 69.652 1.00 30.39 221 GLY C O 1
ATOM 5556 N N . LYS C 1 237 ? -61.122 15.689 68.198 1.00 25.73 222 LYS C N 1
ATOM 5557 C CA . LYS C 1 237 ? -62.049 16.411 69.063 1.00 22.96 222 LYS C CA 1
ATOM 5558 C C . LYS C 1 237 ? -63.451 16.154 68.551 1.00 25.32 222 LYS C C 1
ATOM 5559 O O . LYS C 1 237 ? -63.642 16.017 67.351 1.00 26.86 222 LYS C O 1
ATOM 5565 N N . PRO C 1 238 ? -64.436 16.059 69.466 1.00 30.14 223 PRO C N 1
ATOM 5566 C CA . PRO C 1 238 ? -65.826 15.736 69.116 1.00 29.24 223 PRO C CA 1
ATOM 5567 C C . PRO C 1 238 ? -66.359 16.579 67.951 1.00 25.27 223 PRO C C 1
ATOM 5568 O O . PRO C 1 238 ? -67.061 16.078 67.069 1.00 21.09 223 PRO C O 1
ATOM 5572 N N . GLN C 1 239 ? -66.025 17.860 67.932 1.00 17.27 224 GLN C N 1
ATOM 5573 C CA . GLN C 1 239 ? -66.570 18.717 66.877 1.00 31.53 224 GLN C CA 1
ATOM 5574 C C . GLN C 1 239 ? -66.005 18.368 65.509 1.00 24.28 224 GLN C C 1
ATOM 5575 O O . GLN C 1 239 ? -66.534 18.813 64.484 1.00 21.69 224 GLN C O 1
ATOM 5581 N N . GLU C 1 240 ? -64.953 17.547 65.480 1.00 22.51 225 GLU C N 1
ATOM 5582 C CA . GLU C 1 240 ? -64.376 17.125 64.199 1.00 18.32 225 GLU C CA 1
ATOM 5583 C C . GLU C 1 240 ? -65.219 16.097 63.462 1.00 17.77 225 GLU C C 1
ATOM 5584 O O . GLU C 1 240 ? -64.865 15.669 62.353 1.00 19.25 225 GLU C O 1
ATOM 5590 N N . LEU C 1 241 ? -66.343 15.714 64.064 1.00 15.97 226 LEU C N 1
ATOM 5591 C CA . LEU C 1 241 ? -67.313 14.849 63.391 1.00 23.16 226 LEU C CA 1
ATOM 5592 C C . LEU C 1 241 ? -68.361 15.675 62.651 1.00 20.78 226 LEU C C 1
ATOM 5593 O O . LEU C 1 241 ? -69.131 15.135 61.853 1.00 19.03 226 LEU C O 1
ATOM 5598 N N . VAL C 1 242 ? -68.415 16.971 62.951 1.00 17.14 227 VAL C N 1
ATOM 5599 C CA . VAL C 1 242 ? -69.490 17.817 62.442 1.00 16.48 227 VAL C CA 1
ATOM 5600 C C . VAL C 1 242 ? -69.539 17.810 60.913 1.00 15.10 227 VAL C C 1
ATOM 5601 O O . VAL C 1 242 ? -70.602 17.606 60.325 1.00 21.16 227 VAL C O 1
ATOM 5605 N N . GLY C 1 243 ? -68.393 18.038 60.272 1.00 17.11 228 GLY C N 1
ATOM 5606 C CA . GLY C 1 243 ? -68.367 18.157 58.824 1.00 18.00 228 GLY C CA 1
ATOM 5607 C C . GLY C 1 243 ? -68.929 16.908 58.174 1.00 22.00 228 GLY C C 1
ATOM 5608 O O . GLY C 1 243 ? -69.733 16.987 57.241 1.00 17.16 228 GLY C O 1
ATOM 5609 N N . THR C 1 244 ? -68.517 15.746 58.678 1.00 15.91 229 THR C N 1
ATOM 5610 C CA . THR C 1 244 ? -68.983 14.486 58.110 1.00 16.01 229 THR C CA 1
ATOM 5611 C C . THR C 1 244 ? -70.486 14.311 58.349 1.00 14.84 229 THR C C 1
ATOM 5612 O O . THR C 1 244 ? -71.206 13.842 57.463 1.00 17.23 229 THR C O 1
ATOM 5616 N N . ALA C 1 245 ? -70.960 14.687 59.538 1.00 14.94 230 ALA C N 1
ATOM 5617 C CA . ALA C 1 245 ? -72.385 14.550 59.852 1.00 19.61 230 ALA C CA 1
ATOM 5618 C C . ALA C 1 245 ? -73.230 15.433 58.928 1.00 18.08 230 ALA C C 1
ATOM 5619 O O . ALA C 1 245 ? -74.261 14.995 58.408 1.00 19.88 230 ALA C O 1
ATOM 5621 N N . VAL C 1 246 ? -72.794 16.679 58.740 1.00 15.46 231 VAL C N 1
ATOM 5622 C CA . VAL C 1 246 ? -73.526 17.621 57.892 1.00 15.45 231 VAL C CA 1
ATOM 5623 C C . VAL C 1 246 ? -73.511 17.136 56.446 1.00 15.36 231 VAL C C 1
ATOM 5624 O O . VAL C 1 246 ? -74.551 17.080 55.797 1.00 17.36 231 VAL C O 1
ATOM 5628 N N . PHE C 1 247 ? -72.330 16.757 55.964 1.00 14.81 232 PHE C N 1
ATOM 5629 C CA . PHE C 1 247 ? -72.182 16.183 54.633 1.00 15.06 232 PHE C CA 1
ATOM 5630 C C . PHE C 1 247 ? -73.192 15.069 54.399 1.00 17.26 232 PHE C C 1
ATOM 5631 O O . PHE C 1 247 ? -73.941 15.094 53.416 1.00 19.01 232 PHE C O 1
ATOM 5639 N N . LEU C 1 248 ? -73.241 14.107 55.317 1.00 16.45 233 LEU C N 1
ATOM 5640 C CA . LEU C 1 248 ? -74.146 12.959 55.157 1.00 18.31 233 LEU C CA 1
ATOM 5641 C C . LEU C 1 248 ? -75.621 13.305 55.399 1.00 20.11 233 LEU C C 1
ATOM 5642 O O . LEU C 1 248 ? -76.508 12.471 55.151 1.00 21.46 233 LEU C O 1
ATOM 5647 N N . SER C 1 249 ? -75.886 14.522 55.877 1.00 19.62 234 SER C N 1
ATOM 5648 C CA . SER C 1 249 ? -77.260 14.961 56.138 1.00 19.71 234 SER C CA 1
ATOM 5649 C C . SER C 1 249 ? -77.780 15.908 55.064 1.00 20.64 234 SER C C 1
ATOM 5650 O O . SER C 1 249 ? -78.964 16.222 55.036 1.00 19.65 234 SER C O 1
ATOM 5653 N N . ALA C 1 250 ? -76.889 16.375 54.199 1.00 15.69 235 ALA C N 1
ATOM 5654 C CA . ALA C 1 250 ? -77.221 17.437 53.258 1.00 18.09 235 ALA C CA 1
ATOM 5655 C C . ALA C 1 250 ? -77.308 16.928 51.828 1.00 20.79 235 ALA C C 1
ATOM 5656 O O . ALA C 1 250 ? -76.984 15.771 51.554 1.00 17.51 235 ALA C O 1
ATOM 5658 N N . SER C 1 251 ? -77.683 17.813 50.903 1.00 20.19 236 SER C N 1
ATOM 5659 C CA . SER C 1 251 ? -77.823 17.424 49.499 1.00 22.58 236 SER C CA 1
ATOM 5660 C C . SER C 1 251 ? -76.476 17.069 48.877 1.00 19.04 236 SER C C 1
ATOM 5661 O O . SER C 1 251 ? -76.426 16.402 47.838 1.00 18.07 236 SER C O 1
ATOM 5664 N N . ALA C 1 252 ? -75.388 17.492 49.523 1.00 17.01 237 ALA C N 1
ATOM 5665 C CA . ALA C 1 252 ? -74.030 17.145 49.083 1.00 19.54 237 ALA C CA 1
ATOM 5666 C C . ALA C 1 252 ? -73.845 15.637 48.958 1.00 20.73 237 ALA C C 1
ATOM 5667 O O . ALA C 1 252 ? -73.004 15.173 48.194 1.00 26.02 237 ALA C O 1
ATOM 5669 N N . SER C 1 253 ? -74.612 14.873 49.731 1.00 19.73 238 SER C N 1
ATOM 5670 C CA . SER C 1 253 ? -74.479 13.417 49.720 1.00 18.43 238 SER C CA 1
ATOM 5671 C C . SER C 1 253 ? -75.701 12.715 49.128 1.00 16.32 238 SER C C 1
ATOM 5672 O O . SER C 1 253 ? -75.948 11.546 49.433 1.00 20.37 238 SER C O 1
ATOM 5675 N N . ASP C 1 254 ? -76.466 13.410 48.279 1.00 16.65 239 ASP C N 1
ATOM 5676 C CA . ASP C 1 254 ? -77.665 12.800 47.681 1.00 20.85 239 ASP C CA 1
ATOM 5677 C C . ASP C 1 254 ? -77.410 11.516 46.882 1.00 23.98 239 ASP C C 1
ATOM 5678 O O . ASP C 1 254 ? -78.320 10.691 46.735 1.00 25.31 239 ASP C O 1
ATOM 5683 N N . TYR C 1 255 ? -76.193 11.338 46.370 1.00 21.36 240 TYR C N 1
ATOM 5684 C CA . TYR C 1 255 ? -75.871 10.117 45.603 1.00 17.70 240 TYR C CA 1
ATOM 5685 C C . TYR C 1 255 ? -74.927 9.197 46.385 1.00 24.61 240 TYR C C 1
ATOM 5686 O O . TYR C 1 255 ? -74.357 8.266 45.825 1.00 28.71 240 TYR C O 1
ATOM 5695 N N . VAL C 1 256 ? -74.756 9.474 47.677 1.00 19.21 241 VAL C N 1
ATOM 5696 C CA . VAL C 1 256 ? -73.941 8.625 48.544 1.00 20.73 241 VAL C CA 1
ATOM 5697 C C . VAL C 1 256 ? -74.880 7.712 49.325 1.00 21.62 241 VAL C C 1
ATOM 5698 O O . VAL C 1 256 ? -75.759 8.200 50.038 1.00 24.19 241 VAL C O 1
ATOM 5702 N N A ASN C 1 257 ? -74.717 6.397 49.162 0.49 20.68 242 ASN C N 1
ATOM 5703 N N B ASN C 1 257 ? -74.690 6.400 49.209 0.51 20.35 242 ASN C N 1
ATOM 5704 C CA A ASN C 1 257 ? -75.574 5.415 49.829 0.49 22.34 242 ASN C CA 1
ATOM 5705 C CA B ASN C 1 257 ? -75.571 5.458 49.890 0.51 22.66 242 ASN C CA 1
ATOM 5706 C C A ASN C 1 257 ? -74.767 4.228 50.331 0.49 22.14 242 ASN C C 1
ATOM 5707 C C B ASN C 1 257 ? -74.827 4.205 50.312 0.51 22.18 242 ASN C C 1
ATOM 5708 O O A ASN C 1 257 ? -73.920 3.705 49.606 0.49 22.20 242 ASN C O 1
ATOM 5709 O O B ASN C 1 257 ? -74.080 3.625 49.524 0.51 21.79 242 ASN C O 1
ATOM 5718 N N . GLY C 1 258 ? -75.044 3.790 51.557 1.00 21.04 243 GLY C N 1
ATOM 5719 C CA . GLY C 1 258 ? -74.459 2.564 52.081 1.00 24.31 243 GLY C CA 1
ATOM 5720 C C . GLY C 1 258 ? -72.996 2.644 52.475 1.00 23.98 243 GLY C C 1
ATOM 5721 O O . GLY C 1 258 ? -72.352 1.614 52.674 1.00 26.71 243 GLY C O 1
ATOM 5722 N N . GLN C 1 259 ? -72.466 3.856 52.604 1.00 21.95 244 GLN C N 1
ATOM 5723 C CA . GLN C 1 259 ? -71.044 4.017 52.905 1.00 18.69 244 GLN C CA 1
ATOM 5724 C C . GLN C 1 259 ? -70.800 4.351 54.376 1.00 22.35 244 GLN C C 1
ATOM 5725 O O . GLN C 1 259 ? -71.631 4.989 55.029 1.00 18.57 244 GLN C O 1
ATOM 5731 N N . ILE C 1 260 ? -69.662 3.915 54.903 1.00 20.54 245 ILE C N 1
ATOM 5732 C CA . ILE C 1 260 ? -69.230 4.398 56.206 1.00 19.12 245 ILE C CA 1
ATOM 5733 C C . ILE C 1 260 ? -67.978 5.241 56.004 1.00 21.14 245 ILE C C 1
ATOM 5734 O O . ILE C 1 260 ? -67.048 4.824 55.308 1.00 17.43 245 ILE C O 1
ATOM 5739 N N . ILE C 1 261 ? -67.967 6.435 56.589 1.00 20.64 246 ILE C N 1
ATOM 5740 C CA . ILE C 1 261 ? -66.803 7.316 56.524 1.00 20.50 246 ILE C CA 1
ATOM 5741 C C . ILE C 1 261 ? -66.129 7.333 57.886 1.00 19.38 246 ILE C C 1
ATOM 5742 O O . ILE C 1 261 ? -66.743 7.706 58.881 1.00 18.82 246 ILE C O 1
ATOM 5747 N N . TYR C 1 262 ? -64.878 6.894 57.934 1.00 18.19 247 TYR C N 1
ATOM 5748 C CA . TYR C 1 262 ? -64.119 6.907 59.176 1.00 18.90 247 TYR C CA 1
ATOM 5749 C C . TYR C 1 262 ? -63.466 8.265 59.386 1.00 21.57 247 TYR C C 1
ATOM 5750 O O . TYR C 1 262 ? -62.932 8.870 58.449 1.00 19.71 247 TYR C O 1
ATOM 5759 N N . VAL C 1 263 ? -63.531 8.745 60.619 1.00 17.27 248 VAL C N 1
ATOM 5760 C CA . VAL C 1 263 ? -62.993 10.052 60.974 1.00 19.99 248 VAL C CA 1
ATOM 5761 C C . VAL C 1 263 ? -62.011 9.782 62.102 1.00 20.56 248 VAL C C 1
ATOM 5762 O O . VAL C 1 263 ? -62.361 9.866 63.271 1.00 17.19 248 VAL C O 1
ATOM 5766 N N . ASP C 1 264 ? -60.781 9.432 61.727 1.00 18.16 249 ASP C N 1
ATOM 5767 C CA . ASP C 1 264 ? -59.871 8.750 62.637 1.00 20.23 249 ASP C CA 1
ATOM 5768 C C . ASP C 1 264 ? -58.418 9.181 62.482 1.00 19.05 249 ASP C C 1
ATOM 5769 O O . ASP C 1 264 ? -57.516 8.461 62.909 1.00 24.26 249 ASP C O 1
ATOM 5774 N N . GLY C 1 265 ? -58.184 10.319 61.835 1.00 22.04 250 GLY C N 1
ATOM 5775 C CA . GLY C 1 265 ? -56.822 10.776 61.595 1.00 19.99 250 GLY C CA 1
ATOM 5776 C C . GLY C 1 265 ? -55.984 9.810 60.775 1.00 21.27 250 GLY C C 1
ATOM 5777 O O . GLY C 1 265 ? -54.747 9.891 60.781 1.00 21.10 250 GLY C O 1
ATOM 5778 N N . GLY C 1 266 ? -56.643 8.880 60.083 1.00 21.52 251 GLY C N 1
ATOM 5779 C CA . GLY C 1 266 ? -55.935 7.923 59.243 1.00 19.42 251 GLY C CA 1
ATOM 5780 C C . GLY C 1 266 ? -55.644 6.557 59.858 1.00 26.58 251 GLY C C 1
ATOM 5781 O O . GLY C 1 266 ? -54.984 5.720 59.229 1.00 25.44 251 GLY C O 1
ATOM 5782 N N . MET C 1 267 ? -56.132 6.322 61.075 1.00 23.34 252 MET C N 1
ATOM 5783 C CA . MET C 1 267 ? -55.769 5.117 61.837 1.00 24.99 252 MET C CA 1
ATOM 5784 C C . MET C 1 267 ? -56.083 3.816 61.095 1.00 25.03 252 MET C C 1
ATOM 5785 O O . MET C 1 267 ? -55.228 2.939 60.986 1.00 23.35 252 MET C O 1
ATOM 5790 N N . LEU C 1 268 ? -57.302 3.699 60.578 1.00 22.82 253 LEU C N 1
ATOM 5791 C CA . LEU C 1 268 ? -57.725 2.483 59.873 1.00 33.03 253 LEU C CA 1
ATOM 5792 C C . LEU C 1 268 ? -56.947 2.216 58.589 1.00 33.80 253 LEU C C 1
ATOM 5793 O O . LEU C 1 268 ? -56.941 1.094 58.095 1.00 35.55 253 LEU C O 1
ATOM 5798 N N . SER C 1 269 ? -56.304 3.254 58.056 1.00 30.70 254 SER C N 1
ATOM 5799 C CA . SER C 1 269 ? -55.697 3.208 56.729 1.00 29.86 254 SER C CA 1
ATOM 5800 C C . SER C 1 269 ? -54.274 2.679 56.723 1.00 27.26 254 SER C C 1
ATOM 5801 O O . SER C 1 269 ? -53.714 2.400 55.654 1.00 26.66 254 SER C O 1
ATOM 5804 N N . VAL C 1 270 ? -53.677 2.564 57.908 1.00 22.31 255 VAL C N 1
ATOM 5805 C CA . VAL C 1 270 ? -52.267 2.187 58.007 1.00 23.34 255 VAL C CA 1
ATOM 5806 C C . VAL C 1 270 ? -52.044 1.011 58.946 1.00 26.90 255 VAL C C 1
ATOM 5807 O O . VAL C 1 270 ? -52.883 0.712 59.805 1.00 28.85 255 VAL C O 1
ATOM 5811 N N . LEU C 1 271 ? -50.911 0.340 58.765 1.00 26.98 256 LEU C N 1
ATOM 5812 C CA . LEU C 1 271 ? -50.447 -0.654 59.720 1.00 37.62 256 LEU C CA 1
ATOM 5813 C C . LEU C 1 271 ? -50.082 0.025 61.047 1.00 54.85 256 LEU C C 1
ATOM 5814 O O . LEU C 1 271 ? -50.459 -0.442 62.128 1.00 57.77 256 LEU C O 1
ATOM 5820 N N . MET D 1 16 ? -52.713 -39.828 56.326 1.00 58.48 1 MET D N 1
ATOM 5821 C CA . MET D 1 16 ? -53.616 -40.968 56.462 1.00 60.53 1 MET D CA 1
ATOM 5822 C C . MET D 1 16 ? -54.896 -40.794 55.645 1.00 57.23 1 MET D C 1
ATOM 5823 O O . MET D 1 16 ? -55.413 -41.761 55.079 1.00 63.30 1 MET D O 1
ATOM 5828 N N . SER D 1 17 ? -55.405 -39.566 55.580 1.00 45.27 2 SER D N 1
ATOM 5829 C CA . SER D 1 17 ? -56.579 -39.286 54.751 1.00 39.57 2 SER D CA 1
ATOM 5830 C C . SER D 1 17 ? -56.290 -39.490 53.270 1.00 43.25 2 SER D C 1
ATOM 5831 O O . SER D 1 17 ? -55.227 -39.098 52.774 1.00 40.95 2 SER D O 1
ATOM 5834 N N . ASN D 1 18 ? -57.248 -40.077 52.560 1.00 40.12 3 ASN D N 1
ATOM 5835 C CA . ASN D 1 18 ? -57.111 -40.276 51.121 1.00 39.82 3 ASN D CA 1
ATOM 5836 C C . ASN D 1 18 ? -57.811 -39.210 50.268 1.00 40.57 3 ASN D C 1
ATOM 5837 O O . ASN D 1 18 ? -57.992 -39.398 49.061 1.00 34.02 3 ASN D O 1
ATOM 5842 N N . GLN D 1 19 ? -58.208 -38.096 50.882 1.00 35.00 4 GLN D N 1
ATOM 5843 C CA . GLN D 1 19 ? -58.830 -36.996 50.133 1.00 33.81 4 GLN D CA 1
ATOM 5844 C C . GLN D 1 19 ? -57.949 -36.535 48.954 1.00 38.67 4 GLN D C 1
ATOM 5845 O O . GLN D 1 19 ? -56.721 -36.590 49.042 1.00 37.72 4 GLN D O 1
ATOM 5851 N N . ILE D 1 20 ? -58.581 -36.074 47.868 1.00 36.00 5 ILE D N 1
ATOM 5852 C CA . ILE D 1 20 ? -57.881 -35.735 46.620 1.00 31.67 5 ILE D CA 1
ATOM 5853 C C . ILE D 1 20 ? -58.002 -34.273 46.169 1.00 35.44 5 ILE D C 1
ATOM 5854 O O . ILE D 1 20 ? -57.363 -33.865 45.195 1.00 32.99 5 ILE D O 1
ATOM 5859 N N . ILE D 1 21 ? -58.813 -33.478 46.860 1.00 31.66 6 ILE D N 1
ATOM 5860 C CA . ILE D 1 21 ? -59.087 -32.108 46.403 1.00 22.93 6 ILE D CA 1
ATOM 5861 C C . ILE D 1 21 ? -57.894 -31.151 46.554 1.00 26.85 6 ILE D C 1
ATOM 5862 O O . ILE D 1 21 ? -57.937 -30.011 46.081 1.00 29.05 6 ILE D O 1
ATOM 5867 N N . PHE D 1 22 ? -56.838 -31.601 47.232 1.00 22.12 7 PHE D N 1
ATOM 5868 C CA . PHE D 1 22 ? -55.619 -30.802 47.348 1.00 20.78 7 PHE D CA 1
ATOM 5869 C C . PHE D 1 22 ? -54.449 -31.322 46.488 1.00 25.82 7 PHE D C 1
ATOM 5870 O O . PHE D 1 22 ? -53.330 -30.815 46.592 1.00 25.28 7 PHE D O 1
ATOM 5878 N N . ASP D 1 23 ? -54.711 -32.318 45.641 1.00 25.93 8 ASP D N 1
ATOM 5879 C CA . ASP D 1 23 ? -53.662 -32.905 44.800 1.00 28.37 8 ASP D CA 1
ATOM 5880 C C . ASP D 1 23 ? -53.424 -32.092 43.526 1.00 24.54 8 ASP D C 1
ATOM 5881 O O . ASP D 1 23 ? -54.380 -31.686 42.857 1.00 25.23 8 ASP D O 1
ATOM 5886 N N . LEU D 1 24 ? -52.152 -31.861 43.189 1.00 24.29 9 LEU D N 1
ATOM 5887 C CA . LEU D 1 24 ? -51.803 -31.084 41.997 1.00 24.97 9 LEU D CA 1
ATOM 5888 C C . LEU D 1 24 ? -51.146 -31.916 40.891 1.00 26.68 9 LEU D C 1
ATOM 5889 O O . LEU D 1 24 ? -50.611 -31.364 39.927 1.00 25.82 9 LEU D O 1
ATOM 5894 N N . GLY D 1 25 ? -51.196 -33.237 41.019 1.00 27.30 10 GLY D N 1
ATOM 5895 C CA . GLY D 1 25 ? -50.624 -34.111 40.009 1.00 28.34 10 GLY D CA 1
ATOM 5896 C C . GLY D 1 25 ? -51.207 -33.821 38.636 1.00 30.73 10 GLY D C 1
ATOM 5897 O O . GLY D 1 25 ? -52.406 -33.563 38.502 1.00 34.26 10 GLY D O 1
ATOM 5898 N N . GLY D 1 26 ? -50.355 -33.834 37.617 1.00 29.48 11 GLY D N 1
ATOM 5899 C CA . GLY D 1 26 ? -50.800 -33.531 36.270 1.00 30.48 11 GLY D CA 1
ATOM 5900 C C . GLY D 1 26 ? -50.840 -32.043 35.964 1.00 32.42 11 GLY D C 1
ATOM 5901 O O . GLY D 1 26 ? -51.088 -31.657 34.824 1.00 37.72 11 GLY D O 1
ATOM 5902 N N . ARG D 1 27 ? -50.612 -31.202 36.972 1.00 29.86 12 ARG D N 1
ATOM 5903 C CA . ARG D 1 27 ? -50.599 -29.757 36.751 1.00 24.60 12 ARG D CA 1
ATOM 5904 C C . ARG D 1 27 ? -49.183 -29.214 36.697 1.00 30.28 12 ARG D C 1
ATOM 5905 O O . ARG D 1 27 ? -48.290 -29.693 37.411 1.00 32.24 12 ARG D O 1
ATOM 5913 N N . THR D 1 28 ? -48.979 -28.226 35.831 1.00 29.88 13 THR D N 1
ATOM 5914 C CA . THR D 1 28 ? -47.694 -27.551 35.729 1.00 29.60 13 THR D CA 1
ATOM 5915 C C . THR D 1 28 ? -47.850 -26.140 36.256 1.00 29.18 13 THR D C 1
ATOM 5916 O O . THR D 1 28 ? -48.764 -25.405 35.841 1.00 28.87 13 THR D O 1
ATOM 5920 N N . ALA D 1 29 ? -46.980 -25.775 37.195 1.00 23.80 14 ALA D N 1
ATOM 5921 C CA . ALA D 1 29 ? -47.042 -24.462 37.818 1.00 25.54 14 ALA D CA 1
ATOM 5922 C C . ALA D 1 29 ? -45.813 -23.645 37.455 1.00 29.08 14 ALA D C 1
ATOM 5923 O O . ALA D 1 29 ? -44.680 -24.120 37.588 1.00 30.26 14 ALA D O 1
ATOM 5925 N N . LEU D 1 30 ? -46.046 -22.425 36.991 1.00 23.98 15 LEU D N 1
ATOM 5926 C CA . LEU D 1 30 ? -44.976 -21.460 36.784 1.00 32.25 15 LEU D CA 1
ATOM 5927 C C . LEU D 1 30 ? -44.994 -20.505 37.972 1.00 28.33 15 LEU D C 1
ATOM 5928 O O . LEU D 1 30 ? -46.010 -19.860 38.232 1.00 25.55 15 LEU D O 1
ATOM 5933 N N . VAL D 1 31 ? -43.892 -20.430 38.715 1.00 26.14 16 VAL D N 1
ATOM 5934 C CA . VAL D 1 31 ? -43.809 -19.475 39.820 1.00 24.51 16 VAL D CA 1
ATOM 5935 C C . VAL D 1 31 ? -42.719 -18.456 39.505 1.00 30.95 16 VAL D C 1
ATOM 5936 O O . VAL D 1 31 ? -41.544 -18.810 39.401 1.00 27.57 16 VAL D O 1
ATOM 5940 N N . THR D 1 32 ? -43.099 -17.195 39.332 1.00 29.75 17 THR D N 1
ATOM 5941 C CA . THR D 1 32 ? -42.104 -16.173 39.035 1.00 32.05 17 THR D CA 1
ATOM 5942 C C . THR D 1 32 ? -41.399 -15.792 40.332 1.00 31.96 17 THR D C 1
ATOM 5943 O O . THR D 1 32 ? -42.018 -15.821 41.391 1.00 28.54 17 THR D O 1
ATOM 5947 N N . GLY D 1 33 ? -40.109 -15.465 40.255 1.00 36.53 18 GLY D N 1
ATOM 5948 C CA . GLY D 1 33 ? -39.333 -15.148 41.444 1.00 33.89 18 GLY D CA 1
ATOM 5949 C C . GLY D 1 33 ? -39.302 -16.301 42.435 1.00 38.01 18 GLY D C 1
ATOM 5950 O O . GLY D 1 33 ? -39.439 -16.089 43.647 1.00 39.57 18 GLY D O 1
ATOM 5951 N N . SER D 1 34 ? -39.136 -17.522 41.925 1.00 37.13 19 SER D N 1
ATOM 5952 C CA . SER D 1 34 ? -39.159 -18.715 42.771 1.00 37.20 19 SER D CA 1
ATOM 5953 C C . SER D 1 34 ? -37.769 -19.309 43.019 1.00 37.84 19 SER D C 1
ATOM 5954 O O . SER D 1 34 ? -37.646 -20.421 43.539 1.00 35.67 19 SER D O 1
ATOM 5957 N N . SER D 1 35 ? -36.721 -18.582 42.649 1.00 39.33 20 SER D N 1
ATOM 5958 C CA . SER D 1 35 ? -35.366 -19.088 42.865 1.00 39.61 20 SER D CA 1
ATOM 5959 C C . SER D 1 35 ? -34.981 -19.018 44.348 1.00 39.61 20 SER D C 1
ATOM 5960 O O . SER D 1 35 ? -34.064 -19.713 44.788 1.00 46.71 20 SER D O 1
ATOM 5963 N N . ARG D 1 36 ? -35.705 -18.201 45.115 1.00 37.46 21 ARG D N 1
ATOM 5964 C CA . ARG D 1 36 ? -35.399 -17.974 46.526 1.00 40.99 21 ARG D CA 1
ATOM 5965 C C . ARG D 1 36 ? -36.606 -17.370 47.248 1.00 41.64 21 ARG D C 1
ATOM 5966 O O . ARG D 1 36 ? -37.587 -16.975 46.612 1.00 40.04 21 ARG D O 1
ATOM 5974 N N . GLY D 1 37 ? -36.523 -17.282 48.573 1.00 41.25 22 GLY D N 1
ATOM 5975 C CA . GLY D 1 37 ? -37.531 -16.584 49.354 1.00 41.85 22 GLY D CA 1
ATOM 5976 C C . GLY D 1 37 ? -38.888 -17.260 49.377 1.00 41.46 22 GLY D C 1
ATOM 5977 O O . GLY D 1 37 ? -38.983 -18.488 49.316 1.00 44.67 22 GLY D O 1
ATOM 5978 N N . LEU D 1 38 ? -39.942 -16.452 49.461 1.00 35.47 23 LEU D N 1
ATOM 5979 C CA . LEU D 1 38 ? -41.299 -16.975 49.581 1.00 29.13 23 LEU D CA 1
ATOM 5980 C C . LEU D 1 38 ? -41.714 -17.733 48.328 1.00 31.68 23 LEU D C 1
ATOM 5981 O O . LEU D 1 38 ? -42.410 -18.748 48.411 1.00 29.80 23 LEU D O 1
ATOM 5986 N N . GLY D 1 39 ? -41.290 -17.234 47.169 1.00 27.95 24 GLY D N 1
ATOM 5987 C CA . GLY D 1 39 ? -41.617 -17.874 45.908 1.00 27.11 24 GLY D CA 1
ATOM 5988 C C . GLY D 1 39 ? -41.065 -19.284 45.843 1.00 28.05 24 GLY D C 1
ATOM 5989 O O . GLY D 1 39 ? -41.743 -20.202 45.370 1.00 32.17 24 GLY D O 1
ATOM 5990 N N . ARG D 1 40 ? -39.835 -19.467 46.319 1.00 28.35 25 ARG D N 1
ATOM 5991 C CA . ARG D 1 40 ? -39.246 -20.803 46.356 1.00 30.91 25 ARG D CA 1
ATOM 5992 C C . ARG D 1 40 ? -40.051 -21.715 47.273 1.00 30.99 25 ARG D C 1
ATOM 5993 O O . ARG D 1 40 ? -40.343 -22.862 46.932 1.00 32.21 25 ARG D O 1
ATOM 6001 N N . ALA D 1 41 ? -40.414 -21.189 48.437 1.00 30.02 26 ALA D N 1
ATOM 6002 C CA . ALA D 1 41 ? -41.135 -21.974 49.429 1.00 33.39 26 ALA D CA 1
ATOM 6003 C C . ALA D 1 41 ? -42.481 -22.414 48.873 1.00 28.65 26 ALA D C 1
ATOM 6004 O O . ALA D 1 41 ? -42.874 -23.571 49.016 1.00 29.04 26 ALA D O 1
ATOM 6006 N N . MET D 1 42 ? -43.179 -21.497 48.220 1.00 24.13 27 MET D N 1
ATOM 6007 C CA . MET D 1 42 ? -44.451 -21.844 47.595 1.00 26.57 27 MET D CA 1
ATOM 6008 C C . MET D 1 42 ? -44.276 -22.847 46.454 1.00 27.48 27 MET D C 1
ATOM 6009 O O . MET D 1 42 ? -45.057 -23.788 46.318 1.00 30.39 27 MET D O 1
ATOM 6014 N N . ALA D 1 43 ? -43.235 -22.668 45.649 1.00 23.97 28 ALA D N 1
ATOM 6015 C CA . ALA D 1 43 ? -42.960 -23.608 44.563 1.00 25.68 28 ALA D CA 1
ATOM 6016 C C . ALA D 1 43 ? -42.702 -25.006 45.098 1.00 27.66 28 ALA D C 1
ATOM 6017 O O . ALA D 1 43 ? -43.191 -26.001 44.538 1.00 29.17 28 ALA D O 1
ATOM 6019 N N . GLU D 1 44 ? -41.927 -25.098 46.173 1.00 25.86 29 GLU D N 1
ATOM 6020 C CA . GLU D 1 44 ? -41.655 -26.411 46.752 1.00 29.59 29 GLU D CA 1
ATOM 6021 C C . GLU D 1 44 ? -42.943 -27.040 47.272 1.00 25.84 29 GLU D C 1
ATOM 6022 O O . GLU D 1 44 ? -43.168 -28.238 47.086 1.00 28.89 29 GLU D O 1
ATOM 6028 N N . GLY D 1 45 ? -43.794 -26.228 47.901 1.00 23.53 30 GLY D N 1
ATOM 6029 C CA . GLY D 1 45 ? -45.083 -26.711 48.377 1.00 26.63 30 GLY D CA 1
ATOM 6030 C C . GLY D 1 45 ? -45.945 -27.263 47.253 1.00 24.61 30 GLY D C 1
ATOM 6031 O O . GLY D 1 45 ? -46.549 -28.334 47.386 1.00 25.43 30 GLY D O 1
ATOM 6032 N N . LEU D 1 46 ? -45.996 -26.538 46.140 1.00 21.34 31 LEU D N 1
ATOM 6033 C CA . LEU D 1 46 ? -46.748 -26.991 44.968 1.00 23.16 31 LEU D CA 1
ATOM 6034 C C . LEU D 1 46 ? -46.207 -28.320 44.434 1.00 22.39 31 LEU D C 1
ATOM 6035 O O . LEU D 1 46 ? -46.973 -29.208 44.051 1.00 23.50 31 LEU D O 1
ATOM 6040 N N . ALA D 1 47 ? -44.886 -28.459 44.422 1.00 27.69 32 ALA D N 1
ATOM 6041 C CA . ALA D 1 47 ? -44.249 -29.689 43.959 1.00 30.52 32 ALA D CA 1
ATOM 6042 C C . ALA D 1 47 ? -44.614 -30.848 44.874 1.00 27.32 32 ALA D C 1
ATOM 6043 O O . ALA D 1 47 ? -44.904 -31.948 44.408 1.00 27.68 32 ALA D O 1
ATOM 6045 N N . VAL D 1 48 ? -44.600 -30.602 46.180 1.00 27.65 33 VAL D N 1
ATOM 6046 C CA . VAL D 1 48 ? -44.926 -31.652 47.137 1.00 28.03 33 VAL D CA 1
ATOM 6047 C C . VAL D 1 48 ? -46.366 -32.126 46.931 1.00 26.95 33 VAL D C 1
ATOM 6048 O O . VAL D 1 48 ? -46.670 -33.296 47.108 1.00 26.30 33 VAL D O 1
ATOM 6052 N N . ALA D 1 49 ? -47.236 -31.216 46.509 1.00 23.94 34 ALA D N 1
ATOM 6053 C CA . ALA D 1 49 ? -48.627 -31.558 46.241 1.00 24.46 34 ALA D CA 1
ATOM 6054 C C . ALA D 1 49 ? -48.793 -32.224 44.873 1.00 26.93 34 ALA D C 1
ATOM 6055 O O . ALA D 1 49 ? -49.888 -32.663 44.531 1.00 30.58 34 ALA D O 1
ATOM 6057 N N . GLY D 1 50 ? -47.715 -32.290 44.088 1.00 29.22 35 GLY D N 1
ATOM 6058 C CA . GLY D 1 50 ? -47.727 -33.071 42.855 1.00 25.86 35 GLY D CA 1
ATOM 6059 C C . GLY D 1 50 ? -47.472 -32.286 41.573 1.00 25.57 35 GLY D C 1
ATOM 6060 O O . GLY D 1 50 ? -47.366 -32.867 40.494 1.00 30.18 35 GLY D O 1
ATOM 6061 N N . ALA D 1 51 ? -47.369 -30.966 41.680 1.00 24.35 36 ALA D N 1
ATOM 6062 C CA . ALA D 1 51 ? -47.226 -30.127 40.484 1.00 24.56 36 ALA D CA 1
ATOM 6063 C C . ALA D 1 51 ? -45.848 -30.256 39.838 1.00 30.29 36 ALA D C 1
ATOM 6064 O O . ALA D 1 51 ? -44.842 -30.381 40.536 1.00 27.53 36 ALA D O 1
ATOM 6066 N N . ARG D 1 52 ? -45.797 -30.227 38.509 1.00 27.76 37 ARG D N 1
ATOM 6067 C CA . ARG D 1 52 ? -44.524 -29.999 37.828 1.00 32.42 37 ARG D CA 1
ATOM 6068 C C . ARG D 1 52 ? -44.208 -28.515 37.982 1.00 27.24 37 ARG D C 1
ATOM 6069 O O . ARG D 1 52 ? -45.111 -27.686 37.911 1.00 29.09 37 ARG D O 1
ATOM 6077 N N . ILE D 1 53 ? -42.944 -28.175 38.223 1.00 30.76 38 ILE D N 1
ATOM 6078 C CA . ILE D 1 53 ? -42.607 -26.790 38.562 1.00 34.77 38 ILE D CA 1
ATOM 6079 C C . ILE D 1 53 ? -41.693 -26.105 37.549 1.00 32.57 38 ILE D C 1
ATOM 6080 O O . ILE D 1 53 ? -40.676 -26.657 37.134 1.00 36.20 38 ILE D O 1
ATOM 6085 N N . LEU D 1 54 ? -42.059 -24.895 37.151 1.00 32.95 39 LEU D N 1
ATOM 6086 C CA . LEU D 1 54 ? -41.160 -24.083 36.357 1.00 33.94 39 LEU D CA 1
ATOM 6087 C C . LEU D 1 54 ? -40.616 -22.983 37.267 1.00 38.87 39 LEU D C 1
ATOM 6088 O O . LEU D 1 54 ? -41.368 -22.119 37.738 1.00 38.12 39 LEU D O 1
ATOM 6093 N N . ILE D 1 55 ? -39.313 -23.035 37.530 1.00 36.12 40 ILE D N 1
ATOM 6094 C CA . ILE D 1 55 ? -38.647 -22.043 38.369 1.00 33.47 40 ILE D CA 1
ATOM 6095 C C . ILE D 1 55 ? -38.240 -20.822 37.544 1.00 32.66 40 ILE D C 1
ATOM 6096 O O . ILE D 1 55 ? -37.689 -20.954 36.453 1.00 37.84 40 ILE D O 1
ATOM 6101 N N . ASN D 1 56 ? -38.504 -19.632 38.070 1.00 40.58 41 ASN D N 1
ATOM 6102 C CA . ASN D 1 56 ? -38.106 -18.399 37.401 1.00 39.82 41 ASN D CA 1
ATOM 6103 C C . ASN D 1 56 ? -37.408 -17.450 38.370 1.00 46.17 41 ASN D C 1
ATOM 6104 O O . ASN D 1 56 ? -37.836 -17.298 39.522 1.00 46.42 41 ASN D O 1
ATOM 6109 N N . GLY D 1 57 ? -36.342 -16.804 37.907 1.00 41.20 42 GLY D N 1
ATOM 6110 C CA . GLY D 1 57 ? -35.576 -15.931 38.771 1.00 40.21 42 GLY D CA 1
ATOM 6111 C C . GLY D 1 57 ? -34.607 -15.068 37.994 1.00 49.05 42 GLY D C 1
ATOM 6112 O O . GLY D 1 57 ? -34.445 -15.237 36.785 1.00 52.40 42 GLY D O 1
ATOM 6113 N N . THR D 1 58 ? -33.972 -14.129 38.689 1.00 52.84 43 THR D N 1
ATOM 6114 C CA . THR D 1 58 ? -32.980 -13.255 38.066 1.00 64.13 43 THR D CA 1
ATOM 6115 C C . THR D 1 58 ? -31.618 -13.951 37.974 1.00 70.73 43 THR D C 1
ATOM 6116 O O . THR D 1 58 ? -31.147 -14.264 36.880 1.00 76.73 43 THR D O 1
ATOM 6120 N N . ASP D 1 59 ? -31.006 -14.194 39.132 1.00 68.15 44 ASP D N 1
ATOM 6121 C CA . ASP D 1 59 ? -29.723 -14.895 39.239 1.00 72.71 44 ASP D CA 1
ATOM 6122 C C . ASP D 1 59 ? -29.824 -16.327 38.690 1.00 69.12 44 ASP D C 1
ATOM 6123 O O . ASP D 1 59 ? -30.375 -17.208 39.353 1.00 66.79 44 ASP D O 1
ATOM 6128 N N . PRO D 1 60 ? -29.276 -16.570 37.484 1.00 67.43 45 PRO D N 1
ATOM 6129 C CA . PRO D 1 60 ? -29.391 -17.897 36.862 1.00 68.49 45 PRO D CA 1
ATOM 6130 C C . PRO D 1 60 ? -28.597 -18.966 37.618 1.00 69.59 45 PRO D C 1
ATOM 6131 O O . PRO D 1 60 ? -28.922 -20.153 37.534 1.00 63.37 45 PRO D O 1
ATOM 6135 N N . SER D 1 61 ? -27.563 -18.544 38.342 1.00 73.38 46 SER D N 1
ATOM 6136 C CA . SER D 1 61 ? -26.837 -19.440 39.237 1.00 73.67 46 SER D CA 1
ATOM 6137 C C . SER D 1 61 ? -27.732 -19.874 40.400 1.00 70.15 46 SER D C 1
ATOM 6138 O O . SER D 1 61 ? -27.770 -21.049 40.773 1.00 67.07 46 SER D O 1
ATOM 6141 N N . ARG D 1 62 ? -28.457 -18.915 40.967 1.00 66.51 47 ARG D N 1
ATOM 6142 C CA . ARG D 1 62 ? -29.365 -19.192 42.071 1.00 64.03 47 ARG D CA 1
ATOM 6143 C C . ARG D 1 62 ? -30.533 -20.053 41.577 1.00 54.04 47 ARG D C 1
ATOM 6144 O O . ARG D 1 62 ? -31.049 -20.896 42.315 1.00 53.80 47 ARG D O 1
ATOM 6152 N N . VAL D 1 63 ? -30.929 -19.848 40.320 1.00 52.57 48 VAL D N 1
ATOM 6153 C CA . VAL D 1 63 ? -32.013 -20.620 39.705 1.00 49.25 48 VAL D CA 1
ATOM 6154 C C . VAL D 1 63 ? -31.614 -22.083 39.555 1.00 45.00 48 VAL D C 1
ATOM 6155 O O . VAL D 1 63 ? -32.341 -22.983 39.983 1.00 45.02 48 VAL D O 1
ATOM 6159 N N . ALA D 1 64 ? -30.450 -22.300 38.952 1.00 45.61 49 ALA D N 1
ATOM 6160 C CA . ALA D 1 64 ? -29.919 -23.638 38.713 1.00 46.34 49 ALA D CA 1
ATOM 6161 C C . ALA D 1 64 ? -29.816 -24.443 40.004 1.00 57.67 49 ALA D C 1
ATOM 6162 O O . ALA D 1 64 ? -30.261 -25.593 40.063 1.00 57.78 49 ALA D O 1
ATOM 6164 N N . GLN D 1 65 ? -29.235 -23.831 41.036 1.00 56.43 50 GLN D N 1
ATOM 6165 C CA . GLN D 1 65 ? -29.108 -24.472 42.345 1.00 59.17 50 GLN D CA 1
ATOM 6166 C C . GLN D 1 65 ? -30.478 -24.883 42.884 1.00 54.44 50 GLN D C 1
ATOM 6167 O O . GLN D 1 65 ? -30.643 -25.988 43.404 1.00 51.83 50 GLN D O 1
ATOM 6173 N N . THR D 1 66 ? -31.458 -23.993 42.739 1.00 52.98 51 THR D N 1
ATOM 6174 C CA . THR D 1 66 ? -32.824 -24.274 43.173 1.00 47.99 51 THR D CA 1
ATOM 6175 C C . THR D 1 66 ? -33.460 -25.427 42.395 1.00 42.57 51 THR D C 1
ATOM 6176 O O . THR D 1 66 ? -34.045 -26.335 42.990 1.00 39.32 51 THR D O 1
ATOM 6180 N N . VAL D 1 67 ? -33.331 -25.401 41.072 1.00 38.67 52 VAL D N 1
ATOM 6181 C CA . VAL D 1 67 ? -33.842 -26.485 40.232 1.00 44.33 52 VAL D CA 1
ATOM 6182 C C . VAL D 1 67 ? -33.222 -27.839 40.590 1.00 47.65 52 VAL D C 1
ATOM 6183 O O . VAL D 1 67 ? -33.908 -28.865 40.623 1.00 50.25 52 VAL D O 1
ATOM 6187 N N . GLN D 1 68 ? -31.922 -27.839 40.864 1.00 50.20 53 GLN D N 1
ATOM 6188 C CA . GLN D 1 68 ? -31.234 -29.075 41.210 1.00 47.10 53 GLN D CA 1
ATOM 6189 C C . GLN D 1 68 ? -31.708 -29.615 42.554 1.00 43.64 53 GLN D C 1
ATOM 6190 O O . GLN D 1 68 ? -31.920 -30.820 42.709 1.00 44.13 53 GLN D O 1
ATOM 6196 N N . GLU D 1 69 ? -31.869 -28.719 43.524 1.00 46.43 54 GLU D N 1
ATOM 6197 C CA . GLU D 1 69 ? -32.318 -29.111 44.851 1.00 49.96 54 GLU D CA 1
ATOM 6198 C C . GLU D 1 69 ? -33.721 -29.721 44.790 1.00 47.78 54 GLU D C 1
ATOM 6199 O O . GLU D 1 69 ? -34.015 -30.683 45.500 1.00 48.06 54 GLU D O 1
ATOM 6205 N N . PHE D 1 70 ? -34.580 -29.159 43.939 1.00 44.38 55 PHE D N 1
ATOM 6206 C CA . PHE D 1 70 ? -35.916 -29.712 43.702 1.00 38.62 55 PHE D CA 1
ATOM 6207 C C . PHE D 1 70 ? -35.822 -31.117 43.107 1.00 38.06 55 PHE D C 1
ATOM 6208 O O . PHE D 1 70 ? -36.557 -32.016 43.502 1.00 40.91 55 PHE D O 1
ATOM 6216 N N . ARG D 1 71 ? -34.914 -31.299 42.154 1.00 38.10 56 ARG D N 1
ATOM 6217 C CA . ARG D 1 71 ? -34.770 -32.585 41.476 1.00 45.54 56 ARG D CA 1
ATOM 6218 C C . ARG D 1 71 ? -34.222 -33.657 42.395 1.00 43.83 56 ARG D C 1
ATOM 6219 O O . ARG D 1 71 ? -34.597 -34.821 42.281 1.00 42.10 56 ARG D O 1
ATOM 6227 N N . ASN D 1 72 ? -33.321 -33.267 43.293 1.00 49.96 57 ASN D N 1
ATOM 6228 C CA . ASN D 1 72 ? -32.702 -34.222 44.209 1.00 50.37 57 ASN D CA 1
ATOM 6229 C C . ASN D 1 72 ? -33.715 -34.877 45.144 1.00 46.68 57 ASN D C 1
ATOM 6230 O O . ASN D 1 72 ? -33.505 -36.001 45.595 1.00 50.89 57 ASN D O 1
ATOM 6235 N N . VAL D 1 73 ? -34.808 -34.172 45.434 1.00 43.39 58 VAL D N 1
ATOM 6236 C CA . VAL D 1 73 ? -35.840 -34.717 46.313 1.00 44.81 58 VAL D CA 1
ATOM 6237 C C . VAL D 1 73 ? -37.035 -35.289 45.550 1.00 45.57 58 VAL D C 1
ATOM 6238 O O . VAL D 1 73 ? -38.079 -35.574 46.141 1.00 46.74 58 VAL D O 1
ATOM 6242 N N . GLY D 1 74 ? -36.874 -35.466 44.241 1.00 42.79 59 GLY D N 1
ATOM 6243 C CA . GLY D 1 74 ? -37.874 -36.157 43.445 1.00 40.08 59 GLY D CA 1
ATOM 6244 C C . GLY D 1 74 ? -38.909 -35.273 42.766 1.00 38.68 59 GLY D C 1
ATOM 6245 O O . GLY D 1 74 ? -39.894 -35.774 42.221 1.00 45.77 59 GLY D O 1
ATOM 6246 N N . HIS D 1 75 ? -38.699 -33.963 42.782 1.00 34.22 60 HIS D N 1
ATOM 6247 C CA . HIS D 1 75 ? -39.621 -33.063 42.102 1.00 33.42 60 HIS D CA 1
ATOM 6248 C C . HIS D 1 75 ? -39.261 -32.937 40.624 1.00 44.00 60 HIS D C 1
ATOM 6249 O O . HIS D 1 75 ? -38.089 -33.019 40.252 1.00 40.22 60 HIS D O 1
ATOM 6256 N N . ASP D 1 76 ? -40.278 -32.755 39.789 1.00 46.72 61 ASP D N 1
ATOM 6257 C CA . ASP D 1 76 ? -40.088 -32.482 38.369 1.00 45.81 61 ASP D CA 1
ATOM 6258 C C . ASP D 1 76 ? -39.969 -30.965 38.206 1.00 38.70 61 ASP D C 1
ATOM 6259 O O . ASP D 1 76 ? -40.964 -30.250 38.278 1.00 38.89 61 ASP D O 1
ATOM 6264 N N . ALA D 1 77 ? -38.754 -30.463 38.011 1.00 38.20 62 ALA D N 1
ATOM 6265 C CA . ALA D 1 77 ? -38.562 -29.023 37.922 1.00 38.37 62 ALA D CA 1
ATOM 6266 C C . ALA D 1 77 ? -37.619 -28.615 36.804 1.00 43.33 62 ALA D C 1
ATOM 6267 O O . ALA D 1 77 ? -36.826 -29.416 36.306 1.00 46.08 62 ALA D O 1
ATOM 6269 N N . GLU D 1 78 ? -37.689 -27.338 36.451 1.00 47.48 63 GLU D N 1
ATOM 6270 C CA . GLU D 1 78 ? -37.055 -26.843 35.247 1.00 48.96 63 GLU D CA 1
ATOM 6271 C C . GLU D 1 78 ? -36.942 -25.327 35.344 1.00 45.92 63 GLU D C 1
ATOM 6272 O O . GLU D 1 78 ? -37.778 -24.677 35.975 1.00 47.12 63 GLU D O 1
ATOM 6278 N N . ALA D 1 79 ? -35.898 -24.769 34.736 1.00 42.79 64 ALA D N 1
ATOM 6279 C CA . ALA D 1 79 ? -35.742 -23.324 34.656 1.00 44.92 64 ALA D CA 1
ATOM 6280 C C . ALA D 1 79 ? -36.538 -22.772 33.478 1.00 46.41 64 ALA D C 1
ATOM 6281 O O . ALA D 1 79 ? -36.634 -23.410 32.425 1.00 43.69 64 ALA D O 1
ATOM 6283 N N . VAL D 1 80 ? -37.134 -21.601 33.680 1.00 42.84 65 VAL D N 1
ATOM 6284 C CA . VAL D 1 80 ? -37.789 -20.855 32.617 1.00 37.55 65 VAL D CA 1
ATOM 6285 C C . VAL D 1 80 ? -37.368 -19.412 32.829 1.00 41.37 65 VAL D C 1
ATOM 6286 O O . VAL D 1 80 ? -37.839 -18.741 33.748 1.00 42.01 65 VAL D O 1
ATOM 6290 N N . ALA D 1 81 ? -36.457 -18.942 31.989 1.00 44.45 66 ALA D N 1
ATOM 6291 C CA . ALA D 1 81 ? -35.809 -17.667 32.218 1.00 44.04 66 ALA D CA 1
ATOM 6292 C C . ALA D 1 81 ? -36.532 -16.527 31.517 1.00 44.80 66 ALA D C 1
ATOM 6293 O O . ALA D 1 81 ? -36.876 -16.636 30.340 1.00 50.44 66 ALA D O 1
ATOM 6295 N N . PHE D 1 82 ? -36.769 -15.442 32.254 1.00 42.46 67 PHE D N 1
ATOM 6296 C CA . PHE D 1 82 ? -37.235 -14.183 31.670 1.00 42.54 67 PHE D CA 1
ATOM 6297 C C . PHE D 1 82 ? -37.266 -13.046 32.685 1.00 45.46 67 PHE D C 1
ATOM 6298 O O . PHE D 1 82 ? -37.565 -13.252 33.869 1.00 44.42 67 PHE D O 1
ATOM 6306 N N . ASP D 1 83 ? -36.932 -11.851 32.208 1.00 43.97 68 ASP D N 1
ATOM 6307 C CA . ASP D 1 83 ? -37.126 -10.628 32.974 1.00 45.23 68 ASP D CA 1
ATOM 6308 C C . ASP D 1 83 ? -38.629 -10.373 33.034 1.00 42.62 68 ASP D C 1
ATOM 6309 O O . ASP D 1 83 ? -39.271 -10.188 31.999 1.00 43.54 68 ASP D O 1
ATOM 6314 N N . VAL D 1 84 ? -39.194 -10.367 34.238 1.00 43.49 69 VAL D N 1
ATOM 6315 C CA . VAL D 1 84 ? -40.632 -10.170 34.385 1.00 37.45 69 VAL D CA 1
ATOM 6316 C C . VAL D 1 84 ? -41.101 -8.793 33.917 1.00 38.97 69 VAL D C 1
ATOM 6317 O O . VAL D 1 84 ? -42.306 -8.566 33.773 1.00 36.75 69 VAL D O 1
ATOM 6321 N N . THR D 1 85 ? -40.159 -7.876 33.692 1.00 39.71 70 THR D N 1
ATOM 6322 C CA . THR D 1 85 ? -40.504 -6.550 33.192 1.00 43.11 70 THR D CA 1
ATOM 6323 C C . THR D 1 85 ? -40.370 -6.449 31.680 1.00 42.87 70 THR D C 1
ATOM 6324 O O . THR D 1 85 ? -40.759 -5.436 31.096 1.00 42.78 70 THR D O 1
ATOM 6328 N N . SER D 1 86 ? -39.820 -7.483 31.046 1.00 37.94 71 SER D N 1
ATOM 6329 C CA . SER D 1 86 ? -39.641 -7.452 29.595 1.00 36.52 71 SER D CA 1
ATOM 6330 C C . SER D 1 86 ? -40.750 -8.191 28.853 1.00 38.90 71 SER D C 1
ATOM 6331 O O . SER D 1 86 ? -40.798 -9.430 28.869 1.00 38.12 71 SER D O 1
ATOM 6334 N N . GLU D 1 87 ? -41.625 -7.443 28.184 1.00 36.66 72 GLU D N 1
ATOM 6335 C CA . GLU D 1 87 ? -42.707 -8.067 27.422 1.00 39.53 72 GLU D CA 1
ATOM 6336 C C . GLU D 1 87 ? -42.192 -9.052 26.371 1.00 37.01 72 GLU D C 1
ATOM 6337 O O . GLU D 1 87 ? -42.718 -10.155 26.244 1.00 38.53 72 GLU D O 1
ATOM 6343 N N . SER D 1 88 ? -41.169 -8.658 25.618 1.00 34.67 73 SER D N 1
ATOM 6344 C CA . SER D 1 88 ? -40.591 -9.551 24.611 1.00 40.25 73 SER D CA 1
ATOM 6345 C C . SER D 1 88 ? -40.061 -10.850 25.224 1.00 40.52 73 SER D C 1
ATOM 6346 O O . SER D 1 88 ? -40.278 -11.938 24.683 1.00 38.33 73 SER D O 1
ATOM 6349 N N . GLU D 1 89 ? -39.371 -10.741 26.353 1.00 41.05 74 GLU D N 1
ATOM 6350 C CA . GLU D 1 89 ? -38.827 -11.920 27.028 1.00 40.02 74 GLU D CA 1
ATOM 6351 C C . GLU D 1 89 ? -39.962 -12.824 27.524 1.00 40.68 74 GLU D C 1
ATOM 6352 O O . GLU D 1 89 ? -39.874 -14.056 27.458 1.00 39.02 74 GLU D O 1
ATOM 6358 N N . ILE D 1 90 ? -41.038 -12.209 28.008 1.00 36.92 75 ILE D N 1
ATOM 6359 C CA . ILE D 1 90 ? -42.203 -12.967 28.487 1.00 40.83 75 ILE D CA 1
ATOM 6360 C C . ILE D 1 90 ? -42.908 -13.713 27.352 1.00 39.86 75 ILE D C 1
ATOM 6361 O O . ILE D 1 90 ? -43.194 -14.905 27.464 1.00 34.42 75 ILE D O 1
ATOM 6366 N N . ILE D 1 91 ? -43.201 -12.995 26.270 1.00 42.78 76 ILE D N 1
ATOM 6367 C CA . ILE D 1 91 ? -43.853 -13.579 25.101 1.00 42.36 76 ILE D CA 1
ATOM 6368 C C . ILE D 1 91 ? -42.973 -14.673 24.497 1.00 43.39 76 ILE D C 1
ATOM 6369 O O . ILE D 1 91 ? -43.467 -15.720 24.064 1.00 40.65 76 ILE D O 1
ATOM 6374 N N . GLU D 1 92 ? -41.664 -14.430 24.499 1.00 45.12 77 GLU D N 1
ATOM 6375 C CA . GLU D 1 92 ? -40.695 -15.401 24.008 1.00 43.14 77 GLU D CA 1
ATOM 6376 C C . GLU D 1 92 ? -40.703 -16.670 24.853 1.00 44.33 77 GLU D C 1
ATOM 6377 O O . GLU D 1 92 ? -40.677 -17.779 24.316 1.00 44.33 77 GLU D O 1
ATOM 6383 N N . ALA D 1 93 ? -40.728 -16.502 26.175 1.00 38.58 78 ALA D N 1
ATOM 6384 C CA . ALA D 1 93 ? -40.711 -17.639 27.093 1.00 37.60 78 ALA D CA 1
ATOM 6385 C C . ALA D 1 93 ? -41.956 -18.505 26.919 1.00 38.35 78 ALA D C 1
ATOM 6386 O O . ALA D 1 93 ? -41.861 -19.737 26.857 1.00 35.55 78 ALA D O 1
ATOM 6388 N N . PHE D 1 94 ? -43.121 -17.864 26.826 1.00 35.59 79 PHE D N 1
ATOM 6389 C CA . PHE D 1 94 ? -44.363 -18.596 26.583 1.00 34.11 79 PHE D CA 1
ATOM 6390 C C . PHE D 1 94 ? -44.381 -19.299 25.212 1.00 42.11 79 PHE D C 1
ATOM 6391 O O . PHE D 1 94 ? -44.941 -20.390 25.082 1.00 42.62 79 PHE D O 1
ATOM 6399 N N . ALA D 1 95 ? -43.749 -18.692 24.207 1.00 40.42 80 ALA D N 1
ATOM 6400 C CA . ALA D 1 95 ? -43.610 -19.326 22.896 1.00 37.46 80 ALA D CA 1
ATOM 6401 C C . ALA D 1 95 ? -42.823 -20.628 23.007 1.00 45.41 80 ALA D C 1
ATOM 6402 O O . ALA D 1 95 ? -43.219 -21.651 22.437 1.00 51.14 80 ALA D O 1
ATOM 6404 N N . ARG D 1 96 ? -41.710 -20.591 23.740 1.00 42.02 81 ARG D N 1
ATOM 6405 C CA . ARG D 1 96 ? -40.921 -21.797 23.971 1.00 42.46 81 ARG D CA 1
ATOM 6406 C C . ARG D 1 96 ? -41.750 -22.879 24.673 1.00 45.44 81 ARG D C 1
ATOM 6407 O O . ARG D 1 96 ? -41.708 -24.042 24.283 1.00 43.65 81 ARG D O 1
ATOM 6415 N N . LEU D 1 97 ? -42.512 -22.494 25.694 1.00 35.38 82 LEU D N 1
ATOM 6416 C CA . LEU D 1 97 ? -43.375 -23.447 26.393 1.00 34.37 82 LEU D CA 1
ATOM 6417 C C . LEU D 1 97 ? -44.442 -24.019 25.447 1.00 36.08 82 LEU D C 1
ATOM 6418 O O . LEU D 1 97 ? -44.713 -25.222 25.474 1.00 36.53 82 LEU D O 1
ATOM 6423 N N . ASP D 1 98 ? -45.037 -23.156 24.619 1.00 37.85 83 ASP D N 1
ATOM 6424 C CA . ASP D 1 98 ? -46.091 -23.551 23.677 1.00 41.16 83 ASP D CA 1
ATOM 6425 C C . ASP D 1 98 ? -45.622 -24.658 22.745 1.00 49.35 83 ASP D C 1
ATOM 6426 O O . ASP D 1 98 ? -46.332 -25.639 22.491 1.00 49.14 83 ASP D O 1
ATOM 6431 N N . GLU D 1 99 ? -44.412 -24.487 22.232 1.00 51.54 84 GLU D N 1
ATOM 6432 C CA . GLU D 1 99 ? -43.850 -25.415 21.270 1.00 58.89 84 GLU D CA 1
ATOM 6433 C C . GLU D 1 99 ? -43.505 -26.736 21.939 1.00 58.07 84 GLU D C 1
ATOM 6434 O O . GLU D 1 99 ? -43.492 -27.790 21.294 1.00 52.47 84 GLU D O 1
ATOM 6440 N N . GLN D 1 100 ? -43.220 -26.675 23.236 1.00 51.58 85 GLN D N 1
ATOM 6441 C CA . GLN D 1 100 ? -42.807 -27.864 23.966 1.00 50.57 85 GLN D CA 1
ATOM 6442 C C . GLN D 1 100 ? -44.016 -28.597 24.514 1.00 37.53 85 GLN D C 1
ATOM 6443 O O . GLN D 1 100 ? -43.879 -29.612 25.188 1.00 41.90 85 GLN D O 1
ATOM 6449 N N . GLY D 1 101 ? -45.203 -28.072 24.222 1.00 43.82 86 GLY D N 1
ATOM 6450 C CA . GLY D 1 101 ? -46.434 -28.696 24.663 1.00 37.85 86 GLY D CA 1
ATOM 6451 C C . GLY D 1 101 ? -46.612 -28.587 26.159 1.00 34.91 86 GLY D C 1
ATOM 6452 O O . GLY D 1 101 ? -47.336 -29.376 26.765 1.00 37.68 86 GLY D O 1
ATOM 6453 N N . ILE D 1 102 ? -45.954 -27.599 26.763 1.00 37.39 87 ILE D N 1
ATOM 6454 C CA . ILE D 1 102 ? -46.094 -27.374 28.200 1.00 35.20 87 ILE D CA 1
ATOM 6455 C C . ILE D 1 102 ? -47.276 -26.453 28.480 1.00 32.50 87 ILE D C 1
ATOM 6456 O O . ILE D 1 102 ? -47.301 -25.313 28.031 1.00 32.74 87 ILE D O 1
ATOM 6461 N N . ASP D 1 103 ? -48.261 -26.960 29.212 1.00 30.93 88 ASP D N 1
ATOM 6462 C CA . ASP D 1 103 ? -49.401 -26.155 29.637 1.00 31.13 88 ASP D CA 1
ATOM 6463 C C . ASP D 1 103 ? -49.085 -25.533 30.982 1.00 27.87 88 ASP D C 1
ATOM 6464 O O . ASP D 1 103 ? -48.763 -26.248 31.926 1.00 28.58 88 ASP D O 1
ATOM 6469 N N . VAL D 1 104 ? -49.192 -24.214 31.089 1.00 27.35 89 VAL D N 1
ATOM 6470 C CA . VAL D 1 104 ? -49.086 -23.579 32.390 1.00 30.18 89 VAL D CA 1
ATOM 6471 C C . VAL D 1 104 ? -50.485 -23.557 32.994 1.00 30.15 89 VAL D C 1
ATOM 6472 O O . VAL D 1 104 ? -51.311 -22.722 32.626 1.00 30.13 89 VAL D O 1
ATOM 6476 N N . ASP D 1 105 ? -50.750 -24.509 33.887 1.00 25.11 90 ASP D N 1
ATOM 6477 C CA . ASP D 1 105 ? -52.060 -24.660 34.531 1.00 24.36 90 ASP D CA 1
ATOM 6478 C C . ASP D 1 105 ? -52.194 -23.788 35.765 1.00 26.62 90 ASP D C 1
ATOM 6479 O O . ASP D 1 105 ? -53.297 -23.416 36.165 1.00 27.85 90 ASP D O 1
ATOM 6484 N N . ILE D 1 106 ? -51.058 -23.515 36.394 1.00 29.07 91 ILE D N 1
ATOM 6485 C CA . ILE D 1 106 ? -51.008 -22.678 37.572 1.00 25.83 91 ILE D CA 1
ATOM 6486 C C . ILE D 1 106 ? -49.941 -21.614 37.350 1.00 26.79 91 ILE D C 1
ATOM 6487 O O . ILE D 1 106 ? -48.802 -21.925 36.976 1.00 23.78 91 ILE D O 1
ATOM 6492 N N . LEU D 1 107 ? -50.323 -20.359 37.558 1.00 22.58 92 LEU D N 1
ATOM 6493 C CA . LEU D 1 107 ? -49.390 -19.246 37.510 1.00 22.71 92 LEU D CA 1
ATOM 6494 C C . LEU D 1 107 ? -49.356 -18.593 38.878 1.00 27.36 92 LEU D C 1
ATOM 6495 O O . LEU D 1 107 ? -50.386 -18.135 39.381 1.00 24.09 92 LEU D O 1
ATOM 6500 N N . VAL D 1 108 ? -48.181 -18.557 39.493 1.00 25.22 93 VAL D N 1
ATOM 6501 C CA . VAL D 1 108 ? -48.030 -17.788 40.720 1.00 27.48 93 VAL D CA 1
ATOM 6502 C C . VAL D 1 108 ? -47.189 -16.560 40.399 1.00 29.17 93 VAL D C 1
ATOM 6503 O O . VAL D 1 108 ? -46.004 -16.688 40.097 1.00 23.80 93 VAL D O 1
ATOM 6507 N N . ASN D 1 109 ? -47.817 -15.384 40.432 1.00 27.01 94 ASN D N 1
ATOM 6508 C CA . ASN D 1 109 ? -47.123 -14.117 40.198 1.00 27.10 94 ASN D CA 1
ATOM 6509 C C . ASN D 1 109 ? -46.493 -13.627 41.496 1.00 25.54 94 ASN D C 1
ATOM 6510 O O . ASN D 1 109 ? -47.115 -12.881 42.245 1.00 28.67 94 ASN D O 1
ATOM 6515 N N . ASN D 1 110 ? -45.270 -14.060 41.769 1.00 28.85 95 ASN D N 1
ATOM 6516 C CA . ASN D 1 110 ? -44.611 -13.710 43.020 1.00 32.45 95 ASN D CA 1
ATOM 6517 C C . ASN D 1 110 ? -43.496 -12.680 42.842 1.00 33.22 95 ASN D C 1
ATOM 6518 O O . ASN D 1 110 ? -43.108 -12.001 43.792 1.00 32.44 95 ASN D O 1
ATOM 6523 N N . ALA D 1 111 ? -42.992 -12.559 41.617 1.00 32.77 96 ALA D N 1
ATOM 6524 C CA . ALA D 1 111 ? -41.953 -11.577 41.300 1.00 36.97 96 ALA D CA 1
ATOM 6525 C C . ALA D 1 111 ? -42.328 -10.167 41.744 1.00 37.88 96 ALA D C 1
ATOM 6526 O O . ALA D 1 111 ? -43.498 -9.776 41.682 1.00 38.65 96 ALA D O 1
ATOM 6528 N N . GLY D 1 112 ? -41.329 -9.413 42.196 1.00 37.07 97 GLY D N 1
ATOM 6529 C CA . GLY D 1 112 ? -41.524 -8.040 42.641 1.00 36.92 97 GLY D CA 1
ATOM 6530 C C . GLY D 1 112 ? -40.373 -7.601 43.530 1.00 41.60 97 GLY D C 1
ATOM 6531 O O . GLY D 1 112 ? -39.782 -8.427 44.227 1.00 46.99 97 GLY D O 1
ATOM 6532 N N . ILE D 1 113 ? -40.031 -6.316 43.494 1.00 39.25 98 ILE D N 1
ATOM 6533 C CA . ILE D 1 113 ? -38.985 -5.791 44.369 1.00 36.47 98 ILE D CA 1
ATOM 6534 C C . ILE D 1 113 ? -39.582 -4.831 45.389 1.00 34.84 98 ILE D C 1
ATOM 6535 O O . ILE D 1 113 ? -40.723 -4.391 45.258 1.00 29.68 98 ILE D O 1
ATOM 6540 N N . GLN D 1 114 ? -38.792 -4.499 46.401 1.00 38.06 99 GLN D N 1
ATOM 6541 C CA . GLN D 1 114 ? -39.180 -3.498 47.378 1.00 36.93 99 GLN D CA 1
ATOM 6542 C C . GLN D 1 114 ? -38.201 -2.329 47.278 1.00 35.63 99 GLN D C 1
ATOM 6543 O O . GLN D 1 114 ? -37.038 -2.521 46.922 1.00 42.83 99 GLN D O 1
ATOM 6549 N N . PHE D 1 115 ? -38.671 -1.119 47.564 1.00 36.56 100 PHE D N 1
ATOM 6550 C CA . PHE D 1 115 ? -37.794 0.045 47.610 1.00 37.86 100 PHE D CA 1
ATOM 6551 C C . PHE D 1 115 ? -38.295 1.005 48.687 1.00 36.42 100 PHE D C 1
ATOM 6552 O O . PHE D 1 115 ? -39.399 1.539 48.591 1.00 32.94 100 PHE D O 1
ATOM 6560 N N . ARG D 1 116 ? -37.479 1.213 49.717 1.00 37.56 101 ARG D N 1
ATOM 6561 C CA . ARG D 1 116 ? -37.890 2.008 50.867 1.00 38.35 101 ARG D CA 1
ATOM 6562 C C . ARG D 1 116 ? -37.384 3.436 50.781 1.00 37.70 101 ARG D C 1
ATOM 6563 O O . ARG D 1 116 ? -36.180 3.682 50.757 1.00 42.25 101 ARG D O 1
ATOM 6571 N N . LYS D 1 117 ? -38.327 4.373 50.747 1.00 30.01 102 LYS D N 1
ATOM 6572 C CA . LYS D 1 117 ? -38.016 5.772 50.545 1.00 26.91 102 LYS D CA 1
ATOM 6573 C C . LYS D 1 117 ? -39.305 6.550 50.754 1.00 26.61 102 LYS D C 1
ATOM 6574 O O . LYS D 1 117 ? -40.340 6.178 50.200 1.00 24.40 102 LYS D O 1
ATOM 6580 N N . PRO D 1 118 ? -39.253 7.615 51.573 1.00 28.11 103 PRO D N 1
ATOM 6581 C CA . PRO D 1 118 ? -40.388 8.533 51.716 1.00 27.08 103 PRO D CA 1
ATOM 6582 C C . PRO D 1 118 ? -40.732 9.147 50.358 1.00 30.37 103 PRO D C 1
ATOM 6583 O O . PRO D 1 118 ? -39.824 9.403 49.562 1.00 31.87 103 PRO D O 1
ATOM 6587 N N . MET D 1 119 ? -42.016 9.377 50.100 1.00 26.82 104 MET D N 1
ATOM 6588 C CA . MET D 1 119 ? -42.450 9.890 48.809 1.00 25.29 104 MET D CA 1
ATOM 6589 C C . MET D 1 119 ? -41.845 11.234 48.428 1.00 26.05 104 MET D C 1
ATOM 6590 O O . MET D 1 119 ? -41.552 11.459 47.256 1.00 26.45 104 MET D O 1
ATOM 6595 N N . ILE D 1 120 ? -41.647 12.137 49.386 1.00 24.87 105 ILE D N 1
ATOM 6596 C CA . ILE D 1 120 ? -41.070 13.426 49.007 1.00 26.70 105 ILE D CA 1
ATOM 6597 C C . ILE D 1 120 ? -39.609 13.301 48.557 1.00 27.81 105 ILE D C 1
ATOM 6598 O O . ILE D 1 120 ? -39.070 14.232 47.955 1.00 32.51 105 ILE D O 1
ATOM 6603 N N . GLU D 1 121 ? -38.977 12.156 48.826 1.00 28.62 106 GLU D N 1
ATOM 6604 C CA . GLU D 1 121 ? -37.596 11.924 48.386 1.00 30.55 106 GLU D CA 1
ATOM 6605 C C . GLU D 1 121 ? -37.539 10.889 47.275 1.00 29.82 106 GLU D C 1
ATOM 6606 O O . GLU D 1 121 ? -36.462 10.545 46.796 1.00 32.24 106 GLU D O 1
ATOM 6612 N N . LEU D 1 122 ? -38.691 10.358 46.889 1.00 31.01 107 LEU D N 1
ATOM 6613 C CA . LEU D 1 122 ? -38.700 9.246 45.952 1.00 27.26 107 LEU D CA 1
ATOM 6614 C C . LEU D 1 122 ? -38.609 9.727 44.502 1.00 26.01 107 LEU D C 1
ATOM 6615 O O . LEU D 1 122 ? -39.491 10.445 44.010 1.00 32.05 107 LEU D O 1
ATOM 6620 N N . GLU D 1 123 ? -37.530 9.335 43.833 1.00 28.09 108 GLU D N 1
ATOM 6621 C CA . GLU D 1 123 ? -37.373 9.556 42.396 1.00 29.99 108 GLU D CA 1
ATOM 6622 C C . GLU D 1 123 ? -38.431 8.778 41.609 1.00 29.99 108 GLU D C 1
ATOM 6623 O O . GLU D 1 123 ? -38.747 7.627 41.939 1.00 27.32 108 GLU D O 1
ATOM 6629 N N . THR D 1 124 ? -38.973 9.402 40.567 1.00 26.51 109 THR D N 1
ATOM 6630 C CA . THR D 1 124 ? -40.035 8.790 39.773 1.00 32.18 109 THR D CA 1
ATOM 6631 C C . THR D 1 124 ? -39.577 7.474 39.135 1.00 32.57 109 THR D C 1
ATOM 6632 O O . THR D 1 124 ? -40.362 6.532 38.998 1.00 35.26 109 THR D O 1
ATOM 6636 N N . ALA D 1 125 ? -38.298 7.397 38.774 1.00 33.39 110 ALA D N 1
ATOM 6637 C CA . ALA D 1 125 ? -37.758 6.186 38.156 1.00 37.36 110 ALA D CA 1
ATOM 6638 C C . ALA D 1 125 ? -37.762 4.986 39.113 1.00 32.10 110 ALA D C 1
ATOM 6639 O O . ALA D 1 125 ? -37.932 3.840 38.691 1.00 33.72 110 ALA D O 1
ATOM 6641 N N . ASP D 1 126 ? -37.578 5.244 40.404 1.00 32.00 111 ASP D N 1
ATOM 6642 C CA . ASP D 1 126 ? -37.665 4.176 41.400 1.00 31.42 111 ASP D CA 1
ATOM 6643 C C . ASP D 1 126 ? -39.115 3.782 41.648 1.00 28.75 111 ASP D C 1
ATOM 6644 O O . ASP D 1 126 ? -39.425 2.603 41.835 1.00 30.09 111 ASP D O 1
ATOM 6649 N N . TRP D 1 127 ? -40.002 4.776 41.652 1.00 29.09 112 TRP D N 1
ATOM 6650 C CA . TRP D 1 127 ? -41.446 4.528 41.689 1.00 28.58 112 TRP D CA 1
ATOM 6651 C C . TRP D 1 127 ? -41.849 3.591 40.547 1.00 24.69 112 TRP D C 1
ATOM 6652 O O . TRP D 1 127 ? -42.509 2.581 40.762 1.00 28.02 112 TRP D O 1
ATOM 6663 N N . GLN D 1 128 ? -41.420 3.927 39.337 1.00 25.88 113 GLN D N 1
ATOM 6664 C CA . GLN D 1 128 ? -41.811 3.190 38.137 1.00 28.34 113 GLN D CA 1
ATOM 6665 C C . GLN D 1 128 ? -41.302 1.749 38.160 1.00 30.16 113 GLN D C 1
ATOM 6666 O O . GLN D 1 128 ? -42.007 0.813 37.756 1.00 32.95 113 GLN D O 1
ATOM 6672 N N . ARG D 1 129 ? -40.075 1.571 38.644 1.00 28.06 114 ARG D N 1
ATOM 6673 C CA . ARG D 1 129 ? -39.467 0.242 38.698 1.00 31.60 114 ARG D CA 1
ATOM 6674 C C . ARG D 1 129 ? -40.262 -0.665 39.638 1.00 30.32 114 ARG D C 1
ATOM 6675 O O . ARG D 1 129 ? -40.482 -1.835 39.345 1.00 31.67 114 ARG D O 1
ATOM 6683 N N . VAL D 1 130 ? -40.715 -0.115 40.760 1.00 28.22 115 VAL D N 1
ATOM 6684 C CA . VAL D 1 130 ? -41.510 -0.900 41.698 1.00 26.97 115 VAL D CA 1
ATOM 6685 C C . VAL D 1 130 ? -42.849 -1.284 41.054 1.00 28.36 115 VAL D C 1
ATOM 6686 O O . VAL D 1 130 ? -43.264 -2.437 41.121 1.00 27.33 115 VAL D O 1
ATOM 6690 N N . ILE D 1 131 ? -43.513 -0.316 40.422 1.00 22.90 116 ILE D N 1
ATOM 6691 C CA . ILE D 1 131 ? -44.768 -0.578 39.719 1.00 27.13 116 ILE D CA 1
ATOM 6692 C C . ILE D 1 131 ? -44.574 -1.634 38.614 1.00 26.67 116 ILE D C 1
ATOM 6693 O O . ILE D 1 131 ? -45.334 -2.600 38.526 1.00 31.13 116 ILE D O 1
ATOM 6698 N N . ASP D 1 132 ? -43.563 -1.449 37.767 1.00 26.39 117 ASP D N 1
ATOM 6699 C CA . ASP D 1 132 ? -43.327 -2.388 36.662 1.00 27.83 117 ASP D CA 1
ATOM 6700 C C . ASP D 1 132 ? -43.043 -3.807 37.135 1.00 33.51 117 ASP D C 1
ATOM 6701 O O . ASP D 1 132 ? -43.615 -4.769 36.611 1.00 38.57 117 ASP D O 1
ATOM 6706 N N . THR D 1 133 ? -42.163 -3.947 38.123 1.00 28.64 118 THR D N 1
ATOM 6707 C CA . THR D 1 133 ? -41.766 -5.282 38.581 1.00 36.23 118 THR D CA 1
ATOM 6708 C C . THR D 1 133 ? -42.865 -5.993 39.370 1.00 33.23 118 THR D C 1
ATOM 6709 O O . THR D 1 133 ? -42.976 -7.217 39.321 1.00 33.62 118 THR D O 1
ATOM 6713 N N . ASN D 1 134 ? -43.669 -5.234 40.108 1.00 27.64 119 ASN D N 1
ATOM 6714 C CA . ASN D 1 134 ? -44.705 -5.843 40.950 1.00 31.48 119 ASN D CA 1
ATOM 6715 C C . ASN D 1 134 ? -46.060 -5.979 40.262 1.00 33.76 119 ASN D C 1
ATOM 6716 O O . ASN D 1 134 ? -46.711 -7.017 40.358 1.00 37.51 119 ASN D O 1
ATOM 6721 N N . LEU D 1 135 ? -46.480 -4.936 39.555 1.00 28.13 120 LEU D N 1
ATOM 6722 C CA . LEU D 1 135 ? -47.850 -4.885 39.054 1.00 29.17 120 LEU D CA 1
ATOM 6723 C C . LEU D 1 135 ? -47.946 -5.199 37.564 1.00 27.14 120 LEU D C 1
ATOM 6724 O O . LEU D 1 135 ? -48.690 -6.087 37.158 1.00 28.04 120 LEU D O 1
ATOM 6729 N N . THR D 1 136 ? -47.200 -4.455 36.756 1.00 28.76 121 THR D N 1
ATOM 6730 C CA . THR D 1 136 ? -47.242 -4.616 35.310 1.00 33.38 121 THR D CA 1
ATOM 6731 C C . THR D 1 136 ? -46.802 -6.010 34.883 1.00 30.94 121 THR D C 1
ATOM 6732 O O . THR D 1 136 ? -47.384 -6.594 33.961 1.00 29.79 121 THR D O 1
ATOM 6736 N N . SER D 1 137 ? -45.791 -6.545 35.565 1.00 28.46 122 SER D N 1
ATOM 6737 C CA . SER D 1 137 ? -45.326 -7.906 35.306 1.00 35.12 122 SER D CA 1
ATOM 6738 C C . SER D 1 137 ? -46.476 -8.894 35.449 1.00 32.63 122 SER D C 1
ATOM 6739 O O . SER D 1 137 ? -46.671 -9.768 34.599 1.00 30.28 122 SER D O 1
ATOM 6742 N N . ALA D 1 138 ? -47.238 -8.748 36.530 1.00 26.97 123 ALA D N 1
ATOM 6743 C CA . ALA D 1 138 ? -48.326 -9.675 36.831 1.00 32.85 123 ALA D CA 1
ATOM 6744 C C . ALA D 1 138 ? -49.417 -9.590 35.764 1.00 32.99 123 ALA D C 1
ATOM 6745 O O . ALA D 1 138 ? -50.024 -10.604 35.403 1.00 27.16 123 ALA D O 1
ATOM 6747 N N . PHE D 1 139 ? -49.671 -8.378 35.271 1.00 25.59 124 PHE D N 1
ATOM 6748 C CA . PHE D 1 139 ? -50.621 -8.211 34.180 1.00 23.83 124 PHE D CA 1
ATOM 6749 C C . PHE D 1 139 ? -50.146 -8.922 32.905 1.00 23.51 124 PHE D C 1
ATOM 6750 O O . PHE D 1 139 ? -50.893 -9.709 32.313 1.00 33.00 124 PHE D O 1
ATOM 6758 N N . MET D 1 140 ? -48.913 -8.642 32.476 1.00 26.71 125 MET D N 1
ATOM 6759 C CA . MET D 1 140 ? -48.391 -9.207 31.223 1.00 30.10 125 MET D CA 1
ATOM 6760 C C . MET D 1 140 ? -48.287 -10.731 31.262 1.00 31.27 125 MET D C 1
ATOM 6761 O O . MET D 1 140 ? -48.687 -11.414 30.318 1.00 33.08 125 MET D O 1
ATOM 6766 N N . ILE D 1 141 ? -47.738 -11.255 32.351 1.00 27.09 126 ILE D N 1
ATOM 6767 C CA . ILE D 1 141 ? -47.585 -12.698 32.525 1.00 28.43 126 ILE D CA 1
ATOM 6768 C C . ILE D 1 141 ? -48.958 -13.357 32.700 1.00 29.51 126 ILE D C 1
ATOM 6769 O O . ILE D 1 141 ? -49.223 -14.415 32.112 1.00 28.19 126 ILE D O 1
ATOM 6774 N N . GLY D 1 142 ? -49.839 -12.725 33.475 1.00 23.48 127 GLY D N 1
ATOM 6775 C CA . GLY D 1 142 ? -51.196 -13.237 33.652 1.00 23.03 127 GLY D CA 1
ATOM 6776 C C . GLY D 1 142 ? -51.954 -13.266 32.336 1.00 29.35 127 GLY D C 1
ATOM 6777 O O . GLY D 1 142 ? -52.634 -14.242 32.017 1.00 28.54 127 GLY D O 1
ATOM 6778 N N . ARG D 1 143 ? -51.822 -12.197 31.558 1.00 25.18 128 ARG D N 1
ATOM 6779 C CA . ARG D 1 143 ? -52.430 -12.147 30.234 1.00 30.85 128 ARG D CA 1
ATOM 6780 C C . ARG D 1 143 ? -51.935 -13.298 29.353 1.00 34.64 128 ARG D C 1
ATOM 6781 O O . ARG D 1 143 ? -52.733 -13.946 28.673 1.00 35.90 128 ARG D O 1
ATOM 6789 N N . GLU D 1 144 ? -50.629 -13.558 29.364 1.00 32.01 129 GLU D N 1
ATOM 6790 C CA . GLU D 1 144 ? -50.082 -14.616 28.513 1.00 33.08 129 GLU D CA 1
ATOM 6791 C C . GLU D 1 144 ? -50.556 -15.995 28.949 1.00 31.55 129 GLU D C 1
ATOM 6792 O O . GLU D 1 144 ? -50.842 -16.848 28.109 1.00 30.82 129 GLU D O 1
ATOM 6798 N N . ALA D 1 145 ? -50.662 -16.205 30.258 1.00 25.57 130 ALA D N 1
ATOM 6799 C CA . ALA D 1 145 ? -51.070 -17.502 30.768 1.00 28.28 130 ALA D CA 1
ATOM 6800 C C . ALA D 1 145 ? -52.538 -17.727 30.439 1.00 32.30 130 ALA D C 1
ATOM 6801 O O . ALA D 1 145 ? -52.916 -18.796 29.974 1.00 33.39 130 ALA D O 1
ATOM 6803 N N . ALA D 1 146 ? -53.355 -16.703 30.669 1.00 28.90 131 ALA D N 1
ATOM 6804 C CA . ALA D 1 146 ? -54.799 -16.806 30.487 1.00 30.70 131 ALA D CA 1
ATOM 6805 C C . ALA D 1 146 ? -55.219 -17.125 29.049 1.00 28.55 131 ALA D C 1
ATOM 6806 O O . ALA D 1 146 ? -56.140 -17.914 28.833 1.00 33.80 131 ALA D O 1
ATOM 6808 N N . LYS D 1 147 ? -54.568 -16.525 28.060 1.00 33.54 132 LYS D N 1
ATOM 6809 C CA . LYS D 1 147 ? -54.947 -16.849 26.681 1.00 40.09 132 LYS D CA 1
ATOM 6810 C C . LYS D 1 147 ? -54.686 -18.302 26.288 1.00 33.80 132 LYS D C 1
ATOM 6811 O O . LYS D 1 147 ? -55.285 -18.788 25.332 1.00 32.03 132 LYS D O 1
ATOM 6817 N N . ARG D 1 148 ? -53.828 -19.003 27.030 1.00 31.64 133 ARG D N 1
ATOM 6818 C CA . ARG D 1 148 ? -53.704 -20.451 26.840 1.00 34.58 133 ARG D CA 1
ATOM 6819 C C . ARG D 1 148 ? -54.675 -21.201 27.735 1.00 36.52 133 ARG D C 1
ATOM 6820 O O . ARG D 1 148 ? -55.175 -22.261 27.361 1.00 36.52 133 ARG D O 1
ATOM 6828 N N . MET D 1 149 ? -54.934 -20.665 28.927 1.00 26.78 134 MET D N 1
ATOM 6829 C CA . MET D 1 149 ? -55.858 -21.332 29.843 1.00 30.37 134 MET D CA 1
ATOM 6830 C C . MET D 1 149 ? -57.272 -21.337 29.289 1.00 31.45 134 MET D C 1
ATOM 6831 O O . MET D 1 149 ? -57.951 -22.356 29.343 1.00 32.52 134 MET D O 1
ATOM 6836 N N . ILE D 1 150 ? -57.709 -20.196 28.757 1.00 30.79 135 ILE D N 1
ATOM 6837 C CA . ILE D 1 150 ? -59.087 -20.053 28.277 1.00 36.01 135 ILE D CA 1
ATOM 6838 C C . ILE D 1 150 ? -59.572 -21.184 27.341 1.00 38.75 135 ILE D C 1
ATOM 6839 O O . ILE D 1 150 ? -60.598 -21.811 27.625 1.00 39.22 135 ILE D O 1
ATOM 6844 N N . PRO D 1 151 ? -58.830 -21.470 26.250 1.00 39.16 136 PRO D N 1
ATOM 6845 C CA . PRO D 1 151 ? -59.269 -22.546 25.349 1.00 41.17 136 PRO D CA 1
ATOM 6846 C C . PRO D 1 151 ? -59.362 -23.905 26.031 1.00 43.80 136 PRO D C 1
ATOM 6847 O O . PRO D 1 151 ? -60.231 -24.689 25.659 1.00 47.69 136 PRO D O 1
ATOM 6851 N N . ARG D 1 152 ? -58.490 -24.172 27.005 1.00 42.82 137 ARG D N 1
ATOM 6852 C CA . ARG D 1 152 ? -58.501 -25.439 27.732 1.00 41.34 137 ARG D CA 1
ATOM 6853 C C . ARG D 1 152 ? -59.661 -25.524 28.720 1.00 40.90 137 ARG D C 1
ATOM 6854 O O . ARG D 1 152 ? -60.116 -26.618 29.043 1.00 45.08 137 ARG D O 1
ATOM 6862 N N . GLY D 1 153 ? -60.127 -24.379 29.217 1.00 36.43 138 GLY D N 1
ATOM 6863 C CA . GLY D 1 153 ? -61.304 -24.358 30.077 1.00 37.79 138 GLY D CA 1
ATOM 6864 C C . GLY D 1 153 ? -61.056 -24.501 31.572 1.00 42.11 138 GLY D C 1
ATOM 6865 O O . GLY D 1 153 ? -61.992 -24.736 32.348 1.00 37.68 138 GLY D O 1
ATOM 6866 N N . TYR D 1 154 ? -59.797 -24.360 31.977 1.00 39.22 139 TYR D N 1
ATOM 6867 C CA . TYR D 1 154 ? -59.423 -24.436 33.386 1.00 32.73 139 TYR D CA 1
ATOM 6868 C C . TYR D 1 154 ? -58.086 -23.754 33.589 1.00 34.88 139 TYR D C 1
ATOM 6869 O O . TYR D 1 154 ? -57.287 -23.630 32.654 1.00 34.58 139 TYR D O 1
ATOM 6878 N N . GLY D 1 155 ? -57.833 -23.312 34.812 1.00 28.02 140 GLY D N 1
ATOM 6879 C CA . GLY D 1 155 ? -56.576 -22.656 35.097 1.00 29.08 140 GLY D CA 1
ATOM 6880 C C . GLY D 1 155 ? -56.644 -21.974 36.438 1.00 29.26 140 GLY D C 1
ATOM 6881 O O . GLY D 1 155 ? -57.746 -21.686 36.919 1.00 25.42 140 GLY D O 1
ATOM 6882 N N . LYS D 1 156 ? -55.477 -21.725 37.037 1.00 23.27 141 LYS D N 1
ATOM 6883 C CA . LYS D 1 156 ? -55.389 -21.041 38.324 1.00 21.31 141 LYS D CA 1
ATOM 6884 C C . LYS D 1 156 ? -54.357 -19.940 38.233 1.00 24.74 141 LYS D C 1
ATOM 6885 O O . LYS D 1 156 ? -53.248 -20.151 37.737 1.00 25.19 141 LYS D O 1
ATOM 6891 N N . ILE D 1 157 ? -54.715 -18.759 38.715 1.00 23.59 142 ILE D N 1
ATOM 6892 C CA . ILE D 1 157 ? -53.764 -17.670 38.774 1.00 24.09 142 ILE D CA 1
ATOM 6893 C C . ILE D 1 157 ? -53.745 -17.198 40.217 1.00 26.83 142 ILE D C 1
ATOM 6894 O O . ILE D 1 157 ? -54.794 -16.913 40.807 1.00 27.80 142 ILE D O 1
ATOM 6899 N N . VAL D 1 158 ? -52.556 -17.182 40.805 1.00 26.76 143 VAL D N 1
ATOM 6900 C CA . VAL D 1 158 ? -52.407 -16.794 42.199 1.00 21.98 143 VAL D CA 1
ATOM 6901 C C . VAL D 1 158 ? -51.459 -15.609 42.231 1.00 27.17 143 VAL D C 1
ATOM 6902 O O . VAL D 1 158 ? -50.260 -15.763 41.980 1.00 20.54 143 VAL D O 1
ATOM 6906 N N . ASN D 1 159 ? -51.993 -14.421 42.498 1.00 21.35 144 ASN D N 1
ATOM 6907 C CA . ASN D 1 159 ? -51.143 -13.235 42.600 1.00 28.95 144 ASN D CA 1
ATOM 6908 C C . ASN D 1 159 ? -50.651 -13.062 44.020 1.00 25.92 144 ASN D C 1
ATOM 6909 O O . ASN D 1 159 ? -51.348 -13.405 44.965 1.00 23.82 144 ASN D O 1
ATOM 6914 N N . ILE D 1 160 ? -49.441 -12.547 44.179 1.00 26.87 145 ILE D N 1
ATOM 6915 C CA . ILE D 1 160 ? -48.930 -12.306 45.523 1.00 27.97 145 ILE D CA 1
ATOM 6916 C C . ILE D 1 160 ? -49.038 -10.821 45.857 1.00 30.35 145 ILE D C 1
ATOM 6917 O O . ILE D 1 160 ? -48.350 -9.983 45.272 1.00 32.87 145 ILE D O 1
ATOM 6922 N N . GLY D 1 161 ? -49.942 -10.506 46.777 1.00 28.64 146 GLY D N 1
ATOM 6923 C CA . GLY D 1 161 ? -50.101 -9.155 47.274 1.00 25.66 146 GLY D CA 1
ATOM 6924 C C . GLY D 1 161 ? -49.257 -8.972 48.514 1.00 24.82 146 GLY D C 1
ATOM 6925 O O . GLY D 1 161 ? -48.108 -9.408 48.553 1.00 28.55 146 GLY D O 1
ATOM 6926 N N . SER D 1 162 ? -49.842 -8.352 49.537 1.00 26.84 147 SER D N 1
ATOM 6927 C CA . SER D 1 162 ? -49.105 -7.946 50.725 1.00 26.36 147 SER D CA 1
ATOM 6928 C C . SER D 1 162 ? -50.125 -7.406 51.700 1.00 26.19 147 SER D C 1
ATOM 6929 O O . SER D 1 162 ? -51.264 -7.153 51.309 1.00 27.50 147 SER D O 1
ATOM 6932 N N . LEU D 1 163 ? -49.737 -7.214 52.959 1.00 27.29 148 LEU D N 1
ATOM 6933 C CA . LEU D 1 163 ? -50.607 -6.498 53.894 1.00 30.67 148 LEU D CA 1
ATOM 6934 C C . LEU D 1 163 ? -50.874 -5.107 53.337 1.00 30.65 148 LEU D C 1
ATOM 6935 O O . LEU D 1 163 ? -51.952 -4.535 53.534 1.00 30.22 148 LEU D O 1
ATOM 6940 N N . THR D 1 164 ? -49.886 -4.574 52.622 1.00 26.38 149 THR D N 1
ATOM 6941 C CA . THR D 1 164 ? -50.019 -3.260 52.007 1.00 27.79 149 THR D CA 1
ATOM 6942 C C . THR D 1 164 ? -50.941 -3.236 50.784 1.00 28.43 149 THR D C 1
ATOM 6943 O O . THR D 1 164 ? -51.122 -2.184 50.169 1.00 31.68 149 THR D O 1
ATOM 6947 N N . SER D 1 165 ? -51.529 -4.381 50.433 1.00 27.78 150 SER D N 1
ATOM 6948 C CA . SER D 1 165 ? -52.631 -4.387 49.466 1.00 27.50 150 SER D CA 1
ATOM 6949 C C . SER D 1 165 ? -53.840 -3.715 50.109 1.00 31.11 150 SER D C 1
ATOM 6950 O O . SER D 1 165 ? -54.779 -3.294 49.415 1.00 28.52 150 SER D O 1
ATOM 6953 N N . GLU D 1 166 ? -53.812 -3.619 51.441 1.00 29.60 151 GLU D N 1
ATOM 6954 C CA . GLU D 1 166 ? -54.935 -3.075 52.205 1.00 34.15 151 GLU D CA 1
ATOM 6955 C C . GLU D 1 166 ? -54.544 -1.884 53.107 1.00 29.43 151 GLU D C 1
ATOM 6956 O O . GLU D 1 166 ? -55.281 -0.892 53.201 1.00 25.86 151 GLU D O 1
ATOM 6962 N N . LEU D 1 167 ? -53.398 -1.983 53.776 1.00 23.66 152 LEU D N 1
ATOM 6963 C CA . LEU D 1 167 ? -52.992 -0.957 54.729 1.00 27.42 152 LEU D CA 1
ATOM 6964 C C . LEU D 1 167 ? -51.646 -0.363 54.336 1.00 31.85 152 LEU D C 1
ATOM 6965 O O . LEU D 1 167 ? -50.704 -1.092 54.050 1.00 31.80 152 LEU D O 1
ATOM 6970 N N . ALA D 1 168 ? -51.547 0.962 54.338 1.00 27.03 153 ALA D N 1
ATOM 6971 C CA . ALA D 1 168 ? -50.315 1.626 53.920 1.00 26.34 153 ALA D CA 1
ATOM 6972 C C . ALA D 1 168 ? -49.283 1.584 55.036 1.00 28.65 153 ALA D C 1
ATOM 6973 O O . ALA D 1 168 ? -49.627 1.373 56.203 1.00 24.15 153 ALA D O 1
ATOM 6975 N N . ARG D 1 169 ? -48.017 1.774 54.674 1.00 31.72 154 ARG D N 1
ATOM 6976 C CA . ARG D 1 169 ? -46.970 1.995 55.662 1.00 31.07 154 ARG D CA 1
ATOM 6977 C C . ARG D 1 169 ? -45.993 3.038 55.138 1.00 27.96 154 ARG D C 1
ATOM 6978 O O . ARG D 1 169 ? -45.578 2.981 53.978 1.00 27.75 154 ARG D O 1
ATOM 6986 N N . ALA D 1 170 ? -45.633 3.988 55.989 1.00 24.53 155 ALA D N 1
ATOM 6987 C CA . ALA D 1 170 ? -44.737 5.060 55.584 1.00 25.93 155 ALA D CA 1
ATOM 6988 C C . ALA D 1 170 ? -43.443 4.484 55.008 1.00 25.73 155 ALA D C 1
ATOM 6989 O O . ALA D 1 170 ? -42.952 3.466 55.489 1.00 25.12 155 ALA D O 1
ATOM 6991 N N . THR D 1 171 ? -42.926 5.143 53.969 1.00 27.54 156 THR D N 1
ATOM 6992 C CA . THR D 1 171 ? -41.694 4.769 53.255 1.00 31.61 156 THR D CA 1
ATOM 6993 C C . THR D 1 171 ? -41.850 3.670 52.200 1.00 31.66 156 THR D C 1
ATOM 6994 O O . THR D 1 171 ? -40.946 3.486 51.384 1.00 33.75 156 THR D O 1
ATOM 6998 N N . VAL D 1 172 ? -42.965 2.938 52.198 1.00 27.34 157 VAL D N 1
ATOM 6999 C CA . VAL D 1 172 ? -43.157 1.930 51.142 1.00 29.27 157 VAL D CA 1
ATOM 7000 C C . VAL D 1 172 ? -44.377 2.192 50.252 1.00 31.19 157 VAL D C 1
ATOM 7001 O O . VAL D 1 172 ? -45.174 1.291 49.987 1.00 32.97 157 VAL D O 1
ATOM 7005 N N . ALA D 1 173 ? -44.501 3.431 49.780 1.00 27.56 158 ALA D N 1
ATOM 7006 C CA . ALA D 1 173 ? -45.646 3.839 48.961 1.00 23.85 158 ALA D CA 1
ATOM 7007 C C . ALA D 1 173 ? -45.744 3.132 47.600 1.00 23.68 158 ALA D C 1
ATOM 7008 O O . ALA D 1 173 ? -46.814 2.639 47.250 1.00 26.95 158 ALA D O 1
ATOM 7010 N N . PRO D 1 174 ? -44.643 3.104 46.819 1.00 27.51 159 PRO D N 1
ATOM 7011 C CA . PRO D 1 174 ? -44.824 2.509 45.489 1.00 29.70 159 PRO D CA 1
ATOM 7012 C C . PRO D 1 174 ? -45.144 1.026 45.588 1.00 26.27 159 PRO D C 1
ATOM 7013 O O . PRO D 1 174 ? -45.935 0.520 44.784 1.00 25.93 159 PRO D O 1
ATOM 7017 N N . TYR D 1 175 ? -44.561 0.352 46.576 1.00 23.07 160 TYR D N 1
ATOM 7018 C CA . TYR D 1 175 ? -44.876 -1.047 46.837 1.00 27.49 160 TYR D CA 1
ATOM 7019 C C . TYR D 1 175 ? -46.330 -1.180 47.249 1.00 25.68 160 TYR D C 1
ATOM 7020 O O . TYR D 1 175 ? -47.039 -2.085 46.798 1.00 24.12 160 TYR D O 1
ATOM 7029 N N . THR D 1 176 ? -46.767 -0.283 48.123 1.00 24.23 161 THR D N 1
ATOM 7030 C CA . THR D 1 176 ? -48.137 -0.304 48.613 1.00 24.21 161 THR D CA 1
ATOM 7031 C C . THR D 1 176 ? -49.102 -0.107 47.461 1.00 25.94 161 THR D C 1
ATOM 7032 O O . THR D 1 176 ? -50.106 -0.819 47.345 1.00 22.50 161 THR D O 1
ATOM 7036 N N . VAL D 1 177 ? -48.795 0.874 46.613 1.00 23.14 162 VAL D N 1
ATOM 7037 C CA . VAL D 1 177 ? -49.625 1.156 45.453 1.00 21.25 162 VAL D CA 1
ATOM 7038 C C . VAL D 1 177 ? -49.653 -0.043 44.494 1.00 26.52 162 VAL D C 1
ATOM 7039 O O . VAL D 1 177 ? -50.712 -0.425 44.003 1.00 20.78 162 VAL D O 1
ATOM 7043 N N . ALA D 1 178 ? -48.496 -0.653 44.255 1.00 22.70 163 ALA D N 1
ATOM 7044 C CA . ALA D 1 178 ? -48.416 -1.790 43.343 1.00 23.47 163 ALA D CA 1
ATOM 7045 C C . ALA D 1 178 ? -49.212 -2.981 43.891 1.00 31.57 163 ALA D C 1
ATOM 7046 O O . ALA D 1 178 ? -49.920 -3.671 43.148 1.00 25.84 163 ALA D O 1
ATOM 7048 N N . LYS D 1 179 ? -49.109 -3.210 45.195 1.00 29.21 164 LYS D N 1
ATOM 7049 C CA . LYS D 1 179 ? -49.772 -4.357 45.807 1.00 30.17 164 LYS D CA 1
ATOM 7050 C C . LYS D 1 179 ? -51.278 -4.142 45.914 1.00 32.43 164 LYS D C 1
ATOM 7051 O O . LYS D 1 179 ? -52.056 -5.101 45.857 1.00 29.76 164 LYS D O 1
ATOM 7057 N N . GLY D 1 180 ? -51.686 -2.883 46.059 1.00 26.56 165 GLY D N 1
ATOM 7058 C CA . GLY D 1 180 ? -53.099 -2.538 45.993 1.00 26.29 165 GLY D CA 1
ATOM 7059 C C . GLY D 1 180 ? -53.610 -2.787 44.585 1.00 25.87 165 GLY D C 1
ATOM 7060 O O . GLY D 1 180 ? -54.712 -3.303 44.394 1.00 22.47 165 GLY D O 1
ATOM 7061 N N . GLY D 1 181 ? -52.801 -2.424 43.592 1.00 24.61 166 GLY D N 1
ATOM 7062 C CA . GLY D 1 181 ? -53.117 -2.737 42.211 1.00 30.01 166 GLY D CA 1
ATOM 7063 C C . GLY D 1 181 ? -53.265 -4.237 41.998 1.00 24.06 166 GLY D C 1
ATOM 7064 O O . GLY D 1 181 ? -54.192 -4.686 41.298 1.00 26.24 166 GLY D O 1
ATOM 7065 N N . ILE D 1 182 ? -52.362 -5.010 42.605 1.00 23.62 167 ILE D N 1
ATOM 7066 C CA . ILE D 1 182 ? -52.395 -6.481 42.499 1.00 27.35 167 ILE D CA 1
ATOM 7067 C C . ILE D 1 182 ? -53.714 -7.065 43.017 1.00 24.87 167 ILE D C 1
ATOM 7068 O O . ILE D 1 182 ? -54.298 -7.980 42.411 1.00 28.14 167 ILE D O 1
ATOM 7073 N N . LYS D 1 183 ? -54.197 -6.527 44.132 1.00 24.12 168 LYS D N 1
ATOM 7074 C CA . LYS D 1 183 ? -55.484 -6.953 44.666 1.00 25.80 168 LYS D CA 1
ATOM 7075 C C . LYS D 1 183 ? -56.594 -6.667 43.655 1.00 21.55 168 LYS D C 1
ATOM 7076 O O . LYS D 1 183 ? -57.456 -7.512 43.413 1.00 23.17 168 LYS D O 1
ATOM 7082 N N . MET D 1 184 ? -56.574 -5.479 43.052 1.00 23.95 169 MET D N 1
ATOM 7083 C CA . MET D 1 184 ? -57.624 -5.138 42.099 1.00 22.15 169 MET D CA 1
ATOM 7084 C C . MET D 1 184 ? -57.427 -5.876 40.778 1.00 25.14 169 MET D C 1
ATOM 7085 O O . MET D 1 184 ? -58.407 -6.232 40.110 1.00 24.98 169 MET D O 1
ATOM 7090 N N . LEU D 1 185 ? -56.170 -6.122 40.408 1.00 21.56 170 LEU D N 1
ATOM 7091 C CA . LEU D 1 185 ? -55.881 -6.912 39.206 1.00 23.69 170 LEU D CA 1
ATOM 7092 C C . LEU D 1 185 ? -56.484 -8.307 39.343 1.00 25.66 170 LEU D C 1
ATOM 7093 O O . LEU D 1 185 ? -57.057 -8.857 38.393 1.00 26.76 170 LEU D O 1
ATOM 7098 N N . THR D 1 186 ? -56.373 -8.868 40.541 1.00 23.20 171 THR D N 1
ATOM 7099 C CA . THR D 1 186 ? -56.952 -10.176 40.836 1.00 21.21 171 THR D CA 1
ATOM 7100 C C . THR D 1 186 ? -58.459 -10.167 40.613 1.00 22.48 171 THR D C 1
ATOM 7101 O O . THR D 1 186 ? -59.007 -11.078 39.994 1.00 24.64 171 THR D O 1
ATOM 7105 N N . ARG D 1 187 ? -59.134 -9.134 41.110 1.00 22.63 172 ARG D N 1
ATOM 7106 C CA . ARG D 1 187 ? -60.573 -9.012 40.879 1.00 21.07 172 ARG D CA 1
ATOM 7107 C C . ARG D 1 187 ? -60.922 -8.812 39.399 1.00 20.97 172 ARG D C 1
ATOM 7108 O O . ARG D 1 187 ? -61.902 -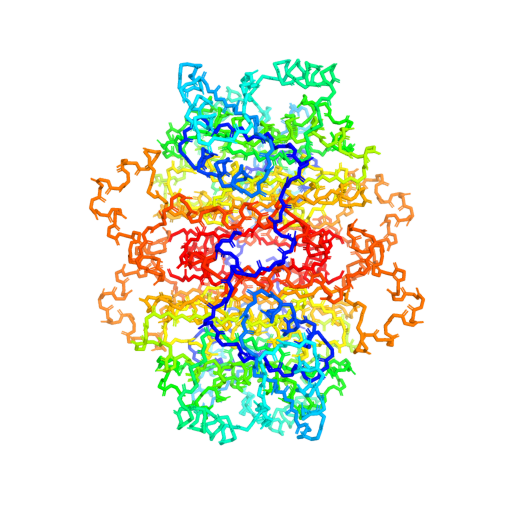9.371 38.914 1.00 26.22 172 ARG D O 1
ATOM 7116 N N . ALA D 1 188 ? -60.122 -8.019 38.690 1.00 22.78 173 ALA D N 1
ATOM 7117 C CA . ALA D 1 188 ? -60.323 -7.806 37.249 1.00 26.34 173 ALA D CA 1
ATOM 7118 C C . ALA D 1 188 ? -60.196 -9.120 36.486 1.00 26.13 173 ALA D C 1
ATOM 7119 O O . ALA D 1 188 ? -60.986 -9.404 35.567 1.00 28.70 173 ALA D O 1
ATOM 7121 N N . MET D 1 189 ? -59.208 -9.928 36.875 1.00 26.38 174 MET D N 1
ATOM 7122 C CA . MET D 1 189 ? -58.979 -11.226 36.237 1.00 26.42 174 MET D CA 1
ATOM 7123 C C . MET D 1 189 ? -60.149 -12.170 36.464 1.00 27.47 174 MET D C 1
ATOM 7124 O O . MET D 1 189 ? -60.592 -12.849 35.533 1.00 24.80 174 MET D O 1
ATOM 7129 N N . ALA D 1 190 ? -60.648 -12.213 37.699 1.00 28.35 175 ALA D N 1
ATOM 7130 C CA . ALA D 1 190 ? -61.849 -12.994 38.005 1.00 24.93 175 ALA D CA 1
ATOM 7131 C C . ALA D 1 190 ? -63.032 -12.510 37.160 1.00 26.75 175 ALA D C 1
ATOM 7132 O O . ALA D 1 190 ? -63.749 -13.316 36.571 1.00 32.86 175 ALA D O 1
ATOM 7134 N N . ALA D 1 191 ? -63.219 -11.191 37.094 1.00 25.83 176 ALA D N 1
ATOM 7135 C CA . ALA D 1 191 ? -64.294 -10.595 36.290 1.00 29.81 176 ALA D CA 1
ATOM 7136 C C . ALA D 1 191 ? -64.312 -11.093 34.843 1.00 34.84 176 ALA D C 1
ATOM 7137 O O . ALA D 1 191 ? -65.380 -11.363 34.285 1.00 34.05 176 ALA D O 1
ATOM 7139 N N . GLU D 1 192 ? -63.131 -11.206 34.236 1.00 34.10 177 GLU D N 1
ATOM 7140 C CA . GLU D 1 192 ? -63.034 -11.543 32.817 1.00 32.20 177 GLU D CA 1
ATOM 7141 C C . GLU D 1 192 ? -62.868 -13.035 32.539 1.00 32.79 177 GLU D C 1
ATOM 7142 O O . GLU D 1 192 ? -63.326 -13.531 31.502 1.00 32.95 177 GLU D O 1
ATOM 7148 N N . TRP D 1 193 ? -62.214 -13.751 33.454 1.00 28.80 178 TRP D N 1
ATOM 7149 C CA . TRP D 1 193 ? -61.822 -15.130 33.170 1.00 29.00 178 TRP D CA 1
ATOM 7150 C C . TRP D 1 193 ? -62.575 -16.215 33.936 1.00 32.48 178 TRP D C 1
ATOM 7151 O O . TRP D 1 193 ? -62.588 -17.365 33.498 1.00 32.49 178 TRP D O 1
ATOM 7162 N N . ALA D 1 194 ? -63.215 -15.861 35.052 1.00 31.08 179 ALA D N 1
ATOM 7163 C CA . ALA D 1 194 ? -63.945 -16.866 35.838 1.00 30.36 179 ALA D CA 1
ATOM 7164 C C . ALA D 1 194 ? -64.898 -17.682 34.965 1.00 28.21 179 ALA D C 1
ATOM 7165 O O . ALA D 1 194 ? -65.031 -18.888 35.148 1.00 28.60 179 ALA D O 1
ATOM 7167 N N . GLN D 1 195 ? -65.529 -17.022 33.995 1.00 31.57 180 GLN D N 1
ATOM 7168 C CA . GLN D 1 195 ? -66.513 -17.684 33.134 1.00 31.92 180 GLN D CA 1
ATOM 7169 C C . GLN D 1 195 ? -65.896 -18.785 32.274 1.00 37.54 180 GLN D C 1
ATOM 7170 O O . GLN D 1 195 ? -66.592 -19.710 31.849 1.00 38.39 180 GLN D O 1
ATOM 7176 N N . TYR D 1 196 ? -64.594 -18.688 32.018 1.00 36.54 181 TYR D N 1
ATOM 7177 C CA . TYR D 1 196 ? -63.916 -19.695 31.212 1.00 36.18 181 TYR D CA 1
ATOM 7178 C C . TYR D 1 196 ? -63.321 -20.799 32.079 1.00 34.04 181 TYR D C 1
ATOM 7179 O O . TYR D 1 196 ? -62.568 -21.638 31.591 1.00 37.31 181 TYR D O 1
ATOM 7188 N N . GLY D 1 197 ? -63.661 -20.797 33.367 1.00 35.02 182 GLY D N 1
ATOM 7189 C CA . GLY D 1 197 ? -63.196 -21.839 34.271 1.00 34.24 182 GLY D CA 1
ATOM 7190 C C . GLY D 1 197 ? -61.835 -21.567 34.896 1.00 32.27 182 GLY D C 1
ATOM 7191 O O . GLY D 1 197 ? -61.148 -22.483 35.352 1.00 33.06 182 GLY D O 1
ATOM 7192 N N . ILE D 1 198 ? -61.442 -20.301 34.918 1.00 30.06 183 ILE D N 1
ATOM 7193 C CA . ILE D 1 198 ? -60.174 -19.903 35.520 1.00 31.72 183 ILE D CA 1
ATOM 7194 C C . ILE D 1 198 ? -60.425 -19.232 36.867 1.00 27.89 183 ILE D C 1
ATOM 7195 O O . ILE D 1 198 ? -61.259 -18.334 36.956 1.00 27.21 183 ILE D O 1
ATOM 7200 N N . GLN D 1 199 ? -59.719 -19.662 37.912 1.00 23.55 184 GLN D N 1
ATOM 7201 C CA . GLN D 1 199 ? -59.815 -18.985 39.206 1.00 26.21 184 GLN D CA 1
ATOM 7202 C C . GLN D 1 199 ? -58.592 -18.124 39.491 1.00 25.68 184 GLN D C 1
ATOM 7203 O O . GLN D 1 199 ? -57.463 -18.625 39.609 1.00 29.04 184 GLN D O 1
ATOM 7209 N N . ALA D 1 200 ? -58.833 -16.826 39.603 1.00 22.62 185 ALA D N 1
ATOM 7210 C CA . ALA D 1 200 ? -57.788 -15.865 39.906 1.00 24.92 185 ALA D CA 1
ATOM 7211 C C . ALA D 1 200 ? -57.984 -15.381 41.331 1.00 24.81 185 ALA D C 1
ATOM 7212 O O . ALA D 1 200 ? -58.985 -14.732 41.650 1.00 28.30 185 ALA D O 1
ATOM 7214 N N . ASN D 1 201 ? -57.028 -15.719 42.187 1.00 21.46 186 ASN D N 1
ATOM 7215 C CA . ASN D 1 201 ? -57.061 -15.329 43.589 1.00 21.98 186 ASN D CA 1
ATOM 7216 C C . ASN D 1 201 ? -55.688 -14.791 43.990 1.00 23.34 186 ASN D C 1
ATOM 7217 O O . ASN D 1 201 ? -54.776 -14.728 43.165 1.00 25.49 186 ASN D O 1
ATOM 7222 N N . ALA D 1 202 ? -55.548 -14.373 45.243 1.00 22.92 187 ALA D N 1
ATOM 7223 C CA . ALA D 1 202 ? -54.301 -13.772 45.691 1.00 21.00 187 ALA D CA 1
ATOM 7224 C C . ALA D 1 202 ? -53.973 -14.167 47.124 1.00 23.93 187 ALA D C 1
ATOM 7225 O O . ALA D 1 202 ? -54.864 -14.493 47.913 1.00 22.11 187 ALA D O 1
ATOM 7227 N N . ILE D 1 203 ? -52.690 -14.126 47.454 1.00 23.12 188 ILE D N 1
ATOM 7228 C CA . ILE D 1 203 ? -52.239 -14.348 48.817 1.00 23.61 188 ILE D CA 1
ATOM 7229 C C . ILE D 1 203 ? -51.554 -13.084 49.310 1.00 24.79 188 ILE D C 1
ATOM 7230 O O . ILE D 1 203 ? -50.748 -12.490 48.582 1.00 24.85 188 ILE D O 1
ATOM 7235 N N . GLY D 1 204 ? -51.859 -12.673 50.541 1.00 21.39 189 GLY D N 1
ATOM 7236 C CA . GLY D 1 204 ? -51.242 -11.489 51.111 1.00 24.14 189 GLY D CA 1
ATOM 7237 C C . GLY D 1 204 ? -50.412 -11.902 52.308 1.00 24.85 189 GLY D C 1
ATOM 7238 O O . GLY D 1 204 ? -50.928 -11.988 53.427 1.00 22.73 189 GLY D O 1
ATOM 7239 N N . PRO D 1 205 ? -49.126 -12.199 52.077 1.00 28.60 190 PRO D N 1
ATOM 7240 C CA . PRO D 1 205 ? -48.280 -12.643 53.185 1.00 27.76 190 PRO D CA 1
ATOM 7241 C C . PRO D 1 205 ? -48.131 -11.504 54.167 1.00 28.46 190 PRO D C 1
ATOM 7242 O O . PRO D 1 205 ? -48.082 -10.349 53.739 1.00 25.91 190 PRO D O 1
ATOM 7246 N N . GLY D 1 206 ? -48.097 -11.821 55.459 1.00 28.73 191 GLY D N 1
ATOM 7247 C CA . GLY D 1 206 ? -47.839 -10.826 56.479 1.00 26.29 191 GLY D CA 1
ATOM 7248 C C . GLY D 1 206 ? -46.342 -10.620 56.577 1.00 35.25 191 GLY D C 1
ATOM 7249 O O . GLY D 1 206 ? -45.637 -10.700 55.567 1.00 33.89 191 GLY D O 1
ATOM 7250 N N . TYR D 1 207 ? -45.855 -10.355 57.786 1.00 30.97 192 TYR D N 1
ATOM 7251 C CA . TYR D 1 207 ? -44.423 -10.207 58.010 1.00 33.78 192 TYR D CA 1
ATOM 7252 C C . TYR D 1 207 ? -43.789 -11.578 58.216 1.00 38.77 192 TYR D C 1
ATOM 7253 O O . TYR D 1 207 ? -44.049 -12.252 59.226 1.00 31.24 192 TYR D O 1
ATOM 7262 N N . MET D 1 208 ? -42.973 -11.988 57.242 1.00 36.02 193 MET D N 1
ATOM 7263 C CA . MET D 1 208 ? -42.439 -13.349 57.199 1.00 38.35 193 MET D CA 1
ATOM 7264 C C . MET D 1 208 ? -40.927 -13.356 57.387 1.00 41.19 193 MET D C 1
ATOM 7265 O O . MET D 1 208 ? -40.233 -12.406 57.009 1.00 41.46 193 MET D O 1
ATOM 7270 N N . LEU D 1 209 ? -40.424 -14.443 57.961 1.00 45.23 194 LEU D N 1
ATOM 7271 C CA . LEU D 1 209 ? -38.992 -14.618 58.148 1.00 50.32 194 LEU D CA 1
ATOM 7272 C C . LEU D 1 209 ? -38.319 -14.969 56.827 1.00 49.37 194 LEU D C 1
ATOM 7273 O O . LEU D 1 209 ? -38.189 -16.141 56.483 1.00 50.82 194 LEU D O 1
ATOM 7278 N N . THR D 1 210 ? -37.910 -13.940 56.088 1.00 57.79 195 THR D N 1
ATOM 7279 C CA . THR D 1 210 ? -37.154 -14.108 54.851 1.00 69.02 195 THR D CA 1
ATOM 7280 C C . THR D 1 210 ? -36.052 -13.066 54.782 1.00 74.43 195 THR D C 1
ATOM 7281 O O . THR D 1 210 ? -36.054 -12.102 55.547 1.00 77.49 195 THR D O 1
ATOM 7285 N N . ASP D 1 211 ? -35.115 -13.258 53.859 1.00 78.07 196 ASP D N 1
ATOM 7286 C CA . ASP D 1 211 ? -33.970 -12.359 53.733 1.00 80.25 196 ASP D CA 1
ATOM 7287 C C . ASP D 1 211 ? -34.377 -10.993 53.167 1.00 75.24 196 ASP D C 1
ATOM 7288 O O . ASP D 1 211 ? -33.713 -9.986 53.410 1.00 80.31 196 ASP D O 1
ATOM 7293 N N . MET D 1 212 ? -35.484 -10.969 52.431 1.00 68.26 197 MET D N 1
ATOM 7294 C CA . MET D 1 212 ? -36.077 -9.734 51.917 1.00 69.75 197 MET D CA 1
ATOM 7295 C C . MET D 1 212 ? -36.526 -8.811 53.068 1.00 71.80 197 MET D C 1
ATOM 7296 O O . MET D 1 212 ? -36.738 -7.607 52.879 1.00 68.99 197 MET D O 1
ATOM 7301 N N . ASN D 1 213 ? -36.650 -9.387 54.263 1.00 69.77 198 ASN D N 1
ATOM 7302 C CA . ASN D 1 213 ? -37.046 -8.647 55.458 1.00 61.07 198 ASN D CA 1
ATOM 7303 C C . ASN D 1 213 ? -35.975 -8.629 56.549 1.00 59.17 198 ASN D C 1
ATOM 7304 O O . ASN D 1 213 ? -36.257 -8.218 57.677 1.00 53.41 198 ASN D O 1
ATOM 7309 N N . GLN D 1 214 ? -34.762 -9.078 56.226 1.00 61.10 199 GLN D N 1
ATOM 7310 C CA . GLN D 1 214 ? -33.702 -9.204 57.234 1.00 67.75 199 GLN D CA 1
ATOM 7311 C C . GLN D 1 214 ? -33.374 -7.873 57.922 1.00 62.93 199 GLN D C 1
ATOM 7312 O O . GLN D 1 214 ? -33.052 -7.848 59.112 1.00 61.21 199 GLN D O 1
ATOM 7318 N N . ALA D 1 215 ? -33.474 -6.772 57.178 1.00 60.73 200 ALA D N 1
ATOM 7319 C CA . ALA D 1 215 ? -33.224 -5.443 57.738 1.00 68.60 200 ALA D CA 1
ATOM 7320 C C . ALA D 1 215 ? -34.300 -5.056 58.755 1.00 66.63 200 ALA D C 1
ATOM 7321 O O . ALA D 1 215 ? -34.063 -4.250 59.658 1.00 62.39 200 ALA D O 1
ATOM 7323 N N . LEU D 1 216 ? -35.486 -5.636 58.599 1.00 63.60 201 LEU D N 1
ATOM 7324 C CA . LEU D 1 216 ? -36.572 -5.415 59.543 1.00 62.26 201 LEU D CA 1
ATOM 7325 C C . LEU D 1 216 ? -36.477 -6.378 60.733 1.00 61.97 201 LEU D C 1
ATOM 7326 O O . LEU D 1 216 ? -36.742 -5.991 61.874 1.00 59.86 201 LEU D O 1
ATOM 7331 N N . ILE D 1 217 ? -36.085 -7.622 60.458 1.00 61.58 202 ILE D N 1
ATOM 7332 C CA . ILE D 1 217 ? -35.943 -8.653 61.490 1.00 62.36 202 ILE D CA 1
ATOM 7333 C C . ILE D 1 217 ? -34.828 -8.310 62.486 1.00 68.71 202 ILE D C 1
ATOM 7334 O O . ILE D 1 217 ? -34.963 -8.547 63.690 1.00 70.66 202 ILE D O 1
ATOM 7339 N N . ASP D 1 218 ? -33.737 -7.739 61.975 1.00 75.05 203 ASP D N 1
ATOM 7340 C CA . ASP D 1 218 ? -32.571 -7.411 62.793 1.00 79.34 203 ASP D CA 1
ATOM 7341 C C . ASP D 1 218 ? -32.661 -6.018 63.411 1.00 79.04 203 ASP D C 1
ATOM 7342 O O . ASP D 1 218 ? -31.665 -5.475 63.897 1.00 82.03 203 ASP D O 1
ATOM 7347 N N . ASN D 1 219 ? -33.857 -5.441 63.377 1.00 72.93 204 ASN D N 1
ATOM 7348 C CA . ASN D 1 219 ? -34.136 -4.198 64.081 1.00 70.85 204 ASN D CA 1
ATOM 7349 C C . ASN D 1 219 ? -35.086 -4.513 65.230 1.00 64.69 204 ASN D C 1
ATOM 7350 O O . ASN D 1 219 ? -36.245 -4.865 64.998 1.00 57.18 204 ASN D O 1
ATOM 7355 N N . PRO D 1 220 ? -34.590 -4.410 66.474 1.00 63.07 205 PRO D N 1
ATOM 7356 C CA . PRO D 1 220 ? -35.357 -4.835 67.650 1.00 61.07 205 PRO D CA 1
ATOM 7357 C C . PRO D 1 220 ? -36.651 -4.040 67.815 1.00 57.98 205 PRO D C 1
ATOM 7358 O O . PRO D 1 220 ? -37.647 -4.598 68.271 1.00 54.78 205 PRO D O 1
ATOM 7362 N N . GLU D 1 221 ? -36.634 -2.762 67.446 1.00 56.07 206 GLU D N 1
ATOM 7363 C CA . GLU D 1 221 ? -37.846 -1.948 67.464 1.00 62.93 206 GLU D CA 1
ATOM 7364 C C . GLU D 1 221 ? -38.917 -2.502 66.521 1.00 59.68 206 GLU D C 1
ATOM 7365 O O . GLU D 1 221 ? -40.074 -2.683 66.913 1.00 52.26 206 GLU D O 1
ATOM 7371 N N . PHE D 1 222 ? -38.531 -2.761 65.275 1.00 54.97 207 PHE D N 1
ATOM 7372 C CA . PHE D 1 222 ? -39.466 -3.293 64.301 1.00 53.25 207 PHE D CA 1
ATOM 7373 C C . PHE D 1 222 ? -39.875 -4.720 64.666 1.00 52.69 207 PHE D C 1
ATOM 7374 O O . PHE D 1 222 ? -41.041 -5.095 64.514 1.00 48.31 207 PHE D O 1
ATOM 7382 N N . ASP D 1 223 ? -38.914 -5.518 65.130 1.00 48.30 208 ASP D N 1
ATOM 7383 C CA . ASP D 1 223 ? -39.208 -6.882 65.573 1.00 47.51 208 ASP D CA 1
ATOM 7384 C C . ASP D 1 223 ? -40.238 -6.896 66.703 1.00 46.05 208 ASP D C 1
ATOM 7385 O O . ASP D 1 223 ? -41.235 -7.622 66.638 1.00 47.40 208 ASP D O 1
ATOM 7390 N N . ALA D 1 224 ? -39.997 -6.081 67.728 1.00 49.65 209 ALA D N 1
ATOM 7391 C CA . ALA D 1 224 ? -40.938 -5.929 68.832 1.00 47.83 209 ALA D CA 1
ATOM 7392 C C . ALA D 1 224 ? -42.304 -5.462 68.324 1.00 48.50 209 ALA D C 1
ATOM 7393 O O . ALA D 1 224 ? -43.349 -5.951 68.773 1.00 43.17 209 ALA D O 1
ATOM 7395 N N . TRP D 1 225 ? -42.290 -4.516 67.386 1.00 47.88 210 TRP D N 1
ATOM 7396 C CA . TRP D 1 225 ? -43.518 -4.028 66.766 1.00 42.87 210 TRP D CA 1
ATOM 7397 C C . TRP D 1 225 ? -44.348 -5.143 66.104 1.00 40.91 210 TRP D C 1
ATOM 7398 O O . TRP D 1 225 ? -45.548 -5.258 66.364 1.00 44.81 210 TRP D O 1
ATOM 7409 N N . VAL D 1 226 ? -43.722 -5.958 65.258 1.00 34.86 211 VAL D N 1
ATOM 7410 C CA . VAL D 1 226 ? -44.425 -7.083 64.631 1.00 33.98 211 VAL D CA 1
ATOM 7411 C C . VAL D 1 226 ? -45.096 -7.973 65.682 1.00 34.65 211 VAL D C 1
ATOM 7412 O O . VAL D 1 226 ? -46.296 -8.235 65.608 1.00 29.53 211 VAL D O 1
ATOM 7416 N N . LYS D 1 227 ? -44.328 -8.412 66.676 1.00 36.07 212 LYS D N 1
ATOM 7417 C CA . LYS D 1 227 ? -44.865 -9.293 67.714 1.00 36.57 212 LYS D CA 1
ATOM 7418 C C . LYS D 1 227 ? -45.974 -8.639 68.549 1.00 41.06 212 LYS D C 1
ATOM 7419 O O . LYS D 1 227 ? -46.845 -9.328 69.071 1.00 43.15 212 LYS D O 1
ATOM 7425 N N . ALA D 1 228 ? -45.953 -7.314 68.660 1.00 37.82 213 ALA D N 1
ATOM 7426 C CA . ALA D 1 228 ? -46.975 -6.599 69.421 1.00 34.95 213 ALA D CA 1
ATOM 7427 C C . ALA D 1 228 ? -48.207 -6.340 68.566 1.00 38.69 213 ALA D C 1
ATOM 7428 O O . ALA D 1 228 ? -49.340 -6.391 69.048 1.00 38.01 213 ALA D O 1
ATOM 7430 N N . ARG D 1 229 ? -47.970 -6.061 67.291 1.00 36.05 214 ARG D N 1
ATOM 7431 C CA . ARG D 1 229 ? -49.023 -5.656 66.369 1.00 34.46 214 ARG D CA 1
ATOM 7432 C C . ARG D 1 229 ? -49.827 -6.847 65.828 1.00 33.87 214 ARG D C 1
ATOM 7433 O O . ARG D 1 229 ? -50.979 -6.697 65.416 1.00 35.67 214 ARG D O 1
ATOM 7441 N N . THR D 1 230 ? -49.205 -8.022 65.831 1.00 27.39 215 THR D N 1
ATOM 7442 C CA . THR D 1 230 ? -49.820 -9.254 65.345 1.00 29.24 215 THR D CA 1
ATOM 7443 C C . THR D 1 230 ? -50.507 -9.982 66.497 1.00 28.01 215 THR D C 1
ATOM 7444 O O . THR D 1 230 ? -49.875 -10.246 67.519 1.00 31.59 215 THR D O 1
ATOM 7448 N N . PRO D 1 231 ? -51.801 -10.313 66.340 1.00 28.59 216 PRO D N 1
ATOM 7449 C CA . PRO D 1 231 ? -52.507 -11.067 67.388 1.00 29.85 216 PRO D CA 1
ATOM 7450 C C . PRO D 1 231 ? -51.792 -12.387 67.716 1.00 26.94 216 PRO D C 1
ATOM 7451 O O . PRO D 1 231 ? -51.690 -12.734 68.885 1.00 28.66 216 PRO D O 1
ATOM 7455 N N . ALA D 1 232 ? -51.265 -13.081 66.711 1.00 23.27 217 ALA D N 1
ATOM 7456 C CA . ALA D 1 232 ? -50.535 -14.329 66.963 1.00 24.81 217 ALA D CA 1
ATOM 7457 C C . ALA D 1 232 ? -49.201 -14.080 67.682 1.00 30.76 217 ALA D C 1
ATOM 7458 O O . ALA D 1 232 ? -48.563 -15.018 68.155 1.00 30.63 217 ALA D O 1
ATOM 7460 N N . LYS D 1 233 ? -48.794 -12.814 67.751 1.00 27.45 218 LYS D N 1
ATOM 7461 C CA . LYS D 1 233 ? -47.585 -12.404 68.470 1.00 30.64 218 LYS D CA 1
ATOM 7462 C C . LYS D 1 233 ? -46.310 -13.050 67.938 1.00 32.66 218 LYS D C 1
ATOM 7463 O O . LYS D 1 233 ? -45.398 -13.359 68.706 1.00 33.34 218 LYS D O 1
ATOM 7469 N N . ARG D 1 234 ? -46.251 -13.254 66.625 1.00 28.28 219 ARG D N 1
ATOM 7470 C CA . ARG D 1 234 ? -45.066 -13.842 66.014 1.00 34.23 219 ARG D CA 1
ATOM 7471 C C . ARG D 1 234 ? -45.021 -13.525 64.526 1.00 33.94 219 ARG D C 1
ATOM 7472 O O . ARG D 1 234 ? -46.049 -13.207 63.918 1.00 29.19 219 ARG D O 1
ATOM 7480 N N . TRP D 1 235 ? -43.822 -13.601 63.955 1.00 31.72 220 TRP D N 1
ATOM 7481 C CA . TRP D 1 235 ? -43.635 -13.539 62.511 1.00 36.36 220 TRP D CA 1
ATOM 7482 C C . TRP D 1 235 ? -44.119 -14.846 61.898 1.00 35.27 220 TRP D C 1
ATOM 7483 O O . TRP D 1 235 ? -44.209 -15.865 62.587 1.00 32.63 220 TRP D O 1
ATOM 7494 N N . GLY D 1 236 ? -44.403 -14.828 60.601 1.00 33.56 221 GLY D N 1
ATOM 7495 C CA . GLY D 1 236 ? -44.740 -16.050 59.894 1.00 29.81 221 GLY D CA 1
ATOM 7496 C C . GLY D 1 236 ? -43.503 -16.717 59.323 1.00 33.22 221 GLY D C 1
ATOM 7497 O O . GLY D 1 236 ? -42.483 -16.056 59.092 1.00 37.92 221 GLY D O 1
ATOM 7498 N N . LYS D 1 237 ? -43.581 -18.029 59.111 1.00 29.50 222 LYS D N 1
ATOM 7499 C CA . LYS D 1 237 ? -42.516 -18.753 58.417 1.00 33.97 222 LYS D CA 1
ATOM 7500 C C . LYS D 1 237 ? -42.936 -18.953 56.968 1.00 34.36 222 LYS D C 1
ATOM 7501 O O . LYS D 1 237 ? -44.123 -19.146 56.690 1.00 32.10 222 LYS D O 1
ATOM 7507 N N . PRO D 1 238 ? -41.968 -18.905 56.038 1.00 36.63 223 PRO D N 1
ATOM 7508 C CA . PRO D 1 238 ? -42.271 -19.041 54.607 1.00 38.88 223 PRO D CA 1
ATOM 7509 C C . PRO D 1 238 ? -43.115 -20.278 54.284 1.00 32.22 223 PRO D C 1
ATOM 7510 O O . PRO D 1 238 ? -44.038 -20.192 53.475 1.00 30.28 223 PRO D O 1
ATOM 7514 N N . GLN D 1 239 ? -42.816 -21.398 54.933 1.00 30.96 224 GLN D N 1
ATOM 7515 C CA . GLN D 1 239 ? -43.594 -22.624 54.775 1.00 31.32 224 GLN D CA 1
ATOM 7516 C C . GLN D 1 239 ? -45.081 -22.415 55.093 1.00 29.05 224 GLN D C 1
ATOM 7517 O O . GLN D 1 239 ? -45.944 -23.155 54.596 1.00 27.93 224 GLN D O 1
ATOM 7523 N N . GLU D 1 240 ? -45.391 -21.401 55.899 1.00 24.34 225 GLU D N 1
ATOM 7524 C CA . GLU D 1 240 ? -46.783 -21.178 56.291 1.00 25.63 225 GLU D CA 1
ATOM 7525 C C . GLU D 1 240 ? -47.630 -20.549 55.188 1.00 21.94 225 GLU D C 1
ATOM 7526 O O . GLU D 1 240 ? -48.818 -20.297 55.386 1.00 21.87 225 GLU D O 1
ATOM 7532 N N . LEU D 1 241 ? -47.025 -20.333 54.018 1.00 20.76 226 LEU D N 1
ATOM 7533 C CA . LEU D 1 241 ? -47.773 -19.900 52.833 1.00 21.08 226 LEU D CA 1
ATOM 7534 C C . LEU D 1 241 ? -48.155 -21.103 51.969 1.00 22.03 226 LEU D C 1
ATOM 7535 O O . LEU D 1 241 ? -49.002 -20.986 51.076 1.00 23.45 226 LEU D O 1
ATOM 7540 N N . VAL D 1 242 ? -47.524 -22.250 52.215 1.00 22.46 227 VAL D N 1
ATOM 7541 C CA . VAL D 1 242 ? -47.731 -23.417 51.352 1.00 21.62 227 VAL D CA 1
ATOM 7542 C C . VAL D 1 242 ? -49.197 -23.849 51.288 1.00 23.98 227 VAL D C 1
ATOM 7543 O O . VAL D 1 242 ? -49.741 -24.046 50.196 1.00 24.90 227 VAL D O 1
ATOM 7547 N N . GLY D 1 243 ? -49.832 -23.978 52.452 1.00 26.42 228 GLY D N 1
ATOM 7548 C CA . GLY D 1 243 ? -51.220 -24.409 52.530 1.00 20.27 228 GLY D CA 1
ATOM 7549 C C . GLY D 1 243 ? -52.129 -23.544 51.676 1.00 26.00 228 GLY D C 1
ATOM 7550 O O . GLY D 1 243 ? -52.951 -24.061 50.917 1.00 20.11 228 GLY D O 1
ATOM 7551 N N . THR D 1 244 ? -51.969 -22.227 51.789 1.00 20.31 229 THR D N 1
ATOM 7552 C CA . THR D 1 244 ? -52.792 -21.292 51.034 1.00 19.86 229 THR D CA 1
ATOM 7553 C C . THR D 1 244 ? -52.504 -21.396 49.534 1.00 18.48 229 THR D C 1
ATOM 7554 O O . THR D 1 244 ? -53.417 -21.336 48.709 1.00 21.12 229 THR D O 1
ATOM 7558 N N . ALA D 1 245 ? -51.233 -21.552 49.179 1.00 17.67 230 ALA D N 1
ATOM 7559 C CA . ALA D 1 245 ? -50.848 -21.604 47.765 1.00 24.73 230 ALA D CA 1
ATOM 7560 C C . ALA D 1 245 ? -51.387 -22.883 47.106 1.00 23.04 230 ALA D C 1
ATOM 7561 O O . ALA D 1 245 ? -51.879 -22.859 45.966 1.00 21.83 230 ALA D O 1
ATOM 7563 N N . VAL D 1 246 ? -51.307 -23.996 47.830 1.00 20.89 231 VAL D N 1
ATOM 7564 C CA . VAL D 1 246 ? -51.819 -25.264 47.322 1.00 24.45 231 VAL D CA 1
ATOM 7565 C C . VAL D 1 246 ? -53.341 -25.211 47.216 1.00 22.49 231 VAL D C 1
ATOM 7566 O O . VAL D 1 246 ? -53.914 -25.611 46.200 1.00 22.18 231 VAL D O 1
ATOM 7570 N N . PHE D 1 247 ? -53.988 -24.728 48.274 1.00 21.17 232 PHE D N 1
ATOM 7571 C CA . PHE D 1 247 ? -55.437 -24.566 48.289 1.00 22.89 232 PHE D CA 1
ATOM 7572 C C . PHE D 1 247 ? -55.908 -23.764 47.070 1.00 25.45 232 PHE D C 1
ATOM 7573 O O . PHE D 1 247 ? -56.823 -24.194 46.354 1.00 22.55 232 PHE D O 1
ATOM 7581 N N . LEU D 1 248 ? -55.253 -22.634 46.802 1.00 19.63 233 LEU D N 1
ATOM 7582 C CA . LEU D 1 248 ? -55.662 -21.780 45.682 1.00 21.14 233 LEU D CA 1
ATOM 7583 C C . LEU D 1 248 ? -55.257 -22.331 44.318 1.00 21.27 233 LEU D C 1
ATOM 7584 O O . LEU D 1 248 ? -55.628 -21.764 43.288 1.00 24.18 233 LEU D O 1
ATOM 7589 N N . SER D 1 249 ? -54.505 -23.428 44.307 1.00 20.98 234 SER D N 1
ATOM 7590 C CA . SER D 1 249 ? -54.019 -24.002 43.053 1.00 25.25 234 SER D CA 1
ATOM 7591 C C . SER D 1 249 ? -54.763 -25.283 42.735 1.00 25.74 234 SER D C 1
ATOM 7592 O O . SER D 1 249 ? -54.606 -25.843 41.650 1.00 23.26 234 SER D O 1
ATOM 7595 N N . ALA D 1 250 ? -55.574 -25.737 43.687 1.00 21.32 235 ALA D N 1
ATOM 7596 C CA . ALA D 1 250 ? -56.167 -27.063 43.631 1.00 22.93 235 ALA D CA 1
ATOM 7597 C C . ALA D 1 250 ? -57.663 -26.994 43.380 1.00 27.43 235 ALA D C 1
ATOM 7598 O O . ALA D 1 250 ? -58.253 -25.914 43.423 1.00 25.44 235 ALA D O 1
ATOM 7600 N N . SER D 1 251 ? -58.284 -28.147 43.137 1.00 22.26 236 SER D N 1
ATOM 7601 C CA . SER D 1 251 ? -59.725 -28.174 42.894 1.00 27.09 236 SER D CA 1
ATOM 7602 C C . SER D 1 251 ? -60.487 -27.755 44.154 1.00 28.95 236 SER D C 1
ATOM 7603 O O . SER D 1 251 ? -61.667 -27.411 44.090 1.00 28.29 236 SER D O 1
ATOM 7606 N N . ALA D 1 252 ? -59.794 -27.746 45.292 1.00 26.39 237 ALA D N 1
ATOM 7607 C CA . ALA D 1 252 ? -60.385 -27.346 46.562 1.00 21.16 237 ALA D CA 1
ATOM 7608 C C . ALA D 1 252 ? -60.922 -25.930 46.505 1.00 22.19 237 ALA D C 1
ATOM 7609 O O . ALA D 1 252 ? -61.769 -25.556 47.313 1.00 27.53 237 ALA D O 1
ATOM 7611 N N . SER D 1 253 ? -60.423 -25.144 45.551 1.00 20.43 238 SER D N 1
ATOM 7612 C CA . SER D 1 253 ? -60.804 -23.742 45.439 1.00 21.07 238 SER D CA 1
ATOM 7613 C C . SER D 1 253 ? -61.503 -23.414 44.118 1.00 21.52 238 SER D C 1
ATOM 7614 O O . SER D 1 253 ? -61.435 -22.278 43.649 1.00 24.85 238 SER D O 1
ATOM 7617 N N . ASP D 1 254 ? -62.190 -24.393 43.527 1.00 22.85 239 ASP D N 1
ATOM 7618 C CA . ASP D 1 254 ? -62.783 -24.201 42.196 1.00 21.49 239 ASP D CA 1
ATOM 7619 C C . ASP D 1 254 ? -63.873 -23.135 42.126 1.00 26.23 239 ASP D C 1
ATOM 7620 O O . ASP D 1 254 ? -64.100 -22.546 41.064 1.00 24.67 239 ASP D O 1
ATOM 7625 N N . TYR D 1 255 ? -64.540 -22.875 43.252 1.00 24.14 240 TYR D N 1
ATOM 7626 C CA . TYR D 1 255 ? -65.587 -21.857 43.281 1.00 22.95 240 TYR D CA 1
ATOM 7627 C C . TYR D 1 255 ? -65.133 -20.621 44.051 1.00 25.50 240 TYR D C 1
ATOM 7628 O O . TYR D 1 255 ? -65.946 -19.774 44.404 1.00 27.62 240 TYR D O 1
ATOM 7637 N N . VAL D 1 256 ? -63.833 -20.532 44.318 1.00 27.18 241 VAL D N 1
ATOM 7638 C CA . VAL D 1 256 ? -63.252 -19.361 44.962 1.00 23.74 241 VAL D CA 1
ATOM 7639 C C . VAL D 1 256 ? -62.643 -18.495 43.866 1.00 26.32 241 VAL D C 1
ATOM 7640 O O . VAL D 1 256 ? -61.794 -18.963 43.100 1.00 26.15 241 VAL D O 1
ATOM 7644 N N . ASN D 1 257 ? -63.066 -17.239 43.775 1.00 22.69 242 ASN D N 1
ATOM 7645 C CA . ASN D 1 257 ? -62.608 -16.374 42.685 1.00 24.45 242 ASN D CA 1
ATOM 7646 C C . ASN D 1 257 ? -62.534 -14.935 43.151 1.00 25.67 242 ASN D C 1
ATOM 7647 O O . ASN D 1 257 ? -63.476 -14.440 43.784 1.00 28.40 242 ASN D O 1
ATOM 7652 N N . GLY D 1 258 ? -61.426 -14.259 42.846 1.00 25.70 243 GLY D N 1
ATOM 7653 C CA . GLY D 1 258 ? -61.302 -12.838 43.147 1.00 24.71 243 GLY D CA 1
ATOM 7654 C C . GLY D 1 258 ? -60.904 -12.533 44.581 1.00 27.36 243 GLY D C 1
ATOM 7655 O O . GLY D 1 258 ? -60.893 -11.371 44.998 1.00 32.33 243 GLY D O 1
ATOM 7656 N N . GLN D 1 259 ? -60.562 -13.573 45.335 1.00 26.64 244 GLN D N 1
ATOM 7657 C CA . GLN D 1 259 ? -60.258 -13.425 46.760 1.00 29.84 244 GLN D CA 1
ATOM 7658 C C . GLN D 1 259 ? -58.781 -13.145 47.024 1.00 29.33 244 GLN D C 1
ATOM 7659 O O . GLN D 1 259 ? -57.912 -13.688 46.345 1.00 26.92 244 GLN D O 1
ATOM 7665 N N . ILE D 1 260 ? -58.494 -12.304 48.013 1.00 24.55 245 ILE D N 1
ATOM 7666 C CA . ILE D 1 260 ? -57.140 -12.237 48.559 1.00 22.50 245 ILE D CA 1
ATOM 7667 C C . ILE D 1 260 ? -57.165 -12.813 49.973 1.00 26.00 245 ILE D C 1
ATOM 7668 O O . ILE D 1 260 ? -57.964 -12.392 50.815 1.00 20.94 245 ILE D O 1
ATOM 7673 N N . ILE D 1 261 ? -56.321 -13.800 50.229 1.00 21.47 246 ILE D N 1
ATOM 7674 C CA . ILE D 1 261 ? -56.287 -14.411 51.557 1.00 22.78 246 ILE D CA 1
ATOM 7675 C C . ILE D 1 261 ? -55.024 -13.948 52.266 1.00 23.56 246 ILE D C 1
ATOM 7676 O O . ILE D 1 261 ? -53.910 -14.210 51.796 1.00 20.26 246 ILE D O 1
ATOM 7681 N N . TYR D 1 262 ? -55.188 -13.243 53.380 1.00 21.94 247 TYR D N 1
ATOM 7682 C CA . TYR D 1 262 ? -54.032 -12.736 54.114 1.00 21.80 247 TYR D CA 1
ATOM 7683 C C . TYR D 1 262 ? -53.492 -13.824 55.046 1.00 24.33 247 TYR D C 1
ATOM 7684 O O . TYR D 1 262 ? -54.258 -14.535 55.690 1.00 24.43 247 TYR D O 1
ATOM 7693 N N . VAL D 1 263 ? -52.173 -13.980 55.081 1.00 24.04 248 VAL D N 1
ATOM 7694 C CA . VAL D 1 263 ? -51.547 -14.974 55.949 1.00 23.73 248 VAL D CA 1
ATOM 7695 C C . VAL D 1 263 ? -50.620 -14.182 56.846 1.00 27.10 248 VAL D C 1
ATOM 7696 O O . VAL D 1 263 ? -49.435 -13.992 56.537 1.00 22.48 248 VAL D O 1
ATOM 7700 N N . ASP D 1 264 ? -51.183 -13.686 57.946 1.00 20.25 249 ASP D N 1
ATOM 7701 C CA . ASP D 1 264 ? -50.550 -12.596 58.674 1.00 22.36 249 ASP D CA 1
ATOM 7702 C C . ASP D 1 264 ? -50.728 -12.682 60.179 1.00 22.83 249 ASP D C 1
ATOM 7703 O O . ASP D 1 264 ? -50.546 -11.684 60.871 1.00 28.56 249 ASP D O 1
ATOM 7708 N N . GLY D 1 265 ? -51.113 -13.854 60.682 1.00 22.79 250 GLY D N 1
ATOM 7709 C CA . GLY D 1 265 ? -51.278 -14.031 62.114 1.00 24.88 250 GLY D CA 1
ATOM 7710 C C . GLY D 1 265 ? -52.362 -13.136 62.684 1.00 26.63 250 GLY D C 1
ATOM 7711 O O . GLY D 1 265 ? -52.441 -12.962 63.903 1.00 28.21 250 GLY D O 1
ATOM 7712 N N . GLY D 1 266 ? -53.186 -12.567 61.801 1.00 26.61 251 GLY D N 1
ATOM 7713 C CA . GLY D 1 266 ? -54.279 -11.695 62.199 1.00 19.58 251 GLY D CA 1
ATOM 7714 C C . GLY D 1 266 ? -53.992 -10.203 62.163 1.00 28.00 251 GLY D C 1
ATOM 7715 O O . GLY D 1 266 ? -54.832 -9.398 62.585 1.00 23.69 251 GLY D O 1
ATOM 7716 N N . MET D 1 267 ? -52.817 -9.817 61.670 1.00 26.39 252 MET D N 1
ATOM 7717 C CA . MET D 1 267 ? -52.389 -8.414 61.774 1.00 27.38 252 MET D CA 1
ATOM 7718 C C . MET D 1 267 ? -53.402 -7.442 61.167 1.00 23.98 252 MET D C 1
ATOM 7719 O O . MET D 1 267 ? -53.739 -6.418 61.766 1.00 25.73 252 MET D O 1
ATOM 7724 N N . LEU D 1 268 ? -53.927 -7.792 59.999 1.00 27.65 253 LEU D N 1
ATOM 7725 C CA . LEU D 1 268 ? -54.839 -6.905 59.271 1.00 34.22 253 LEU D CA 1
ATOM 7726 C C . LEU D 1 268 ? -56.207 -6.764 59.935 1.00 32.98 253 LEU D C 1
ATOM 7727 O O . LEU D 1 268 ? -56.953 -5.835 59.635 1.00 33.75 253 LEU D O 1
ATOM 7732 N N . SER D 1 269 ? -56.532 -7.690 60.833 1.00 26.69 254 SER D N 1
ATOM 7733 C CA . SER D 1 269 ? -57.871 -7.771 61.397 1.00 28.39 254 SER D CA 1
ATOM 7734 C C . SER D 1 269 ? -58.069 -6.905 62.631 1.00 27.93 254 SER D C 1
ATOM 7735 O O . SER D 1 269 ? -59.196 -6.724 63.095 1.00 32.34 254 SER D O 1
ATOM 7738 N N . VAL D 1 270 ? -56.975 -6.372 63.166 1.00 24.58 255 VAL D N 1
ATOM 7739 C CA . VAL D 1 270 ? -57.036 -5.669 64.435 1.00 28.36 255 VAL D CA 1
ATOM 7740 C C . VAL D 1 270 ? -56.405 -4.283 64.382 1.00 31.47 255 VAL D C 1
ATOM 7741 O O . VAL D 1 270 ? -55.574 -3.973 63.516 1.00 30.96 255 VAL D O 1
ATOM 7745 N N . LEU D 1 271 ? -56.823 -3.452 65.325 1.00 34.73 256 LEU D N 1
ATOM 7746 C CA . LEU D 1 271 ? -56.155 -2.198 65.592 1.00 38.66 256 LEU D CA 1
ATOM 7747 C C . LEU D 1 271 ? -54.774 -2.488 66.188 1.00 46.19 256 LEU D C 1
ATOM 7748 O O . LEU D 1 271 ? -53.769 -1.890 65.781 1.00 46.18 256 LEU D O 1
#

InterPro domains:
  IPR002347 Short-chain dehydrogenase/reductase SDR [PF13561] (20-252)
  IPR002347 Short-chain dehydrogenase/reductase SDR [PR00080] (87-98)
  IPR002347 Short-chain dehydrogenase/reductase SDR [PR00080] (140-148)
  IPR002347 Short-chain dehydrogenase/reductase SDR [PR00080] (160-179)
  IPR002347 Short-chain dehydrogenase/reductase SDR [PR00081] (13-30)
  IPR002347 Short-chain dehydrogenase/reductase SDR [PR00081] (87-98)
  IPR002347 Short-chain dehydrogenase/reductase SDR [PR00081] (134-150)
  IPR002347 Short-chain dehydrogenase/reductase SDR [PR00081] (160-179)
  IPR002347 Short-chain dehydrogenase/reductase SDR [PR00081] (181-198)
  IPR002347 Short-chain dehydrogenase/reductase SDR [PR00081] (216-236)
  IPR020904 Short-chain dehydrogenase/reductase, conserved site [PS00061] (147-175)
  IPR036291 NAD(P)-binding domain superfamily [SSF51735] (11-253)

B-factor: mean 32.23, std 13.78, range [9.68, 145.2]

Nearest PDB structures (foldseek):
  4ibo-assembly1_C  TM=9.964E-01  e=1.844E-53  Agrobacterium fabrum str. C58
  5u9p-assembly1_C  TM=9.875E-01  e=3.565E-35  Burkholderia cenocepacia J2315
  3cxr-assembly1_A  TM=9.526E-01  e=2.556E-32  Streptococcus suis 05ZYH33
  4j2h-assembly1_A  TM=9.503E-01  e=8.358E-29  Sinorhizobium meliloti 1021
  4itu-assembly1_D  TM=9.560E-01  e=2.733E-25  Xanthobacter autotrophicus Py2

Foldseek 3Di:
DPAQLAQAPAAAEQEPCLDWLSVLQQLLNQVSHHEYEFEDADQVSQVVSQVVCVVVPGHYHYQYDQLLDLVSLVVSVVVCVVVVHAHQEYELPWFAFFFDAPVGDDVVNLVRRLRRQAVSLVSNVVSNLVRVLVVLAHFYEYEAALLLPPPDGRGVSNSVNSVNVLVVQQVCCVPRLVSQYAREYEHEYAEPIPSCVVLVPDPVSQQCLLVLAPQSHGHYSNQCNVVSSCRGGSVCSVPHSYYHYHRNCNSPDD/DQQLAQAPAAEEQAPCLFKLSVLQQLLNQVSHHQYEFEDQDQVSQVVSQVVCVVVPGHYHYQYDQLLDLVSLVVSLVVCVVVVHQHQEYELDWFDFFFDAPVPDDVVVLVRRLSRQAVSLVSNVVSNLVRVLVVLAHFYEYEAALLLPDNDGRGVSNSVSSVNSLVVQVVCCVPRLVSQYAREYEHEYAEPIPSCVVLCPDPVSLCCLLVLAPQSHHHYSNLCNVVSSCRGGNVCSVPHSYYHYDRNCNSPDD/DAQLAQAPAAEEFEQCLFFLSVLQQLLNQVSHHQYEFEDDDPVSSVVSQVVCVVVPGRYYYQYDDLLDLVRLLVSVVVCVVVVHAHQEYEADWFAFFFAAVVPDDVVVLVRRLSGQAVSLVSNVVSNLVRQLVVLGHFYEYEAALLLPDDDGRGVSSSVNSVNSLVVQQVCCVVCLVSQYAREYEHEAAEPGPSCVVQCPPVVSLQVLLVLAPQSHHHYSNLCNVVSSCRGGNVCSVPHSYYHYDHNCNSPDD/DDPDLQLAQAPAEAEFAQCLFDLSVLQQLLNQVSHYAYEYEHDPVVSRVVSQVVCVVVPGRYYYQYDDLLDLVRLVVSLVVCVVVVHQHQEYEAPWFAFFFAAPVPDDVVNLVRRLSRQAVSLVSNVVSNLVRQLVVQAHFYEYEAALLLPDDDGRGVSNSVNSVNSLVVQQVCLVPRLVSQYAREYEHEYAEPGPSCVVQCPPVVSQQVLLVLAPQSHHHYSNLCNVVSSCRSGSVCSVPHSYYHYHRNCNSVDD

Radius of gyration: 27.74 Å; Cα contacts (8 Å, |Δi|>4): 2643; chains: 4; bounding box: 72×83×62 Å

Organism: Agrobacterium fabrum (strain C58 / ATCC 33970) (NCBI:txid176299)

Secondary structure (DSSP, 8-state):
--GGG--TT-EEEETT-SSHHHHHHHHHHHHTT-EEEE--S-HHHHHHHHHHHHHTT--EEE----TT-HHHHHHHHHHHHHHT----EEEE---------GGG--HHHHHHHHIIIIIHHHHHHHHHHHHHHHHT-EEEEEE--GGGTSB-TT-HHHHHHHHHHHHHHHHHHHHHGGGTEEEEEEEE-SB-SGGGHHHHH-HHHHHHHHHHSTT-SPBPGGGGHHHHHHHHSGGGTT--S-EEEESTTGGGB-/-GGG--TT-EEEETT-SSHHHHHHHHHHHHTT-EEEE--S-HHHHHHHHHHHHHTT--EEE----TT-HHHHHHHHHHHHHTT----EEEE---------GGG--HHHHHHHHIIIIIHHHHHHHHHHHHHHHHT-EEEEEE--GGGTSB-TT-HHHHHHHHHHHHHHHHHHHHHGGGTEEEEEEEE-SBSSGGGHHHHH-HHHHHHHHHHSTT-SPBPGGGGHHHHHHHHSGGGTT--S-EEEESTTGGGB-/-GGG--TT-EEEETT-SSHHHHHHHHHHHHTT-EEEE--S-HHHHHHHHHHHHHTT--EEE----TT-HHHHHHHHHHHHHTT----EEEE---------TTT--HHHHHHHHIIIIIHHHHHHHHHHHHHHHHT-EEEEEE--GGGTSB-TT-HHHHHHHHHHHHHHHHHHHHHGGGTEEEEEEEE-SB--GGGHHHHH-HHHHHHHHHHSTT-SPBPGGGGHHHHHHHHSGGGTT--S-EEEESTTGGGB-/-----TT--TT-EEEETT-SSHHHHHHHHHHHHTT-EEEE--S-HHHHHHHHHHHHHTT--EEE----TT-HHHHHHHHHHHHHTT----EEEE---------GGG--HHHHHHHHIIIIIHHHHHHHHHHHHHHHHT-EEEEEE--GGGTSB-TT-HHHHHHHHHHHHHHHHHHHHHGGGTEEEEEEEE-SBSSGGGHHHHT-HHHHHHHHHHSTT-SPBPGGGGHHHHHHTTSGGGTT--S-EEEESTTGGGB-

Solvent-accessible surface area: 32676 Å² total; per-residue (Å²): 151,14,120,52,0,31,0,34,86,68,7,0,0,0,1,25,0,11,159,45,38,1,60,24,0,0,71,7,0,8,94,4,35,3,68,0,0,0,1,9,105,72,89,82,76,0,43,84,0,7,90,62,1,108,122,107,68,38,68,0,50,46,1,33,8,52,14,56,26,54,84,68,0,79,109,5,2,48,113,2,71,157,102,57,15,63,6,13,1,0,0,7,25,16,34,61,57,49,81,76,42,0,66,100,3,115,20,74,27,0,43,103,0,0,39,18,3,0,8,3,1,0,4,1,0,10,7,1,0,80,58,0,32,111,65,39,118,5,14,0,0,0,9,1,7,5,6,3,35,4,0,46,37,43,4,0,0,43,0,0,0,5,2,0,1,21,3,0,1,28,1,0,0,12,13,4,4,74,95,28,0,14,0,0,0,0,0,12,9,17,2,81,16,110,145,25,79,76,18,40,96,72,109,145,26,34,59,76,0,96,81,17,1,13,17,111,69,12,0,86,37,117,22,0,18,3,0,0,0,0,0,2,0,46,6,0,55,1,0,1,1,9,23,2,13,0,1,0,0,2,5,0,12,18,85,149,46,1,36,1,40,70,90,6,0,0,0,2,21,0,3,138,27,30,0,55,19,0,0,65,8,0,9,66,0,33,4,69,0,0,0,1,6,105,73,94,88,78,0,54,91,0,8,88,58,1,113,107,98,71,32,80,0,56,41,2,34,9,59,8,58,28,60,64,72,0,75,107,10,2,50,116,5,70,159,97,60,18,60,6,5,1,0,0,8,25,17,25,60,68,52,100,74,44,0,64,101,3,118,22,71,20,0,42,103,0,0,38,15,3,0,7,4,2,0,4,1,0,10,6,0,0,88,56,0,31,110,67,40,84,5,14,0,0,0,8,2,12,6,9,3,39,2,0,51,38,45,5,0,0,42,0,0,0,6,3,0,1,22,4,0,1,31,2,0,0,13,12,3,4,76,97,28,0,16,0,0,0,0,0,12,11,25,1,80,13,124,131,24,82,82,23,40,94,72,108,143,29,32,59,75,0,92,82,16,2,14,16,108,81,12,0,106,35,121,32,0,18,2,0,0,0,0,1,4,2,60,7,0,55,3,0,1,3,15,23,1,17,0,1,0,0,2,10,2,10,17,46,157,42,0,79,2,42,76,92,14,0,0,0,1,22,0,9,120,35,26,0,58,14,0,0,72,4,0,7,88,4,38,4,69,0,0,0,2,14,134,61,105,66,97,8,57,112,5,13,98,87,4,127,107,104,67,34,82,0,45,57,7,72,11,65,16,59,26,60,84,81,0,78,87,0,3,45,87,7,74,156,108,63,10,63,6,8,1,0,0,9,23,18,34,55,42,52,92,78,43,0,59,106,2,117,24,79,28,0,42,101,0,0,41,14,4,0,7,3,2,1,6,1,0,10,6,0,0,86,54,0,36,112,64,42,75,3,17,0,0,0,7,2,13,5,8,3,35,4,0,48,38,44,3,0,0,31,0,0,0,7,2,0,2,26,3,0,1,20,0,0,0,14,12,3,4,78,100,27,0,18,0,0,0,0,0,10,10,24,1,74,9,106,106,17,75,79,21,35,99,66,92,127,29,27,57,77,0,92,82,16,1,13,17,106,78,11,0,92,33,116,28,0,18,2,0,0,0,0,1,4,2,57,6,0,48,2,0,1,1,11,20,2,17,0,1,0,0,1,9,0,10,20,223,32,128,38,133,46,6,78,0,40,83,58,15,0,0,0,1,22,0,2,139,39,26,0,54,18,0,0,56,3,0,8,92,5,37,4,76,0,0,0,2,14,117,66,104,81,81,11,60,89,0,7,87,52,1,118,109,96,68,31,84,5,38,50,3,74,12,69,19,53,27,57,86,71,0,78,104,1,4,49,104,4,72,164,111,61,16,58,6,10,0,0,0,7,26,16,35,62,40,52,90,70,44,0,58,107,3,114,22,78,30,0,40,96,0,0,38,16,3,0,6,3,2,0,4,0,0,12,5,0,0,86,50,0,33,106,66,39,115,5,5,0,0,0,8,2,14,5,8,2,35,3,0,49,37,43,4,0,0,25,0,0,0,6,2,0,1,21,4,0,1,33,0,0,0,13,12,3,4,75,99,27,0,15,0,0,0,0,0,11,11,25,1,79,11,125,99,16,78,85,18,40,100,54,104,142,22,29,59,75,0,93,78,18,1,12,17,106,77,15,0,117,32,125,30,0,8,2,0,0,0,0,0,0,0,45,6,0,56,3,0,1,1,16,20,1,17,0,1,0,0,1,10,1,10,21

CATH classification: 3.40.50.720

Sequence (1016 aa):
NQIIFDLGGRRTALVTGSSRGLGRAMAEGLAVAGARILINGTDPSRVAQTVQEFRNVGHDAEAVAFDVTSESEIIEAFARLDEQGIDVDILVNNAGIQFRKPMIELETADWQRVIDTNLTSAFMIGREAAKRMIPRGYGKIVNIGSLTSELARATVAPYTVAKGGIKMLTRAMAAEWAQYGIQANAIGPGYMLTDMNQALIDNPEFDAWVKARTPAKRWGKPQELVGTAVFLSASASDYVNGQIIYVDGGMLSVLQIIFDLGGRTALVTGSSRGLGRRAMAEGLAVAGARILINGTDPSRVAQTVQEFRNVGHDAEAVAFDVTSESEIIEAFARLDEQGIDVDILVNNAGIQFRKPMIELETADWQRVIDTTNLTSAFMIGREAAKRMIPRGYGKIVNIGSLTSELARATVAPYTVAKGGIKMLTRAMAAEWAQYGIQANAIGPGYMLTDMNQALIDNPEFDAWVKARTPAKRWGKPQELVGTAVFLSASASDYVNNGQIIYVDGGMLSVLQIIFDLGGRRTALVTGSSRGLGRAMAEGLAVAGARILINGTDPSRVAQTVQEFRNVGHDAEAVAFDVTSESEIIEAFARLDEQGIDVDILVNNAGIQFRKPMIELETADWQRVIDTTNLTSAFMIGREAAKRMIPRGYYGKIVNIGSLTSELARATVAPYTVAKGGIKMLTRAMAAEWAQYGIQANAIGPGYMLTDMNQALIDNPEFDAWVKARTPAKRWGKPQELVGTAVFLSASASDYVNNGQIIYVDGGMLSVLMSNQIIFDLGGRTALVTGSSRGLGRAMAEGLAVAGARILINGTDPSRVAQTVQEFRNVGHDAEAVAFDVTSESEIIEAFARLDEQGIDVDILVNNAGIQFRKPMIELETADWQRVIDTNLTSAFMIGREAAKRMIPRGYGKIVNIGSLTSELARATVAPYTVAKGGIKMLTRAMAAEWAQYGIQANAIGPGYMLTDMNQALIDNPEFDAWVKARTPAKRWGKPQELVGTAVFLSASASDYVNGQIIYVDGGMLSVL